Protein 3LM4 (pdb70)

InterPro domains:
  IPR004360 Glyoxalase/fosfomycin resistance/dioxygenase domain [PF00903] (10-118)
  IPR004360 Glyoxalase/fosfomycin resistance/dioxygenase domain [PF00903] (152-269)
  IPR029068 Glyoxalase/Bleomycin resistance protein/Dihydroxybiphenyl dioxygenase [G3DSA:3.10.180.10] (7-142)
  IPR029068 Glyoxalase/Bleomycin resistance protein/Dihydroxybiphenyl dioxygenase [G3DSA:3.10.180.10] (151-337)
  IPR029068 Glyoxalase/Bleomycin resistance protein/Dihydroxybiphenyl dioxygenase [SSF54593] (4-270)
  IPR037523 Vicinal oxygen chelate (VOC), core domain [PS51819] (10-122)
  IPR037523 Vicinal oxygen chelate (VOC), core domain [PS51819] (152-272)

Nearest PDB structures (foldseek):
  3lm4-assembly1_D  TM=1.003E+00  e=3.523E-74  Rhodococcus jostii RHA1
  7q2a-assembly1_C  TM=1.001E+00  e=3.476E-68  Rhodococcus jostii RHA1
  7q2a-assembly1_D  TM=1.000E+00  e=7.689E-68  Rhodococcus jostii RHA1
  7q2a-assembly1_A  TM=1.000E+00  e=1.701E-67  Rhodococcus jostii RHA1
  1kmy-assembly1_A  TM=7.757E-01  e=2.519E-15  Paraburkholderia xenovorans LB400

CATH classification: 3.10.180.10 (+1 more: 3.10.180.10)

Organism: Rhodococcus jostii (strain RHA1) (NCBI:txid101510)

Radius of gyration: 31.13 Å; Cα contacts (8 Å, |Δi|>4): 3300; chains: 4; bounding box: 77×73×89 Å

Sequence (1268 aa):
DARFDIAHLARAELFSPKPQETLDFFTKFLGYVTHREGQSVYLRGYEDPYPWSLKITEAPEAGGHAARTSSPEALERRAKSLTDGNVDGTWSEDQFGYGKTFEYQSPDGHNLQLLWEAEKYVAPPELRSKILTRPSKKPLQGIPVKRIDHLNLSSDVTAVKDSFERHLGFRTTERVVDGNVEIGAWSSNLLGHEVACRDTGGHGKLHHLAFFYGTGQHNIDAVEFRDYDIQIEAGPDKHGITQSQFLYVFEPGGNRIELFGEAGYLHLDPDAETKTWQSDIDTGLAVGGAKLPWESYFTYGTPSPLSLDQHIEKYADARFDIAHLARAELFSPKPQETLDFFTKFLGYVTHREGQSVYLRGYEDPYPWSLKITEAPEAGGHAARTSSPEALERRAKSLTDGNVDGTWSEDQFGYGKTFEYQSPDGHNLQLLWEAEKYVAPPELRSKILTRPSKKPLQGIPVKRIDHLNLSSDVTAVKDSFERHLGFRTTERVVDGNVEIGAWSSNLLGHEVACRDTGGHGKLHHLAFFYGTGQHNIDAVEFRDYDIQIEAGPDKHGITQSQFLYVFEPGGNRIELFGEAGYLHLDPDAETKTWQSDIDTGLAVGGAKLPWESYFTYGTPSPLSLDQHIEKYAHDARFDIAHLARAELFSPKPQETLDFFTKFLGYVTHREGQSVYLRGYEDPYPWSLKITEAPEAGGHAARTSSPEALERRAKSLTDGNVDGTWSEDQFGYGKTFEYQSPDGHNLQLLWEAEKYVAPPELRSKILTRPSKKPLQGIPVKRIDHLNLSSDVTAVKDSFERHLGFRTTERVVDGNVEIGAWSSNLLGHEVACRDTGGHGKLHHLAFFYGTGQHNIDAVEFRDYDIQIEAGPDKHGITQSQFLYVFEPGGNRIELFGEAGYLHLDPDAETKTWQSDIDTGLAVGGAKLPWESYFTYGTPSPLSLDQHIEKYASLDARFDIAHLARAELFSPKPQETLDFFTKFLGYVTHREGQSVYLRGYEDPYPWSLKITEAPEAGGHAARTSSPEALERRAKSLTDGNVDGTWSEDQFGYGKTFEYQSPDGHNLQLLWEAEKYVAPPELRSKILTRPSKKPLQGIPVKRIDHLNLSSDVTAVKDSFERHLGFRTTERVVDGNVEIGAWSSNLLGHEVACRDTGGHGKLHHLAFFYGTGQHNIDAVEFRDYDIQIEAGPDKHGITQSQFLYVFEPGGNRIELFGEAGYLHLDPDAETKTWQSDIDTGLAVGGAKLPWESYFTYGTPSPLSLDQHIEKYAH

Solvent-accessible surface area: 43438 Å² total

Foldseek 3Di:
DLLQFADAWQADEKEFQCQVLLVCCCPQAANAWQDDDDQKTFDWFQLRFFSGRYIYGYDPFIFAETEETPDPVSQVQLLVQCVVVVFDWDWDQDDPQFGIKIWTAAPQGAIYIYGHGGHGDADDPVFQDPPVSGRGDHDPHHLHFRGWAAFEWACAQVSRVCCCCRRNVFDWQEFEDEVPGTQKTAGSFQQNHRYMYHALNHTNFTLETETEDQALVSLVSSVVVVVVVWAWQKDQFFALASRWRWTWTAGPRGHIYIYTYRSGGTRPPPDDDHHYHYVPRPNRGGVDPMDGDPLDNRYDTPPDPDGSVVSSVVVD/DLLQFADAWQADEKEFQCQVLLVCCCPQAQNAWQDDDDQKTFDWFQQRFFSGRYIYGYDPFIFAETEETPDPVSQVQLLVQCVVVVWDWDWDQDDPQFGIKIWTAAPFGAIYIYGHGGHGDADDVVQQDPPVSGRGDHDPHHLHFRGWAAFEEACAQVSRVCCCCRRNVFDWQEFEDEPNGTQKTAGSFQQNHRYMYHELNHTNFTLETETEDQALVSLVSSVVVVVVVWAWQKDQFAALASRWRWTWTARPRGHIYIYTYRSGGTRPPPDDDHHYHYVPRPSRGGVDDMDGDPLDNRYDTPPDPDGSVRSSVVRVD/DLLQFADAWQADEKEFQCQVLLVCCCPQAQNDWQDDDDQKTFDWFQLRFFSGRYIYGYDPFIFAETEETPDPVSQVQLLVLCVVVVWDWDWDQDDPQFGIKIWTAAPFGAIYIYGHGGHGDADDVVFQDPPVSGRGDHDPHHLHFRGWAAFEWFQAQVSRVCSCCRRNVFDWQEFEDEVPGTQKTAGSFFQNHRYMYHAVNHTRFTLETETEDQALVSLVSSVVVVVVVWAWQKDQFFALASRWRWTWTAGPRGHIYIYTYRSGGTRPPPDDDHHYHYVPRPNRGGVDDMDHDPLDNRYDTPPDPDGSVRSSVVSD/DLQQLQFADAWQADEKEFQCQVLLVCCCPQAQNAWQDDDDQKTFDWFQLRFFSGRYIYGYDPFIFAETEETPDPVSQVQLLVQCVVVVWDWDWDQPDDQFGIKIWTAAPQGAIYIYGHGGHTDADDPVFQDPPVSGRGDHDPHHLHFRGWAAFEFFCAQVSRVVCCCRRNVFDWQEFEAEPNGTQKTADSFQQNHRYMYHELNHTNFTLETETEDQALVSLVSSVVVVVVVWAWQKDQFFALASRWRWTWTARPRGAIYIYTYRSGGTRPPPDDDHHYHYVHRPNRGGVDPMDGDCLDNRYDTPPDPDGSVVSSVVPVD

Structure (mmCIF, N/CA/C/O backbone):
data_3LM4
#
_entry.id   3LM4
#
_cell.length_a   74.923
_cell.length_b   76.189
_cell.length_c   251.373
_cell.angle_alpha   90.00
_cell.angle_beta   90.00
_cell.angle_gamma   90.00
#
_symmetry.space_group_name_H-M   'P 21 21 21'
#
loop_
_entity.id
_entity.type
_entity.pdbx_description
1 polymer 'Catechol 2,3-dioxygenase'
2 non-polymer 'FE (III) ION'
3 non-polymer 'HYDROGEN PEROXIDE'
4 non-polymer '(2Z,4E)-2-HYDROXY-6-OXO-6-PHENYLHEXA-2,4-DIENOIC ACID'
5 water water
#
loop_
_atom_site.group_PDB
_atom_site.id
_atom_site.type_symbol
_atom_site.label_atom_id
_atom_site.label_alt_id
_atom_site.label_comp_id
_atom_site.label_asym_id
_atom_site.label_entity_id
_atom_site.label_seq_id
_atom_site.pdbx_PDB_ins_code
_atom_site.Cartn_x
_atom_site.Cartn_y
_atom_site.Cartn_z
_atom_site.occupancy
_atom_site.B_iso_or_equiv
_atom_site.auth_seq_id
_atom_site.auth_comp_id
_atom_site.auth_asym_id
_atom_site.auth_atom_id
_atom_site.pdbx_PDB_model_num
ATOM 1 N N . ASP A 1 4 ? 39.419 32.999 68.397 1.00 35.51 3 ASP A N 1
ATOM 2 C CA . ASP A 1 4 ? 40.469 34.036 68.598 1.00 34.72 3 ASP A CA 1
ATOM 3 C C . ASP A 1 4 ? 40.774 34.781 67.303 1.00 33.65 3 ASP A C 1
ATOM 4 O O . ASP A 1 4 ? 40.202 35.835 67.041 1.00 35.00 3 ASP A O 1
ATOM 6 N N . ALA A 1 5 ? 41.674 34.226 66.496 1.00 32.26 4 ALA A N 1
ATOM 7 C CA . ALA A 1 5 ? 42.071 34.851 65.237 1.00 28.99 4 ALA A CA 1
ATOM 8 C C . ALA A 1 5 ? 41.046 34.630 64.131 1.00 27.09 4 ALA A C 1
ATOM 9 O O . ALA A 1 5 ? 41.214 35.106 63.009 1.00 24.40 4 ALA A O 1
ATOM 11 N N . ARG A 1 6 ? 39.981 33.914 64.462 1.00 25.92 5 ARG A N 1
ATOM 12 C CA . ARG A 1 6 ? 38.927 33.591 63.506 1.00 25.09 5 ARG A CA 1
ATOM 13 C C . ARG A 1 6 ? 38.451 34.722 62.581 1.00 22.59 5 ARG A C 1
ATOM 14 O O . ARG A 1 6 ? 38.174 34.485 61.404 1.00 23.21 5 ARG A O 1
ATOM 22 N N . PHE A 1 7 ? 38.368 35.945 63.094 1.00 20.08 6 PHE A N 1
ATOM 23 C CA . PHE A 1 7 ? 37.892 37.068 62.284 1.00 16.28 6 PHE A CA 1
ATOM 24 C C . PHE A 1 7 ? 38.945 38.112 61.925 1.00 14.28 6 PHE A C 1
ATOM 25 O O . PHE A 1 7 ? 38.601 39.207 61.480 1.00 13.55 6 PHE A O 1
ATOM 33 N N . ASP A 1 8 ? 40.221 37.782 62.104 1.00 11.62 7 ASP A N 1
ATOM 34 C CA . ASP A 1 8 ? 41.286 38.740 61.815 1.00 9.82 7 ASP A CA 1
ATOM 35 C C . ASP A 1 8 ? 41.524 39.085 60.354 1.00 8.34 7 ASP A C 1
ATOM 36 O O . ASP A 1 8 ? 42.001 40.180 60.053 1.00 9.28 7 ASP A O 1
ATOM 41 N N . ILE A 1 9 ? 41.208 38.172 59.442 1.00 5.17 8 ILE A N 1
ATOM 42 C CA . ILE A 1 9 ? 41.401 38.462 58.023 1.00 6.16 8 ILE A CA 1
ATOM 43 C C . ILE A 1 9 ? 40.049 38.761 57.380 1.00 6.51 8 ILE A C 1
ATOM 44 O O . ILE A 1 9 ? 39.117 37.978 57.511 1.00 7.89 8 ILE A O 1
ATOM 49 N N . ALA A 1 10 ? 39.956 39.888 56.681 1.00 6.47 9 ALA A N 1
ATOM 50 C CA . ALA A 1 10 ? 38.708 40.300 56.037 1.00 7.35 9 ALA A CA 1
ATOM 51 C C . ALA A 1 10 ? 38.463 39.681 54.661 1.00 7.18 9 ALA A C 1
ATOM 52 O O . ALA A 1 10 ? 37.415 39.075 54.426 1.00 6.73 9 ALA A O 1
ATOM 54 N N . HIS A 1 11 ? 39.420 39.845 53.751 1.00 8.08 10 HIS A N 1
ATOM 55 C CA . HIS A 1 11 ? 39.269 39.305 52.404 1.00 7.60 10 HIS A CA 1
ATOM 56 C C . HIS A 1 11 ? 40.547 39.406 51.578 1.00 7.63 10 HIS A C 1
ATOM 57 O O . HIS A 1 11 ? 41.554 39.973 52.019 1.00 8.58 10 HIS A O 1
ATOM 64 N N . LEU A 1 12 ? 40.502 38.839 50.376 1.00 6.92 11 LEU A N 1
ATOM 65 C CA . LEU A 1 12 ? 41.639 38.868 49.456 1.00 7.74 11 LEU A CA 1
ATOM 66 C C . LEU A 1 12 ? 41.586 40.213 48.745 1.00 8.43 11 LEU A C 1
ATOM 67 O O . LEU A 1 12 ? 40.676 40.464 47.956 1.00 8.73 11 LEU A O 1
ATOM 72 N N . ALA A 1 13 ? 42.559 41.076 49.013 1.00 7.91 12 ALA A N 1
ATOM 73 C CA . ALA A 1 13 ? 42.559 42.400 48.399 1.00 8.33 12 ALA A CA 1
ATOM 74 C C . ALA A 1 13 ? 43.117 42.476 46.984 1.00 8.14 12 ALA A C 1
ATOM 75 O O . ALA A 1 13 ? 42.537 43.136 46.118 1.00 7.80 12 AL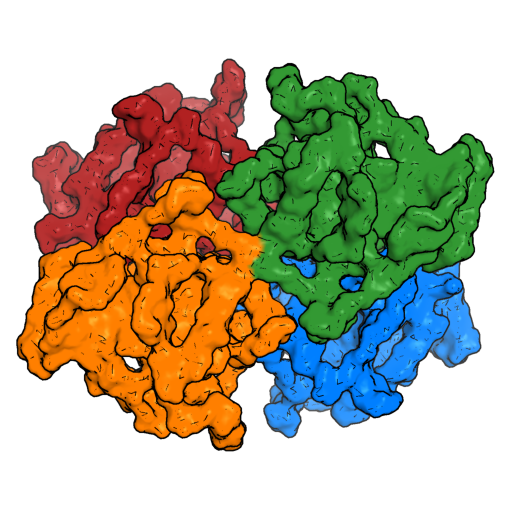A A O 1
ATOM 77 N N . ARG A 1 14 ? 44.230 41.797 46.732 1.00 8.74 13 ARG A N 1
ATOM 78 C CA . ARG A 1 14 ? 44.837 41.894 45.409 1.00 7.77 13 ARG A CA 1
ATOM 79 C C . ARG A 1 14 ? 45.813 40.762 45.117 1.00 7.82 13 ARG A C 1
ATOM 80 O O . ARG A 1 14 ? 46.107 39.921 45.974 1.00 6.55 13 ARG A O 1
ATOM 88 N N . ALA A 1 15 ? 46.333 40.775 43.895 1.00 7.70 14 ALA A N 1
ATOM 89 C CA . ALA A 1 15 ? 47.305 39.783 43.457 1.00 7.17 14 ALA A CA 1
ATOM 90 C C . ALA A 1 15 ? 48.129 40.367 42.318 1.00 7.34 14 ALA A C 1
ATOM 91 O O . ALA A 1 15 ? 47.647 41.204 41.563 1.00 7.60 14 ALA A O 1
ATOM 93 N N . GLU A 1 16 ? 49.380 39.935 42.209 1.00 7.03 15 GLU A N 1
ATOM 94 C CA . GLU A 1 16 ? 50.258 40.402 41.144 1.00 7.89 15 GLU A CA 1
ATOM 95 C C . GLU A 1 16 ? 50.606 39.201 40.276 1.00 8.18 15 GLU A C 1
ATOM 96 O O . GLU A 1 16 ? 50.975 38.145 40.793 1.00 8.84 15 GLU A O 1
ATOM 102 N N . LEU A 1 17 ? 50.449 39.352 38.965 1.00 6.96 16 LEU A N 1
ATOM 103 C CA . LEU A 1 17 ? 50.774 38.289 38.019 1.00 7.16 16 LEU A CA 1
ATOM 104 C C . LEU A 1 17 ? 51.985 38.693 37.195 1.00 7.88 16 LEU A C 1
ATOM 105 O O . LEU A 1 17 ? 52.082 39.838 36.760 1.00 8.01 16 LEU A O 1
ATOM 110 N N . PHE A 1 18 ? 52.909 37.753 37.007 1.00 8.34 17 PHE A N 1
ATOM 111 C CA . PHE A 1 18 ? 54.090 37.988 36.184 1.00 8.15 17 PHE A CA 1
ATOM 112 C C . PHE A 1 18 ? 53.744 37.486 34.790 1.00 8.31 17 PHE A C 1
ATOM 113 O O . PHE A 1 18 ? 53.023 36.500 34.646 1.00 8.21 17 PHE A O 1
ATOM 121 N N . SER A 1 19 ? 54.258 38.155 33.765 1.00 8.81 18 SER A N 1
ATOM 122 C CA . SER A 1 19 ? 53.983 37.739 32.401 1.00 9.99 18 SER A CA 1
ATOM 123 C C . SER A 1 19 ? 55.081 38.139 31.436 1.00 11.71 18 SER A C 1
ATOM 124 O O . SER A 1 19 ? 55.555 39.270 31.468 1.00 11.23 18 SER A O 1
ATOM 127 N N . PRO A 1 20 ? 55.497 37.199 30.566 1.00 12.85 19 PRO A N 1
ATOM 128 C CA . PRO A 1 20 ? 56.537 37.355 29.540 1.00 13.29 19 PRO A CA 1
ATOM 129 C C . PRO A 1 20 ? 55.990 38.145 28.349 1.00 12.80 19 PRO A C 1
ATOM 130 O O . PRO A 1 20 ? 56.745 38.598 27.483 1.00 11.29 19 PRO A O 1
ATOM 134 N N . LYS A 1 21 ? 54.665 38.271 28.306 1.00 11.79 20 LYS A N 1
ATOM 135 C CA . LYS A 1 21 ? 53.970 39.005 27.246 1.00 11.76 20 LYS A CA 1
ATOM 136 C C . LYS A 1 21 ? 53.045 39.976 27.968 1.00 11.87 20 LYS A C 1
ATOM 137 O O . LYS A 1 21 ? 51.824 39.845 27.916 1.00 7.58 20 LYS A O 1
ATOM 143 N N . PRO A 1 22 ? 53.630 40.973 28.649 1.00 12.35 21 PRO A N 1
ATOM 144 C CA . PRO A 1 22 ? 52.890 41.983 29.410 1.00 11.61 21 PRO A CA 1
ATOM 145 C C . PRO A 1 22 ? 51.783 42.738 28.691 1.00 11.97 21 PRO A C 1
ATOM 146 O O . PRO A 1 22 ? 50.730 42.994 29.277 1.00 10.17 21 PRO A O 1
ATOM 150 N N . GLN A 1 23 ? 52.006 43.096 27.431 1.00 11.80 22 GLN A N 1
ATOM 151 C CA . GLN A 1 23 ? 50.994 43.829 26.683 1.00 12.78 22 GLN A CA 1
ATOM 152 C C . GLN A 1 23 ? 49.810 42.936 26.315 1.00 11.65 22 GLN A C 1
ATOM 153 O O . GLN A 1 23 ? 48.659 43.368 26.372 1.00 10.57 22 GLN A O 1
ATOM 159 N N . GLU A 1 24 ? 50.089 41.691 25.941 1.00 12.32 23 GLU A N 1
ATOM 160 C CA . GLU A 1 24 ? 49.021 40.767 25.580 1.00 11.51 23 GLU A CA 1
ATOM 161 C C . GLU A 1 24 ? 48.211 40.415 26.820 1.00 11.53 23 GLU A C 1
ATOM 162 O O . GLU A 1 24 ? 46.992 40.259 26.753 1.00 10.92 23 GLU A O 1
ATOM 168 N N . THR A 1 25 ? 48.892 40.290 27.955 1.00 9.44 24 THR A N 1
ATOM 169 C CA . THR A 1 25 ? 48.201 39.986 29.196 1.00 8.87 24 THR A CA 1
ATOM 170 C C . THR A 1 25 ? 47.333 41.187 29.567 1.00 8.70 24 THR A C 1
ATOM 171 O O . THR A 1 25 ? 46.181 41.030 29.984 1.00 8.11 24 THR A O 1
ATOM 175 N N . LEU A 1 26 ? 47.882 42.389 29.405 1.00 7.09 25 LEU A N 1
ATOM 176 C CA . LEU A 1 26 ? 47.134 43.596 29.722 1.00 8.27 25 LEU A CA 1
ATOM 177 C C . LEU A 1 26 ? 45.890 43.687 28.836 1.00 8.41 25 LEU A C 1
ATOM 178 O O . LEU A 1 26 ? 44.812 44.035 29.313 1.00 8.89 25 LEU A O 1
ATOM 183 N N . ASP A 1 27 ? 46.038 43.373 27.549 1.00 9.66 26 ASP A N 1
ATOM 184 C CA . ASP A 1 27 ? 44.900 43.426 26.629 1.00 9.88 26 ASP A CA 1
ATOM 185 C C . ASP A 1 27 ? 43.829 42.418 27.017 1.00 9.55 26 ASP A C 1
ATOM 186 O O . ASP A 1 27 ? 42.633 42.676 26.866 1.00 8.63 26 ASP A O 1
ATOM 191 N N . PHE A 1 28 ? 44.265 41.266 27.513 1.00 8.53 27 PHE A N 1
ATOM 192 C CA . PHE A 1 28 ? 43.355 40.211 27.946 1.00 6.55 27 PHE A CA 1
ATOM 193 C C . PHE A 1 28 ? 42.441 40.739 29.053 1.00 6.82 27 PHE A C 1
ATOM 194 O O . PHE A 1 28 ? 41.216 40.632 28.973 1.00 7.19 27 PHE A O 1
ATOM 202 N N . PHE A 1 29 ? 43.043 41.326 30.082 1.00 5.56 28 PHE A N 1
ATOM 203 C CA . PHE A 1 29 ? 42.276 41.851 31.205 1.00 5.22 28 PHE A CA 1
ATOM 204 C C . PHE A 1 29 ? 41.465 43.107 30.915 1.00 6.16 28 PHE A C 1
ATOM 205 O O . PHE A 1 29 ? 40.491 43.388 31.620 1.00 6.85 28 PHE A O 1
ATOM 213 N N . THR A 1 30 ? 41.851 43.864 29.893 1.00 5.89 29 THR A N 1
ATOM 214 C CA . THR A 1 30 ? 41.115 45.077 29.557 1.00 6.78 29 THR A CA 1
ATOM 215 C C . THR A 1 30 ? 40.118 44.885 28.420 1.00 7.82 29 THR A C 1
ATOM 216 O O . THR A 1 30 ? 38.935 45.212 28.562 1.00 8.82 29 THR A O 1
ATOM 220 N N . LYS A 1 31 ? 40.584 44.334 27.303 1.00 9.02 30 LYS A N 1
ATOM 221 C CA . LYS A 1 31 ? 39.719 44.118 26.144 1.00 9.19 30 LYS A CA 1
ATOM 222 C C . LYS A 1 31 ? 38.698 42.999 26.328 1.00 7.98 30 LYS A C 1
ATOM 223 O O . LYS A 1 31 ? 37.580 43.090 25.815 1.00 7.55 30 LYS A O 1
ATOM 229 N N . PHE A 1 32 ? 39.061 41.942 27.048 1.00 8.20 31 PHE A N 1
ATOM 230 C CA . PHE A 1 32 ? 38.107 40.853 27.247 1.00 7.51 31 PHE A CA 1
ATOM 231 C C . PHE A 1 32 ? 37.425 40.859 28.609 1.00 7.19 31 PHE A C 1
ATOM 232 O O . PHE A 1 32 ? 36.230 40.604 28.695 1.00 7.40 31 PHE A O 1
ATOM 240 N N . LEU A 1 33 ? 38.176 41.144 29.671 1.00 6.87 32 LEU A N 1
ATOM 241 C CA . LEU A 1 33 ? 37.583 41.136 31.011 1.00 8.22 32 LEU A CA 1
ATOM 242 C C . LEU A 1 33 ? 37.174 42.504 31.539 1.00 6.88 32 LEU A C 1
ATOM 243 O O . LEU A 1 33 ? 36.780 42.637 32.702 1.00 7.05 32 LEU A O 1
ATOM 248 N N . GLY A 1 34 ? 37.277 43.513 30.675 1.00 6.10 33 GLY A N 1
ATOM 249 C CA . GLY A 1 34 ? 36.864 44.869 31.013 1.00 5.68 33 GLY A CA 1
ATOM 250 C C . GLY A 1 34 ? 37.296 45.502 32.319 1.00 6.42 33 GLY A C 1
ATOM 251 O O . GLY A 1 34 ? 36.498 46.186 32.972 1.00 7.44 33 GLY A O 1
ATOM 260 N N . TYR A 1 36 ? 39.453 48.171 34.684 1.00 7.44 35 TYR A N 1
ATOM 261 C CA . TYR A 1 36 ? 39.908 49.555 34.606 1.00 7.77 35 TYR A CA 1
ATOM 262 C C . TYR A 1 36 ? 41.397 49.648 34.943 1.00 8.28 35 TYR A C 1
ATOM 263 O O . TYR A 1 36 ? 41.860 49.033 35.902 1.00 10.57 35 TYR A O 1
ATOM 272 N N . VAL A 1 37 ? 42.143 50.420 34.160 1.00 9.07 36 VAL A N 1
ATOM 273 C CA . VAL A 1 37 ? 43.564 50.622 34.435 1.00 8.34 36 VAL A CA 1
ATOM 274 C C . VAL A 1 37 ? 43.629 51.872 35.311 1.00 7.97 36 VAL A C 1
ATOM 275 O O . VAL A 1 37 ? 43.146 52.933 34.916 1.00 8.77 36 VAL A O 1
ATOM 279 N N . THR A 1 38 ? 44.228 51.757 36.491 1.00 7.45 37 THR A N 1
ATOM 280 C CA . THR A 1 38 ? 44.302 52.896 37.400 1.00 8.07 37 THR A CA 1
ATOM 281 C C . THR A 1 38 ? 45.693 53.461 37.647 1.00 9.12 37 THR A C 1
ATOM 282 O O . THR A 1 38 ? 45.830 54.518 38.264 1.00 9.56 37 THR A O 1
ATOM 286 N N . HIS A 1 39 ? 46.722 52.768 37.173 1.00 10.11 38 HIS A N 1
ATOM 287 C CA . HIS A 1 39 ? 48.086 53.238 37.389 1.00 11.26 38 HIS A CA 1
ATOM 288 C C . HIS A 1 39 ? 49.098 52.477 36.546 1.00 11.41 38 HIS A C 1
ATOM 289 O O . HIS A 1 39 ? 48.897 51.311 36.200 1.00 9.20 38 HIS A O 1
ATOM 296 N N . ARG A 1 40 ? 50.188 53.159 36.220 1.00 11.79 39 ARG A N 1
ATOM 297 C CA . ARG A 1 40 ? 51.268 52.584 35.438 1.00 14.10 39 ARG A CA 1
ATOM 298 C C . ARG A 1 40 ? 52.565 53.076 36.060 1.00 14.43 39 ARG A C 1
ATOM 299 O O . ARG A 1 40 ? 52.727 54.270 36.314 1.00 13.44 39 ARG A O 1
ATOM 307 N N . GLU A 1 41 ? 53.481 52.150 36.307 1.00 15.86 40 GLU A N 1
ATOM 308 C CA . GLU A 1 41 ? 54.764 52.478 36.912 1.00 17.29 40 GLU A CA 1
ATOM 309 C C . GLU A 1 41 ? 55.797 51.421 36.538 1.00 16.34 40 GLU A C 1
ATOM 310 O O . GLU A 1 41 ? 55.529 50.224 36.626 1.00 16.04 40 GLU A O 1
ATOM 316 N N . GLY A 1 42 ? 56.973 51.871 36.109 1.00 16.52 41 GLY A N 1
ATOM 317 C CA . GLY A 1 42 ? 58.024 50.944 35.729 1.00 15.23 41 GLY A CA 1
ATOM 318 C C . GLY A 1 42 ? 57.546 49.903 34.737 1.00 15.08 41 GLY A C 1
ATOM 319 O O . GLY A 1 42 ? 57.010 50.246 33.680 1.00 14.79 41 GLY A O 1
ATOM 320 N N . GLN A 1 43 ? 57.732 48.630 35.072 1.00 14.13 42 GLN A N 1
ATOM 321 C CA . GLN A 1 43 ? 57.310 47.544 34.190 1.00 16.19 42 GLN A CA 1
ATOM 322 C C . GLN A 1 43 ? 55.994 46.926 34.646 1.00 13.74 42 GLN A C 1
ATOM 323 O O . GLN A 1 43 ? 55.702 45.768 34.337 1.00 12.74 42 GLN A O 1
ATOM 329 N N . SER A 1 44 ? 55.193 47.708 35.360 1.00 12.53 43 SER A N 1
ATOM 330 C CA . SER A 1 44 ? 53.919 47.215 35.881 1.00 11.41 43 SER A CA 1
ATOM 331 C C . SER A 1 44 ? 52.713 48.083 35.536 1.00 10.84 43 SER A C 1
ATOM 332 O O . SER A 1 44 ? 52.838 49.285 35.307 1.00 10.15 43 SER A O 1
ATOM 335 N N . VAL A 1 45 ? 51.543 47.450 35.504 1.00 9.71 44 VAL A N 1
ATOM 336 C CA . VAL A 1 45 ? 50.281 48.126 35.227 1.00 9.09 44 VAL A CA 1
ATOM 337 C C . VAL A 1 45 ? 49.320 47.665 36.325 1.00 9.61 44 VAL A C 1
ATOM 338 O O . VAL A 1 45 ? 49.338 46.496 36.717 1.00 7.83 44 VAL A O 1
ATOM 342 N N . TYR A 1 46 ? 48.490 48.579 36.818 1.00 7.61 45 TYR A N 1
ATOM 343 C CA . TYR A 1 46 ? 47.565 48.268 37.904 1.00 8.09 45 TYR A CA 1
ATOM 344 C C . TYR A 1 46 ? 46.123 48.368 37.438 1.00 7.36 45 TYR A C 1
ATOM 345 O O . TYR A 1 46 ? 45.743 49.352 36.807 1.00 8.57 45 TYR A O 1
ATOM 354 N N . LEU A 1 47 ? 45.319 47.360 37.768 1.00 6.95 46 LEU A N 1
ATOM 355 C CA . LEU A 1 47 ? 43.920 47.345 37.341 1.00 5.94 46 LEU A CA 1
ATOM 356 C C . LEU A 1 47 ? 42.942 46.956 38.452 1.00 5.93 46 LEU A C 1
ATOM 357 O O . LEU A 1 47 ? 43.338 46.393 39.469 1.00 7.14 46 LEU A O 1
ATOM 362 N N . ARG A 1 48 ? 41.663 47.268 38.242 1.00 5.49 47 ARG A N 1
ATOM 363 C CA . ARG A 1 48 ? 40.608 46.911 39.194 1.00 5.06 47 ARG A CA 1
ATOM 364 C C . ARG A 1 48 ? 39.299 46.606 38.466 1.00 5.03 47 ARG A C 1
ATOM 365 O O . ARG A 1 48 ? 39.035 47.150 37.388 1.00 4.95 47 ARG A O 1
ATOM 373 N N . GLY A 1 49 ? 38.499 45.710 39.042 1.00 6.45 48 GLY A N 1
ATOM 374 C CA . GLY A 1 49 ? 37.204 45.395 38.464 1.00 5.97 48 GLY A CA 1
ATOM 375 C C . GLY A 1 49 ? 36.338 46.564 38.897 1.00 5.90 48 GLY A C 1
ATOM 376 O O . GLY A 1 49 ? 36.712 47.268 39.836 1.00 6.48 48 GLY A O 1
ATOM 377 N N . TYR A 1 50 ? 35.190 46.782 38.263 1.00 4.57 49 TYR A N 1
ATOM 378 C CA . TYR A 1 50 ? 34.389 47.934 38.639 1.00 4.94 49 TYR A CA 1
ATOM 379 C C . TYR A 1 50 ? 33.818 47.923 40.053 1.00 5.03 49 TYR A C 1
ATOM 380 O O . TYR A 1 50 ? 33.326 48.946 40.527 1.00 5.71 49 TYR A O 1
ATOM 389 N N . GLU A 1 51 ? 33.892 46.785 40.738 1.00 5.69 50 GLU A N 1
ATOM 390 C CA . GLU A 1 51 ? 33.398 46.731 42.105 1.00 5.67 50 GLU A CA 1
ATOM 391 C C . GLU A 1 51 ? 34.493 46.398 43.109 1.00 6.91 50 GLU A C 1
ATOM 392 O O . GLU A 1 51 ? 34.208 46.064 44.254 1.00 6.48 50 GLU A O 1
ATOM 398 N N . ASP A 1 52 ? 35.751 46.484 42.674 1.00 7.25 51 ASP A N 1
ATOM 399 C CA . ASP A 1 52 ? 36.872 46.263 43.588 1.00 6.93 51 ASP A CA 1
ATOM 400 C C . ASP A 1 52 ? 36.881 47.549 44.415 1.00 6.52 51 ASP A C 1
ATOM 401 O O . ASP A 1 52 ? 36.759 48.642 43.865 1.00 7.62 51 ASP A O 1
ATOM 406 N N . PRO A 1 53 ? 37.034 47.437 45.744 1.00 6.94 52 PRO A N 1
ATOM 407 C CA . PRO A 1 53 ? 37.034 48.605 46.634 1.00 7.30 52 PRO A CA 1
ATOM 408 C C . PRO A 1 53 ? 38.250 49.518 46.678 1.00 6.62 52 PRO A C 1
ATOM 409 O O . PRO A 1 53 ? 38.131 50.689 47.049 1.00 8.05 52 PRO A O 1
ATOM 413 N N . TYR A 1 54 ? 39.412 48.996 46.311 1.00 6.59 53 TYR A N 1
ATOM 414 C CA . TYR A 1 54 ? 40.636 49.783 46.360 1.00 5.99 53 TYR A CA 1
ATOM 415 C C . TYR A 1 54 ? 41.137 50.136 44.955 1.00 6.48 53 TYR A C 1
ATOM 416 O O . TYR A 1 54 ? 40.603 49.640 43.961 1.00 6.66 53 TYR A O 1
ATOM 425 N N . PRO A 1 55 ? 42.159 51.007 44.853 1.00 7.70 54 PRO A N 1
ATOM 426 C CA . PRO A 1 55 ? 42.706 51.416 43.553 1.00 8.33 54 PRO A CA 1
ATOM 427 C C . PRO A 1 55 ? 43.028 50.275 42.596 1.00 7.58 54 PRO A C 1
ATOM 428 O O . PRO A 1 55 ? 42.971 50.452 41.386 1.00 8.51 54 PRO A O 1
ATOM 432 N N . TRP A 1 56 ? 43.388 49.115 43.129 1.00 7.62 55 TRP A N 1
ATOM 433 C CA . TRP A 1 56 ? 43.670 47.980 42.268 1.00 6.24 55 TRP A CA 1
ATOM 434 C C . TRP A 1 56 ? 43.529 46.650 42.983 1.00 5.82 55 TRP A C 1
ATOM 435 O O . TRP A 1 56 ? 43.663 46.573 44.203 1.00 7.60 55 TRP A O 1
ATOM 446 N N . SER A 1 57 ? 43.225 45.612 42.207 1.00 5.73 56 SER A N 1
ATOM 447 C CA . SER A 1 57 ? 43.093 44.265 42.730 1.00 5.24 56 SER A CA 1
ATOM 448 C C . SER A 1 57 ? 44.035 43.372 41.934 1.00 4.37 56 SER A C 1
ATOM 449 O O . SER A 1 57 ? 44.325 42.248 42.336 1.00 7.14 56 SER A O 1
ATOM 452 N N . LEU A 1 58 ? 44.515 43.886 40.801 1.00 4.65 57 LEU A N 1
ATOM 453 C CA . LEU A 1 58 ? 45.429 43.136 39.942 1.00 4.76 57 LEU A CA 1
ATOM 454 C C . LEU A 1 58 ? 46.604 43.978 39.458 1.00 5.98 57 LEU A C 1
ATOM 455 O O . LEU A 1 58 ? 46.420 45.095 38.985 1.00 7.65 57 LEU A O 1
ATOM 460 N N . LYS A 1 59 ? 47.811 43.436 39.590 1.00 4.76 58 LYS A N 1
ATOM 461 C CA . LYS A 1 59 ? 49.017 44.124 39.133 1.00 5.62 58 LYS A CA 1
ATOM 462 C C . LYS A 1 59 ? 49.677 43.204 38.115 1.00 5.77 58 LYS A C 1
ATOM 463 O O . LYS A 1 59 ? 49.930 42.040 38.412 1.00 7.71 58 LYS A O 1
ATOM 469 N N . ILE A 1 60 ? 49.914 43.715 36.907 1.00 5.82 59 ILE A N 1
ATOM 470 C CA . ILE A 1 60 ? 50.565 42.931 35.856 1.00 6.56 59 ILE A CA 1
ATOM 471 C C . ILE A 1 60 ? 51.999 43.420 35.743 1.00 6.80 59 ILE A C 1
ATOM 472 O O . ILE A 1 60 ? 52.241 44.594 35.476 1.00 6.99 59 ILE A O 1
ATOM 477 N N . THR A 1 61 ? 52.948 42.513 35.937 1.00 7.19 60 THR A N 1
ATOM 478 C CA . THR A 1 61 ? 54.355 42.884 35.884 1.00 7.65 60 THR A CA 1
ATOM 479 C C . THR A 1 61 ? 55.154 42.061 34.878 1.00 8.35 60 THR A C 1
ATOM 480 O O . THR A 1 61 ? 55.115 40.836 34.892 1.00 9.30 60 THR A O 1
ATOM 484 N N . GLU A 1 62 ? 55.884 42.755 34.009 1.00 8.27 61 GLU A N 1
ATOM 485 C CA . GLU A 1 62 ? 56.696 42.100 32.999 1.00 9.65 61 GLU A CA 1
ATOM 486 C C . GLU A 1 62 ? 57.761 41.253 33.693 1.00 9.58 61 GLU A C 1
ATOM 487 O O . GLU A 1 62 ? 58.373 41.692 34.667 1.00 9.38 61 GLU A O 1
ATOM 493 N N . ALA A 1 63 ? 57.974 40.040 33.191 1.00 9.90 62 ALA A N 1
ATOM 494 C CA . ALA A 1 63 ? 58.958 39.140 33.775 1.00 10.38 62 ALA A CA 1
ATOM 495 C C . ALA A 1 63 ? 59.303 38.017 32.805 1.00 11.30 62 ALA A C 1
ATOM 496 O O . ALA A 1 63 ? 58.535 37.715 31.896 1.00 10.74 62 ALA A O 1
ATOM 498 N N . PRO A 1 64 ? 60.474 37.384 32.990 1.00 13.74 63 PRO A N 1
ATOM 499 C CA . PRO A 1 64 ? 60.941 36.285 32.137 1.00 14.62 63 PRO A CA 1
ATOM 500 C C . PRO A 1 64 ? 60.013 35.072 32.163 1.00 15.29 63 PRO A C 1
ATOM 501 O O . PRO A 1 64 ? 59.990 34.278 31.225 1.00 15.26 63 PRO A O 1
ATOM 505 N N . GLU A 1 65 ? 59.255 34.924 33.243 1.00 14.05 64 GLU A N 1
ATOM 506 C CA . GLU A 1 65 ? 58.344 33.790 33.366 1.00 14.21 64 GLU A CA 1
ATOM 507 C C . GLU A 1 65 ? 57.022 34.230 33.976 1.00 13.18 64 GLU A C 1
ATOM 508 O O . GLU A 1 65 ? 56.915 35.330 34.511 1.00 13.44 64 GLU A O 1
ATOM 510 N N . ALA A 1 66 ? 56.020 33.360 33.887 1.00 11.35 65 ALA A N 1
ATOM 511 C CA . ALA A 1 66 ? 54.707 33.649 34.440 1.00 11.07 65 ALA A CA 1
ATOM 512 C C . ALA A 1 66 ? 54.713 33.326 35.932 1.00 10.96 65 ALA A C 1
ATOM 513 O O . ALA A 1 66 ? 55.758 33.019 36.506 1.00 12.18 65 ALA A O 1
ATOM 515 N N . GLY A 1 67 ? 53.545 33.393 36.562 1.00 9.74 66 GLY A N 1
ATOM 516 C CA . GLY A 1 67 ? 53.475 33.105 37.984 1.00 8.76 66 GLY A CA 1
ATOM 517 C C . GLY A 1 67 ? 52.852 34.227 38.793 1.00 9.31 66 GLY A C 1
ATOM 518 O O . GLY A 1 67 ? 52.372 35.213 38.235 1.00 9.58 66 GLY A O 1
ATOM 527 N N . GLY A 1 69 ? 53.347 37.199 41.582 1.00 10.37 68 GLY A N 1
ATOM 528 C CA . GLY A 1 69 ? 54.315 38.043 42.261 1.00 9.25 68 GLY A CA 1
ATOM 529 C C . GLY A 1 69 ? 54.012 38.016 43.750 1.00 9.68 68 GLY A C 1
ATOM 530 O O . GLY A 1 69 ? 54.911 37.950 44.594 1.00 10.37 68 GLY A O 1
ATOM 531 N N . HIS A 1 70 ? 52.725 38.078 44.068 1.00 9.64 69 HIS A N 1
ATOM 532 C CA . HIS A 1 70 ? 52.254 38.029 45.446 1.00 8.33 69 HIS A CA 1
ATOM 533 C C . HIS A 1 70 ? 50.739 38.120 45.481 1.00 8.38 69 HIS A C 1
ATOM 534 O O . HIS A 1 70 ? 50.089 38.375 44.465 1.00 8.22 69 HIS A O 1
ATOM 541 N N . ALA A 1 71 ? 50.198 37.901 46.675 1.00 7.89 70 ALA A N 1
ATOM 542 C CA . ALA A 1 71 ? 48.772 37.992 46.944 1.00 7.64 70 ALA A CA 1
ATOM 543 C C . ALA A 1 71 ? 48.686 38.717 48.285 1.00 7.00 70 ALA A C 1
ATOM 544 O O . ALA A 1 71 ? 49.430 38.398 49.209 1.00 7.12 70 ALA A O 1
ATOM 546 N N . ALA A 1 72 ? 47.803 39.703 48.395 1.00 7.78 71 ALA A N 1
ATOM 547 C CA . ALA A 1 72 ? 47.666 40.432 49.651 1.00 8.49 71 ALA A CA 1
ATOM 548 C C . ALA A 1 72 ? 46.259 40.313 50.214 1.00 8.16 71 ALA A C 1
ATOM 549 O O . ALA A 1 72 ? 45.274 40.413 49.486 1.00 7.84 71 ALA A O 1
ATOM 559 N N . ARG A 1 74 ? 43.530 41.687 53.208 1.00 7.59 73 ARG A N 1
ATOM 560 C CA . ARG A 1 74 ? 43.303 42.810 54.092 1.00 7.49 73 ARG A CA 1
ATOM 561 C C . ARG A 1 74 ? 42.699 42.299 55.379 1.00 7.62 73 ARG A C 1
ATOM 562 O O . ARG A 1 74 ? 41.794 41.467 55.367 1.00 8.48 73 ARG A O 1
ATOM 570 N N . THR A 1 75 ? 43.222 42.794 56.494 1.00 8.09 74 THR A N 1
ATOM 571 C CA . THR A 1 75 ? 42.746 42.398 57.810 1.00 6.83 74 THR A CA 1
ATOM 572 C C . THR A 1 75 ? 41.456 43.141 58.148 1.00 7.20 74 THR A C 1
ATOM 573 O O . THR A 1 75 ? 41.051 44.050 57.429 1.00 7.99 74 THR A O 1
ATOM 577 N N . SER A 1 76 ? 40.822 42.753 59.251 1.00 8.07 75 SER A N 1
ATOM 578 C CA . SER A 1 76 ? 39.580 43.383 59.673 1.00 7.88 75 SER A CA 1
ATOM 579 C C . SER A 1 76 ? 39.794 44.617 60.553 1.00 8.96 75 SER A C 1
ATOM 580 O O . SER A 1 76 ? 38.837 45.278 60.953 1.00 8.57 75 SER A O 1
ATOM 583 N N . SER A 1 77 ? 41.054 44.924 60.845 1.00 9.45 76 SER A N 1
ATOM 584 C CA . SER A 1 77 ? 41.399 46.085 61.657 1.00 9.37 76 SER A CA 1
ATOM 585 C C . SER A 1 77 ? 42.914 46.179 61.794 1.00 9.47 76 SER A C 1
ATOM 586 O O . SER A 1 77 ? 43.630 45.219 61.526 1.00 9.86 76 SER A O 1
ATOM 589 N N . PRO A 1 78 ? 43.423 47.347 62.215 1.00 11.19 77 PRO A N 1
ATOM 590 C CA . PRO A 1 78 ? 44.872 47.485 62.370 1.00 11.83 77 PRO A CA 1
ATOM 591 C C . PRO A 1 78 ? 45.395 46.568 63.477 1.00 11.59 77 PRO A C 1
ATOM 592 O O . PRO A 1 78 ? 46.504 46.042 63.377 1.00 13.08 77 PRO A O 1
ATOM 596 N N . GLU A 1 79 ? 44.595 46.373 64.526 1.00 10.60 78 GLU A N 1
ATOM 597 C CA . GLU A 1 79 ? 44.988 45.500 65.628 1.00 12.74 78 GLU A CA 1
ATOM 598 C C . GLU A 1 79 ? 45.148 44.084 65.089 1.00 11.68 78 GLU A C 1
ATOM 599 O O . GLU A 1 79 ? 46.083 43.366 65.446 1.00 11.04 78 GLU A O 1
ATOM 605 N N . ALA A 1 80 ? 44.217 43.686 64.229 1.00 10.03 79 ALA A N 1
ATOM 606 C CA . ALA A 1 80 ? 44.255 42.357 63.638 1.00 8.40 79 ALA A CA 1
ATOM 607 C C . ALA A 1 80 ? 45.532 42.159 62.828 1.00 8.29 79 ALA A C 1
ATOM 608 O O . ALA A 1 80 ? 46.101 41.070 62.825 1.00 9.40 79 ALA A O 1
ATOM 610 N N . LEU A 1 81 ? 45.982 43.203 62.135 1.00 7.83 80 LEU A N 1
ATOM 611 C CA . LEU A 1 81 ? 47.203 43.092 61.342 1.00 7.82 80 LEU A CA 1
ATOM 612 C C . LEU A 1 81 ? 48.392 42.825 62.263 1.00 8.61 80 LEU A C 1
ATOM 613 O O . LEU A 1 81 ? 49.216 41.950 61.998 1.00 8.16 80 LEU A O 1
ATOM 618 N N . GLU A 1 82 ? 48.468 43.584 63.350 1.00 10.09 81 GLU A N 1
ATOM 619 C CA . GLU A 1 82 ? 49.547 43.422 64.311 1.00 11.51 81 GLU A CA 1
ATOM 620 C C . GLU A 1 82 ? 49.544 42.007 64.874 1.00 10.33 81 GLU A C 1
ATOM 621 O O . GLU A 1 82 ? 50.593 41.363 64.969 1.00 11.66 81 GLU A O 1
ATOM 627 N N . ARG A 1 83 ? 48.364 41.524 65.243 1.00 10.09 82 ARG A N 1
ATOM 628 C CA . ARG A 1 83 ? 48.225 40.180 65.792 1.00 11.66 82 ARG A CA 1
ATOM 629 C C . ARG A 1 83 ? 48.696 39.098 64.833 1.00 11.94 82 ARG A C 1
ATOM 630 O O . ARG A 1 83 ? 49.459 38.211 65.212 1.00 13.09 82 ARG A O 1
ATOM 638 N N . ARG A 1 84 ? 48.228 39.157 63.591 1.00 12.88 83 ARG A N 1
ATOM 639 C CA . ARG A 1 84 ? 48.612 38.153 62.609 1.00 11.50 83 ARG A CA 1
ATOM 640 C C . ARG A 1 84 ? 50.104 38.178 62.315 1.00 11.44 83 ARG A C 1
ATOM 641 O O . ARG A 1 84 ? 50.747 37.128 62.245 1.00 10.21 83 ARG A O 1
ATOM 649 N N . ALA A 1 85 ? 50.658 39.373 62.142 1.00 11.16 84 ALA A N 1
ATOM 650 C CA . ALA A 1 85 ? 52.084 39.505 61.859 1.00 12.74 84 ALA A CA 1
ATOM 651 C C . ALA A 1 85 ? 52.871 38.991 63.058 1.00 13.29 84 ALA A C 1
ATOM 652 O O . ALA A 1 85 ? 53.909 38.339 62.914 1.00 12.84 84 ALA A O 1
ATOM 654 N N . LYS A 1 86 ? 52.351 39.287 64.243 1.00 13.51 85 LYS A N 1
ATOM 655 C CA . LYS A 1 86 ? 52.974 38.876 65.491 1.00 15.82 85 LYS A CA 1
ATOM 656 C C . LYS A 1 86 ? 53.030 37.354 65.532 1.00 13.71 85 LYS A C 1
ATOM 657 O O . LYS A 1 86 ? 54.048 36.772 65.890 1.00 12.34 85 LYS A O 1
ATOM 663 N N . SER A 1 87 ? 51.927 36.716 65.148 1.00 13.13 86 SER A N 1
ATOM 664 C CA . SER A 1 87 ? 51.848 35.260 65.135 1.00 12.42 86 SER A CA 1
ATOM 665 C C . SER A 1 87 ? 52.900 34.659 64.206 1.00 12.74 86 SER A C 1
ATOM 666 O O . SER A 1 87 ? 53.618 33.727 64.576 1.00 12.90 86 SER A O 1
ATOM 669 N N . LEU A 1 88 ? 52.978 35.191 62.993 1.00 11.54 87 LEU A N 1
ATOM 670 C CA . LEU A 1 88 ? 53.938 34.711 62.011 1.00 12.20 87 LEU A CA 1
ATOM 671 C C . LEU A 1 88 ? 55.370 34.871 62.510 1.00 13.75 87 LEU A C 1
ATOM 672 O O . LEU A 1 88 ? 56.174 33.935 62.441 1.00 13.28 87 LEU A O 1
ATOM 677 N N . THR A 1 89 ? 55.689 36.053 63.023 1.00 14.80 88 THR A N 1
ATOM 678 C CA . THR A 1 89 ? 57.031 36.316 63.532 1.00 17.47 88 THR A CA 1
ATOM 679 C C . THR A 1 89 ? 57.381 35.401 64.707 1.00 17.90 88 THR A C 1
ATOM 680 O O . THR A 1 89 ? 58.493 34.873 64.778 1.00 17.87 88 THR A O 1
ATOM 684 N N . ASP A 1 90 ? 56.437 35.217 65.626 1.00 19.01 89 ASP A N 1
ATOM 685 C CA . ASP A 1 90 ? 56.665 34.352 66.777 1.00 20.82 89 ASP A CA 1
ATOM 686 C C . ASP A 1 90 ? 56.814 32.903 66.335 1.00 21.08 89 ASP A C 1
ATOM 687 O O . ASP A 1 90 ? 57.418 32.092 67.038 1.00 21.02 89 ASP A O 1
ATOM 692 N N . GLY A 1 91 ? 56.255 32.584 65.171 1.00 20.35 90 GLY A N 1
ATOM 693 C CA . GLY A 1 91 ? 56.345 31.236 64.640 1.00 20.86 90 GLY A CA 1
ATOM 694 C C . GLY A 1 91 ? 57.606 31.075 63.809 1.00 21.53 90 GLY A C 1
ATOM 695 O O . GLY A 1 91 ? 57.794 30.066 63.125 1.00 21.56 90 GLY A O 1
ATOM 696 N N . ASN A 1 92 ? 58.464 32.088 63.865 1.00 21.55 91 ASN A N 1
ATOM 697 C CA . ASN A 1 92 ? 59.730 32.097 63.142 1.00 22.92 91 ASN A CA 1
ATOM 698 C C . ASN A 1 92 ? 59.589 32.226 61.633 1.00 22.00 91 ASN A C 1
ATOM 699 O O . ASN A 1 92 ? 60.495 31.862 60.883 1.00 21.96 91 ASN A O 1
ATOM 704 N N . VAL A 1 93 ? 58.450 32.737 61.183 1.00 20.47 92 VAL A N 1
ATOM 705 C CA . VAL A 1 93 ? 58.249 32.926 59.759 1.00 19.24 92 VAL A CA 1
ATOM 706 C C . VAL A 1 93 ? 58.891 34.256 59.404 1.00 19.53 92 VAL A C 1
ATOM 707 O O . VAL A 1 93 ? 58.567 35.286 59.990 1.00 19.60 92 VAL A O 1
ATOM 711 N N . ASP A 1 94 ? 59.822 34.225 58.460 1.00 20.33 93 ASP A N 1
ATOM 712 C CA . ASP A 1 94 ? 60.518 35.432 58.040 1.00 22.71 93 ASP A CA 1
ATOM 713 C C . ASP A 1 94 ? 59.525 36.410 57.421 1.00 21.46 93 ASP A C 1
ATOM 714 O O . ASP A 1 94 ? 58.749 36.041 56.541 1.00 21.67 93 ASP A O 1
ATOM 719 N N . GLY A 1 95 ? 59.549 37.653 57.891 1.00 20.03 94 GLY A N 1
ATOM 720 C CA . GLY A 1 95 ? 58.642 38.661 57.371 1.00 17.86 94 GLY A CA 1
ATOM 721 C C . GLY A 1 95 ? 59.331 39.990 57.146 1.00 18.82 94 GLY A C 1
ATOM 722 O O . GLY A 1 95 ? 60.361 40.276 57.762 1.00 18.66 94 GLY A O 1
ATOM 723 N N . THR A 1 96 ? 58.761 40.798 56.258 1.00 16.77 95 THR A N 1
ATOM 724 C CA . THR A 1 96 ? 59.303 42.107 55.918 1.00 17.08 95 THR A CA 1
ATOM 725 C C . THR A 1 96 ? 58.192 43.148 55.841 1.00 16.82 95 THR A C 1
ATOM 726 O O . THR A 1 96 ? 57.167 42.909 55.210 1.00 14.50 95 THR A O 1
ATOM 730 N N . TRP A 1 97 ? 58.395 44.295 56.484 1.00 14.37 96 TRP A N 1
ATOM 731 C CA . TRP A 1 97 ? 57.416 45.368 56.437 1.00 13.37 96 TRP A CA 1
ATOM 732 C C . TRP A 1 97 ? 57.805 46.319 55.318 1.00 13.60 96 TRP A C 1
ATOM 733 O O . TRP A 1 97 ? 58.983 46.634 55.141 1.00 12.99 96 TRP A O 1
ATOM 744 N N . SER A 1 98 ? 56.811 46.775 54.565 1.00 14.08 97 SER A N 1
ATOM 745 C CA . SER A 1 98 ? 57.051 47.682 53.456 1.00 15.00 97 SER A CA 1
ATOM 746 C C . SER A 1 98 ? 55.855 48.593 53.236 1.00 16.11 97 SER A C 1
ATOM 747 O O . SER A 1 98 ? 54.795 48.403 53.834 1.00 16.63 97 SER A O 1
ATOM 750 N N . GLU A 1 99 ? 56.043 49.581 52.368 1.00 16.35 98 GLU A N 1
ATOM 751 C CA . GLU A 1 99 ? 55.002 50.531 52.008 1.00 18.67 98 GLU A CA 1
ATOM 752 C C . GLU A 1 99 ? 55.460 51.213 50.726 1.00 18.87 98 GLU A C 1
ATOM 753 O O . GLU A 1 99 ? 55.864 52.374 50.725 1.00 19.50 98 GLU A O 1
ATOM 759 N N . ASP A 1 100 ? 55.395 50.469 49.630 1.00 19.96 99 ASP A N 1
ATOM 760 C CA . ASP A 1 100 ? 55.828 50.980 48.342 1.00 19.73 99 ASP A CA 1
ATOM 761 C C . ASP A 1 100 ? 54.845 50.670 47.231 1.00 17.91 99 ASP A C 1
ATOM 762 O O . ASP A 1 100 ? 55.223 50.624 46.060 1.00 17.31 99 ASP A O 1
ATOM 767 N N . GLN A 1 101 ? 53.584 50.452 47.592 1.00 15.23 100 GLN A N 1
ATOM 768 C CA . GLN A 1 101 ? 52.570 50.155 46.588 1.00 14.26 100 GLN A CA 1
ATOM 769 C C . GLN A 1 101 ? 51.506 51.230 46.461 1.00 13.51 100 GLN A C 1
ATOM 770 O O . GLN A 1 101 ? 50.911 51.666 47.448 1.00 12.94 100 GLN A O 1
ATOM 776 N N . PHE A 1 102 ? 51.272 51.649 45.225 1.00 12.77 101 PHE A N 1
ATOM 777 C CA . PHE A 1 102 ? 50.266 52.653 44.915 1.00 13.04 101 PHE A CA 1
ATOM 778 C C . PHE A 1 102 ? 48.914 52.232 45.492 1.00 12.82 101 PHE A C 1
ATOM 779 O O . PHE A 1 102 ? 48.545 51.063 45.428 1.00 13.47 101 PHE A O 1
ATOM 787 N N . GLY A 1 103 ? 48.191 53.189 46.064 1.00 12.60 102 GLY A N 1
ATOM 788 C CA . GLY A 1 103 ? 46.879 52.902 46.615 1.00 12.08 102 GLY A CA 1
ATOM 789 C C . GLY A 1 103 ? 46.791 52.159 47.939 1.00 12.27 102 GLY A C 1
ATOM 790 O O . GLY A 1 103 ? 45.689 51.973 48.461 1.00 11.19 102 GLY A O 1
ATOM 791 N N . TYR A 1 104 ? 47.929 51.737 48.488 1.00 11.11 103 TYR A N 1
ATOM 792 C CA . TYR A 1 104 ? 47.947 51.006 49.756 1.00 10.12 103 TYR A CA 1
ATOM 793 C C . TYR A 1 104 ? 48.995 51.550 50.728 1.00 10.86 103 TYR A C 1
ATOM 794 O O . TYR A 1 104 ? 49.878 52.321 50.345 1.00 11.63 103 TYR A O 1
ATOM 803 N N . GLY A 1 105 ? 48.894 51.127 51.987 1.00 11.10 104 GLY A N 1
ATOM 804 C CA . GLY A 1 105 ? 49.834 51.580 52.998 1.00 11.88 104 GLY A CA 1
ATOM 805 C C . GLY A 1 105 ? 50.812 50.518 53.467 1.00 11.13 104 GLY A C 1
ATOM 806 O O . GLY A 1 105 ? 51.323 49.732 52.671 1.00 10.04 104 GLY A O 1
ATOM 807 N N . LYS A 1 106 ? 51.069 50.500 54.772 1.00 12.36 105 LYS A N 1
ATOM 808 C CA . LYS A 1 106 ? 52.003 49.548 55.375 1.00 12.79 105 LYS A CA 1
ATOM 809 C C . LYS A 1 106 ? 51.535 48.107 55.226 1.00 12.97 105 LYS A C 1
ATOM 810 O O . LYS A 1 106 ? 50.383 47.787 55.526 1.00 12.90 105 LYS A O 1
ATOM 812 N N . THR A 1 107 ? 52.426 47.233 54.765 1.00 12.80 106 THR A N 1
ATOM 813 C CA . THR A 1 107 ? 52.064 45.830 54.609 1.00 13.09 106 THR A CA 1
ATOM 814 C C . THR A 1 107 ? 53.190 44.893 55.035 1.00 12.97 106 THR A C 1
ATOM 815 O O . THR A 1 107 ? 54.371 45.233 54.955 1.00 13.78 106 THR A O 1
ATOM 819 N N . PHE A 1 108 ? 52.793 43.717 55.508 1.00 12.59 107 PHE A N 1
ATOM 820 C CA . PHE A 1 108 ? 53.707 42.688 55.980 1.00 12.40 107 PHE A CA 1
ATOM 821 C C . PHE A 1 108 ? 53.873 41.628 54.896 1.00 12.33 107 PHE A C 1
ATOM 822 O O . PHE A 1 108 ? 52.897 41.004 54.475 1.00 10.80 107 PHE A O 1
ATOM 830 N N . GLU A 1 109 ? 55.109 41.425 54.453 1.00 11.60 108 GLU A N 1
ATOM 831 C CA . GLU A 1 109 ? 55.409 40.450 53.409 1.00 11.46 108 GLU A CA 1
ATOM 832 C C . GLU A 1 109 ? 56.072 39.190 53.955 1.00 11.99 108 GLU A C 1
ATOM 833 O O . GLU A 1 109 ? 57.019 39.268 54.737 1.00 12.43 108 GLU A O 1
ATOM 839 N N . TYR A 1 110 ? 55.581 38.028 53.538 1.00 10.55 109 TYR A N 1
ATOM 840 C CA . TYR A 1 110 ? 56.152 36.769 53.993 1.00 10.31 109 TYR A CA 1
ATOM 841 C C . TYR A 1 110 ? 55.898 35.674 52.967 1.00 11.33 109 TYR A C 1
ATOM 842 O O . TYR A 1 110 ? 55.290 35.929 51.929 1.00 11.23 109 TYR A O 1
ATOM 851 N N . GLN A 1 111 ? 56.375 34.465 53.249 1.00 11.28 110 GLN A N 1
ATOM 852 C CA . GLN A 1 111 ? 56.183 33.344 52.331 1.00 12.14 110 GLN A CA 1
ATOM 853 C C . GLN A 1 111 ? 55.493 32.159 52.988 1.00 12.09 110 GLN A C 1
ATOM 854 O O . GLN A 1 111 ? 55.664 31.904 54.180 1.00 9.91 110 GLN A O 1
ATOM 860 N N . SER A 1 112 ? 54.708 31.436 52.199 1.00 11.33 111 SER A N 1
ATOM 861 C CA . SER A 1 112 ? 54.021 30.259 52.700 1.00 11.76 111 SER A CA 1
ATOM 862 C C . SER A 1 112 ? 55.096 29.194 52.878 1.00 10.49 111 SER A C 1
ATOM 863 O O . SER A 1 112 ? 56.229 29.364 52.425 1.00 11.04 111 SER A O 1
ATOM 866 N N . PRO A 1 113 ? 54.753 28.073 53.526 1.00 12.06 112 PRO A N 1
ATOM 867 C CA . PRO A 1 113 ? 55.729 27.002 53.734 1.00 12.75 112 PRO A CA 1
ATOM 868 C C . PRO A 1 113 ? 56.283 26.439 52.422 1.00 13.49 112 PRO A C 1
ATOM 869 O O . PRO A 1 113 ? 57.325 25.784 52.419 1.00 15.14 112 PRO A O 1
ATOM 873 N N . ASP A 1 114 ? 55.590 26.698 51.315 1.00 12.76 113 ASP A N 1
ATOM 874 C CA . ASP A 1 114 ? 56.008 26.195 50.009 1.00 13.23 113 ASP A CA 1
ATOM 875 C C . ASP A 1 114 ? 56.642 27.274 49.132 1.00 11.68 113 ASP A C 1
ATOM 876 O O . ASP A 1 114 ? 56.994 27.018 47.980 1.00 10.91 113 ASP A O 1
ATOM 881 N N . GLY A 1 115 ? 56.774 28.479 49.677 1.00 12.06 114 GLY A N 1
ATOM 882 C CA . GLY A 1 115 ? 57.395 29.561 48.934 1.00 11.34 114 GLY A CA 1
ATOM 883 C C . GLY A 1 115 ? 56.502 30.569 48.226 1.00 11.85 114 GLY A C 1
ATOM 884 O O . GLY A 1 115 ? 57.010 31.408 47.480 1.00 11.85 114 GLY A O 1
ATOM 885 N N . HIS A 1 116 ? 55.191 30.510 48.442 1.00 10.39 115 HIS A N 1
ATOM 886 C CA . HIS A 1 116 ? 54.291 31.462 47.793 1.00 9.18 115 HIS A CA 1
ATOM 887 C C . HIS A 1 116 ? 54.451 32.810 48.480 1.00 8.80 115 HIS A C 1
ATOM 888 O O . HIS A 1 116 ? 54.549 32.868 49.702 1.00 9.24 115 HIS A O 1
ATOM 895 N N . ASN A 1 117 ? 54.469 33.890 47.705 1.00 8.19 116 ASN A N 1
ATOM 896 C CA . ASN A 1 117 ? 54.621 35.219 48.291 1.00 10.30 116 ASN A CA 1
ATOM 897 C C . ASN A 1 117 ? 53.279 35.759 48.758 1.00 9.33 116 ASN A C 1
ATOM 898 O O . ASN A 1 117 ? 52.409 36.059 47.944 1.00 11.37 116 ASN A O 1
ATOM 903 N N . LEU A 1 118 ? 53.124 35.886 50.072 1.00 9.19 117 LEU A N 1
ATOM 904 C CA . LEU A 1 118 ? 51.881 36.378 50.660 1.00 9.67 117 LEU A CA 1
ATOM 905 C C . LEU A 1 118 ? 52.093 37.688 51.412 1.00 10.14 117 LEU A C 1
ATOM 906 O O . LEU A 1 118 ? 53.206 37.989 51.847 1.00 11.96 117 LEU A O 1
ATOM 911 N N . GLN A 1 119 ? 51.022 38.462 51.576 1.00 9.40 118 GLN A N 1
ATOM 912 C CA . GLN A 1 119 ? 51.113 39.743 52.269 1.00 8.34 118 GLN A CA 1
ATOM 913 C C . GLN A 1 119 ? 49.865 40.054 53.086 1.00 8.61 118 GLN A C 1
ATOM 914 O O . GLN A 1 119 ? 48.764 39.636 52.738 1.00 8.02 118 GLN A O 1
ATOM 920 N N . LEU A 1 120 ? 50.054 40.800 54.169 1.00 6.57 119 LEU A N 1
ATOM 921 C CA . LEU A 1 120 ? 48.948 41.211 55.024 1.00 7.80 119 LEU A CA 1
ATOM 922 C C . LEU A 1 120 ? 48.995 42.735 55.109 1.00 8.64 119 LEU A C 1
ATOM 923 O O . LEU A 1 120 ? 50.076 43.327 55.166 1.00 7.50 119 LEU A O 1
ATOM 928 N N . LEU A 1 121 ? 47.832 43.375 55.106 1.00 8.83 120 LEU A N 1
ATOM 929 C CA . LEU A 1 121 ? 47.794 44.828 55.213 1.00 7.55 120 LEU A CA 1
ATOM 930 C C . LEU A 1 121 ? 46.432 45.290 55.703 1.00 8.94 120 LEU A C 1
ATOM 931 O O . LEU A 1 121 ? 45.461 44.532 55.667 1.00 8.36 120 LEU A O 1
ATOM 936 N N . TRP A 1 122 ? 46.378 46.530 56.184 1.00 9.51 121 TRP A N 1
ATOM 937 C CA . TRP A 1 122 ? 45.134 47.120 56.670 1.00 9.38 121 TRP A CA 1
ATOM 938 C C . TRP A 1 122 ? 44.856 48.421 55.936 1.00 9.97 121 TRP A C 1
ATOM 939 O O . TRP A 1 122 ? 43.720 48.702 55.552 1.00 9.85 121 TRP A O 1
ATOM 950 N N . GLU A 1 123 ? 45.906 49.212 55.745 1.00 10.40 122 GLU A N 1
ATOM 951 C CA . GLU A 1 123 ? 45.785 50.501 55.078 1.00 11.11 122 GLU A CA 1
ATOM 952 C C . GLU A 1 123 ? 45.548 50.337 53.584 1.00 10.88 122 GLU A C 1
ATOM 953 O O . GLU A 1 123 ? 46.437 49.938 52.835 1.00 9.95 122 GLU A O 1
ATOM 959 N N . ALA A 1 124 ? 44.328 50.649 53.165 1.00 10.06 123 ALA A N 1
ATOM 960 C CA . ALA A 1 124 ? 43.944 50.533 51.769 1.00 11.79 123 ALA A CA 1
ATOM 961 C C . ALA A 1 124 ? 43.075 51.729 51.406 1.00 12.21 123 ALA A C 1
ATOM 962 O O . ALA A 1 124 ? 42.075 52.003 52.068 1.00 11.53 123 ALA A O 1
ATOM 964 N N . GLU A 1 125 ? 43.467 52.448 50.363 1.00 12.89 124 GLU A N 1
ATOM 965 C CA . GLU A 1 125 ? 42.706 53.608 49.931 1.00 13.71 124 GLU A CA 1
ATOM 966 C C . GLU A 1 125 ? 41.388 53.132 49.339 1.00 12.48 124 GLU A C 1
ATOM 967 O O . GLU A 1 125 ? 41.315 52.045 48.770 1.00 11.22 124 GLU A O 1
ATOM 973 N N . LYS A 1 126 ? 40.338 53.930 49.497 1.00 11.39 125 LYS A N 1
ATOM 974 C CA . LYS A 1 126 ? 39.049 53.559 48.932 1.00 10.79 125 LYS A CA 1
ATOM 975 C C . LYS A 1 126 ? 38.959 54.262 47.586 1.00 10.58 125 LYS A C 1
ATOM 976 O O . LYS A 1 126 ? 38.947 55.491 47.516 1.00 10.88 125 LYS A O 1
ATOM 982 N N . TYR A 1 127 ? 38.916 53.481 46.516 1.00 8.48 126 TYR A N 1
ATOM 983 C CA . TYR A 1 127 ? 38.858 54.065 45.187 1.00 9.79 126 TYR A CA 1
ATOM 984 C C . TYR A 1 127 ? 37.572 54.836 44.935 1.00 9.56 126 TYR A C 1
ATOM 985 O O . TYR A 1 127 ? 36.478 54.372 45.249 1.00 7.82 126 TYR A O 1
ATOM 994 N N . VAL A 1 128 ? 37.736 56.030 44.380 1.00 11.14 127 VAL A N 1
ATOM 995 C CA . VAL A 1 128 ? 36.627 56.901 44.023 1.00 12.14 127 VAL A CA 1
ATOM 996 C C . VAL A 1 128 ? 36.867 57.205 42.555 1.00 13.53 127 VAL A C 1
ATOM 997 O O . VAL A 1 128 ? 37.941 57.677 42.178 1.00 13.06 127 VAL A O 1
ATOM 1001 N N . ALA A 1 129 ? 35.876 56.916 41.722 1.00 14.15 128 ALA A N 1
ATOM 1002 C CA . ALA A 1 129 ? 36.022 57.139 40.296 1.00 14.61 128 ALA A CA 1
ATOM 1003 C C . ALA A 1 129 ? 35.777 58.587 39.920 1.00 15.80 128 ALA A C 1
ATOM 1004 O O . ALA A 1 129 ? 35.193 59.351 40.690 1.00 17.18 128 ALA A O 1
ATOM 1006 N N . PRO A 1 130 ? 36.254 58.994 38.736 1.00 17.44 129 PRO A N 1
ATOM 1007 C CA . PRO A 1 130 ? 36.050 60.369 38.277 1.00 18.06 129 PRO A CA 1
ATOM 1008 C C . PRO A 1 130 ? 34.535 60.578 38.189 1.00 18.94 129 PRO A C 1
ATOM 1009 O O . PRO A 1 130 ? 33.790 59.625 37.950 1.00 15.55 129 PRO A O 1
ATOM 1013 N N . PRO A 1 131 ? 34.066 61.823 38.365 1.00 19.88 130 PRO A N 1
ATOM 1014 C CA . PRO A 1 131 ? 32.640 62.158 38.315 1.00 20.95 130 PRO A CA 1
ATOM 1015 C C . PRO A 1 131 ? 31.818 61.419 37.257 1.00 21.19 130 PRO A C 1
ATOM 1016 O O . PRO A 1 131 ? 30.791 60.820 37.570 1.00 20.67 130 PRO A O 1
ATOM 1020 N N . GLU A 1 132 ? 32.285 61.451 36.014 1.00 21.64 131 GLU A N 1
ATOM 1021 C CA . GLU A 1 132 ? 31.576 60.816 34.908 1.00 22.02 131 GLU A CA 1
ATOM 1022 C C . GLU A 1 132 ? 31.524 59.286 34.938 1.00 20.82 131 GLU A C 1
ATOM 1023 O O . GLU A 1 132 ? 30.708 58.680 34.242 1.00 20.48 131 GLU A O 1
ATOM 1029 N N . LEU A 1 133 ? 32.384 58.665 35.742 1.00 18.29 132 LEU A N 1
ATOM 1030 C CA . LEU A 1 133 ? 32.428 57.207 35.833 1.00 16.35 132 LEU A CA 1
ATOM 1031 C C . LEU A 1 133 ? 31.781 56.621 37.086 1.00 13.45 132 LEU A C 1
ATOM 1032 O O . LEU A 1 133 ? 31.801 55.408 37.285 1.00 11.70 132 LEU A O 1
ATOM 1037 N N . ARG A 1 134 ? 31.212 57.470 37.935 1.00 12.34 133 ARG A N 1
ATOM 1038 C CA . ARG A 1 134 ? 30.568 56.971 39.143 1.00 12.70 133 ARG A CA 1
ATOM 1039 C C . ARG A 1 134 ? 29.230 56.352 38.779 1.00 11.16 133 ARG A C 1
ATOM 1040 O O . ARG A 1 134 ? 28.519 56.856 37.908 1.00 12.19 133 ARG A O 1
ATOM 1048 N N . SER A 1 135 ? 28.903 55.246 39.437 1.00 8.43 134 SER A N 1
ATOM 1049 C CA . SER A 1 135 ? 27.658 54.527 39.182 1.00 8.17 134 SER A CA 1
ATOM 1050 C C . SER A 1 135 ? 26.494 55.096 39.977 1.00 7.09 134 SER A C 1
ATOM 1051 O O . SER A 1 135 ? 26.691 55.654 41.058 1.00 7.05 134 SER A O 1
ATOM 1054 N N . LYS A 1 136 ? 25.283 54.956 39.436 1.00 6.79 135 LYS A N 1
ATOM 1055 C CA . LYS A 1 136 ? 24.080 55.432 40.111 1.00 7.77 135 LYS A CA 1
ATOM 1056 C C . LYS A 1 136 ? 23.774 54.476 41.255 1.00 7.84 135 LYS A C 1
ATOM 1057 O O . LYS A 1 136 ? 22.982 54.787 42.149 1.00 7.31 135 LYS A O 1
ATOM 1063 N N . ILE A 1 137 ? 24.395 53.301 41.209 1.00 7.39 136 ILE A N 1
ATOM 1064 C CA . ILE A 1 137 ? 24.240 52.306 42.269 1.00 7.30 136 ILE A CA 1
ATOM 1065 C C . ILE A 1 137 ? 25.335 52.702 43.263 1.00 7.14 136 ILE A C 1
ATOM 1066 O O . ILE A 1 137 ? 26.527 52.568 42.978 1.00 7.11 136 ILE A O 1
ATOM 1071 N N . LEU A 1 138 ? 24.920 53.195 44.427 1.00 7.91 137 LEU A N 1
ATOM 1072 C CA . LEU A 1 138 ? 25.858 53.684 45.430 1.00 7.92 137 LEU A CA 1
ATOM 1073 C C . LEU A 1 138 ? 26.919 52.736 45.988 1.00 8.18 137 LEU A C 1
ATOM 1074 O O . LEU A 1 138 ? 27.992 53.195 46.391 1.00 7.51 137 LEU A O 1
ATOM 1079 N N . THR A 1 139 ? 26.645 51.435 46.016 1.00 7.32 138 THR A N 1
ATOM 1080 C CA . THR A 1 139 ? 27.639 50.486 46.520 1.00 6.37 138 THR A CA 1
ATOM 1081 C C . THR A 1 139 ? 28.639 50.095 45.427 1.00 7.72 138 THR A C 1
ATOM 1082 O O . THR A 1 139 ? 29.582 49.341 45.679 1.00 8.07 138 THR A O 1
ATOM 1086 N N . ARG A 1 140 ? 28.429 50.626 44.223 1.00 8.23 139 ARG A N 1
ATOM 1087 C CA . ARG A 1 140 ? 29.290 50.361 43.064 1.00 8.36 139 ARG A CA 1
ATOM 1088 C C . ARG A 1 140 ? 30.137 51.609 42.769 1.00 8.67 139 ARG A C 1
ATOM 1089 O O . ARG A 1 140 ? 29.619 52.616 42.289 1.00 8.74 139 ARG A O 1
ATOM 1097 N N . PRO A 1 141 ? 31.456 51.554 43.046 1.00 9.33 140 PRO A N 1
ATOM 1098 C CA . PRO A 1 141 ? 32.349 52.697 42.808 1.00 11.00 140 PRO A CA 1
ATOM 1099 C C . PRO A 1 141 ? 32.367 53.230 41.380 1.00 11.17 140 PRO A C 1
ATOM 1100 O O . PRO A 1 141 ? 32.347 54.439 41.158 1.00 12.25 140 PRO A O 1
ATOM 1104 N N . SER A 1 142 ? 32.412 52.331 40.408 1.00 11.10 141 SER A N 1
ATOM 1105 C CA . SER A 1 142 ? 32.452 52.758 39.016 1.00 10.74 141 SER A CA 1
ATOM 1106 C C . SER A 1 142 ? 31.458 52.004 38.149 1.00 9.71 141 SER A C 1
ATOM 1107 O O . SER A 1 142 ? 31.081 50.873 38.451 1.00 9.39 141 SER A O 1
ATOM 1110 N N . LYS A 1 143 ? 31.038 52.644 37.066 1.00 8.67 142 LYS A N 1
ATOM 1111 C CA . LYS A 1 143 ? 30.087 52.038 36.145 1.00 9.76 142 LYS A CA 1
ATOM 1112 C C . LYS A 1 143 ? 30.682 50.801 35.487 1.00 8.78 142 LYS A C 1
ATOM 1113 O O . LYS A 1 143 ? 31.889 50.734 35.239 1.00 8.09 142 LYS A O 1
ATOM 1119 N N . LYS A 1 144 ? 29.832 49.818 35.214 1.00 8.70 143 LYS A N 1
ATOM 1120 C CA . LYS A 1 144 ? 30.279 48.611 34.535 1.00 7.11 143 LYS A CA 1
ATOM 1121 C C . LYS A 1 144 ? 30.733 49.059 33.143 1.00 6.42 143 LYS A C 1
ATOM 1122 O O . LYS A 1 144 ? 29.985 49.739 32.433 1.00 6.73 143 LYS A O 1
ATOM 1128 N N . PRO A 1 145 ? 31.967 48.699 32.741 1.00 6.40 144 PRO A N 1
ATOM 1129 C CA . PRO A 1 145 ? 32.519 49.067 31.431 1.00 5.83 144 PRO A CA 1
ATOM 1130 C C . PRO A 1 145 ? 31.693 48.529 30.267 1.00 5.49 144 PRO A C 1
ATOM 1131 O O . PRO A 1 145 ? 30.947 47.570 30.431 1.00 5.85 144 PRO A O 1
ATOM 1135 N N . LEU A 1 146 ? 31.846 49.148 29.097 1.00 5.39 145 LEU A N 1
ATOM 1136 C CA . LEU A 1 146 ? 31.133 48.721 27.891 1.00 4.31 145 LEU A CA 1
ATOM 1137 C C . LEU A 1 146 ? 32.079 47.917 27.004 1.00 5.86 145 LEU A C 1
ATOM 1138 O O . LEU A 1 146 ? 31.881 47.825 25.792 1.00 6.45 145 LEU A O 1
ATOM 1143 N N . GLN A 1 147 ? 33.104 47.338 27.616 1.00 5.87 146 GLN A N 1
ATOM 1144 C CA . GLN A 1 147 ? 34.101 46.561 26.890 1.00 6.52 146 GLN A CA 1
ATOM 1145 C C . GLN A 1 147 ? 34.164 45.105 27.344 1.00 6.19 146 GLN A C 1
ATOM 1146 O O . GLN A 1 147 ? 34.235 44.822 28.543 1.00 6.67 146 GLN A O 1
ATOM 1152 N N . GLY A 1 148 ? 34.139 44.189 26.376 1.00 5.33 147 GLY A N 1
ATOM 1153 C CA . GLY A 1 148 ? 34.206 42.764 26.670 1.00 5.89 147 GLY A CA 1
ATOM 1154 C C . GLY A 1 148 ? 33.098 42.311 27.600 1.00 5.56 147 GLY A C 1
ATOM 1155 O O . GLY A 1 148 ? 31.983 42.809 27.518 1.00 5.96 147 GLY A O 1
ATOM 1156 N N . ILE A 1 149 ? 33.402 41.337 28.456 1.00 5.34 148 ILE A N 1
ATOM 1157 C CA . ILE A 1 149 ? 32.450 40.839 29.453 1.00 5.92 148 ILE A CA 1
ATOM 1158 C C . ILE A 1 149 ? 33.172 41.179 30.766 1.00 6.33 148 ILE A C 1
ATOM 1159 O O . ILE A 1 149 ? 33.947 40.381 31.289 1.00 5.88 148 ILE A O 1
ATOM 1164 N N . PRO A 1 150 ? 32.920 42.384 31.307 1.00 5.99 149 PRO A N 1
ATOM 1165 C CA . PRO A 1 150 ? 33.522 42.913 32.537 1.00 5.34 149 PRO A CA 1
ATOM 1166 C C . PRO A 1 150 ? 33.375 42.122 33.828 1.00 4.18 149 PRO A C 1
ATOM 1167 O O . PRO A 1 150 ? 32.261 41.796 34.232 1.00 5.44 149 PRO A O 1
ATOM 1171 N N . VAL A 1 151 ? 34.497 41.821 34.481 1.00 4.85 150 VAL A N 1
ATOM 1172 C CA . VAL A 1 151 ? 34.439 41.116 35.763 1.00 4.59 150 VAL A CA 1
ATOM 1173 C C . VAL A 1 151 ? 34.198 42.181 36.832 1.00 4.17 150 VAL A C 1
ATOM 1174 O O . VAL A 1 151 ? 34.604 43.326 36.668 1.00 5.61 150 VAL A O 1
ATOM 1178 N N . LYS A 1 152 ? 33.523 41.808 37.914 1.00 4.50 151 LYS A N 1
ATOM 1179 C CA . LYS A 1 152 ? 33.222 42.756 38.984 1.00 5.07 151 LYS A CA 1
ATOM 1180 C C . LYS A 1 152 ? 34.391 43.015 39.931 1.00 5.26 151 LYS A C 1
ATOM 1181 O O . LYS A 1 152 ? 34.626 44.153 40.348 1.00 5.88 151 LYS A O 1
ATOM 1187 N N . ARG A 1 153 ? 35.120 41.959 40.266 1.00 5.60 152 ARG A N 1
ATOM 1188 C CA . ARG A 1 153 ? 36.245 42.069 41.182 1.00 6.39 152 ARG A CA 1
ATOM 1189 C C . ARG A 1 153 ? 37.002 40.754 41.262 1.00 6.19 152 ARG A C 1
ATOM 1190 O O . ARG A 1 153 ? 36.607 39.760 40.662 1.00 7.19 152 ARG A O 1
ATOM 1198 N N . ILE A 1 154 ? 38.099 40.762 42.011 1.00 7.38 153 ILE A N 1
ATOM 1199 C CA . ILE A 1 154 ? 38.893 39.559 42.212 1.00 7.16 153 ILE A CA 1
ATOM 1200 C C . ILE A 1 154 ? 38.017 38.660 43.096 1.00 7.61 153 ILE A C 1
ATOM 1201 O O . ILE A 1 154 ? 37.165 39.164 43.830 1.00 5.76 153 ILE A O 1
ATOM 1206 N N . ASP A 1 155 ? 38.199 37.344 43.017 1.00 6.19 154 ASP A N 1
ATOM 1207 C CA . ASP A 1 155 ? 37.394 36.439 43.836 1.00 7.74 154 ASP A CA 1
ATOM 1208 C C . ASP A 1 155 ? 38.254 35.582 44.754 1.00 8.34 154 ASP A C 1
ATOM 1209 O O . ASP A 1 155 ? 38.105 35.632 45.975 1.00 10.95 154 ASP A O 1
ATOM 1214 N N . HIS A 1 156 ? 39.150 34.788 44.177 1.00 8.37 155 HIS A N 1
ATOM 1215 C CA . HIS A 1 156 ? 40.000 33.935 44.995 1.00 7.23 155 HIS A CA 1
ATOM 1216 C C . HIS A 1 156 ? 41.274 33.479 44.296 1.00 8.88 155 HIS A C 1
ATOM 1217 O O . HIS A 1 156 ? 41.490 33.760 43.120 1.00 6.89 155 HIS A O 1
ATOM 1224 N N . LEU A 1 157 ? 42.105 32.762 45.049 1.00 9.59 156 LEU A N 1
ATOM 1225 C CA . LEU A 1 157 ? 43.372 32.235 44.557 1.00 11.07 156 LEU A CA 1
ATOM 1226 C C . LEU A 1 157 ? 43.494 30.751 44.869 1.00 9.94 156 LEU A C 1
ATOM 1227 O O . LEU A 1 157 ? 42.993 30.278 45.891 1.00 9.78 156 LEU A O 1
ATOM 1232 N N . ASN A 1 158 ? 44.167 30.024 43.986 1.00 8.29 157 ASN A N 1
ATOM 1233 C CA . ASN A 1 158 ? 44.398 28.602 44.182 1.00 8.85 157 ASN A CA 1
ATOM 1234 C C . ASN A 1 158 ? 45.900 28.396 44.001 1.00 8.90 157 ASN A C 1
ATOM 1235 O O . ASN A 1 158 ? 46.443 28.654 42.928 1.00 9.30 157 ASN A O 1
ATOM 1240 N N . LEU A 1 159 ? 46.559 27.945 45.061 1.00 10.08 158 LEU A N 1
ATOM 1241 C CA . LEU A 1 159 ? 48.006 27.734 45.049 1.00 9.97 158 LEU A CA 1
ATOM 1242 C C . LEU A 1 159 ? 48.400 26.266 44.909 1.00 10.19 158 LEU A C 1
ATOM 1243 O O . LEU A 1 159 ? 47.823 25.405 45.581 1.00 10.21 158 LEU A O 1
ATOM 1256 N N . SER A 1 161 ? 50.968 23.296 45.604 1.00 9.56 160 SER A N 1
ATOM 1257 C CA . SER A 1 161 ? 51.975 23.090 46.633 1.00 10.08 160 SER A CA 1
ATOM 1258 C C . SER A 1 161 ? 52.510 21.670 46.700 1.00 11.09 160 SER A C 1
ATOM 1259 O O . SER A 1 161 ? 51.798 20.714 46.407 1.00 11.18 160 SER A O 1
ATOM 1262 N N . SER A 1 162 ? 53.777 21.539 47.080 1.00 10.87 161 SER A N 1
ATOM 1263 C CA . SER A 1 162 ? 54.380 20.225 47.217 1.00 13.22 161 SER A CA 1
ATOM 1264 C C . SER A 1 162 ? 53.906 19.630 48.545 1.00 13.45 161 SER A C 1
ATOM 1265 O O . SER A 1 162 ? 54.109 18.446 48.811 1.00 15.74 161 SER A O 1
ATOM 1268 N N . ASP A 1 163 ? 53.275 20.462 49.373 1.00 11.44 162 ASP A N 1
ATOM 1269 C CA . ASP A 1 163 ? 52.772 20.032 50.679 1.00 10.71 162 ASP A CA 1
ATOM 1270 C C . ASP A 1 163 ? 51.520 20.826 51.029 1.00 8.82 162 ASP A C 1
ATOM 1271 O O . ASP A 1 163 ? 51.606 21.882 51.647 1.00 8.85 162 ASP A O 1
ATOM 1276 N N . VAL A 1 164 ? 50.355 20.318 50.647 1.00 9.14 163 VAL A N 1
ATOM 1277 C CA . VAL A 1 164 ? 49.110 21.020 50.924 1.00 6.14 163 VAL A CA 1
ATOM 1278 C C . VAL A 1 164 ? 48.850 21.245 52.414 1.00 8.25 163 VAL A C 1
ATOM 1279 O O . VAL A 1 164 ? 48.446 22.335 52.824 1.00 7.70 163 VAL A O 1
ATOM 1283 N N . THR A 1 165 ? 49.084 20.217 53.222 1.00 7.87 164 THR A N 1
ATOM 1284 C CA . THR A 1 165 ? 48.843 20.320 54.655 1.00 9.05 164 THR A CA 1
ATOM 1285 C C . THR A 1 165 ? 49.667 21.421 55.315 1.00 10.10 164 THR A C 1
ATOM 1286 O O . THR A 1 165 ? 49.174 22.135 56.190 1.00 10.09 164 THR A O 1
ATOM 1290 N N . ALA A 1 166 ? 50.919 21.562 54.896 1.00 11.60 165 ALA A N 1
ATOM 1291 C CA . ALA A 1 166 ? 51.783 22.590 55.463 1.00 11.38 165 ALA A CA 1
ATOM 1292 C C . ALA A 1 166 ? 51.182 23.966 55.211 1.00 10.24 165 ALA A C 1
ATOM 1293 O O . ALA A 1 166 ? 51.093 24.788 56.122 1.00 11.14 165 ALA A O 1
ATOM 1295 N N . VAL A 1 167 ? 50.757 24.213 53.975 1.00 9.79 166 VAL A N 1
ATOM 1296 C CA . VAL A 1 167 ? 50.159 25.496 53.622 1.00 9.52 166 VAL A CA 1
ATOM 1297 C C . VAL A 1 167 ? 48.869 25.695 54.412 1.00 10.65 166 VAL A C 1
ATOM 1298 O O . VAL A 1 167 ? 48.611 26.776 54.941 1.00 9.89 166 VAL A O 1
ATOM 1302 N N . LYS A 1 168 ? 48.065 24.641 54.482 1.00 10.37 167 LYS A N 1
ATOM 1303 C CA . LYS A 1 168 ? 46.806 24.677 55.214 1.00 12.13 167 LYS A CA 1
ATOM 1304 C C . LYS A 1 168 ? 47.044 25.043 56.684 1.00 12.45 167 LYS A C 1
ATOM 1305 O O . LYS A 1 168 ? 46.359 25.907 57.237 1.00 12.96 167 LYS A O 1
ATOM 1311 N N . ASP A 1 169 ? 48.012 24.388 57.317 1.00 12.87 168 ASP A N 1
ATOM 1312 C CA . ASP A 1 169 ? 48.307 24.668 58.720 1.00 14.48 168 ASP A CA 1
ATOM 1313 C C . ASP A 1 169 ? 48.672 26.131 58.920 1.00 13.88 168 ASP A C 1
ATOM 1314 O O . ASP A 1 169 ? 48.254 26.760 59.892 1.00 13.34 168 ASP A O 1
ATOM 1319 N N . SER A 1 170 ? 49.455 26.672 57.994 1.00 13.53 169 SER A N 1
ATOM 1320 C CA . SER A 1 170 ? 49.871 28.063 58.075 1.00 12.76 169 SER A CA 1
ATOM 1321 C C . SER A 1 170 ? 48.662 28.993 58.110 1.00 13.25 169 SER A C 1
ATOM 1322 O O . SER A 1 170 ? 48.535 29.819 59.012 1.00 11.92 169 SER A O 1
ATOM 1325 N N . PHE A 1 171 ? 47.767 28.854 57.135 1.00 12.41 170 PHE A N 1
ATOM 1326 C CA . PHE A 1 171 ? 46.582 29.708 57.087 1.00 10.94 170 PHE A CA 1
ATOM 1327 C C . PHE A 1 171 ? 45.671 29.556 58.300 1.00 9.97 170 PHE A C 1
ATOM 1328 O O . PHE A 1 171 ? 45.124 30.543 58.796 1.00 10.42 170 PHE A O 1
ATOM 1336 N N . GLU A 1 172 ? 45.503 28.329 58.777 1.00 9.41 171 GLU A N 1
ATOM 1337 C CA . GLU A 1 172 ? 44.650 28.087 59.933 1.00 11.85 171 GLU A CA 1
ATOM 1338 C C . GLU A 1 172 ? 45.293 28.614 61.214 1.00 12.85 171 GLU A C 1
ATOM 1339 O O . GLU A 1 172 ? 44.696 29.402 61.941 1.00 12.65 171 GLU A O 1
ATOM 1345 N N . ARG A 1 173 ? 46.517 28.173 61.481 1.00 13.21 172 ARG A N 1
ATOM 1346 C CA . ARG A 1 173 ? 47.225 28.583 62.688 1.00 13.65 172 ARG A CA 1
ATOM 1347 C C . ARG A 1 173 ? 47.551 30.070 62.762 1.00 12.41 172 ARG A C 1
ATOM 1348 O O . ARG A 1 173 ? 47.226 30.732 63.741 1.00 13.97 172 ARG A O 1
ATOM 1356 N N . HIS A 1 174 ? 48.191 30.593 61.724 1.00 11.47 173 HIS A N 1
ATOM 1357 C CA . HIS A 1 174 ? 48.606 31.988 61.717 1.00 11.70 173 HIS A CA 1
ATOM 1358 C C . HIS A 1 174 ? 47.614 33.037 61.245 1.00 11.18 173 HIS A C 1
ATOM 1359 O O . HIS A 1 174 ? 47.684 34.183 61.680 1.00 10.89 173 HIS A O 1
ATOM 1366 N N . LEU A 1 175 ? 46.698 32.664 60.359 1.00 9.24 174 LEU A N 1
ATOM 1367 C CA . LEU A 1 175 ? 45.731 33.635 59.869 1.00 8.59 174 LEU A CA 1
ATOM 1368 C C . LEU A 1 175 ? 44.307 33.441 60.379 1.00 8.23 174 LEU A C 1
ATOM 1369 O O . LEU A 1 175 ? 43.457 34.305 60.175 1.00 9.67 174 LEU A O 1
ATOM 1374 N N . GLY A 1 176 ? 44.043 32.317 61.039 1.00 7.71 175 GLY A N 1
ATOM 1375 C CA . GLY A 1 176 ? 42.713 32.073 61.570 1.00 8.68 175 GLY A CA 1
ATOM 1376 C C . GLY A 1 176 ? 41.707 31.528 60.569 1.00 9.19 175 GLY A C 1
ATOM 1377 O O . GLY A 1 176 ? 40.519 31.431 60.868 1.00 9.95 175 GLY A O 1
ATOM 1378 N N . PHE A 1 177 ? 42.171 31.187 59.374 1.00 9.03 176 PHE A N 1
ATOM 1379 C CA . PHE A 1 177 ? 41.278 30.635 58.361 1.00 9.88 176 PHE A CA 1
ATOM 1380 C C . PHE A 1 177 ? 40.741 29.289 58.819 1.00 9.01 176 PHE A C 1
ATOM 1381 O O . PHE A 1 177 ? 41.353 28.611 59.640 1.00 8.82 176 PHE A O 1
ATOM 1389 N N . ARG A 1 178 ? 39.586 28.917 58.285 1.00 9.34 177 ARG A N 1
ATOM 1390 C CA . ARG A 1 178 ? 38.990 27.628 58.575 1.00 8.75 177 ARG A CA 1
ATOM 1391 C C . ARG A 1 178 ? 39.008 26.923 57.223 1.00 8.33 177 ARG A C 1
ATOM 1392 O O . ARG A 1 178 ? 39.012 27.583 56.179 1.00 8.17 177 ARG A O 1
ATOM 1400 N N . THR A 1 179 ? 39.045 25.597 57.238 1.00 8.41 178 THR A N 1
ATOM 1401 C CA . THR A 1 179 ? 39.040 24.830 55.994 1.00 7.60 178 THR A CA 1
ATOM 1402 C C . THR A 1 179 ? 37.618 24.317 55.813 1.00 8.19 178 THR A C 1
ATOM 1403 O O . THR A 1 179 ? 37.150 23.472 56.578 1.00 8.56 178 THR A O 1
ATOM 1407 N N . THR A 1 180 ? 36.917 24.839 54.812 1.00 8.01 179 THR A N 1
ATOM 1408 C CA . THR A 1 180 ? 35.529 24.435 54.593 1.00 7.94 179 THR A CA 1
ATOM 1409 C C . THR A 1 180 ? 35.397 23.077 53.929 1.00 7.57 179 THR A C 1
ATOM 1410 O O . THR A 1 180 ? 34.498 22.302 54.257 1.00 9.40 179 THR A O 1
ATOM 1414 N N . GLU A 1 181 ? 36.294 22.796 52.990 1.00 6.99 180 GLU A N 1
ATOM 1415 C CA . GLU A 1 181 ? 36.283 21.529 52.282 1.00 7.62 180 GLU A CA 1
ATOM 1416 C C . GLU A 1 181 ? 37.710 21.102 51.972 1.00 7.39 180 GLU A C 1
ATOM 1417 O O . GLU A 1 181 ? 38.622 21.928 51.913 1.00 9.17 180 GLU A O 1
ATOM 1423 N N . ARG A 1 182 ? 37.902 19.803 51.788 1.00 7.20 181 ARG A N 1
ATOM 1424 C CA . ARG A 1 182 ? 39.207 19.272 51.464 1.00 6.47 181 ARG A CA 1
ATOM 1425 C C . ARG A 1 182 ? 39.018 17.947 50.749 1.00 6.78 181 ARG A C 1
ATOM 1426 O O . ARG A 1 182 ? 37.953 17.333 50.832 1.00 7.50 181 ARG A O 1
ATOM 1434 N N . VAL A 1 183 ? 40.053 17.526 50.032 1.00 6.83 182 VAL A N 1
ATOM 1435 C CA . VAL A 1 183 ? 40.034 16.257 49.321 1.00 7.81 182 VAL A CA 1
ATOM 1436 C C . VAL A 1 183 ? 41.219 15.461 49.851 1.00 8.08 182 VAL A C 1
ATOM 1437 O O . VAL A 1 183 ? 42.329 15.983 49.954 1.00 9.06 182 VAL A O 1
ATOM 1441 N N . VAL A 1 184 ? 40.984 14.204 50.202 1.00 9.48 183 VAL A N 1
ATOM 1442 C CA . VAL A 1 184 ? 42.054 13.370 50.730 1.00 11.60 183 VAL A CA 1
ATOM 1443 C C . VAL A 1 184 ? 42.148 12.037 50.005 1.00 12.70 183 VAL A C 1
ATOM 1444 O O . VAL A 1 184 ? 41.219 11.612 49.324 1.00 12.82 183 VAL A O 1
ATOM 1448 N N . ASP A 1 185 ? 43.303 11.401 50.145 1.00 13.82 184 ASP A N 1
ATOM 1449 C CA . ASP A 1 185 ? 43.552 10.086 49.586 1.00 16.57 184 ASP A CA 1
ATOM 1450 C C . ASP A 1 185 ? 44.294 9.410 50.723 1.00 16.96 184 ASP A C 1
ATOM 1451 O O . ASP A 1 185 ? 45.499 9.606 50.902 1.00 16.70 184 ASP A O 1
ATOM 1456 N N . GLY A 1 186 ? 43.558 8.636 51.509 1.00 18.52 185 GLY A N 1
ATOM 1457 C CA . GLY A 1 186 ? 44.152 7.980 52.653 1.00 18.95 185 GLY A CA 1
ATOM 1458 C C . GLY A 1 186 ? 44.288 9.039 53.725 1.00 19.58 185 GLY A C 1
ATOM 1459 O O . GLY A 1 186 ? 43.296 9.645 54.133 1.00 19.86 185 GLY A O 1
ATOM 1460 N N . ASN A 1 187 ? 45.517 9.275 54.171 1.00 18.26 186 ASN A N 1
ATOM 1461 C CA . ASN A 1 187 ? 45.780 10.278 55.187 1.00 17.67 186 ASN A CA 1
ATOM 1462 C C . ASN A 1 187 ? 46.527 11.462 54.573 1.00 16.84 186 ASN A C 1
ATOM 1463 O O . ASN A 1 187 ? 47.137 12.260 55.286 1.00 17.24 186 ASN A O 1
ATOM 1468 N N . VAL A 1 188 ? 46.482 11.563 53.247 1.00 14.24 187 VAL A N 1
ATOM 1469 C CA . VAL A 1 188 ? 47.150 12.654 52.544 1.00 14.01 187 VAL A CA 1
ATOM 1470 C C . VAL A 1 188 ? 46.132 13.630 51.970 1.00 13.81 187 VAL A C 1
ATOM 1471 O O . VAL A 1 188 ? 45.191 13.233 51.278 1.00 12.09 187 VAL A O 1
ATOM 1475 N N . GLU A 1 189 ? 46.323 14.909 52.270 1.00 12.98 188 GLU A N 1
ATOM 1476 C CA . GLU A 1 189 ? 45.438 15.946 51.765 1.00 13.99 188 GLU A CA 1
ATOM 1477 C C . GLU A 1 189 ? 45.984 16.421 50.427 1.00 13.32 188 GLU A C 1
ATOM 1478 O O . GLU A 1 189 ? 47.136 16.852 50.331 1.00 13.98 188 GLU A O 1
ATOM 1484 N N . ILE A 1 190 ? 45.162 16.341 49.389 1.00 12.36 189 ILE A N 1
ATOM 1485 C CA . ILE A 1 190 ? 45.603 16.768 48.074 1.00 13.61 189 ILE A CA 1
ATOM 1486 C C . ILE A 1 190 ? 44.933 18.075 47.676 1.00 11.39 189 ILE A C 1
ATOM 1487 O O . ILE A 1 190 ? 45.247 18.656 46.642 1.00 11.09 189 ILE A O 1
ATOM 1492 N N . GLY A 1 191 ? 44.009 18.537 48.508 1.00 10.44 190 GLY A N 1
ATOM 1493 C CA . GLY A 1 191 ? 43.335 19.784 48.218 1.00 9.56 190 GLY A CA 1
ATOM 1494 C C . GLY A 1 191 ? 42.641 20.316 49.450 1.00 8.68 190 GLY A C 1
ATOM 1495 O O . GLY A 1 191 ? 42.078 19.551 50.227 1.00 8.80 190 GLY A O 1
ATOM 1496 N N . ALA A 1 192 ? 42.691 21.632 49.626 1.00 8.72 191 ALA A N 1
ATOM 1497 C CA . ALA A 1 192 ? 42.046 22.280 50.763 1.00 7.11 191 ALA A CA 1
ATOM 1498 C C . ALA A 1 192 ? 41.536 23.646 50.328 1.00 8.20 191 ALA A C 1
ATOM 1499 O O . ALA A 1 192 ? 42.231 24.383 49.625 1.00 8.99 191 ALA A O 1
ATOM 1501 N N . TRP A 1 193 ? 40.311 23.971 50.734 1.00 7.36 192 TRP A N 1
ATOM 1502 C CA . TRP A 1 193 ? 39.697 25.255 50.403 1.00 8.62 192 TRP A CA 1
ATOM 1503 C C . TRP A 1 193 ? 39.454 25.969 51.711 1.00 9.31 192 TRP A C 1
ATOM 1504 O O . TRP A 1 193 ? 38.767 25.454 52.599 1.00 10.43 192 TRP A O 1
ATOM 1523 N N . SER A 1 195 ? 38.683 29.680 54.100 1.00 8.81 194 SER A N 1
ATOM 1524 C CA . SER A 1 195 ? 38.040 30.980 54.177 1.00 8.88 194 SER A CA 1
ATOM 1525 C C . SER A 1 195 ? 38.085 31.580 55.579 1.00 8.39 194 SER A C 1
ATOM 1526 O O . SER A 1 195 ? 38.325 30.875 56.561 1.00 6.55 194 SER A O 1
ATOM 1529 N N . SER A 1 196 ? 37.858 32.888 55.655 1.00 8.59 195 SER A N 1
ATOM 1530 C CA . SER A 1 196 ? 37.821 33.600 56.930 1.00 9.46 195 SER A CA 1
ATOM 1531 C C . SER A 1 196 ? 36.487 34.344 57.015 1.00 10.12 195 SER A C 1
ATOM 1532 O O . SER A 1 196 ? 36.284 35.167 57.902 1.00 11.16 195 SER A O 1
ATOM 1535 N N . ASN A 1 197 ? 35.580 34.048 56.084 1.00 10.01 196 ASN A N 1
ATOM 1536 C CA . ASN A 1 197 ? 34.271 34.700 56.052 1.00 9.71 196 ASN A CA 1
ATOM 1537 C C . ASN A 1 197 ? 33.180 33.791 55.456 1.00 10.36 196 ASN A C 1
ATOM 1538 O O . ASN A 1 197 ? 33.372 32.580 55.359 1.00 9.44 196 ASN A O 1
ATOM 1543 N N . LEU A 1 198 ? 32.040 34.368 55.067 1.00 9.40 197 LEU A N 1
ATOM 1544 C CA . LEU A 1 198 ? 30.942 33.584 54.503 1.00 10.73 197 LEU A CA 1
ATOM 1545 C C . LEU A 1 198 ? 31.285 32.832 53.221 1.00 11.15 197 LEU A C 1
ATOM 1546 O O . LEU A 1 198 ? 30.631 31.843 52.884 1.00 10.87 197 LEU A O 1
ATOM 1551 N N . LEU A 1 199 ? 32.289 33.299 52.491 1.00 10.40 198 LEU A N 1
ATOM 1552 C CA . LEU A 1 199 ? 32.656 32.620 51.255 1.00 10.96 198 LEU A CA 1
ATOM 1553 C C . LEU A 1 199 ? 33.179 31.229 51.584 1.00 11.34 198 LEU A C 1
ATOM 1554 O O . LEU A 1 199 ? 33.735 31.007 52.662 1.00 12.13 198 LEU A O 1
ATOM 1559 N N . GLY A 1 200 ? 32.988 30.291 50.663 1.00 10.85 199 GLY A N 1
ATOM 1560 C CA . GLY A 1 200 ? 33.476 28.946 50.891 1.00 12.23 199 GLY A CA 1
ATOM 1561 C C . GLY A 1 200 ? 34.993 28.981 50.942 1.00 11.36 199 GLY A C 1
ATOM 1562 O O . GLY A 1 200 ? 35.635 28.203 51.650 1.00 13.07 199 GLY A O 1
ATOM 1563 N N . HIS A 1 201 ? 35.572 29.900 50.181 1.00 10.97 200 HIS A N 1
ATOM 1564 C CA . HIS A 1 201 ? 37.014 30.034 50.156 1.00 11.44 200 HIS A CA 1
ATOM 1565 C C . HIS A 1 201 ? 37.462 31.258 49.392 1.00 10.66 200 HIS A C 1
ATOM 1566 O O . HIS A 1 201 ? 36.763 31.738 48.501 1.00 10.96 200 HIS A O 1
ATOM 1573 N N . GLU A 1 202 ? 38.620 31.772 49.779 1.00 9.17 201 GLU A N 1
ATOM 1574 C CA . GLU A 1 202 ? 39.231 32.886 49.080 1.00 9.30 201 GLU A CA 1
ATOM 1575 C C . GLU A 1 202 ? 40.640 32.418 48.741 1.00 7.67 201 GLU A C 1
ATOM 1576 O O . GLU A 1 202 ? 41.312 32.989 47.890 1.00 8.22 201 GLU A O 1
ATOM 1582 N N . VAL A 1 203 ? 41.075 31.358 49.420 1.00 8.11 202 VAL A N 1
ATOM 1583 C CA . VAL A 1 203 ? 42.391 30.793 49.168 1.00 6.79 202 VAL A CA 1
ATOM 1584 C C . VAL A 1 203 ? 42.312 29.278 49.213 1.00 7.63 202 VAL A C 1
ATOM 1585 O O . VAL A 1 203 ? 41.808 28.695 50.181 1.00 7.75 202 VAL A O 1
ATOM 1589 N N . ALA A 1 204 ? 42.812 28.643 48.162 1.00 6.86 203 ALA A N 1
ATOM 1590 C CA . ALA A 1 204 ? 42.809 27.196 48.082 1.00 7.30 203 ALA A CA 1
ATOM 1591 C C . ALA A 1 204 ? 44.218 26.707 47.795 1.00 7.12 203 ALA A C 1
ATOM 1592 O O . ALA A 1 204 ? 45.051 27.458 47.285 1.00 7.44 203 ALA A O 1
ATOM 1594 N N . CYS A 1 205 ? 44.484 25.452 48.143 1.00 8.41 204 CYS A N 1
ATOM 1595 C CA . CYS A 1 205 ? 45.788 24.855 47.904 1.00 7.76 204 CYS A CA 1
ATOM 1596 C C . CYS A 1 205 ? 45.631 23.422 47.407 1.00 8.70 204 CYS A C 1
ATOM 1597 O O . CYS A 1 205 ? 44.929 22.618 48.019 1.00 8.85 204 CYS A O 1
ATOM 1608 N N . ARG A 1 207 ? 47.663 19.883 45.496 1.00 10.07 206 ARG A N 1
ATOM 1609 C CA . ARG A 1 207 ? 48.923 19.179 45.296 1.00 13.07 206 ARG A CA 1
ATOM 1610 C C . ARG A 1 207 ? 49.571 19.353 43.927 1.00 14.25 206 ARG A C 1
ATOM 1611 O O . ARG A 1 207 ? 48.917 19.216 42.896 1.00 14.23 206 ARG A O 1
ATOM 1619 N N . ASP A 1 208 ? 50.867 19.650 43.932 1.00 15.82 207 ASP A N 1
ATOM 1620 C CA . ASP A 1 208 ? 51.618 19.809 42.694 1.00 18.83 207 ASP A CA 1
ATOM 1621 C C . ASP A 1 208 ? 52.042 18.401 42.289 1.00 20.60 207 ASP A C 1
ATOM 1622 O O . ASP A 1 208 ? 52.864 17.775 42.956 1.00 21.03 207 ASP A O 1
ATOM 1635 N N . THR A 1 210 ? 53.763 17.542 39.707 1.00 25.36 209 THR A N 1
ATOM 1636 C CA . THR A 1 210 ? 55.006 17.512 38.939 1.00 25.51 209 THR A CA 1
ATOM 1637 C C . THR A 1 210 ? 56.237 17.489 39.834 1.00 26.20 209 THR A C 1
ATOM 1638 O O . THR A 1 210 ? 57.346 17.225 39.368 1.00 27.64 209 THR A O 1
ATOM 1642 N N . GLY A 1 211 ? 56.042 17.767 41.118 1.00 26.50 210 GLY A N 1
ATOM 1643 C CA . GLY A 1 211 ? 57.159 17.775 42.045 1.00 25.97 210 GLY A CA 1
ATOM 1644 C C . GLY A 1 211 ? 57.731 19.166 42.241 1.00 25.77 210 GLY A C 1
ATOM 1645 O O . GLY A 1 211 ? 58.805 19.331 42.823 1.00 25.83 210 GLY A O 1
ATOM 1646 N N . GLY A 1 212 ? 57.019 20.172 41.743 1.00 23.30 211 GLY A N 1
ATOM 1647 C CA . GLY A 1 212 ? 57.475 21.540 41.891 1.00 21.58 211 GLY A CA 1
ATOM 1648 C C . GLY A 1 212 ? 56.931 22.113 43.182 1.00 20.46 211 GLY A C 1
ATOM 1649 O O . GLY A 1 212 ? 56.296 21.396 43.959 1.00 20.32 211 GLY A O 1
ATOM 1650 N N . HIS A 1 213 ? 57.164 23.397 43.424 1.00 18.81 212 HIS A N 1
ATOM 1651 C CA . HIS A 1 213 ? 56.663 24.019 44.645 1.00 19.11 212 HIS A CA 1
ATOM 1652 C C . HIS A 1 213 ? 56.499 25.527 44.512 1.00 16.27 212 HIS A C 1
ATOM 1653 O O . HIS A 1 213 ? 57.126 26.165 43.664 1.00 14.65 212 HIS A O 1
ATOM 1660 N N . GLY A 1 214 ? 55.636 26.083 45.357 1.00 14.40 213 GLY A N 1
ATOM 1661 C CA . GLY A 1 214 ? 55.395 27.513 45.363 1.00 12.45 213 GLY A CA 1
ATOM 1662 C C . GLY A 1 214 ? 54.787 28.085 44.101 1.00 11.36 213 GLY A C 1
ATOM 1663 O O . GLY A 1 214 ? 54.944 29.274 43.832 1.00 13.24 213 GLY A O 1
ATOM 1664 N N . LYS A 1 215 ? 54.088 27.258 43.329 1.00 10.66 214 LYS A N 1
ATOM 1665 C CA . LYS A 1 215 ? 53.479 27.727 42.091 1.00 10.40 214 LYS A CA 1
ATOM 1666 C C . LYS A 1 215 ? 52.026 28.166 42.238 1.00 10.67 214 LYS A C 1
ATOM 1667 O O . LYS A 1 215 ? 51.370 27.882 43.243 1.00 10.14 214 LYS A O 1
ATOM 1673 N N . LEU A 1 216 ? 51.544 28.870 41.217 1.00 9.33 215 LEU A N 1
ATOM 1674 C CA . LEU A 1 216 ? 50.177 29.375 41.163 1.00 9.22 215 LEU A CA 1
ATOM 1675 C C . LEU A 1 216 ? 49.347 28.470 40.276 1.00 8.11 215 LEU A C 1
ATOM 1676 O O . LEU A 1 216 ? 49.746 28.175 39.147 1.00 9.68 215 LEU A O 1
ATOM 1681 N N . HIS A 1 217 ? 48.203 28.006 40.764 1.00 7.11 216 HIS A N 1
ATOM 1682 C CA . HIS A 1 217 ? 47.375 27.181 39.901 1.00 7.91 216 HIS A CA 1
ATOM 1683 C C . HIS A 1 217 ? 46.506 28.145 39.102 1.00 6.85 216 HIS A C 1
ATOM 1684 O O . HIS A 1 217 ? 46.477 28.087 37.871 1.00 7.35 216 HIS A O 1
ATOM 1691 N N . HIS A 1 218 ? 45.805 29.036 39.807 1.00 6.73 217 HIS A N 1
ATOM 1692 C CA . HIS A 1 218 ? 44.987 30.044 39.147 1.00 6.42 217 HIS A CA 1
ATOM 1693 C C . HIS A 1 218 ? 44.522 31.189 40.048 1.00 6.80 217 HIS A C 1
ATOM 1694 O O . HIS A 1 218 ? 44.502 31.081 41.276 1.00 6.35 217 HIS A O 1
ATOM 1701 N N . LEU A 1 219 ? 44.186 32.299 39.398 1.00 5.70 218 LEU A N 1
ATOM 1702 C CA . LEU A 1 219 ? 43.658 33.485 40.045 1.00 6.37 218 LEU A CA 1
ATOM 1703 C C . LEU A 1 219 ? 42.258 33.582 39.433 1.00 5.44 218 LEU A C 1
ATOM 1704 O O . LEU A 1 219 ? 42.102 33.443 38.216 1.00 5.63 218 LEU A O 1
ATOM 1709 N N . ALA A 1 220 ? 41.249 33.810 40.267 1.00 4.28 219 ALA A N 1
ATOM 1710 C CA . ALA A 1 220 ? 39.880 33.877 39.785 1.00 5.01 219 ALA A CA 1
ATOM 1711 C C . ALA A 1 220 ? 39.211 35.228 39.974 1.00 5.16 219 ALA A C 1
ATOM 1712 O O . ALA A 1 220 ? 39.417 35.902 40.987 1.00 5.63 219 ALA A O 1
ATOM 1714 N N . PHE A 1 221 ? 38.399 35.605 38.987 1.00 4.32 220 PHE A N 1
ATOM 1715 C CA . PHE A 1 221 ? 37.649 36.854 39.022 1.00 5.19 220 PHE A CA 1
ATOM 1716 C C . PHE A 1 221 ? 36.154 36.543 39.002 1.00 5.27 220 PHE A C 1
ATOM 1717 O O . PHE A 1 221 ? 35.702 35.590 38.364 1.00 6.56 220 PHE A O 1
ATOM 1725 N N . PHE A 1 222 ? 35.408 37.379 39.711 1.00 4.85 221 PHE A N 1
ATOM 1726 C CA . PHE A 1 222 ? 33.969 37.241 39.924 1.00 4.43 221 PHE A CA 1
ATOM 1727 C C . PHE A 1 222 ? 32.986 37.879 38.943 1.00 4.01 221 PHE A C 1
ATOM 1728 O O . PHE A 1 222 ? 33.078 39.072 38.662 1.00 4.35 221 PHE A O 1
ATOM 1736 N N . TYR A 1 223 ? 32.038 37.080 38.445 1.00 3.71 222 TYR A N 1
ATOM 1737 C CA . TYR A 1 223 ? 30.976 37.571 37.567 1.00 4.36 222 TYR A CA 1
ATOM 1738 C C . TYR A 1 223 ? 29.668 37.583 38.369 1.00 5.09 222 TYR A C 1
ATOM 1739 O O . TYR A 1 223 ? 28.896 38.533 38.291 1.00 5.58 222 TYR A O 1
ATOM 1748 N N . GLY A 1 224 ? 29.430 36.506 39.115 1.00 5.86 223 GLY A N 1
ATOM 1749 C CA . GLY A 1 224 ? 28.228 36.391 39.924 1.00 5.70 223 GLY A CA 1
ATOM 1750 C C . GLY A 1 224 ? 27.014 35.925 39.141 1.00 7.15 223 GLY A C 1
ATOM 1751 O O . GLY A 1 224 ? 25.939 35.695 39.707 1.00 8.16 223 GLY A O 1
ATOM 1752 N N . THR A 1 225 ? 27.206 35.758 37.837 1.00 6.86 224 THR A N 1
ATOM 1753 C CA . THR A 1 225 ? 26.153 35.356 36.917 1.00 8.51 224 THR A CA 1
ATOM 1754 C C . THR A 1 225 ? 26.647 34.206 36.035 1.00 7.97 224 THR A C 1
ATOM 1755 O O . THR A 1 225 ? 27.649 34.342 35.343 1.00 9.06 224 THR A O 1
ATOM 1759 N N . GLY A 1 226 ? 25.945 33.079 36.063 1.00 7.99 225 GLY A N 1
ATOM 1760 C CA . GLY A 1 226 ? 26.359 31.934 35.266 1.00 7.66 225 GLY A CA 1
ATOM 1761 C C . GLY A 1 226 ? 26.441 32.206 33.775 1.00 6.68 225 GLY A C 1
ATOM 1762 O O . GLY A 1 226 ? 27.337 31.704 33.087 1.00 6.87 225 GLY A O 1
ATOM 1763 N N . GLN A 1 227 ? 25.507 33.001 33.269 1.00 6.66 226 GLN A N 1
ATOM 1764 C CA . GLN A 1 227 ? 25.464 33.334 31.849 1.00 6.72 226 GLN A CA 1
ATOM 1765 C C . GLN A 1 227 ? 26.740 34.031 31.394 1.00 7.06 226 GLN A C 1
ATOM 1766 O O . GLN A 1 227 ? 27.185 33.852 30.261 1.00 6.13 226 GLN A O 1
ATOM 1772 N N . HIS A 1 228 ? 27.344 34.818 32.277 1.00 6.74 227 HIS A N 1
ATOM 1773 C CA . HIS A 1 228 ? 28.545 35.524 31.891 1.00 6.82 227 HIS A CA 1
ATOM 1774 C C . HIS A 1 228 ? 29.744 34.622 31.623 1.00 5.70 227 HIS A C 1
ATOM 1775 O O . HIS A 1 228 ? 30.655 35.003 30.884 1.00 6.92 227 HIS A O 1
ATOM 1782 N N . ASN A 1 229 ? 29.745 33.424 32.199 1.00 4.80 228 ASN A N 1
ATOM 1783 C CA . ASN A 1 229 ? 30.822 32.472 31.928 1.00 4.81 228 ASN A CA 1
ATOM 1784 C C . ASN A 1 229 ? 30.546 31.913 30.532 1.00 4.36 228 ASN A C 1
ATOM 1785 O O . ASN A 1 229 ? 31.466 31.646 29.763 1.00 6.45 228 ASN A O 1
ATOM 1790 N N . ILE A 1 230 ? 29.267 31.727 30.216 1.00 5.99 229 ILE A N 1
ATOM 1791 C CA . ILE A 1 230 ? 28.882 31.223 28.903 1.00 6.34 229 ILE A CA 1
ATOM 1792 C C . ILE A 1 230 ? 29.284 32.269 27.871 1.00 6.27 229 ILE A C 1
ATOM 1793 O O . ILE A 1 230 ? 29.865 31.950 26.833 1.00 6.03 229 ILE A O 1
ATOM 1798 N N . ASP A 1 231 ? 28.967 33.526 28.168 1.00 6.46 230 ASP A N 1
ATOM 1799 C CA . ASP A 1 231 ? 29.313 34.632 27.271 1.00 6.12 230 ASP A CA 1
ATOM 1800 C C . ASP A 1 231 ? 30.831 34.734 27.127 1.00 5.19 230 ASP A C 1
ATOM 1801 O O . ASP A 1 231 ? 31.357 34.892 26.025 1.00 4.86 230 ASP A O 1
ATOM 1806 N N . ALA A 1 232 ? 31.536 34.652 28.252 1.00 4.80 231 ALA A N 1
ATOM 1807 C CA . ALA A 1 232 ? 32.988 34.760 28.210 1.00 5.07 231 ALA A CA 1
ATOM 1808 C C . ALA A 1 232 ? 33.634 33.644 27.392 1.00 4.33 231 ALA A C 1
ATOM 1809 O O . ALA A 1 232 ? 34.533 33.901 26.598 1.00 4.80 231 ALA A O 1
ATOM 1811 N N . VAL A 1 233 ? 33.181 32.406 27.563 1.00 4.63 232 VAL A N 1
ATOM 1812 C CA . VAL A 1 233 ? 33.816 31.322 26.817 1.00 3.70 232 VAL A CA 1
ATOM 1813 C C . VAL A 1 233 ? 33.613 31.439 25.310 1.00 4.65 232 VAL A C 1
ATOM 1814 O O . VAL A 1 233 ? 34.493 31.057 24.531 1.00 4.25 232 VAL A O 1
ATOM 1818 N N . GLU A 1 234 ? 32.468 31.972 24.890 1.00 5.19 233 GLU A N 1
ATOM 1819 C CA . GLU A 1 234 ? 32.213 32.129 23.459 1.00 7.15 233 GLU A CA 1
ATOM 1820 C C . GLU A 1 234 ? 33.164 33.197 22.915 1.00 6.37 233 GLU A C 1
ATOM 1821 O O . GLU A 1 234 ? 33.664 33.094 21.796 1.00 6.63 233 GLU A O 1
ATOM 1835 N N . PHE A 1 236 ? 36.171 33.996 24.209 1.00 5.54 235 PHE A N 1
ATOM 1836 C CA . PHE A 1 236 ? 37.508 33.421 24.179 1.00 4.01 235 PHE A CA 1
ATOM 1837 C C . PHE A 1 236 ? 37.681 32.473 23.004 1.00 5.76 235 PHE A C 1
ATOM 1838 O O . PHE A 1 236 ? 38.725 32.464 22.357 1.00 4.94 235 PHE A O 1
ATOM 1846 N N . ARG A 1 237 ? 36.652 31.681 22.723 1.00 3.56 236 ARG A N 1
ATOM 1847 C CA . ARG A 1 237 ? 36.721 30.741 21.606 1.00 5.84 236 ARG A CA 1
ATOM 1848 C C . ARG A 1 237 ? 36.916 31.461 20.273 1.00 5.66 236 ARG A C 1
ATOM 1849 O O . ARG A 1 237 ? 37.800 31.102 19.489 1.00 6.06 236 ARG A O 1
ATOM 1857 N N . ASP A 1 238 ? 36.103 32.479 20.012 1.00 5.74 237 ASP A N 1
ATOM 1858 C CA . ASP A 1 238 ? 36.192 33.200 18.739 1.00 6.86 237 ASP A CA 1
ATOM 1859 C C . ASP A 1 238 ? 37.361 34.171 18.654 1.00 6.65 237 ASP A C 1
ATOM 1860 O O . ASP A 1 238 ? 37.759 34.569 17.561 1.00 6.96 237 ASP A O 1
ATOM 1865 N N . TYR A 1 239 ? 37.922 34.549 19.799 1.00 7.21 238 TYR A N 1
ATOM 1866 C CA . TYR A 1 239 ? 39.046 35.474 19.799 1.00 7.87 238 TYR A CA 1
ATOM 1867 C C . TYR A 1 239 ? 40.376 34.797 20.152 1.00 7.96 238 TYR A C 1
ATOM 1868 O O . TYR A 1 239 ? 41.316 35.428 20.627 1.00 8.49 238 TYR A O 1
ATOM 1877 N N . ASP A 1 240 ? 40.421 33.492 19.906 1.00 8.81 239 ASP A N 1
ATOM 1878 C CA . ASP A 1 240 ? 41.607 32.662 20.092 1.00 9.67 239 ASP A CA 1
ATOM 1879 C C . ASP A 1 240 ? 42.311 32.603 21.443 1.00 10.08 239 ASP A C 1
ATOM 1880 O O . ASP A 1 240 ? 43.538 32.672 21.512 1.00 10.05 239 ASP A O 1
ATOM 1885 N N . ILE A 1 241 ? 41.540 32.468 22.515 1.00 7.36 240 ILE A N 1
ATOM 1886 C CA . ILE A 1 241 ? 42.119 32.333 23.844 1.00 8.13 240 ILE A CA 1
ATOM 1887 C C . ILE A 1 241 ? 41.964 30.853 24.169 1.00 8.13 240 ILE A C 1
ATOM 1888 O O . ILE A 1 241 ? 40.895 30.279 23.959 1.00 7.99 240 ILE A O 1
ATOM 1893 N N . GLN A 1 242 ? 43.031 30.225 24.649 1.00 7.13 241 GLN A N 1
ATOM 1894 C CA . GLN A 1 242 ? 42.975 28.806 24.962 1.00 7.69 241 GLN A CA 1
ATOM 1895 C C . GLN A 1 242 ? 42.038 28.526 26.126 1.00 7.58 241 GLN A C 1
ATOM 1896 O O . GLN A 1 242 ? 42.172 29.114 27.199 1.00 9.29 241 GLN A O 1
ATOM 1902 N N . ILE A 1 243 ? 41.082 27.630 25.896 1.00 6.80 242 ILE A N 1
ATOM 1903 C CA . ILE A 1 243 ? 40.098 27.238 26.910 1.00 6.60 242 ILE A CA 1
ATOM 1904 C C . ILE A 1 243 ? 40.480 25.876 27.481 1.00 7.36 242 ILE A C 1
ATOM 1905 O O . ILE A 1 243 ? 40.734 24.933 26.730 1.00 8.82 242 ILE A O 1
ATOM 1910 N N . GLU A 1 244 ? 40.529 25.773 28.807 1.00 6.03 243 GLU A N 1
ATOM 1911 C CA . GLU A 1 244 ? 40.895 24.516 29.447 1.00 6.76 243 GLU A CA 1
ATOM 1912 C C . GLU A 1 244 ? 39.704 23.638 29.826 1.00 7.07 243 GLU A C 1
ATOM 1913 O O . GLU A 1 244 ? 39.675 22.456 29.494 1.00 8.85 243 GLU A O 1
ATOM 1919 N N . ALA A 1 245 ? 38.729 24.212 30.523 1.00 6.04 244 ALA A N 1
ATOM 1920 C CA . ALA A 1 245 ? 37.553 23.458 30.950 1.00 6.32 244 ALA A CA 1
ATOM 1921 C C . ALA A 1 245 ? 36.438 24.395 31.404 1.00 7.12 244 ALA A C 1
ATOM 1922 O O . ALA A 1 245 ? 36.694 25.540 31.782 1.00 8.17 244 ALA A O 1
ATOM 1924 N N . GLY A 1 246 ? 35.204 23.893 31.376 1.00 7.25 245 GLY A N 1
ATOM 1925 C CA . GLY A 1 246 ? 34.060 24.703 31.766 1.00 6.50 245 GLY A CA 1
ATOM 1926 C C . GLY A 1 246 ? 33.494 25.385 30.529 1.00 7.44 245 GLY A C 1
ATOM 1927 O O . GLY A 1 246 ? 34.074 25.259 29.444 1.00 7.68 245 GLY A O 1
ATOM 1928 N N . PRO A 1 247 ? 32.388 26.140 30.649 1.00 8.03 246 PRO A N 1
ATOM 1929 C CA . PRO A 1 247 ? 31.630 26.401 31.877 1.00 7.63 246 PRO A CA 1
ATOM 1930 C C . PRO A 1 247 ? 30.890 25.198 32.454 1.00 8.57 246 PRO A C 1
ATOM 1931 O O . PRO A 1 247 ? 30.244 24.445 31.734 1.00 8.37 246 PRO A O 1
ATOM 1935 N N . ASP A 1 248 ? 30.993 25.029 33.767 1.00 7.54 247 ASP A N 1
ATOM 1936 C CA . ASP A 1 248 ? 30.303 23.958 34.477 1.00 7.47 247 ASP A CA 1
ATOM 1937 C C . ASP A 1 248 ? 30.369 24.330 35.954 1.00 6.92 247 ASP A C 1
ATOM 1938 O O . ASP A 1 248 ? 30.686 25.473 36.288 1.00 7.30 247 ASP A O 1
ATOM 1943 N N . LYS A 1 249 ? 30.086 23.375 36.834 1.00 5.72 248 LYS A N 1
ATOM 1944 C CA . LYS A 1 249 ? 30.100 23.649 38.267 1.00 6.26 248 LYS A CA 1
ATOM 1945 C C . LYS A 1 249 ? 30.809 22.570 39.083 1.00 5.74 248 LYS A C 1
ATOM 1946 O O . LYS A 1 249 ? 30.517 21.389 38.938 1.00 5.73 248 LYS A O 1
ATOM 1952 N N . HIS A 1 250 ? 31.746 22.985 39.936 1.00 5.14 249 HIS A N 1
ATOM 1953 C CA . HIS A 1 250 ? 32.460 22.039 40.798 1.00 6.02 249 HIS A CA 1
ATOM 1954 C C . HIS A 1 250 ? 31.558 21.710 41.979 1.00 6.74 249 HIS A C 1
ATOM 1955 O O . HIS A 1 250 ? 31.013 22.618 42.607 1.00 7.51 249 HIS A O 1
ATOM 1962 N N . GLY A 1 251 ? 31.412 20.424 42.293 1.00 6.93 250 GLY A N 1
ATOM 1963 C CA . GLY A 1 251 ? 30.602 20.051 43.443 1.00 6.36 250 GLY A CA 1
ATOM 1964 C C . GLY A 1 251 ? 31.339 20.571 44.662 1.00 5.90 250 GLY A C 1
ATOM 1965 O O . GLY A 1 251 ? 30.737 21.007 45.643 1.00 7.43 250 GLY A O 1
ATOM 1966 N N . ILE A 1 252 ? 32.664 20.515 44.591 1.00 7.08 251 ILE A N 1
ATOM 1967 C CA . ILE A 1 252 ? 33.522 21.005 45.661 1.00 6.62 251 ILE A CA 1
ATOM 1968 C C . ILE A 1 252 ? 33.507 22.522 45.564 1.00 6.42 251 ILE A C 1
ATOM 1969 O O . ILE A 1 252 ? 33.899 23.079 44.543 1.00 5.83 251 ILE A O 1
ATOM 1974 N N . THR A 1 253 ? 33.045 23.169 46.631 1.00 5.70 252 THR A N 1
ATOM 1975 C CA . THR A 1 253 ? 32.927 24.630 46.727 1.00 7.73 252 THR A CA 1
ATOM 1976 C C . THR A 1 253 ? 31.728 25.165 45.953 1.00 7.98 252 THR A C 1
ATOM 1977 O O . THR A 1 253 ? 31.469 26.365 45.965 1.00 8.75 252 THR A O 1
ATOM 1981 N N . GLN A 1 254 ? 30.996 24.272 45.286 1.00 6.95 253 GLN A N 1
ATOM 1982 C CA . GLN A 1 254 ? 29.824 24.657 44.502 1.00 7.41 253 GLN A CA 1
ATOM 1983 C C . GLN A 1 254 ? 30.087 25.915 43.674 1.00 8.10 253 GLN A C 1
ATOM 1984 O O . GLN A 1 254 ? 29.340 26.891 43.749 1.00 9.81 253 GLN A O 1
ATOM 1990 N N . SER A 1 255 ? 31.148 25.894 42.877 1.00 8.46 254 SER A N 1
ATOM 1991 C CA . SER A 1 255 ? 31.472 27.057 42.076 1.00 9.52 254 SER A CA 1
ATOM 1992 C C . SER A 1 255 ? 31.327 26.854 40.568 1.00 7.50 254 SER A C 1
ATOM 1993 O O . SER A 1 255 ? 31.761 25.840 40.020 1.00 8.08 254 SER A O 1
ATOM 1996 N N . GLN A 1 256 ? 30.697 27.825 39.914 1.00 5.83 255 GLN A N 1
ATOM 1997 C CA . GLN A 1 256 ? 30.523 27.803 38.466 1.00 5.23 255 GLN A CA 1
ATOM 1998 C C . GLN A 1 256 ? 31.847 28.298 37.906 1.00 6.34 255 GLN A C 1
ATOM 1999 O O . GLN A 1 256 ? 32.193 29.474 38.054 1.00 6.70 255 GLN A O 1
ATOM 2005 N N . PHE A 1 257 ? 32.576 27.399 37.254 1.00 5.82 256 PHE A N 1
ATOM 2006 C CA . PHE A 1 257 ? 33.902 27.706 36.736 1.00 5.41 256 PHE A CA 1
ATOM 2007 C C . PHE A 1 257 ? 34.075 27.743 35.229 1.00 4.28 256 PHE A C 1
ATOM 2008 O O . PHE A 1 257 ? 33.306 27.148 34.474 1.00 5.47 256 PHE A O 1
ATOM 2016 N N . LEU A 1 258 ? 35.122 28.449 34.820 1.00 4.68 257 LEU A N 1
ATOM 2017 C CA . LEU A 1 258 ? 35.551 28.550 33.429 1.00 4.39 257 LEU A CA 1
ATOM 2018 C C . LEU A 1 258 ? 37.041 28.840 33.561 1.00 5.63 257 LEU A C 1
ATOM 2019 O O . LEU A 1 258 ? 37.423 29.867 34.124 1.00 5.20 257 LEU A O 1
ATOM 2024 N N . TYR A 1 259 ? 37.877 27.927 33.067 1.00 4.76 258 TYR A N 1
ATOM 2025 C CA . TYR A 1 259 ? 39.322 28.094 33.149 1.00 4.65 258 TYR A CA 1
ATOM 2026 C C . TYR A 1 259 ? 39.904 28.343 31.767 1.00 4.10 258 TYR A C 1
ATOM 2027 O O . TYR A 1 259 ? 39.623 27.595 30.830 1.00 6.19 258 TYR A O 1
ATOM 2036 N N . VAL A 1 260 ? 40.699 29.400 31.643 1.00 4.91 259 VAL A N 1
ATOM 2037 C CA . VAL A 1 260 ? 41.342 29.723 30.372 1.00 4.25 259 VAL A CA 1
ATOM 2038 C C . VAL A 1 260 ? 42.788 30.124 30.658 1.00 4.58 259 VAL A C 1
ATOM 2039 O O . VAL A 1 260 ? 43.172 30.315 31.811 1.00 5.10 259 VAL A O 1
ATOM 2043 N N . PHE A 1 261 ? 43.596 30.220 29.609 1.00 6.46 260 PHE A N 1
ATOM 2044 C CA . PHE A 1 261 ? 44.987 30.617 29.776 1.00 7.07 260 PHE A CA 1
ATOM 2045 C C . PHE A 1 261 ? 45.208 31.981 29.138 1.00 7.32 260 PHE A C 1
ATOM 2046 O O . PHE A 1 261 ? 45.006 32.151 27.936 1.00 9.61 260 PHE A O 1
ATOM 2054 N N . GLU A 1 262 ? 45.599 32.967 29.939 1.00 6.97 261 GLU A N 1
ATOM 2055 C CA . GLU A 1 262 ? 45.853 34.288 29.385 1.00 8.22 261 GLU A CA 1
ATOM 2056 C C . GLU A 1 262 ? 47.165 34.183 28.591 1.00 8.19 261 GLU A C 1
ATOM 2057 O O . GLU A 1 262 ? 47.949 33.256 28.807 1.00 9.21 261 GLU A O 1
ATOM 2063 N N . PRO A 1 263 ? 47.411 35.115 27.651 1.00 8.42 262 PRO A N 1
ATOM 2064 C CA . PRO A 1 263 ? 48.614 35.140 26.800 1.00 9.41 262 PRO A CA 1
ATOM 2065 C C . PRO A 1 263 ? 49.957 34.831 27.461 1.00 9.11 262 PRO A C 1
ATOM 2066 O O . PRO A 1 263 ? 50.823 34.188 26.860 1.00 10.09 262 PRO A O 1
ATOM 2070 N N . GLY A 1 264 ? 50.135 35.299 28.689 1.00 8.02 263 GLY A N 1
ATOM 2071 C CA . GLY A 1 264 ? 51.385 35.063 29.387 1.00 9.25 263 GLY A CA 1
ATOM 2072 C C . GLY A 1 264 ? 51.578 33.644 29.896 1.00 9.43 263 GLY A C 1
ATOM 2073 O O . GLY A 1 264 ? 52.693 33.265 30.245 1.00 9.57 263 GLY A O 1
ATOM 2074 N N . GLY A 1 265 ? 50.502 32.865 29.961 1.00 7.63 264 GLY A N 1
ATOM 2075 C CA . GLY A 1 265 ? 50.627 31.501 30.436 1.00 7.91 264 GLY A CA 1
ATOM 2076 C C . GLY A 1 265 ? 49.937 31.201 31.755 1.00 6.58 264 GLY A C 1
ATOM 2077 O O . GLY A 1 265 ? 49.841 30.042 32.156 1.00 7.44 264 GLY A O 1
ATOM 2078 N N . ASN A 1 266 ? 49.454 32.230 32.442 1.00 5.83 265 ASN A N 1
ATOM 2079 C CA . ASN A 1 266 ? 48.776 32.008 33.717 1.00 5.23 265 ASN A CA 1
ATOM 2080 C C . ASN A 1 266 ? 47.342 31.539 33.507 1.00 5.17 265 ASN A C 1
ATOM 2081 O O . ASN A 1 266 ? 46.653 32.005 32.597 1.00 6.90 265 ASN A O 1
ATOM 2086 N N . ARG A 1 267 ? 46.901 30.616 34.356 1.00 6.00 266 ARG A N 1
ATOM 2087 C CA . ARG A 1 267 ? 45.539 30.105 34.292 1.00 5.24 266 ARG A CA 1
ATOM 2088 C C . ARG A 1 267 ? 44.648 31.101 35.022 1.00 5.56 266 ARG A C 1
ATOM 2089 O O . ARG A 1 267 ? 44.957 31.516 36.139 1.00 7.11 266 ARG A O 1
ATOM 2097 N N . ILE A 1 268 ? 43.549 31.490 34.385 1.00 5.25 267 ILE A N 1
ATOM 2098 C CA . ILE A 1 268 ? 42.613 32.437 34.980 1.00 4.77 267 ILE A CA 1
ATOM 2099 C C . ILE A 1 268 ? 41.234 31.794 35.041 1.00 5.03 267 ILE A C 1
ATOM 2100 O O . ILE A 1 268 ? 40.801 31.150 34.088 1.00 5.95 267 ILE A O 1
ATOM 2105 N N . GLU A 1 269 ? 40.544 31.961 36.162 1.00 4.18 268 GLU A N 1
ATOM 2106 C CA . GLU A 1 269 ? 39.216 31.390 36.273 1.00 4.62 268 GLU A CA 1
ATOM 2107 C C . GLU A 1 269 ? 38.169 32.494 36.286 1.00 5.09 268 GLU A C 1
ATOM 2108 O O . GLU A 1 269 ? 38.362 33.538 36.916 1.00 4.28 268 GLU A O 1
ATOM 2114 N N . LEU A 1 270 ? 37.085 32.276 35.549 1.00 4.31 269 LEU A N 1
ATOM 2115 C CA . LEU A 1 270 ? 35.970 33.214 35.534 1.00 5.83 269 LEU A CA 1
ATOM 2116 C C . LEU A 1 270 ? 34.950 32.490 36.398 1.00 4.58 269 LEU A C 1
ATOM 2117 O O . LEU A 1 270 ? 34.609 31.336 36.147 1.00 5.23 269 LEU A O 1
ATOM 2122 N N . PHE A 1 271 ? 34.495 33.186 37.427 1.00 5.34 270 PHE A N 1
ATOM 2123 C CA . PHE A 1 271 ? 33.591 32.648 38.429 1.00 5.12 270 PHE A CA 1
ATOM 2124 C C . PHE A 1 271 ? 32.170 33.173 38.276 1.00 5.62 270 PHE A C 1
ATOM 2125 O O . PHE A 1 271 ? 31.956 34.378 38.202 1.00 8.40 270 PHE A O 1
ATOM 2133 N N . GLY A 1 272 ? 31.205 32.258 38.236 1.00 5.83 271 GLY A N 1
ATOM 2134 C CA . GLY A 1 272 ? 29.813 32.644 38.086 1.00 6.78 271 GLY A CA 1
ATOM 2135 C C . GLY A 1 272 ? 29.137 32.979 39.402 1.00 7.61 271 GLY A C 1
ATOM 2136 O O . GLY A 1 272 ? 29.640 33.798 40.170 1.00 8.68 271 GLY A O 1
ATOM 2137 N N . GLU A 1 273 ? 27.995 32.343 39.656 1.00 6.97 272 GLU A N 1
ATOM 2138 C CA . GLU A 1 273 ? 27.228 32.556 40.881 1.00 8.75 272 GLU A CA 1
ATOM 2139 C C . GLU A 1 273 ? 28.039 32.306 42.146 1.00 9.42 272 GLU A C 1
ATOM 2140 O O . GLU A 1 273 ? 28.776 31.325 42.232 1.00 10.17 272 GLU A O 1
ATOM 2146 N N . ALA A 1 274 ? 27.876 33.184 43.134 1.00 7.95 273 ALA A N 1
ATOM 2147 C CA . ALA A 1 274 ? 28.578 33.052 44.410 1.00 9.27 273 ALA A CA 1
ATOM 2148 C C . ALA A 1 274 ? 28.412 31.627 44.942 1.00 10.34 273 ALA A C 1
ATOM 2149 O O . ALA A 1 274 ? 29.317 31.081 45.570 1.00 11.61 273 ALA A O 1
ATOM 2151 N N . GLY A 1 275 ? 27.248 31.039 44.682 1.00 10.60 274 GLY A N 1
ATOM 2152 C CA . GLY A 1 275 ? 26.987 29.678 45.109 1.00 10.37 274 GLY A CA 1
ATOM 2153 C C . GLY A 1 275 ? 26.466 29.480 46.522 1.00 11.12 274 GLY A C 1
ATOM 2154 O O . GLY A 1 275 ? 25.469 30.087 46.930 1.00 11.80 274 GLY A O 1
ATOM 2155 N N . TYR A 1 276 ? 27.151 28.613 47.265 1.00 9.85 275 TYR A N 1
ATOM 2156 C CA . TYR A 1 276 ? 26.781 28.293 48.642 1.00 8.88 275 TYR A CA 1
ATOM 2157 C C . TYR A 1 276 ? 27.590 29.125 49.623 1.00 8.11 275 TYR A C 1
ATOM 2158 O O . TYR A 1 276 ? 28.818 29.043 49.662 1.00 8.35 275 TYR A O 1
ATOM 2167 N N . LEU A 1 277 ? 26.891 29.931 50.409 1.00 7.85 276 LEU A N 1
ATOM 2168 C CA . LEU A 1 277 ? 27.542 30.764 51.407 1.00 8.11 276 LEU A CA 1
ATOM 2169 C C . LEU A 1 277 ? 27.507 30.005 52.728 1.00 8.16 276 LEU A C 1
ATOM 2170 O O . LEU A 1 277 ? 26.497 29.396 53.073 1.00 7.46 276 LEU A O 1
ATOM 2175 N N . HIS A 1 278 ? 28.621 30.029 53.456 1.00 6.63 277 HIS A N 1
ATOM 2176 C CA . HIS A 1 278 ? 28.705 29.315 54.718 1.00 7.33 277 HIS A CA 1
ATOM 2177 C C . HIS A 1 278 ? 28.167 30.133 55.884 1.00 8.19 277 HIS A C 1
ATOM 2178 O O . HIS A 1 278 ? 28.933 30.710 56.657 1.00 8.78 277 HIS A O 1
ATOM 2185 N N . LEU A 1 279 ? 26.844 30.179 56.010 1.00 8.95 278 LEU A N 1
ATOM 2186 C CA . LEU A 1 279 ? 26.210 30.931 57.088 1.00 9.62 278 LEU A CA 1
ATOM 2187 C C . LEU A 1 279 ? 26.382 30.245 58.445 1.00 9.63 278 LEU A C 1
ATOM 2188 O O . LEU A 1 279 ? 26.582 30.912 59.464 1.00 9.66 278 LEU A O 1
ATOM 2193 N N . ASP A 1 280 ? 26.308 28.917 58.459 1.00 9.79 279 ASP A N 1
ATOM 2194 C CA . ASP A 1 280 ? 26.482 28.155 59.700 1.00 8.78 279 ASP A CA 1
ATOM 2195 C C . ASP A 1 280 ? 27.884 28.463 60.234 1.00 8.37 279 ASP A C 1
ATOM 2196 O O . ASP A 1 280 ? 28.880 28.158 59.580 1.00 8.98 279 ASP A O 1
ATOM 2201 N N . PRO A 1 281 ? 27.976 29.056 61.437 1.00 7.41 280 PRO A N 1
ATOM 2202 C CA . PRO A 1 281 ? 29.266 29.407 62.037 1.00 8.76 280 PRO A CA 1
ATOM 2203 C C . PRO A 1 281 ? 30.177 28.263 62.473 1.00 9.20 280 PRO A C 1
ATOM 2204 O O . PRO A 1 281 ? 31.388 28.448 62.559 1.00 9.81 280 PRO A O 1
ATOM 2208 N N . ASP A 1 282 ? 29.626 27.088 62.755 1.00 9.91 281 ASP A N 1
ATOM 2209 C CA . ASP A 1 282 ? 30.497 25.992 63.164 1.00 10.94 281 ASP A CA 1
ATOM 2210 C C . ASP A 1 282 ? 30.256 24.695 62.414 1.00 11.02 281 ASP A C 1
ATOM 2211 O O . ASP A 1 282 ? 30.133 23.624 63.008 1.00 12.31 281 ASP A O 1
ATOM 2216 N N . ALA A 1 283 ? 30.207 24.811 61.091 1.00 10.77 282 ALA A N 1
ATOM 2217 C CA . ALA A 1 283 ? 30.010 23.668 60.221 1.00 10.49 282 ALA A CA 1
ATOM 2218 C C . ALA A 1 283 ? 31.314 22.883 60.172 1.00 10.62 282 ALA A C 1
ATOM 2219 O O . ALA A 1 283 ? 32.396 23.462 60.083 1.00 10.56 282 ALA A O 1
ATOM 2221 N N . GLU A 1 284 ? 31.204 21.563 60.233 1.00 12.28 283 GLU A N 1
ATOM 2222 C CA . GLU A 1 284 ? 32.368 20.694 60.194 1.00 14.32 283 GLU A CA 1
ATOM 2223 C C . GLU A 1 284 ? 32.952 20.699 58.779 1.00 13.35 283 GLU A C 1
ATOM 2224 O O . GLU A 1 284 ? 32.220 20.857 57.804 1.00 14.95 283 GLU A O 1
ATOM 2230 N N . THR A 1 285 ? 34.267 20.536 58.669 1.00 10.75 284 THR A N 1
ATOM 2231 C CA . THR A 1 285 ? 34.917 20.498 57.362 1.00 10.30 284 THR A CA 1
ATOM 2232 C C . THR A 1 285 ? 34.319 19.340 56.571 1.00 8.47 284 THR A C 1
ATOM 2233 O O . THR A 1 285 ? 34.093 18.258 57.117 1.00 8.20 284 THR A O 1
ATOM 2237 N N . LYS A 1 286 ? 34.038 19.570 55.294 1.00 7.73 285 LYS A N 1
ATOM 2238 C CA . LYS A 1 286 ? 33.494 18.516 54.457 1.00 7.12 285 LYS A CA 1
ATOM 2239 C C . LYS A 1 286 ? 34.679 17.876 53.745 1.00 8.54 285 LYS A C 1
ATOM 2240 O O . LYS A 1 286 ? 35.391 18.536 52.990 1.00 8.48 285 LYS A O 1
ATOM 2246 N N . THR A 1 287 ? 34.903 16.591 54.009 1.00 8.25 286 THR A N 1
ATOM 2247 C CA . THR A 1 287 ? 36.025 15.876 53.403 1.00 7.93 286 THR A CA 1
ATOM 2248 C C . THR A 1 287 ? 35.597 14.965 52.262 1.00 8.62 286 THR A C 1
ATOM 2249 O O . THR A 1 287 ? 34.799 14.048 52.454 1.00 8.53 286 THR A O 1
ATOM 2253 N N . TRP A 1 288 ? 36.145 15.223 51.079 1.00 9.00 287 TRP A N 1
ATOM 2254 C CA . TRP A 1 288 ? 35.853 14.418 49.901 1.00 9.28 287 TRP A CA 1
ATOM 2255 C C . TRP A 1 288 ? 36.946 13.379 49.722 1.00 10.42 287 TRP A C 1
ATOM 2256 O O . TRP A 1 288 ? 38.106 13.626 50.063 1.00 10.84 287 TRP A O 1
ATOM 2267 N N . GLN A 1 289 ? 36.570 12.229 49.168 1.00 13.33 288 GLN A N 1
ATOM 2268 C CA . GLN A 1 289 ? 37.508 11.140 48.909 1.00 16.29 288 GLN A CA 1
ATOM 2269 C C . GLN A 1 289 ? 37.895 11.132 47.433 1.00 18.23 288 GLN A C 1
ATOM 2270 O O . GLN A 1 289 ? 37.038 11.241 46.550 1.00 16.49 288 GLN A O 1
ATOM 2284 N N . SER A 1 291 ? 38.683 8.788 45.681 1.00 21.88 290 SER A N 1
ATOM 2285 C CA . SER A 1 291 ? 38.079 7.639 45.019 1.00 22.71 290 SER A CA 1
ATOM 2286 C C . SER A 1 291 ? 36.614 7.853 44.643 1.00 22.91 290 SER A C 1
ATOM 2287 O O . SER A 1 291 ? 36.070 7.122 43.815 1.00 22.73 290 SER A O 1
ATOM 2290 N N . ASP A 1 292 ? 35.979 8.846 45.257 1.00 21.87 291 ASP A N 1
ATOM 2291 C CA . ASP A 1 292 ? 34.573 9.146 44.982 1.00 21.92 291 ASP A CA 1
ATOM 2292 C C . ASP A 1 292 ? 34.427 10.652 44.803 1.00 20.33 291 ASP A C 1
ATOM 2293 O O . ASP A 1 292 ? 33.757 11.327 45.590 1.00 19.31 291 ASP A O 1
ATOM 2298 N N . ILE A 1 293 ? 35.041 11.168 43.743 1.00 18.84 292 ILE A N 1
ATOM 2299 C CA . ILE A 1 293 ? 35.037 12.598 43.498 1.00 18.77 292 ILE A CA 1
ATOM 2300 C C . ILE A 1 293 ? 34.393 13.049 42.181 1.00 17.89 292 ILE A C 1
ATOM 2301 O O . ILE A 1 293 ? 34.594 14.184 41.755 1.00 17.13 292 ILE A O 1
ATOM 2306 N N . ASP A 1 294 ? 33.618 12.173 41.545 1.00 16.45 293 ASP A N 1
ATOM 2307 C CA . ASP A 1 294 ? 32.947 12.515 40.287 1.00 17.60 293 ASP A CA 1
ATOM 2308 C C . ASP A 1 294 ? 32.187 13.836 40.382 1.00 14.04 293 ASP A C 1
ATOM 2309 O O . ASP A 1 294 ? 32.435 14.763 39.610 1.00 12.39 293 ASP A O 1
ATOM 2314 N N . THR A 1 295 ? 31.258 13.909 41.331 1.00 11.74 294 THR A N 1
ATOM 2315 C CA . THR A 1 295 ? 30.450 15.108 41.532 1.00 9.60 294 THR A CA 1
ATOM 2316 C C . THR A 1 295 ? 31.318 16.272 42.010 1.00 8.87 294 THR A C 1
ATOM 2317 O O . THR A 1 295 ? 31.080 17.422 41.650 1.00 6.96 294 THR A O 1
ATOM 2321 N N . GLY A 1 296 ? 32.331 15.963 42.813 1.00 7.50 295 GLY A N 1
ATOM 2322 C CA . GLY A 1 296 ? 33.215 17.006 43.304 1.00 6.71 295 GLY A CA 1
ATOM 2323 C C . GLY A 1 296 ? 33.900 17.767 42.177 1.00 6.88 295 GLY A C 1
ATOM 2324 O O . GLY A 1 296 ? 34.002 18.991 42.216 1.00 7.09 295 GLY A O 1
ATOM 2325 N N . LEU A 1 297 ? 34.369 17.039 41.168 1.00 6.86 296 LEU A N 1
ATOM 2326 C CA . LEU A 1 297 ? 35.046 17.658 40.032 1.00 7.99 296 LEU A CA 1
ATOM 2327 C C . LEU A 1 297 ? 34.092 18.469 39.160 1.00 8.72 296 LEU A C 1
ATOM 2328 O O . LEU A 1 297 ? 34.391 19.601 38.781 1.00 8.24 296 LEU A O 1
ATOM 2333 N N . ALA A 1 298 ? 32.944 17.884 38.844 1.00 7.39 297 ALA A N 1
ATOM 2334 C CA . ALA A 1 298 ? 31.965 18.569 38.014 1.00 6.82 297 ALA A CA 1
ATOM 2335 C C . ALA A 1 298 ? 30.587 17.953 38.155 1.00 7.27 297 ALA A C 1
ATOM 2336 O O . ALA A 1 298 ? 30.430 16.734 38.078 1.00 8.29 297 ALA A O 1
ATOM 2338 N N . VAL A 1 299 ? 29.592 18.808 38.378 1.00 8.29 298 VAL A N 1
ATOM 2339 C CA . VAL A 1 299 ? 28.209 18.365 38.504 1.00 9.22 298 VAL A CA 1
ATOM 2340 C C . VAL A 1 299 ? 27.740 17.971 37.104 1.00 10.43 298 VAL A C 1
ATOM 2341 O O . VAL A 1 299 ? 27.020 16.987 36.926 1.00 10.58 298 VAL A O 1
ATOM 2345 N N . GLY A 1 300 ? 28.163 18.753 36.115 1.00 10.08 299 GLY A N 1
ATOM 2346 C CA . GLY A 1 300 ? 27.796 18.480 34.741 1.00 10.39 299 GLY A CA 1
ATOM 2347 C C . GLY A 1 300 ? 28.699 17.431 34.124 1.00 10.75 299 GLY A C 1
ATOM 2348 O O . GLY A 1 300 ? 29.332 16.655 34.839 1.00 10.19 299 GLY A O 1
ATOM 2349 N N . GLY A 1 301 ? 28.764 17.406 32.797 1.00 9.79 300 GLY A N 1
ATOM 2350 C CA . GLY A 1 301 ? 29.600 16.431 32.118 1.00 10.47 300 GLY A CA 1
ATOM 2351 C C . GLY A 1 301 ? 31.021 16.898 31.859 1.00 11.19 300 GLY A C 1
ATOM 2352 O O . GLY A 1 301 ? 31.798 16.199 31.212 1.00 10.91 300 GLY A O 1
ATOM 2353 N N . ALA A 1 302 ? 31.375 18.074 32.366 1.00 12.18 301 ALA A N 1
ATOM 2354 C CA . ALA A 1 302 ? 32.721 18.605 32.152 1.00 11.88 301 ALA A CA 1
ATOM 2355 C C . ALA A 1 302 ? 33.808 17.618 32.573 1.00 13.14 301 ALA A C 1
ATOM 2356 O O . ALA A 1 302 ? 33.663 16.891 33.555 1.00 12.15 301 ALA A O 1
ATOM 2358 N N . LYS A 1 303 ? 34.901 17.599 31.819 1.00 13.49 302 LYS A N 1
ATOM 2359 C CA . LYS A 1 303 ? 36.016 16.714 32.118 1.00 14.67 302 LYS A CA 1
ATOM 2360 C C . LYS A 1 303 ? 37.279 17.549 32.285 1.00 16.48 302 LYS A C 1
ATOM 2361 O O . LYS A 1 303 ? 37.684 18.259 31.365 1.00 17.37 302 LYS A O 1
ATOM 2363 N N . LEU A 1 304 ? 37.886 17.472 33.465 1.00 16.62 303 LEU A N 1
ATOM 2364 C CA . LEU A 1 304 ? 39.105 18.220 33.747 1.00 18.14 303 LEU A CA 1
ATOM 2365 C C . LEU A 1 304 ? 40.297 17.435 33.208 1.00 19.32 303 LEU A C 1
ATOM 2366 O O . LEU A 1 304 ? 40.568 16.322 33.652 1.00 20.37 303 LEU A O 1
ATOM 2371 N N . PRO A 1 305 ? 41.024 18.011 32.239 1.00 19.48 304 PRO A N 1
ATOM 2372 C CA . PRO A 1 305 ? 42.191 17.369 31.626 1.00 19.77 304 PRO A CA 1
ATOM 2373 C C . PRO A 1 305 ? 43.381 17.182 32.561 1.00 21.04 304 PRO A C 1
ATOM 2374 O O . PRO A 1 305 ? 43.859 18.134 33.179 1.00 19.41 304 PRO A O 1
ATOM 2378 N N . TRP A 1 306 ? 43.851 15.942 32.659 1.00 21.93 305 TRP A N 1
ATOM 2379 C CA . TRP A 1 306 ? 44.991 15.620 33.507 1.00 24.61 305 TRP A CA 1
ATOM 2380 C C . TRP A 1 306 ? 46.261 16.274 32.974 1.00 23.26 305 TRP A C 1
ATOM 2381 O O . TRP A 1 306 ? 47.113 16.709 33.751 1.00 23.43 305 TRP A O 1
ATOM 2392 N N . GLU A 1 307 ? 46.373 16.347 31.650 1.00 22.63 306 GLU A N 1
ATOM 2393 C CA . GLU A 1 307 ? 47.545 16.929 31.006 1.00 21.41 306 GLU A CA 1
ATOM 2394 C C . GLU A 1 307 ? 47.744 18.414 31.285 1.00 18.79 306 GLU A C 1
ATOM 2395 O O . GLU A 1 307 ? 48.747 18.988 30.873 1.00 17.31 306 GLU A O 1
ATOM 2401 N N . SER A 1 308 ? 46.796 19.047 31.969 1.00 17.08 307 SER A N 1
ATOM 2402 C CA . SER A 1 308 ? 46.955 20.464 32.280 1.00 15.59 307 SER A CA 1
ATOM 2403 C C . SER A 1 308 ? 46.356 20.883 33.616 1.00 14.56 307 SER A C 1
ATOM 2404 O O . SER A 1 308 ? 47.059 21.433 34.466 1.00 14.31 307 SER A O 1
ATOM 2407 N N . TYR A 1 309 ? 45.069 20.617 33.814 1.00 13.85 308 TYR A N 1
ATOM 2408 C CA . TYR A 1 309 ? 44.420 21.020 35.056 1.00 13.01 308 TYR A CA 1
ATOM 2409 C C . TYR A 1 309 ? 45.108 20.534 36.332 1.00 12.81 308 TYR A C 1
ATOM 2410 O O . TYR A 1 309 ? 45.401 21.331 37.223 1.00 11.59 308 TYR A O 1
ATOM 2419 N N . PHE A 1 310 ? 45.366 19.235 36.426 1.00 14.50 309 PHE A N 1
ATOM 2420 C CA . PHE A 1 310 ? 45.994 18.681 37.624 1.00 15.42 309 PHE A CA 1
ATOM 2421 C C . PHE A 1 310 ? 47.516 18.717 37.638 1.00 14.77 309 PHE A C 1
ATOM 2422 O O . PHE A 1 310 ? 48.133 18.367 38.645 1.00 15.80 309 PHE A O 1
ATOM 2430 N N . THR A 1 311 ? 48.128 19.160 36.545 1.00 13.86 310 THR A N 1
ATOM 2431 C CA . THR A 1 311 ? 49.584 19.165 36.474 1.00 13.75 310 THR A CA 1
ATOM 2432 C C . THR A 1 311 ? 50.283 20.492 36.161 1.00 12.31 310 THR A C 1
ATOM 2433 O O . THR A 1 311 ? 51.437 20.691 36.543 1.00 14.28 310 THR A O 1
ATOM 2437 N N . TYR A 1 312 ? 49.593 21.397 35.478 1.00 11.15 311 TYR A N 1
ATOM 2438 C CA . TYR A 1 312 ? 50.187 22.678 35.098 1.00 8.75 311 TYR A CA 1
ATOM 2439 C C . TYR A 1 312 ? 49.936 23.850 36.056 1.00 10.12 311 TYR A C 1
ATOM 2440 O O . TYR A 1 312 ? 48.796 24.128 36.438 1.00 9.63 311 TYR A O 1
ATOM 2449 N N . GLY A 1 313 ? 51.019 24.540 36.406 1.00 9.81 312 GLY A N 1
ATOM 2450 C CA . GLY A 1 313 ? 50.956 25.694 37.287 1.00 9.03 312 GLY A CA 1
ATOM 2451 C C . GLY A 1 313 ? 52.075 26.649 36.894 1.00 9.43 312 GLY A C 1
ATOM 2452 O O . GLY A 1 313 ? 52.991 26.254 36.174 1.00 9.89 312 GLY A O 1
ATOM 2453 N N . THR A 1 314 ? 52.027 27.895 37.358 1.00 8.67 313 THR A N 1
ATOM 2454 C CA . THR A 1 314 ? 53.065 28.853 36.992 1.00 6.91 313 THR A CA 1
ATOM 2455 C C . THR A 1 314 ? 53.853 29.411 38.175 1.00 7.33 313 THR A C 1
ATOM 2456 O O . THR A 1 314 ? 53.313 29.602 39.267 1.00 8.04 313 THR A O 1
ATOM 2460 N N . PRO A 1 315 ? 55.161 29.648 37.978 1.00 7.99 314 PRO A N 1
ATOM 2461 C CA . PRO A 1 315 ? 55.877 29.411 36.719 1.00 9.09 314 PRO A CA 1
ATOM 2462 C C . PRO A 1 315 ? 56.053 27.926 36.411 1.00 10.51 314 PRO A C 1
ATOM 2463 O O . PRO A 1 315 ? 56.239 27.107 37.318 1.00 9.80 314 PRO A O 1
ATOM 2467 N N . SER A 1 316 ? 56.002 27.593 35.123 1.00 10.65 315 SER A N 1
ATOM 2468 C CA . SER A 1 316 ? 56.159 26.216 34.668 1.00 13.26 315 SER A CA 1
ATOM 2469 C C . SER A 1 316 ? 57.518 26.028 33.989 1.00 13.83 315 SER A C 1
ATOM 2470 O O . SER A 1 316 ? 57.918 26.841 33.156 1.00 11.90 315 SER A O 1
ATOM 2473 N N . PRO A 1 317 ? 58.247 24.958 34.344 1.00 14.60 316 PRO A N 1
ATOM 2474 C CA . PRO A 1 317 ? 59.559 24.712 33.731 1.00 16.00 316 PRO A CA 1
ATOM 2475 C C . PRO A 1 317 ? 59.434 24.522 32.218 1.00 16.01 316 PRO A C 1
ATOM 2476 O O . PRO A 1 317 ? 60.358 24.826 31.459 1.00 16.14 316 PRO A O 1
ATOM 2480 N N . LEU A 1 318 ? 58.285 24.006 31.797 1.00 16.20 317 LEU A N 1
ATOM 2481 C CA . LEU A 1 318 ? 58.009 23.763 30.385 1.00 17.87 317 LEU A CA 1
ATOM 2482 C C . LEU A 1 318 ? 56.954 24.744 29.894 1.00 17.27 317 LEU A C 1
ATOM 2483 O O . LEU A 1 318 ? 56.149 25.237 30.682 1.00 16.80 317 LEU A O 1
ATOM 2488 N N . SER A 1 319 ? 56.953 25.029 28.594 1.00 16.90 318 SER A N 1
ATOM 2489 C CA . SER A 1 319 ? 55.950 25.931 28.040 1.00 16.21 318 SER A CA 1
ATOM 2490 C C . SER A 1 319 ? 54.631 25.180 28.166 1.00 15.85 318 SER A C 1
ATOM 2491 O O . SER A 1 319 ? 54.629 23.958 28.304 1.00 14.35 318 SER A O 1
ATOM 2494 N N . LEU A 1 320 ? 53.512 25.898 28.130 1.00 15.51 319 LEU A N 1
ATOM 2495 C CA . LEU A 1 320 ? 52.216 25.241 28.241 1.00 15.02 319 LEU A CA 1
ATOM 2496 C C . LEU A 1 320 ? 52.092 24.141 27.187 1.00 15.75 319 LEU A C 1
ATOM 2497 O O . LEU A 1 320 ? 51.641 23.035 27.480 1.00 15.63 319 LEU A O 1
ATOM 2502 N N . ASP A 1 321 ? 52.492 24.454 25.960 1.00 16.88 320 ASP A N 1
ATOM 2503 C CA . ASP A 1 321 ? 52.424 23.493 24.861 1.00 19.10 320 ASP A CA 1
ATOM 2504 C C . ASP A 1 321 ? 53.251 22.246 25.136 1.00 19.57 320 ASP A C 1
ATOM 2505 O O . ASP A 1 321 ? 52.767 21.123 24.985 1.00 18.37 320 ASP A O 1
ATOM 2510 N N . GLN A 1 322 ? 54.500 22.449 25.540 1.00 20.14 321 GLN A N 1
ATOM 2511 C CA . GLN A 1 322 ? 55.397 21.341 25.833 1.00 20.63 321 GLN A CA 1
ATOM 2512 C C . GLN A 1 322 ? 54.892 20.529 27.022 1.00 19.84 321 GLN A C 1
ATOM 2513 O O . GLN A 1 322 ? 55.020 19.303 27.053 1.00 18.52 321 GLN A O 1
ATOM 2519 N N . HIS A 1 323 ? 54.307 21.219 27.995 1.00 17.07 322 HIS A N 1
ATOM 2520 C CA . HIS A 1 323 ? 53.784 20.558 29.177 1.00 16.12 322 HIS A CA 1
ATOM 2521 C C . HIS A 1 323 ? 52.636 19.620 28.828 1.00 16.28 322 HIS A C 1
ATOM 2522 O O . HIS A 1 323 ? 52.613 18.467 29.256 1.00 17.60 322 HIS A O 1
ATOM 2529 N N . ILE A 1 324 ? 51.685 20.113 28.046 1.00 16.47 323 ILE A N 1
ATOM 2530 C CA . ILE A 1 324 ? 50.544 19.307 27.654 1.00 18.30 323 ILE A CA 1
ATOM 2531 C C . ILE A 1 324 ? 50.998 18.107 26.834 1.00 21.06 323 ILE A C 1
ATOM 2532 O O . ILE A 1 324 ? 50.479 17.000 26.989 1.00 21.59 323 ILE A O 1
ATOM 2537 N N . GLU A 1 325 ? 51.979 18.331 25.970 1.00 23.30 324 GLU A N 1
ATOM 2538 C CA . GLU A 1 325 ? 52.511 17.266 25.135 1.00 26.91 324 GLU A CA 1
ATOM 2539 C C . GLU A 1 325 ? 53.149 16.201 26.027 1.00 26.64 324 GLU A C 1
ATOM 2540 O O . GLU A 1 325 ? 52.891 15.008 25.864 1.00 26.43 324 GLU A O 1
ATOM 2546 N N . LYS A 1 326 ? 53.973 16.639 26.975 1.00 27.62 325 LYS A N 1
ATOM 2547 C CA . LYS A 1 326 ? 54.654 15.726 27.891 1.00 28.19 325 LYS A CA 1
ATOM 2548 C C . LYS A 1 326 ? 53.697 14.843 28.683 1.00 29.12 325 LYS A C 1
ATOM 2549 O O . LYS A 1 326 ? 53.818 13.618 28.675 1.00 28.86 325 LYS A O 1
ATOM 2555 N N . TYR A 1 327 ? 52.746 15.459 29.376 1.00 29.21 326 TYR A N 1
ATOM 2556 C CA . TYR A 1 327 ? 51.797 14.689 30.167 1.00 30.59 326 TYR A CA 1
ATOM 2557 C C . TYR A 1 327 ? 50.694 14.091 29.306 1.00 32.54 326 TYR A C 1
ATOM 2558 O O . TYR A 1 327 ? 49.710 13.555 29.818 1.00 32.65 326 TYR A O 1
ATOM 2567 N N . ALA A 1 328 ? 50.889 14.165 27.992 1.00 35.26 327 ALA A N 1
ATOM 2568 C CA . ALA A 1 328 ? 49.944 13.635 27.015 1.00 37.75 327 ALA A CA 1
ATOM 2569 C C . ALA A 1 328 ? 48.503 14.010 27.330 1.00 39.66 327 ALA A C 1
ATOM 2570 O O . ALA A 1 328 ? 47.985 14.941 26.679 1.00 42.21 327 ALA A O 1
ATOM 2572 N N . ASP B 1 4 ? 8.052 22.381 -5.649 1.00 38.65 3 ASP B N 1
ATOM 2573 C CA . ASP B 1 4 ? 7.363 22.155 -4.348 1.00 38.01 3 ASP B CA 1
ATOM 2574 C C . ASP B 1 4 ? 8.158 21.212 -3.463 1.00 36.18 3 ASP B C 1
ATOM 2575 O O . ASP B 1 4 ? 9.369 21.057 -3.625 1.00 37.04 3 ASP B O 1
ATOM 2577 N N . ALA B 1 5 ? 7.449 20.572 -2.539 1.00 33.83 4 ALA B N 1
ATOM 2578 C CA . ALA B 1 5 ? 8.052 19.655 -1.588 1.00 29.43 4 ALA B CA 1
ATOM 2579 C C . ALA B 1 5 ? 8.782 20.519 -0.570 1.00 25.92 4 ALA B C 1
ATOM 2580 O O . ALA B 1 5 ? 8.932 20.147 0.583 1.00 25.02 4 ALA B O 1
ATOM 2582 N N . ARG B 1 6 ? 9.212 21.690 -1.025 1.00 24.10 5 ARG B N 1
ATOM 2583 C CA . ARG B 1 6 ? 9.948 22.657 -0.219 1.00 23.10 5 ARG B CA 1
ATOM 2584 C C . ARG B 1 6 ? 9.266 23.038 1.098 1.00 20.49 5 ARG B C 1
ATOM 2585 O O . ARG B 1 6 ? 9.859 22.938 2.176 1.00 21.02 5 ARG B O 1
ATOM 2593 N N . PHE B 1 7 ? 8.021 23.483 1.008 1.00 18.26 6 PHE B N 1
ATOM 2594 C CA . PHE B 1 7 ? 7.273 23.897 2.187 1.00 14.79 6 PHE B CA 1
ATOM 2595 C C . PHE B 1 7 ? 6.226 22.867 2.599 1.00 11.09 6 PHE B C 1
ATOM 2596 O O . PHE B 1 7 ? 5.361 23.155 3.423 1.00 11.95 6 PHE B O 1
ATOM 2604 N N . ASP B 1 8 ? 6.307 21.668 2.034 1.00 8.31 7 ASP B N 1
ATOM 2605 C CA . ASP B 1 8 ? 5.333 20.615 2.325 1.00 7.54 7 ASP B CA 1
ATOM 2606 C C . ASP B 1 8 ? 5.385 20.005 3.725 1.00 6.30 7 ASP B C 1
ATOM 2607 O O . ASP B 1 8 ? 4.382 19.465 4.196 1.00 5.73 7 ASP B O 1
ATOM 2612 N N . ILE B 1 9 ? 6.540 20.070 4.383 1.00 5.81 8 ILE B N 1
ATOM 2613 C CA . ILE B 1 9 ? 6.653 19.530 5.740 1.00 5.84 8 ILE B CA 1
ATOM 2614 C C . ILE B 1 9 ? 6.628 20.666 6.754 1.00 5.69 8 ILE B C 1
ATOM 2615 O O . ILE B 1 9 ? 7.380 21.636 6.632 1.00 5.49 8 ILE B O 1
ATOM 2620 N N . ALA B 1 10 ? 5.770 20.544 7.761 1.00 4.85 9 ALA B N 1
ATOM 2621 C CA . ALA B 1 10 ? 5.668 21.588 8.774 1.00 5.27 9 ALA B CA 1
ATOM 2622 C C . ALA B 1 10 ? 6.648 21.412 9.932 1.00 5.86 9 ALA B C 1
ATOM 2623 O O . ALA B 1 10 ? 7.446 22.303 10.208 1.00 6.20 9 ALA B O 1
ATOM 2625 N N . HIS B 1 11 ? 6.580 20.272 10.612 1.00 7.08 10 HIS B N 1
ATOM 2626 C CA . HIS B 1 11 ? 7.461 20.038 11.749 1.00 4.98 10 HIS B CA 1
ATOM 2627 C C . HIS B 1 11 ? 7.455 18.593 12.226 1.00 5.88 10 HIS B C 1
ATOM 2628 O O . HIS B 1 11 ? 6.672 17.770 11.747 1.00 6.42 10 HIS B O 1
ATOM 2635 N N . LEU B 1 12 ? 8.348 18.295 13.168 1.00 6.30 11 LEU B N 1
ATOM 2636 C CA . LEU B 1 12 ? 8.444 16.967 13.763 1.00 5.35 11 LEU B CA 1
ATOM 2637 C C . LEU B 1 12 ? 7.322 16.912 14.793 1.00 7.31 11 LEU B C 1
ATOM 2638 O O . LEU B 1 12 ? 7.314 17.680 15.756 1.00 6.86 11 LEU B O 1
ATOM 2643 N N . ALA B 1 13 ? 6.374 16.009 14.592 1.00 5.00 12 ALA B N 1
ATOM 2644 C CA . ALA B 1 13 ? 5.241 15.909 15.501 1.00 6.26 12 ALA B CA 1
ATOM 2645 C C . ALA B 1 13 ? 5.437 14.973 16.686 1.00 6.21 12 ALA B C 1
ATOM 2646 O O . ALA B 1 13 ? 5.027 15.291 17.797 1.00 6.87 12 ALA B O 1
ATOM 2648 N N . ARG B 1 14 ? 6.065 13.824 16.465 1.00 6.26 13 ARG B N 1
ATOM 2649 C CA . ARG B 1 14 ? 6.207 12.869 17.556 1.00 5.23 13 ARG B CA 1
ATOM 2650 C C . ARG B 1 14 ? 7.249 11.803 17.277 1.00 6.53 13 ARG B C 1
ATOM 2651 O O . ARG B 1 14 ? 7.749 11.675 16.161 1.00 6.49 13 ARG B O 1
ATOM 2659 N N . ALA B 1 15 ? 7.546 11.017 18.307 1.00 6.29 14 ALA B N 1
ATOM 2660 C CA . ALA B 1 15 ? 8.492 9.919 18.185 1.00 6.20 14 ALA B CA 1
ATOM 2661 C C . ALA B 1 15 ? 8.099 8.851 19.203 1.00 6.32 14 ALA B C 1
ATOM 2662 O O . ALA B 1 15 ? 7.484 9.153 20.228 1.00 5.13 14 ALA B O 1
ATOM 2664 N N . GLU B 1 16 ? 8.435 7.603 18.898 1.00 7.08 15 GLU B N 1
ATOM 2665 C CA . GLU B 1 16 ? 8.142 6.486 19.788 1.00 7.26 15 GLU B CA 1
ATOM 2666 C C . GLU B 1 16 ? 9.472 5.856 20.196 1.00 8.44 15 GLU B C 1
ATOM 2667 O O . GLU B 1 16 ? 10.307 5.534 19.347 1.00 7.33 15 GLU B O 1
ATOM 2673 N N . LEU B 1 17 ? 9.674 5.707 21.501 1.00 7.15 16 LEU B N 1
ATOM 2674 C CA . LEU B 1 17 ? 10.895 5.109 22.014 1.00 9.25 16 LEU B CA 1
ATOM 2675 C C . LEU B 1 17 ? 10.609 3.737 22.585 1.00 8.60 16 LEU B C 1
ATOM 2676 O O . LEU B 1 17 ? 9.614 3.546 23.281 1.00 10.47 16 LEU B O 1
ATOM 2681 N N . PHE B 1 18 ? 11.482 2.783 22.283 1.00 11.40 17 PHE B N 1
ATOM 2682 C CA . PHE B 1 18 ? 11.340 1.436 22.815 1.00 9.28 17 PHE B CA 1
ATOM 2683 C C . PHE B 1 18 ? 12.174 1.393 24.079 1.00 10.85 17 PHE B C 1
ATOM 2684 O O . PHE B 1 18 ? 13.224 2.033 24.156 1.00 9.99 17 PHE B O 1
ATOM 2692 N N . SER B 1 19 ? 11.718 0.634 25.066 1.00 9.31 18 SER B N 1
ATOM 2693 C CA . SER B 1 19 ? 12.453 0.539 26.309 1.00 9.91 18 SER B CA 1
ATOM 2694 C C . SER B 1 19 ? 12.229 -0.784 27.015 1.00 9.28 18 SER B C 1
ATOM 2695 O O . SER B 1 19 ? 11.097 -1.242 27.149 1.00 10.12 18 SER B O 1
ATOM 2698 N N . PRO B 1 20 ? 13.319 -1.431 27.450 1.00 11.10 19 PRO B N 1
ATOM 2699 C CA . PRO B 1 20 ? 13.230 -2.710 28.159 1.00 11.68 19 PRO B CA 1
ATOM 2700 C C . PRO B 1 20 ? 12.904 -2.482 29.642 1.00 13.04 19 PRO B C 1
ATOM 2701 O O . PRO B 1 20 ? 12.710 -3.437 30.395 1.00 13.13 19 PRO B O 1
ATOM 2705 N N . LYS B 1 21 ? 12.857 -1.209 30.041 1.00 11.80 20 LYS B N 1
ATOM 2706 C CA . LYS B 1 21 ? 12.526 -0.801 31.413 1.00 12.36 20 LYS B CA 1
ATOM 2707 C C . LYS B 1 21 ? 11.507 0.334 31.285 1.00 11.89 20 LYS B C 1
ATOM 2708 O O . LYS B 1 21 ? 11.753 1.457 31.719 1.00 10.33 20 LYS B O 1
ATOM 2714 N N . PRO B 1 22 ? 10.335 0.037 30.703 1.00 11.62 21 PRO B N 1
ATOM 2715 C CA . PRO B 1 22 ? 9.239 0.982 30.471 1.00 11.42 21 PRO B CA 1
ATOM 2716 C C . PRO B 1 22 ? 8.792 1.859 31.636 1.00 11.77 21 PRO B C 1
ATOM 2717 O O . PRO B 1 22 ? 8.503 3.044 31.445 1.00 11.87 21 PRO B O 1
ATOM 2721 N N . GLN B 1 23 ? 8.717 1.292 32.833 1.00 11.59 22 GLN B N 1
ATOM 2722 C CA . GLN B 1 23 ? 8.295 2.078 33.984 1.00 11.99 22 GLN B CA 1
ATOM 2723 C C . GLN B 1 23 ? 9.367 3.086 34.368 1.00 11.19 22 GLN B C 1
ATOM 2724 O O . GLN B 1 23 ? 9.058 4.233 34.684 1.00 10.18 22 GLN B O 1
ATOM 2730 N N . GLU B 1 24 ? 10.626 2.654 34.346 1.00 10.49 23 GLU B N 1
ATOM 2731 C CA . GLU B 1 24 ? 11.727 3.546 34.680 1.00 10.66 23 GLU B CA 1
ATOM 2732 C C . GLU B 1 24 ? 11.839 4.662 33.643 1.00 9.62 23 GLU B C 1
ATOM 2733 O O . GLU B 1 24 ? 12.157 5.800 33.980 1.00 10.24 23 GLU B O 1
ATOM 2739 N N . THR B 1 25 ? 11.587 4.334 32.380 1.00 8.13 24 THR B N 1
ATOM 2740 C CA . THR B 1 25 ? 11.654 5.333 31.321 1.00 7.18 24 THR B CA 1
ATOM 2741 C C . THR B 1 25 ? 10.513 6.324 31.523 1.00 7.63 24 THR B C 1
ATOM 2742 O O . THR B 1 25 ? 10.692 7.536 31.391 1.00 7.63 24 THR B O 1
ATOM 2746 N N . LEU B 1 26 ? 9.341 5.804 31.870 1.00 7.82 25 LEU B N 1
ATOM 2747 C CA . LEU B 1 26 ? 8.182 6.651 32.108 1.00 8.18 25 LEU B CA 1
ATOM 2748 C C . LEU B 1 26 ? 8.453 7.600 33.274 1.00 8.27 25 LEU B C 1
ATOM 2749 O O . LEU B 1 26 ? 8.122 8.784 33.203 1.00 8.97 25 LEU B O 1
ATOM 2754 N N . ASP B 1 27 ? 9.051 7.079 34.344 1.00 8.38 26 ASP B N 1
ATOM 2755 C CA . ASP B 1 27 ? 9.360 7.907 35.515 1.00 8.97 26 ASP B CA 1
ATOM 2756 C C . ASP B 1 27 ? 10.354 8.998 35.139 1.00 7.63 26 ASP B C 1
ATOM 2757 O O . ASP B 1 27 ? 10.271 10.122 35.629 1.00 7.34 26 ASP B O 1
ATOM 2762 N N . PHE B 1 28 ? 11.289 8.661 34.258 1.00 6.31 27 PHE B N 1
ATOM 2763 C CA . PHE B 1 28 ? 12.285 9.622 33.802 1.00 6.35 27 PHE B CA 1
ATOM 2764 C C . PHE B 1 28 ? 11.578 10.786 33.104 1.00 6.02 27 PHE B C 1
ATOM 2765 O O . PHE B 1 28 ? 11.845 11.949 33.388 1.00 7.11 27 PHE B O 1
ATOM 2773 N N . PHE B 1 29 ? 10.660 10.469 32.200 1.00 5.32 28 PHE B N 1
ATOM 2774 C CA . PHE B 1 29 ? 9.976 11.518 31.468 1.00 5.42 28 PHE B CA 1
ATOM 2775 C C . PHE B 1 29 ? 8.931 12.303 32.233 1.00 5.64 28 PHE B C 1
ATOM 2776 O O . PHE B 1 29 ? 8.584 13.414 31.830 1.00 7.16 28 PHE B O 1
ATOM 2784 N N . THR B 1 30 ? 8.431 11.744 33.328 1.00 5.52 29 THR B N 1
ATOM 2785 C CA . THR B 1 30 ? 7.419 12.434 34.121 1.00 6.79 29 THR B CA 1
ATOM 2786 C C . THR B 1 30 ? 8.000 13.100 35.367 1.00 7.57 29 THR B C 1
ATOM 2787 O O . THR B 1 30 ? 7.799 14.296 35.598 1.00 8.34 29 THR B O 1
ATOM 2791 N N . LYS B 1 31 ? 8.727 12.325 36.162 1.00 7.89 30 LYS B N 1
ATOM 2792 C CA . LYS B 1 31 ? 9.333 12.830 37.389 1.00 8.90 30 LYS B CA 1
ATOM 2793 C C . LYS B 1 31 ? 10.435 13.857 37.153 1.00 8.06 30 LYS B C 1
ATOM 2794 O O . LYS B 1 31 ? 10.524 14.845 37.883 1.00 7.53 30 LYS B O 1
ATOM 2800 N N . PHE B 1 32 ? 11.274 13.629 36.145 1.00 5.45 31 PHE B N 1
ATOM 2801 C CA . PHE B 1 32 ? 12.370 14.558 35.857 1.00 6.96 31 PHE B CA 1
ATOM 2802 C C . PHE B 1 32 ? 12.067 15.590 34.777 1.00 5.93 31 PHE B C 1
ATOM 2803 O O . PHE B 1 32 ? 12.334 16.771 34.959 1.00 6.70 31 PHE B O 1
ATOM 2811 N N . LEU B 1 33 ? 11.521 15.136 33.649 1.00 6.38 32 LEU B N 1
ATOM 2812 C CA . LEU B 1 33 ? 11.220 16.041 32.540 1.00 6.71 32 LEU B CA 1
ATOM 2813 C C . LEU B 1 33 ? 9.802 16.628 32.545 1.00 5.73 32 LEU B C 1
ATOM 2814 O O . LEU B 1 33 ? 9.420 17.358 31.630 1.00 5.41 32 LEU B O 1
ATOM 2819 N N . GLY B 1 34 ? 9.032 16.300 33.582 1.00 5.67 33 GLY B N 1
ATOM 2820 C CA . GLY B 1 34 ? 7.685 16.830 33.734 1.00 5.48 33 GLY B CA 1
ATOM 2821 C C . GLY B 1 34 ? 6.690 16.788 32.581 1.00 4.75 33 GLY B C 1
ATOM 2822 O O . GLY B 1 34 ? 5.940 17.744 32.375 1.00 5.60 33 GLY B O 1
ATOM 2831 N N . TYR B 1 36 ? 3.307 15.479 30.556 1.00 5.80 35 TYR B N 1
ATOM 2832 C CA . TYR B 1 36 ? 1.956 15.058 30.891 1.00 7.16 35 TYR B CA 1
ATOM 2833 C C . TYR B 1 36 ? 1.656 13.711 30.241 1.00 6.86 35 TYR B C 1
ATOM 2834 O O . TYR B 1 36 ? 1.991 13.495 29.078 1.00 8.41 35 TYR B O 1
ATOM 2843 N N . VAL B 1 37 ? 1.021 12.804 30.976 1.00 8.02 36 VAL B N 1
ATOM 2844 C CA . VAL B 1 37 ? 0.648 11.518 30.393 1.00 6.92 36 VAL B CA 1
ATOM 2845 C C . VAL B 1 37 ? -0.783 11.710 29.891 1.00 6.68 36 VAL B C 1
ATOM 2846 O O . VAL B 1 37 ? -1.657 12.138 30.644 1.00 5.79 36 VAL B O 1
ATOM 2850 N N . THR B 1 38 ? -1.032 11.397 28.625 1.00 6.68 37 THR B N 1
ATOM 2851 C CA . THR B 1 38 ? -2.369 11.592 28.084 1.00 7.26 37 THR B CA 1
ATOM 2852 C C . THR B 1 38 ? -3.089 10.325 27.663 1.00 8.25 37 THR B C 1
ATOM 2853 O O . THR B 1 38 ? -4.284 10.368 27.378 1.00 8.27 37 THR B O 1
ATOM 2857 N N . HIS B 1 39 ? -2.380 9.200 27.636 1.00 8.80 38 HIS B N 1
ATOM 2858 C CA . HIS B 1 39 ? -3.001 7.953 27.214 1.00 9.57 38 HIS B CA 1
ATOM 2859 C C . HIS B 1 39 ? -2.147 6.735 27.563 1.00 10.73 38 HIS B C 1
ATOM 2860 O O . HIS B 1 39 ? -0.918 6.812 27.615 1.00 9.38 38 HIS B O 1
ATOM 2867 N N . ARG B 1 40 ? -2.823 5.617 27.805 1.00 11.55 39 ARG B N 1
ATOM 2868 C CA . ARG B 1 40 ? -2.185 4.347 28.118 1.00 13.36 39 ARG B CA 1
ATOM 2869 C C . ARG B 1 40 ? -2.981 3.268 27.389 1.00 15.19 39 ARG B C 1
ATOM 2870 O O . ARG B 1 40 ? -4.214 3.2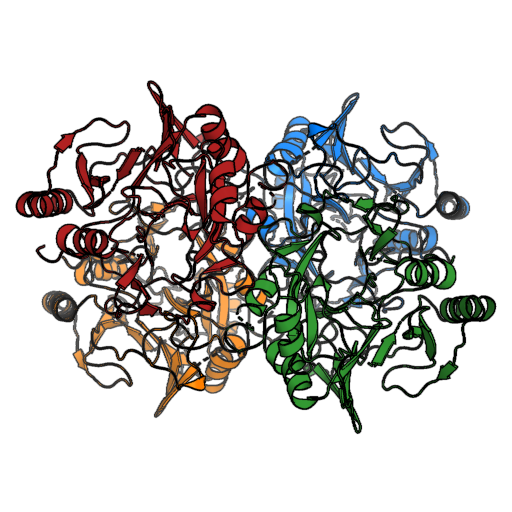60 27.442 1.00 14.95 39 ARG B O 1
ATOM 2878 N N . GLU B 1 41 ? -2.280 2.379 26.692 1.00 14.09 40 GLU B N 1
ATOM 2879 C CA . GLU B 1 41 ? -2.921 1.287 25.969 1.00 15.61 40 GLU B CA 1
ATOM 2880 C C . GLU B 1 41 ? -1.891 0.219 25.637 1.00 15.93 40 GLU B C 1
ATOM 2881 O O . GLU B 1 41 ? -0.771 0.529 25.230 1.00 14.57 40 GLU B O 1
ATOM 2883 N N . GLY B 1 42 ? -2.278 -1.038 25.829 1.00 16.28 41 GLY B N 1
ATOM 2884 C CA . GLY B 1 42 ? -1.386 -2.145 25.543 1.00 16.03 41 GLY B CA 1
ATOM 2885 C C . GLY B 1 42 ? -0.005 -2.016 26.157 1.00 15.26 41 GLY B C 1
ATOM 2886 O O . GLY B 1 42 ? 0.141 -1.875 27.370 1.00 15.99 41 GLY B O 1
ATOM 2887 N N . GLN B 1 43 ? 1.010 -2.047 25.302 1.00 15.02 42 GLN B N 1
ATOM 2888 C CA . GLN B 1 43 ? 2.405 -1.968 25.730 1.00 15.02 42 GLN B CA 1
ATOM 2889 C C . GLN B 1 43 ? 2.942 -0.538 25.743 1.00 12.54 42 GLN B C 1
ATOM 2890 O O . GLN B 1 43 ? 4.146 -0.337 25.914 1.00 10.31 42 GLN B O 1
ATOM 2896 N N . SER B 1 44 ? 2.068 0.451 25.580 1.00 10.52 43 SER B N 1
ATOM 2897 C CA . SER B 1 44 ? 2.545 1.824 25.510 1.00 9.90 43 SER B CA 1
ATOM 2898 C C . SER B 1 44 ? 1.880 2.873 26.388 1.00 9.42 43 SER B C 1
ATOM 2899 O O . SER B 1 44 ? 0.769 2.693 26.881 1.00 10.07 43 SER B O 1
ATOM 2902 N N . VAL B 1 45 ? 2.595 3.980 26.559 1.00 8.93 44 VAL B N 1
ATOM 2903 C CA . VAL B 1 45 ? 2.122 5.124 27.323 1.00 8.31 44 VAL B CA 1
ATOM 2904 C C . VAL B 1 45 ? 2.401 6.337 26.434 1.00 7.76 44 VAL B C 1
ATOM 2905 O O . VAL B 1 45 ? 3.442 6.403 25.773 1.00 8.62 44 VAL B O 1
ATOM 2909 N N . TYR B 1 46 ? 1.476 7.288 26.416 1.00 6.61 45 TYR B N 1
ATOM 2910 C CA . TYR B 1 46 ? 1.618 8.472 25.564 1.00 5.99 45 TYR B CA 1
ATOM 2911 C C . TYR B 1 46 ? 1.782 9.746 26.384 1.00 5.03 45 TYR B C 1
ATOM 2912 O O . TYR B 1 46 ? 1.041 9.980 27.336 1.00 4.60 45 TYR B O 1
ATOM 2921 N N . LEU B 1 47 ? 2.749 10.570 25.997 1.00 5.07 46 LEU B N 1
ATOM 2922 C CA . LEU B 1 47 ? 3.021 11.809 26.716 1.00 5.40 46 LEU B CA 1
ATOM 2923 C C . LEU B 1 47 ? 3.208 13.021 25.813 1.00 5.34 46 LEU B C 1
ATOM 2924 O O . LEU B 1 47 ? 3.448 12.883 24.617 1.00 5.38 46 LEU B O 1
ATOM 2929 N N . ARG B 1 48 ? 3.099 14.205 26.410 1.00 5.59 47 ARG B N 1
ATOM 2930 C CA . ARG B 1 48 ? 3.306 15.461 25.696 1.00 4.20 47 ARG B CA 1
ATOM 2931 C C . ARG B 1 48 ? 3.881 16.512 26.643 1.00 4.54 47 ARG B C 1
ATOM 2932 O O . ARG B 1 48 ? 3.632 16.482 27.852 1.00 4.50 47 ARG B O 1
ATOM 2940 N N . GLY B 1 49 ? 4.676 17.421 26.086 1.00 3.67 48 GLY B N 1
ATOM 2941 C CA . GLY B 1 49 ? 5.241 18.501 26.872 1.00 4.13 48 GLY B CA 1
ATOM 2942 C C . GLY B 1 49 ? 4.115 19.507 26.958 1.00 3.96 48 GLY B C 1
ATOM 2943 O O . GLY B 1 49 ? 3.196 19.465 26.134 1.00 4.39 48 GLY B O 1
ATOM 2944 N N . TYR B 1 50 ? 4.166 20.430 27.913 1.00 3.96 49 TYR B N 1
ATOM 2945 C CA . TYR B 1 50 ? 3.059 21.366 28.046 1.00 4.11 49 TYR B CA 1
ATOM 2946 C C . TYR B 1 50 ? 2.774 22.262 26.844 1.00 4.96 49 TYR B C 1
ATOM 2947 O O . TYR B 1 50 ? 1.679 22.824 26.742 1.00 5.28 49 TYR B O 1
ATOM 2956 N N . GLU B 1 51 ? 3.729 22.380 25.924 1.00 4.52 50 GLU B N 1
ATOM 2957 C CA . GLU B 1 51 ? 3.509 23.196 24.735 1.00 5.71 50 GLU B CA 1
ATOM 2958 C C . GLU B 1 51 ? 3.444 22.399 23.420 1.00 5.47 50 GLU B C 1
ATOM 2959 O O . GLU B 1 51 ? 3.462 22.980 22.333 1.00 5.87 50 GLU B O 1
ATOM 2965 N N . ASP B 1 52 ? 3.369 21.075 23.518 1.00 5.34 51 ASP B N 1
ATOM 2966 C CA . ASP B 1 52 ? 3.223 20.250 22.325 1.00 5.50 51 ASP B CA 1
ATOM 2967 C C . ASP B 1 52 ? 1.760 20.498 21.914 1.00 4.84 51 ASP B C 1
ATOM 2968 O O . ASP B 1 52 ? 0.863 20.531 22.759 1.00 7.47 51 ASP B O 1
ATOM 2973 N N . PRO B 1 53 ? 1.508 20.700 20.614 1.00 3.84 52 PRO B N 1
ATOM 2974 C CA . PRO B 1 53 ? 0.149 20.963 20.127 1.00 4.12 52 PRO B CA 1
ATOM 2975 C C . PRO B 1 53 ? -0.848 19.810 20.023 1.00 5.22 52 PRO B C 1
ATOM 2976 O O . PRO B 1 53 ? -2.063 20.040 20.004 1.00 5.61 52 PRO B O 1
ATOM 2980 N N . TYR B 1 54 ? -0.357 18.579 19.949 1.00 3.58 53 TYR B N 1
ATOM 2981 C CA . TYR B 1 54 ? -1.251 17.431 19.809 1.00 3.73 53 TYR B CA 1
ATOM 2982 C C . TYR B 1 54 ? -1.290 16.600 21.096 1.00 4.60 53 TYR B C 1
ATOM 2983 O O . TYR B 1 54 ? -0.529 16.862 22.030 1.00 5.18 53 TYR B O 1
ATOM 2992 N N . PRO B 1 55 ? -2.195 15.607 21.174 1.00 3.99 54 PRO B N 1
ATOM 2993 C CA . PRO B 1 55 ? -2.325 14.758 22.366 1.00 5.10 54 PRO B CA 1
ATOM 2994 C C . PRO B 1 55 ? -1.029 14.147 22.884 1.00 5.36 54 PRO B C 1
ATOM 2995 O O . PRO B 1 55 ? -0.875 13.934 24.088 1.00 5.30 54 PRO B O 1
ATOM 2999 N N . TRP B 1 56 ? -0.108 13.839 21.978 1.00 6.24 55 TRP B N 1
ATOM 3000 C CA . TRP B 1 56 ? 1.176 13.295 22.388 1.00 5.79 55 TRP B CA 1
ATOM 3001 C C . TRP B 1 56 ? 2.283 13.599 21.388 1.00 4.17 55 TRP B C 1
ATOM 3002 O O . TRP B 1 56 ? 2.027 13.789 20.195 1.00 6.94 55 TRP B O 1
ATOM 3013 N N . SER B 1 57 ? 3.507 13.669 21.903 1.00 5.52 56 SER B N 1
ATOM 3014 C CA . SER B 1 57 ? 4.693 13.918 21.097 1.00 4.37 56 SER B CA 1
ATOM 3015 C C . SER B 1 57 ? 5.668 12.782 21.372 1.00 4.52 56 SER B C 1
ATOM 3016 O O . SER B 1 57 ? 6.625 12.586 20.638 1.00 5.41 56 SER B O 1
ATOM 3019 N N . LEU B 1 58 ? 5.423 12.051 22.459 1.00 4.32 57 LEU B N 1
ATOM 3020 C CA . LEU B 1 58 ? 6.273 10.922 22.839 1.00 3.51 57 LEU B CA 1
ATOM 3021 C C . LEU B 1 58 ? 5.443 9.704 23.195 1.00 4.33 57 LEU B C 1
ATOM 3022 O O . LEU B 1 58 ? 4.430 9.811 23.882 1.00 5.57 57 LEU B O 1
ATOM 3027 N N . LYS B 1 59 ? 5.875 8.548 22.707 1.00 5.02 58 LYS B N 1
ATOM 3028 C CA . LYS B 1 59 ? 5.210 7.288 23.000 1.00 5.41 58 LYS B CA 1
ATOM 3029 C C . LYS B 1 59 ? 6.277 6.328 23.507 1.00 6.72 58 LYS B C 1
ATOM 3030 O O . LYS B 1 59 ? 7.282 6.096 22.837 1.00 7.77 58 LYS B O 1
ATOM 3036 N N . ILE B 1 60 ? 6.072 5.799 24.706 1.00 6.61 59 ILE B N 1
ATOM 3037 C CA . ILE B 1 60 ? 7.016 4.851 25.283 1.00 6.89 59 ILE B CA 1
ATOM 3038 C C . ILE B 1 60 ? 6.418 3.463 25.123 1.00 7.11 59 ILE B C 1
ATOM 3039 O O . ILE B 1 60 ? 5.312 3.203 25.586 1.00 7.42 59 ILE B O 1
ATOM 3044 N N . THR B 1 61 ? 7.151 2.567 24.478 1.00 7.75 60 THR B N 1
ATOM 3045 C CA . THR B 1 61 ? 6.654 1.218 24.270 1.00 8.61 60 THR B CA 1
ATOM 3046 C C . THR B 1 61 ? 7.632 0.177 24.790 1.00 9.24 60 THR B C 1
ATOM 3047 O O . THR B 1 61 ? 8.812 0.199 24.443 1.00 8.03 60 THR B O 1
ATOM 3051 N N . GLU B 1 62 ? 7.145 -0.730 25.633 1.00 10.42 61 GLU B N 1
ATOM 3052 C CA . GLU B 1 62 ? 8.001 -1.776 26.165 1.00 12.03 61 GLU B CA 1
ATOM 3053 C C . GLU B 1 62 ? 8.483 -2.639 25.006 1.00 11.96 61 GLU B C 1
ATOM 3054 O O . GLU B 1 62 ? 7.722 -2.935 24.082 1.00 10.23 61 GLU B O 1
ATOM 3060 N N . ALA B 1 63 ? 9.754 -3.023 25.051 1.00 12.03 62 ALA B N 1
ATOM 3061 C CA . ALA B 1 63 ? 10.347 -3.846 24.007 1.00 10.44 62 ALA B CA 1
ATOM 3062 C C . ALA B 1 63 ? 11.577 -4.551 24.575 1.00 11.52 62 ALA B C 1
ATOM 3063 O O . ALA B 1 63 ? 12.066 -4.185 25.637 1.00 10.66 62 ALA B O 1
ATOM 3065 N N . PRO B 1 64 ? 12.085 -5.576 23.871 1.00 13.66 63 PRO B N 1
ATOM 3066 C CA . PRO B 1 64 ? 13.261 -6.332 24.310 1.00 15.39 63 PRO B CA 1
ATOM 3067 C C . PRO B 1 64 ? 14.514 -5.462 24.301 1.00 15.74 63 PRO B C 1
ATOM 3068 O O . PRO B 1 64 ? 15.428 -5.661 25.094 1.00 17.85 63 PRO B O 1
ATOM 3072 N N . GLU B 1 65 ? 14.552 -4.504 23.384 1.00 15.67 64 GLU B N 1
ATOM 3073 C CA . GLU B 1 65 ? 15.698 -3.612 23.268 1.00 15.29 64 GLU B CA 1
ATOM 3074 C C . GLU B 1 65 ? 15.258 -2.161 23.125 1.00 14.66 64 GLU B C 1
ATOM 3075 O O . GLU B 1 65 ? 14.078 -1.875 22.915 1.00 15.58 64 GLU B O 1
ATOM 3077 N N . ALA B 1 66 ? 16.216 -1.249 23.240 1.00 11.93 65 ALA B N 1
ATOM 3078 C CA . ALA B 1 66 ? 15.937 0.175 23.124 1.00 10.34 65 ALA B CA 1
ATOM 3079 C C . ALA B 1 66 ? 15.871 0.563 21.654 1.00 9.46 65 ALA B C 1
ATOM 3080 O O . ALA B 1 66 ? 15.987 -0.285 20.769 1.00 9.87 65 ALA B O 1
ATOM 3082 N N . GLY B 1 67 ? 15.680 1.849 21.395 1.00 8.58 66 GLY B N 1
ATOM 3083 C CA . GLY B 1 67 ? 15.615 2.298 20.023 1.00 6.20 66 GLY B CA 1
ATOM 3084 C C . GLY B 1 67 ? 14.394 3.118 19.681 1.00 7.58 66 GLY B C 1
ATOM 3085 O O . GLY B 1 67 ? 13.568 3.433 20.547 1.00 7.57 66 GLY B O 1
ATOM 3094 N N . GLY B 1 69 ? 10.863 3.519 17.771 1.00 9.54 68 GLY B N 1
ATOM 3095 C CA . GLY B 1 69 ? 9.757 2.803 17.165 1.00 10.03 68 GLY B CA 1
ATOM 3096 C C . GLY B 1 69 ? 9.418 3.478 15.850 1.00 9.44 68 GLY B C 1
ATOM 3097 O O . GLY B 1 69 ? 9.135 2.823 14.847 1.00 11.28 68 GLY B O 1
ATOM 3098 N N . HIS B 1 70 ? 9.444 4.806 15.868 1.00 9.90 69 HIS B N 1
ATOM 3099 C CA . HIS B 1 70 ? 9.176 5.611 14.686 1.00 9.57 69 HIS B CA 1
ATOM 3100 C C . HIS B 1 70 ? 9.259 7.092 15.031 1.00 7.92 69 HIS B C 1
ATOM 3101 O O . HIS B 1 70 ? 9.384 7.474 16.191 1.00 8.26 69 HIS B O 1
ATOM 3108 N N . ALA B 1 71 ? 9.203 7.915 13.995 1.00 6.63 70 ALA B N 1
ATOM 3109 C CA . ALA B 1 71 ? 9.209 9.358 14.133 1.00 5.66 70 ALA B CA 1
ATOM 3110 C C . ALA B 1 71 ? 8.171 9.770 13.099 1.00 5.31 70 ALA B C 1
ATOM 3111 O O . ALA B 1 71 ? 8.110 9.179 12.022 1.00 5.09 70 ALA B O 1
ATOM 3113 N N . ALA B 1 72 ? 7.329 10.741 13.429 1.00 3.85 71 ALA B N 1
ATOM 3114 C CA . ALA B 1 72 ? 6.319 11.189 12.479 1.00 4.45 71 ALA B CA 1
ATOM 3115 C C . ALA B 1 72 ? 6.394 12.687 12.289 1.00 4.71 71 ALA B C 1
ATOM 3116 O O . ALA B 1 72 ? 6.484 13.451 13.251 1.00 5.21 71 ALA B O 1
ATOM 3126 N N . ARG B 1 74 ? 4.626 16.129 10.586 1.00 4.95 73 ARG B N 1
ATOM 3127 C CA . ARG B 1 74 ? 3.338 16.620 10.143 1.00 5.04 73 ARG B CA 1
ATOM 3128 C C . ARG B 1 74 ? 3.558 17.541 8.953 1.00 4.70 73 ARG B C 1
ATOM 3129 O O . ARG B 1 74 ? 4.475 18.366 8.951 1.00 6.86 73 ARG B O 1
ATOM 3137 N N . THR B 1 75 ? 2.720 17.384 7.934 1.00 4.58 74 THR B N 1
ATOM 3138 C CA . THR B 1 75 ? 2.806 18.189 6.730 1.00 6.24 74 THR B CA 1
ATOM 3139 C C . THR B 1 75 ? 2.161 19.551 6.944 1.00 6.43 74 THR B C 1
ATOM 3140 O O . THR B 1 75 ? 1.548 19.799 7.986 1.00 6.51 74 THR B O 1
ATOM 3144 N N . SER B 1 76 ? 2.305 20.428 5.955 1.00 7.42 75 SER B N 1
ATOM 3145 C CA . SER B 1 76 ? 1.747 21.772 6.030 1.00 5.66 75 SER B CA 1
ATOM 3146 C C . SER B 1 76 ? 0.318 21.841 5.486 1.00 7.33 75 SER B C 1
ATOM 3147 O O . SER B 1 76 ? -0.302 22.903 5.484 1.00 5.99 75 SER B O 1
ATOM 3150 N N . SER B 1 77 ? -0.195 20.701 5.034 1.00 4.95 76 SER B N 1
ATOM 3151 C CA . SER B 1 77 ? -1.560 20.619 4.525 1.00 6.11 76 SER B CA 1
ATOM 3152 C C . SER B 1 77 ? -1.876 19.187 4.107 1.00 6.16 76 SER B C 1
ATOM 3153 O O . SER B 1 77 ? -0.968 18.376 3.907 1.00 5.36 76 SER B O 1
ATOM 3156 N N . PRO B 1 78 ? -3.171 18.846 3.992 1.00 6.39 77 PRO B N 1
ATOM 3157 C CA . PRO B 1 78 ? -3.489 17.477 3.579 1.00 7.20 77 PRO B CA 1
ATOM 3158 C C . PRO B 1 78 ? -3.050 17.257 2.128 1.00 7.07 77 PRO B C 1
ATOM 3159 O O . PRO B 1 78 ? -2.759 16.133 1.721 1.00 6.36 77 PRO B O 1
ATOM 3163 N N . GLU B 1 79 ? -3.004 18.343 1.357 1.00 7.18 78 GLU B N 1
ATOM 3164 C CA . GLU B 1 79 ? -2.582 18.272 -0.036 1.00 7.21 78 GLU B CA 1
ATOM 3165 C C . GLU B 1 79 ? -1.096 17.890 -0.096 1.00 7.08 78 GLU B C 1
ATOM 3166 O O . GLU B 1 79 ? -0.670 17.108 -0.949 1.00 5.12 78 GLU B O 1
ATOM 3172 N N . ALA B 1 80 ? -0.316 18.451 0.823 1.00 6.14 79 ALA B N 1
ATOM 3173 C CA . ALA B 1 80 ? 1.114 18.178 0.892 1.00 4.58 79 ALA B CA 1
ATOM 3174 C C . ALA B 1 80 ? 1.364 16.727 1.285 1.00 4.21 79 ALA B C 1
ATOM 3175 O O . ALA B 1 80 ? 2.324 16.115 0.825 1.00 3.81 79 ALA B O 1
ATOM 3177 N N . LEU B 1 81 ? 0.496 16.168 2.126 1.00 5.16 80 LEU B N 1
ATOM 3178 C CA . LEU B 1 81 ? 0.671 14.779 2.529 1.00 6.11 80 LEU B CA 1
ATOM 3179 C C . LEU B 1 81 ? 0.530 13.874 1.308 1.00 6.22 80 LEU B C 1
ATOM 3180 O O . LEU B 1 81 ? 1.366 13.005 1.073 1.00 8.10 80 LEU B O 1
ATOM 3185 N N . GLU B 1 82 ? -0.525 14.079 0.526 1.00 7.56 81 GLU B N 1
ATOM 3186 C CA . GLU B 1 82 ? -0.725 13.252 -0.662 1.00 5.47 81 GLU B CA 1
ATOM 3187 C C . GLU B 1 82 ? 0.479 13.391 -1.582 1.00 6.63 81 GLU B C 1
ATOM 3188 O O . GLU B 1 82 ? 0.958 12.411 -2.148 1.00 6.35 81 GLU B O 1
ATOM 3194 N N . ARG B 1 83 ? 0.968 14.619 -1.714 1.00 5.53 82 ARG B N 1
ATOM 3195 C CA . ARG B 1 83 ? 2.116 14.921 -2.555 1.00 7.27 82 ARG B CA 1
ATOM 3196 C C . ARG B 1 83 ? 3.366 14.133 -2.129 1.00 7.53 82 ARG B C 1
ATOM 3197 O O . ARG B 1 83 ? 3.990 13.456 -2.950 1.00 6.60 82 ARG B O 1
ATOM 3205 N N . ARG B 1 84 ? 3.727 14.224 -0.849 1.00 6.39 83 ARG B N 1
ATOM 3206 C CA . ARG B 1 84 ? 4.903 13.528 -0.336 1.00 6.88 83 ARG B CA 1
ATOM 3207 C C . ARG B 1 84 ? 4.807 12.004 -0.428 1.00 7.06 83 ARG B C 1
ATOM 3208 O O . ARG B 1 84 ? 5.779 11.334 -0.780 1.00 7.87 83 ARG B O 1
ATOM 3216 N N . ALA B 1 85 ? 3.647 11.453 -0.090 1.00 7.62 84 ALA B N 1
ATOM 3217 C CA . ALA B 1 85 ? 3.463 10.006 -0.151 1.00 7.99 84 ALA B CA 1
ATOM 3218 C C . ALA B 1 85 ? 3.542 9.536 -1.601 1.00 8.77 84 ALA B C 1
ATOM 3219 O O . ALA B 1 85 ? 4.063 8.459 -1.889 1.00 7.77 84 ALA B O 1
ATOM 3221 N N . LYS B 1 86 ? 3.029 10.360 -2.508 1.00 8.69 85 LYS B N 1
ATOM 3222 C CA . LYS B 1 86 ? 3.025 10.043 -3.934 1.00 10.77 85 LYS B CA 1
ATOM 3223 C C . LYS B 1 86 ? 4.464 10.044 -4.444 1.00 9.55 85 LYS B C 1
ATOM 3224 O O . LYS B 1 86 ? 4.853 9.208 -5.263 1.00 9.53 85 LYS B O 1
ATOM 3230 N N . SER B 1 87 ? 5.255 10.990 -3.947 1.00 7.86 86 SER B N 1
ATOM 3231 C CA . SER B 1 87 ? 6.648 11.097 -4.346 1.00 8.17 86 SER B CA 1
ATOM 3232 C C . SER B 1 87 ? 7.428 9.850 -3.930 1.00 7.38 86 SER B C 1
ATOM 3233 O O . SER B 1 87 ? 8.203 9.296 -4.714 1.00 8.58 86 SER B O 1
ATOM 3236 N N . LEU B 1 88 ? 7.221 9.409 -2.694 1.00 8.35 87 LEU B N 1
ATOM 3237 C CA . LEU B 1 88 ? 7.906 8.229 -2.183 1.00 7.96 87 LEU B CA 1
ATOM 3238 C C . LEU B 1 88 ? 7.487 6.987 -2.964 1.00 9.38 87 LEU B C 1
ATOM 3239 O O . LEU B 1 88 ? 8.327 6.210 -3.406 1.00 9.03 87 LEU B O 1
ATOM 3244 N N . THR B 1 89 ? 6.182 6.811 -3.141 1.00 9.93 88 THR B N 1
ATOM 3245 C CA . THR B 1 89 ? 5.684 5.651 -3.872 1.00 10.86 88 THR B CA 1
ATOM 3246 C C . THR B 1 89 ? 6.205 5.638 -5.306 1.00 11.90 88 THR B C 1
ATOM 3247 O O . THR B 1 89 ? 6.678 4.609 -5.788 1.00 12.39 88 THR B O 1
ATOM 3251 N N . ASP B 1 90 ? 6.122 6.777 -5.985 1.00 13.40 89 ASP B N 1
ATOM 3252 C CA . ASP B 1 90 ? 6.618 6.869 -7.355 1.00 14.38 89 ASP B CA 1
ATOM 3253 C C . ASP B 1 90 ? 8.111 6.566 -7.375 1.00 15.63 89 ASP B C 1
ATOM 3254 O O . ASP B 1 90 ? 8.653 6.122 -8.392 1.00 16.03 89 ASP B O 1
ATOM 3259 N N . GLY B 1 91 ? 8.772 6.813 -6.246 1.00 14.21 90 GLY B N 1
ATOM 3260 C CA . GLY B 1 91 ? 10.201 6.568 -6.145 1.00 15.13 90 GLY B CA 1
ATOM 3261 C C . GLY B 1 91 ? 10.526 5.154 -5.703 1.00 14.33 90 GLY B C 1
ATOM 3262 O O . GLY B 1 91 ? 11.642 4.872 -5.277 1.00 12.31 90 GLY B O 1
ATOM 3263 N N . ASN B 1 92 ? 9.536 4.272 -5.796 1.00 15.24 91 ASN B N 1
ATOM 3264 C CA . ASN B 1 92 ? 9.694 2.872 -5.423 1.00 17.38 91 ASN B CA 1
ATOM 3265 C C . ASN B 1 92 ? 9.974 2.629 -3.945 1.00 17.01 91 ASN B C 1
ATOM 3266 O O . ASN B 1 92 ? 10.527 1.595 -3.571 1.00 17.12 91 ASN B O 1
ATOM 3271 N N . VAL B 1 93 ? 9.594 3.580 -3.101 1.00 15.80 92 VAL B N 1
ATOM 3272 C CA . VAL B 1 93 ? 9.783 3.417 -1.669 1.00 15.67 92 VAL B CA 1
ATOM 3273 C C . VAL B 1 93 ? 8.508 2.759 -1.152 1.00 15.51 92 VAL B C 1
ATOM 3274 O O . VAL B 1 93 ? 7.414 3.299 -1.321 1.00 15.64 92 VAL B O 1
ATOM 3278 N N . ASP B 1 94 ? 8.641 1.588 -0.542 1.00 15.34 93 ASP B N 1
ATOM 3279 C CA . ASP B 1 94 ? 7.475 0.879 -0.032 1.00 17.55 93 ASP B CA 1
ATOM 3280 C C . ASP B 1 94 ? 6.864 1.637 1.144 1.00 18.27 93 ASP B C 1
ATOM 3281 O O . ASP B 1 94 ? 7.560 2.022 2.083 1.00 17.62 93 ASP B O 1
ATOM 3286 N N . GLY B 1 95 ? 5.560 1.864 1.074 1.00 16.97 94 GLY B N 1
ATOM 3287 C CA . GLY B 1 95 ? 4.884 2.577 2.141 1.00 17.65 94 GLY B CA 1
ATOM 3288 C C . GLY B 1 95 ? 3.515 1.995 2.402 1.00 17.85 94 GLY B C 1
ATOM 3289 O O . GLY B 1 95 ? 2.926 1.362 1.526 1.00 18.06 94 GLY B O 1
ATOM 3290 N N . THR B 1 96 ? 3.003 2.200 3.608 1.00 16.80 95 THR B N 1
ATOM 3291 C CA . THR B 1 96 ? 1.690 1.692 3.956 1.00 16.63 95 THR B CA 1
ATOM 3292 C C . THR B 1 96 ? 0.902 2.756 4.704 1.00 15.12 95 THR B C 1
ATOM 3293 O O . THR B 1 96 ? 1.456 3.487 5.528 1.00 11.56 95 THR B O 1
ATOM 3297 N N . TRP B 1 97 ? -0.387 2.847 4.391 1.00 12.87 96 TRP B N 1
ATOM 3298 C CA . TRP B 1 97 ? -1.267 3.810 5.037 1.00 13.24 96 TRP B CA 1
ATOM 3299 C C . TRP B 1 97 ? -1.928 3.153 6.229 1.00 13.24 96 TRP B C 1
ATOM 3300 O O . TRP B 1 97 ? -2.284 1.979 6.181 1.00 13.42 96 TRP B O 1
ATOM 3311 N N . SER B 1 98 ? -2.092 3.918 7.300 1.00 12.94 97 SER B N 1
ATOM 3312 C CA . SER B 1 98 ? -2.720 3.400 8.501 1.00 12.13 97 SER B CA 1
ATOM 3313 C C . SER B 1 98 ? -3.391 4.533 9.245 1.00 12.04 97 SER B C 1
ATOM 3314 O O . SER B 1 98 ? -3.216 5.701 8.911 1.00 12.81 97 SER B O 1
ATOM 3317 N N . GLU B 1 99 ? -4.171 4.167 10.252 1.00 13.78 98 GLU B N 1
ATOM 3318 C CA . GLU B 1 99 ? -4.858 5.133 11.094 1.00 15.51 98 GLU B CA 1
ATOM 3319 C C . GLU B 1 99 ? -5.186 4.370 12.365 1.00 15.96 98 GLU B C 1
ATOM 3320 O O . GLU B 1 99 ? -6.337 4.007 12.600 1.00 17.07 98 GLU B O 1
ATOM 3326 N N . ASP B 1 100 ? -4.164 4.124 13.179 1.00 15.10 99 ASP B N 1
ATOM 3327 C CA . ASP B 1 100 ? -4.352 3.368 14.411 1.00 15.02 99 ASP B CA 1
ATOM 3328 C C . ASP B 1 100 ? -3.769 4.014 15.669 1.00 13.93 99 ASP B C 1
ATOM 3329 O O . ASP B 1 100 ? -3.662 3.364 16.712 1.00 12.70 99 ASP B O 1
ATOM 3334 N N . GLN B 1 101 ? -3.399 5.287 15.581 1.00 12.80 100 GLN B N 1
ATOM 3335 C CA . GLN B 1 101 ? -2.833 5.974 16.740 1.00 10.52 100 GLN B CA 1
ATOM 3336 C C . GLN B 1 101 ? -3.765 6.987 17.386 1.00 9.56 100 GLN B C 1
ATOM 3337 O O . GLN B 1 101 ? -4.430 7.779 16.712 1.00 8.61 100 GLN B O 1
ATOM 3343 N N . PHE B 1 102 ? -3.793 6.941 18.711 1.00 9.24 101 PHE B N 1
ATOM 3344 C CA . PHE B 1 102 ? -4.583 7.842 19.528 1.00 9.20 101 PHE B CA 1
ATOM 3345 C C . PHE B 1 102 ? -4.232 9.287 19.185 1.00 9.36 101 PHE B C 1
ATOM 3346 O O . PHE B 1 102 ? -3.064 9.611 18.982 1.00 9.92 101 PHE B O 1
ATOM 3354 N N . GLY B 1 103 ? -5.248 10.144 19.098 1.00 8.84 102 GLY B N 1
ATOM 3355 C CA . GLY B 1 103 ? -5.018 11.555 18.817 1.00 8.68 102 GLY B CA 1
ATOM 3356 C C . GLY B 1 103 ? -4.572 11.979 17.427 1.00 8.63 102 GLY B C 1
ATOM 3357 O O . GLY B 1 103 ? -4.329 13.166 17.200 1.00 6.56 102 GLY B O 1
ATOM 3358 N N . TYR B 1 104 ? -4.468 11.030 16.498 1.00 7.94 103 TYR B N 1
ATOM 3359 C CA . TYR B 1 104 ? -4.043 11.331 15.132 1.00 6.19 103 TYR B CA 1
ATOM 3360 C C . TYR B 1 104 ? -4.895 10.591 14.095 1.00 6.83 103 TYR B C 1
ATOM 3361 O O . TYR B 1 104 ? -5.622 9.660 14.436 1.00 8.02 103 TYR B O 1
ATOM 3370 N N . GLY B 1 105 ? -4.788 11.007 12.835 1.00 6.98 104 GLY B N 1
ATOM 3371 C CA . GLY B 1 105 ? -5.553 10.381 11.771 1.00 7.61 104 GLY B CA 1
ATOM 3372 C C . GLY B 1 105 ? -4.723 9.559 10.799 1.00 8.35 104 GLY B C 1
ATOM 3373 O O . GLY B 1 105 ? -3.754 8.902 11.196 1.00 7.20 104 GLY B O 1
ATOM 3374 N N . LYS B 1 106 ? -5.118 9.598 9.527 1.00 8.26 105 LYS B N 1
ATOM 3375 C CA . LYS B 1 106 ? -4.455 8.867 8.445 1.00 7.97 105 LYS B CA 1
ATOM 3376 C C . LYS B 1 106 ? -2.953 9.158 8.396 1.00 8.52 105 LYS B C 1
ATOM 3377 O O . LYS B 1 106 ? -2.540 10.313 8.326 1.00 8.57 105 LYS B O 1
ATOM 3379 N N . THR B 1 107 ? -2.151 8.097 8.413 1.00 7.65 106 THR B N 1
ATOM 3380 C CA . THR B 1 107 ? -0.696 8.226 8.408 1.00 8.08 106 THR B CA 1
ATOM 3381 C C . THR B 1 107 ? -0.028 7.318 7.376 1.00 8.37 106 THR B C 1
ATOM 3382 O O . THR B 1 107 ? -0.445 6.179 7.175 1.00 9.13 106 THR B O 1
ATOM 3386 N N . PHE B 1 108 ? 1.012 7.834 6.731 1.00 7.85 107 PHE B N 1
ATOM 3387 C CA . PHE B 1 108 ? 1.767 7.086 5.730 1.00 8.05 107 PHE B CA 1
ATOM 3388 C C . PHE B 1 108 ? 3.079 6.650 6.374 1.00 9.69 107 PHE B C 1
ATOM 3389 O O . PHE B 1 108 ? 3.871 7.491 6.806 1.00 9.62 107 PHE B O 1
ATOM 3397 N N . GLU B 1 109 ? 3.299 5.342 6.444 1.00 7.71 108 GLU B N 1
ATOM 3398 C CA . GLU B 1 109 ? 4.509 4.791 7.047 1.00 8.88 108 GLU B CA 1
ATOM 3399 C C . GLU B 1 109 ? 5.473 4.248 5.995 1.00 8.03 108 GLU B C 1
ATOM 3400 O O . GLU B 1 109 ? 5.051 3.590 5.041 1.00 9.35 108 GLU B O 1
ATOM 3406 N N . TYR B 1 110 ? 6.763 4.530 6.170 1.00 8.79 109 TYR B N 1
ATOM 3407 C CA . TYR B 1 110 ? 7.794 4.051 5.248 1.00 8.37 109 TYR B CA 1
ATOM 3408 C C . TYR B 1 110 ? 9.146 3.960 5.967 1.00 9.15 109 TYR B C 1
ATOM 3409 O O . TYR B 1 110 ? 9.266 4.351 7.132 1.00 8.41 109 TYR B O 1
ATOM 3418 N N . GLN B 1 111 ? 10.153 3.441 5.268 1.00 9.69 110 GLN B N 1
ATOM 3419 C CA . GLN B 1 111 ? 11.494 3.270 5.831 1.00 11.33 110 GLN B CA 1
ATOM 3420 C C . GLN B 1 111 ? 12.503 4.212 5.189 1.00 10.10 110 GLN B C 1
ATOM 3421 O O . GLN B 1 111 ? 12.428 4.478 3.993 1.00 8.99 110 GLN B O 1
ATOM 3427 N N . SER B 1 112 ? 13.453 4.709 5.979 1.00 10.22 111 SER B N 1
ATOM 3428 C CA . SER B 1 112 ? 14.484 5.573 5.417 1.00 10.55 111 SER B CA 1
ATOM 3429 C C . SER B 1 112 ? 15.392 4.600 4.664 1.00 10.41 111 SER B C 1
ATOM 3430 O O . SER B 1 112 ? 15.262 3.386 4.821 1.00 9.71 111 SER B O 1
ATOM 3433 N N . PRO B 1 113 ? 16.319 5.114 3.840 1.00 10.48 112 PRO B N 1
ATOM 3434 C CA . PRO B 1 113 ? 17.210 4.223 3.096 1.00 11.13 112 PRO B CA 1
ATOM 3435 C C . PRO B 1 113 ? 18.027 3.294 3.992 1.00 11.41 112 PRO B C 1
ATOM 3436 O O . PRO B 1 113 ? 18.502 2.251 3.542 1.00 11.50 112 PRO B O 1
ATOM 3440 N N . ASP B 1 114 ? 18.165 3.671 5.261 1.00 10.78 113 ASP B N 1
ATOM 3441 C CA . ASP B 1 114 ? 18.940 2.892 6.222 1.00 10.77 113 ASP B CA 1
ATOM 3442 C C . ASP B 1 114 ? 18.081 2.059 7.172 1.00 10.62 113 ASP B C 1
ATOM 3443 O O . ASP B 1 114 ? 18.605 1.410 8.077 1.00 11.41 113 ASP B O 1
ATOM 3448 N N . GLY B 1 115 ? 16.766 2.085 6.978 1.00 10.52 114 GLY B N 1
ATOM 3449 C CA . GLY B 1 115 ? 15.885 1.302 7.832 1.00 10.48 114 GLY B CA 1
ATOM 3450 C C . GLY B 1 115 ? 15.198 2.001 9.000 1.00 11.22 114 GLY B C 1
ATOM 3451 O O . GLY B 1 115 ? 14.615 1.333 9.847 1.00 12.74 114 GLY B O 1
ATOM 3452 N N . HIS B 1 116 ? 15.251 3.327 9.080 1.00 9.71 115 HIS B N 1
ATOM 3453 C CA . HIS B 1 116 ? 14.571 3.994 10.192 1.00 7.64 115 HIS B CA 1
ATOM 3454 C C . HIS B 1 116 ? 13.087 4.071 9.868 1.00 7.11 115 HIS B C 1
ATOM 3455 O O . HIS B 1 116 ? 12.716 4.313 8.720 1.00 7.85 115 HIS B O 1
ATOM 3462 N N . ASN B 1 117 ? 12.241 3.868 10.877 1.00 7.87 116 ASN B N 1
ATOM 3463 C CA . ASN B 1 117 ? 10.795 3.932 10.682 1.00 9.21 116 ASN B CA 1
ATOM 3464 C C . ASN B 1 117 ? 10.341 5.383 10.683 1.00 7.76 116 ASN B C 1
ATOM 3465 O O . ASN B 1 117 ? 10.417 6.062 11.707 1.00 8.50 116 ASN B O 1
ATOM 3470 N N . LEU B 1 118 ? 9.862 5.855 9.538 1.00 6.65 117 LEU B N 1
ATOM 3471 C CA . LEU B 1 118 ? 9.408 7.230 9.422 1.00 7.41 117 LEU B CA 1
ATOM 3472 C C . LEU B 1 118 ? 7.933 7.260 9.057 1.00 7.15 117 LEU B C 1
ATOM 3473 O O . LEU B 1 118 ? 7.399 6.303 8.494 1.00 8.53 117 LEU B O 1
ATOM 3478 N N . GLN B 1 119 ? 7.270 8.357 9.390 1.00 6.15 118 GLN B N 1
ATOM 3479 C CA . GLN B 1 119 ? 5.850 8.480 9.092 1.00 6.27 118 GLN B CA 1
ATOM 3480 C C . GLN B 1 119 ? 5.500 9.915 8.753 1.00 6.90 118 GLN B C 1
ATOM 3481 O O . GLN B 1 119 ? 6.141 10.850 9.231 1.00 6.69 118 GLN B O 1
ATOM 3487 N N . LEU B 1 120 ? 4.478 10.075 7.922 1.00 6.08 119 LEU B N 1
ATOM 3488 C CA . LEU B 1 120 ? 3.999 11.384 7.508 1.00 6.42 119 LEU B CA 1
ATOM 3489 C C . LEU B 1 120 ? 2.505 11.442 7.791 1.00 6.28 119 LEU B C 1
ATOM 3490 O O . LEU B 1 120 ? 1.794 10.467 7.566 1.00 7.27 119 LEU B O 1
ATOM 3495 N N . LEU B 1 121 ? 2.032 12.577 8.292 1.00 5.16 120 LEU B N 1
ATOM 3496 C CA . LEU B 1 121 ? 0.612 12.724 8.575 1.00 5.45 120 LEU B CA 1
ATOM 3497 C C . LEU B 1 121 ? 0.213 14.182 8.544 1.00 6.61 120 LEU B C 1
ATOM 3498 O O . LEU B 1 121 ? 1.066 15.076 8.562 1.00 6.26 120 LEU B O 1
ATOM 3503 N N . TRP B 1 122 ? -1.093 14.409 8.460 1.00 5.37 121 TRP B N 1
ATOM 3504 C CA . TRP B 1 122 ? -1.637 15.753 8.485 1.00 6.65 121 TRP B CA 1
ATOM 3505 C C . TRP B 1 122 ? -2.654 15.828 9.616 1.00 5.79 121 TRP B C 1
ATOM 3506 O O . TRP B 1 122 ? -2.650 16.766 10.411 1.00 7.02 121 TRP B O 1
ATOM 3517 N N . GLU B 1 123 ? -3.525 14.827 9.675 1.00 7.42 122 GLU B N 1
ATOM 3518 C CA . GLU B 1 123 ? -4.574 14.788 10.683 1.00 7.02 122 GLU B CA 1
ATOM 3519 C C . GLU B 1 123 ? -4.047 14.601 12.097 1.00 7.40 122 GLU B C 1
ATOM 3520 O O . GLU B 1 123 ? -3.614 13.513 12.483 1.00 8.80 122 GLU B O 1
ATOM 3526 N N . ALA B 1 124 ? -4.100 15.684 12.864 1.00 6.69 123 ALA B N 1
ATOM 3527 C CA . ALA B 1 124 ? -3.635 15.690 14.244 1.00 6.78 123 ALA B CA 1
ATOM 3528 C C . ALA B 1 124 ? -4.614 16.474 15.113 1.00 8.33 123 ALA B C 1
ATOM 3529 O O . ALA B 1 124 ? -4.940 17.620 14.817 1.00 8.91 123 ALA B O 1
ATOM 3531 N N . GLU B 1 125 ? -5.089 15.848 16.181 1.00 8.60 124 GLU B N 1
ATOM 3532 C CA . GLU B 1 125 ? -6.025 16.499 17.090 1.00 9.58 124 GLU B CA 1
ATOM 3533 C C . GLU B 1 125 ? -5.313 17.618 17.842 1.00 9.13 124 GLU B C 1
ATOM 3534 O O . GLU B 1 125 ? -4.174 17.444 18.273 1.00 10.18 124 GLU B O 1
ATOM 3540 N N . LYS B 1 126 ? -5.966 18.768 17.985 1.00 7.08 125 LYS B N 1
ATOM 3541 C CA . LYS B 1 126 ? -5.355 19.860 18.734 1.00 7.20 125 LYS B CA 1
ATOM 3542 C C . LYS B 1 126 ? -5.682 19.600 20.202 1.00 7.29 125 LYS B C 1
ATOM 3543 O O . LYS B 1 126 ? -6.845 19.606 20.603 1.00 6.49 125 LYS B O 1
ATOM 3549 N N . TYR B 1 127 ? -4.650 19.341 20.994 1.00 6.78 126 TYR B N 1
ATOM 3550 C CA . TYR B 1 127 ? -4.843 19.046 22.406 1.00 7.42 126 TYR B CA 1
ATOM 3551 C C . TYR B 1 127 ? -5.418 20.191 23.222 1.00 7.68 126 TYR B C 1
ATOM 3552 O O . TYR B 1 127 ? -4.957 21.326 23.142 1.00 8.56 126 TYR B O 1
ATOM 3561 N N . VAL B 1 128 ? -6.441 19.863 24.006 1.00 10.08 127 VAL B N 1
ATOM 3562 C CA . VAL B 1 128 ? -7.101 20.816 24.892 1.00 10.92 127 VAL B CA 1
ATOM 3563 C C . VAL B 1 128 ? -7.033 20.201 26.282 1.00 9.78 127 VAL B C 1
ATOM 3564 O O . VAL B 1 128 ? -7.572 19.126 26.523 1.00 10.82 127 VAL B O 1
ATOM 3568 N N . ALA B 1 129 ? -6.359 20.889 27.191 1.00 10.32 128 ALA B N 1
ATOM 3569 C CA . ALA B 1 129 ? -6.195 20.408 28.550 1.00 11.19 128 ALA B CA 1
ATOM 3570 C C . ALA B 1 129 ? -7.475 20.521 29.367 1.00 10.80 128 ALA B C 1
ATOM 3571 O O . ALA B 1 129 ? -8.411 21.217 28.984 1.00 9.48 128 ALA B O 1
ATOM 3573 N N . PRO B 1 130 ? -7.539 19.799 30.495 1.00 12.44 129 PRO B N 1
ATOM 3574 C CA . PRO B 1 130 ? -8.728 19.872 31.345 1.00 12.80 129 PRO B CA 1
ATOM 3575 C C . PRO B 1 130 ? -8.786 21.343 31.773 1.00 13.42 129 PRO B C 1
ATOM 3576 O O . PRO B 1 130 ? -7.751 22.006 31.853 1.00 10.53 129 PRO B O 1
ATOM 3580 N N . PRO B 1 131 ? -9.985 21.867 32.056 1.00 13.59 130 PRO B N 1
ATOM 3581 C CA . PRO B 1 131 ? -10.112 23.268 32.461 1.00 14.41 130 PRO B CA 1
ATOM 3582 C C . PRO B 1 131 ? -9.084 23.794 33.473 1.00 15.05 130 PRO B C 1
ATOM 3583 O O . PRO B 1 131 ? -8.445 24.818 33.233 1.00 15.02 130 PRO B O 1
ATOM 3587 N N . GLU B 1 132 ? -8.914 23.088 34.585 1.00 15.04 131 GLU B N 1
ATOM 3588 C CA . GLU B 1 132 ? -7.987 23.514 35.633 1.00 17.50 131 GLU B CA 1
ATOM 3589 C C . GLU B 1 132 ? -6.518 23.520 35.233 1.00 15.17 131 GLU B C 1
ATOM 3590 O O . GLU B 1 132 ? -5.689 24.069 35.954 1.00 15.10 131 GLU B O 1
ATOM 3596 N N . LEU B 1 133 ? -6.192 22.907 34.101 1.00 13.22 132 LEU B N 1
ATOM 3597 C CA . LEU B 1 133 ? -4.806 22.856 33.652 1.00 12.36 132 LEU B CA 1
ATOM 3598 C C . LEU B 1 133 ? -4.513 23.770 32.472 1.00 10.91 132 LEU B C 1
ATOM 3599 O O . LEU B 1 133 ? -3.398 23.785 31.960 1.00 8.93 132 LEU B O 1
ATOM 3604 N N . ARG B 1 134 ? -5.509 24.533 32.038 1.00 9.94 133 ARG B N 1
ATOM 3605 C CA . ARG B 1 134 ? -5.297 25.449 30.927 1.00 10.45 133 ARG B CA 1
ATOM 3606 C C . ARG B 1 134 ? -4.489 26.648 31.403 1.00 9.99 133 ARG B C 1
ATOM 3607 O O . ARG B 1 134 ? -4.657 27.116 32.534 1.00 9.51 133 ARG B O 1
ATOM 3615 N N . SER B 1 135 ? -3.601 27.133 30.543 1.00 7.86 134 SER B N 1
ATOM 3616 C CA . SER B 1 135 ? -2.757 28.270 30.884 1.00 7.39 134 SER B CA 1
ATOM 3617 C C . SER B 1 135 ? -3.404 29.606 30.566 1.00 7.33 134 SER B C 1
ATOM 3618 O O . SER B 1 135 ? -4.242 29.703 29.667 1.00 6.89 134 SER B O 1
ATOM 3621 N N . LYS B 1 136 ? -3.005 30.632 31.313 1.00 6.52 135 LYS B N 1
ATOM 3622 C CA . LYS B 1 136 ? -3.506 31.976 31.103 1.00 5.52 135 LYS B CA 1
ATOM 3623 C C . LYS B 1 136 ? -2.821 32.508 29.853 1.00 5.80 135 LYS B C 1
ATOM 3624 O O . LYS B 1 136 ? -3.285 33.465 29.234 1.00 7.81 135 LYS B O 1
ATOM 3630 N N . ILE B 1 137 ? -1.705 31.891 29.488 1.00 5.47 136 ILE B N 1
ATOM 3631 C CA . ILE B 1 137 ? -0.991 32.283 28.271 1.00 6.77 136 ILE B CA 1
ATOM 3632 C C . ILE B 1 137 ? -1.746 31.532 27.163 1.00 6.33 136 ILE B C 1
ATOM 3633 O O . ILE B 1 137 ? -1.719 30.307 27.108 1.00 6.84 136 ILE B O 1
ATOM 3638 N N . LEU B 1 138 ? -2.430 32.277 26.296 1.00 5.70 137 LEU B N 1
ATOM 3639 C CA . LEU B 1 138 ? -3.262 31.674 25.258 1.00 6.16 137 LEU B CA 1
ATOM 3640 C C . LEU B 1 138 ? -2.615 30.748 24.230 1.00 5.62 137 LEU B C 1
ATOM 3641 O O . LEU B 1 138 ? -3.285 29.863 23.696 1.00 7.01 137 LEU B O 1
ATOM 3646 N N . THR B 1 139 ? -1.331 30.927 23.947 1.00 6.20 138 THR B N 1
ATOM 3647 C CA . THR B 1 139 ? -0.668 30.049 22.986 1.00 5.85 138 THR B CA 1
ATOM 3648 C C . THR B 1 139 ? -0.143 28.772 23.648 1.00 6.24 138 THR B C 1
ATOM 3649 O O . THR B 1 139 ? 0.342 27.865 22.969 1.00 8.26 138 THR B O 1
ATOM 3653 N N . ARG B 1 140 ? -0.270 28.701 24.970 1.00 5.75 139 ARG B N 1
ATOM 3654 C CA . ARG B 1 140 ? 0.191 27.555 25.759 1.00 5.86 139 ARG B CA 1
ATOM 3655 C C . ARG B 1 140 ? -1.016 26.722 26.189 1.00 5.44 139 ARG B C 1
ATOM 3656 O O . ARG B 1 140 ? -1.821 27.160 26.999 1.00 5.43 139 ARG B O 1
ATOM 3664 N N . PRO B 1 141 ? -1.154 25.502 25.645 1.00 7.30 140 PRO B N 1
ATOM 3665 C CA . PRO B 1 141 ? -2.290 24.637 25.991 1.00 8.02 140 PRO B CA 1
ATOM 3666 C C . PRO B 1 141 ? -2.414 24.249 27.460 1.00 10.03 140 PRO B C 1
ATOM 3667 O O . PRO B 1 141 ? -3.504 24.319 28.036 1.00 11.84 140 PRO B O 1
ATOM 3671 N N . SER B 1 142 ? -1.301 23.841 28.061 1.00 8.72 141 SER B N 1
ATOM 3672 C CA . SER B 1 142 ? -1.292 23.410 29.458 1.00 9.02 141 SER B CA 1
ATOM 3673 C C . SER B 1 142 ? -0.335 24.235 30.306 1.00 7.85 141 SER B C 1
ATOM 3674 O O . SER B 1 142 ? 0.679 24.725 29.805 1.00 6.37 141 SER B O 1
ATOM 3677 N N . LYS B 1 143 ? -0.665 24.396 31.587 1.00 6.60 142 LYS B N 1
ATOM 3678 C CA . LYS B 1 143 ? 0.202 25.134 32.501 1.00 5.67 142 LYS B CA 1
ATOM 3679 C C . LYS B 1 143 ? 1.496 24.339 32.624 1.00 6.79 142 LYS B C 1
ATOM 3680 O O . LYS B 1 143 ? 1.488 23.116 32.495 1.00 6.38 142 LYS B O 1
ATOM 3686 N N . LYS B 1 144 ? 2.608 25.029 32.864 1.00 6.38 143 LYS B N 1
ATOM 3687 C CA . LYS B 1 144 ? 3.882 24.344 33.045 1.00 5.75 143 LYS B CA 1
ATOM 3688 C C . LYS B 1 144 ? 3.764 23.539 34.349 1.00 6.35 143 LYS B C 1
ATOM 3689 O O . LYS B 1 144 ? 3.385 24.083 35.389 1.00 6.09 143 LYS B O 1
ATOM 3695 N N . PRO B 1 145 ? 4.067 22.235 34.304 1.00 6.27 144 PRO B N 1
ATOM 3696 C CA . PRO B 1 145 ? 3.979 21.401 35.506 1.00 7.37 144 PRO B CA 1
ATOM 3697 C C . PRO B 1 145 ? 4.881 21.869 36.641 1.00 6.99 144 PRO B C 1
ATOM 3698 O O . PRO B 1 145 ? 5.856 22.585 36.423 1.00 6.62 144 PRO B O 1
ATOM 3702 N N . LEU B 1 146 ? 4.541 21.454 37.856 1.00 7.40 145 LEU B N 1
ATOM 3703 C CA . LEU B 1 146 ? 5.325 21.815 39.027 1.00 7.45 145 LEU B CA 1
ATOM 3704 C C . LEU B 1 146 ? 6.199 20.630 39.425 1.00 7.77 145 LEU B C 1
ATOM 3705 O O . LEU B 1 146 ? 6.565 20.486 40.592 1.00 9.81 145 LEU B O 1
ATOM 3710 N N . GLN B 1 147 ? 6.529 19.792 38.446 1.00 7.55 146 GLN B N 1
ATOM 3711 C CA . GLN B 1 147 ? 7.331 18.597 38.677 1.00 6.97 146 GLN B CA 1
ATOM 3712 C C . GLN B 1 147 ? 8.615 18.586 37.858 1.00 7.03 146 GLN B C 1
ATOM 3713 O O . GLN B 1 147 ? 8.576 18.744 36.638 1.00 7.43 146 GLN B O 1
ATOM 3719 N N . GLY B 1 148 ? 9.743 18.382 38.537 1.00 5.39 147 GLY B N 1
ATOM 3720 C CA . GLY B 1 148 ? 11.040 18.346 37.876 1.00 6.36 147 GLY B CA 1
ATOM 3721 C C . GLY B 1 148 ? 11.342 19.632 37.136 1.00 4.65 147 GLY B C 1
ATOM 3722 O O . GLY B 1 148 ? 10.959 20.711 37.578 1.00 6.06 147 GLY B O 1
ATOM 3723 N N . ILE B 1 149 ? 12.060 19.514 36.024 1.00 5.27 148 ILE B N 1
ATOM 3724 C CA . ILE B 1 149 ? 12.388 20.659 35.174 1.00 3.93 148 ILE B CA 1
ATOM 3725 C C . ILE B 1 149 ? 11.660 20.282 33.882 1.00 3.24 148 ILE B C 1
ATOM 3726 O O . ILE B 1 149 ? 12.218 19.611 33.021 1.00 4.20 148 ILE B O 1
ATOM 3731 N N . PRO B 1 150 ? 10.392 20.711 33.746 1.00 4.71 149 PRO B N 1
ATOM 3732 C CA . PRO B 1 150 ? 9.503 20.447 32.606 1.00 3.94 149 PRO B CA 1
ATOM 3733 C C . PRO B 1 150 ? 9.935 20.895 31.222 1.00 3.59 149 PRO B C 1
ATOM 3734 O O . PRO B 1 150 ? 10.227 22.071 31.008 1.00 5.17 149 PRO B O 1
ATOM 3738 N N . VAL B 1 151 ? 9.965 19.956 30.279 1.00 2.95 150 VAL B N 1
ATOM 3739 C CA . VAL B 1 151 ? 10.310 20.306 28.912 1.00 3.13 150 VAL B CA 1
ATOM 3740 C C . VAL B 1 151 ? 9.039 20.862 28.280 1.00 3.19 150 VAL B C 1
ATOM 3741 O O . VAL B 1 151 ? 7.927 20.481 28.653 1.00 5.85 150 VAL B O 1
ATOM 3745 N N . LYS B 1 152 ? 9.205 21.779 27.337 1.00 3.86 151 LYS B N 1
ATOM 3746 C CA . LYS B 1 152 ? 8.065 22.402 26.675 1.00 4.64 151 LYS B CA 1
ATOM 3747 C C . LYS B 1 152 ? 7.493 21.540 25.563 1.00 5.07 151 LYS B C 1
ATOM 3748 O O . LYS B 1 152 ? 6.280 21.383 25.441 1.00 5.50 151 LYS B O 1
ATOM 3754 N N . ARG B 1 153 ? 8.376 20.976 24.753 1.00 5.97 152 ARG B N 1
ATOM 3755 C CA . ARG B 1 153 ? 7.927 20.187 23.617 1.00 5.99 152 ARG B CA 1
ATOM 3756 C C . ARG B 1 153 ? 9.072 19.373 23.052 1.00 5.81 152 ARG B C 1
ATOM 3757 O O . ARG B 1 153 ? 10.214 19.498 23.483 1.00 4.08 152 ARG B O 1
ATOM 3765 N N . ILE B 1 154 ? 8.753 18.540 22.073 1.00 6.48 153 ILE B N 1
ATOM 3766 C CA . ILE B 1 154 ? 9.776 17.752 21.411 1.00 6.66 153 ILE B CA 1
ATOM 3767 C C . ILE B 1 154 ? 10.529 18.781 20.558 1.00 7.90 153 ILE B C 1
ATOM 3768 O O . ILE B 1 154 ? 9.947 19.798 20.162 1.00 8.14 153 ILE B O 1
ATOM 3773 N N . ASP B 1 155 ? 11.811 18.556 20.287 1.00 6.99 154 ASP B N 1
ATOM 3774 C CA . ASP B 1 155 ? 12.551 19.518 19.465 1.00 8.30 154 ASP B CA 1
ATOM 3775 C C . ASP B 1 155 ? 13.080 18.931 18.165 1.00 7.27 154 ASP B C 1
ATOM 3776 O O . ASP B 1 155 ? 12.771 19.429 17.089 1.00 9.10 154 ASP B O 1
ATOM 3781 N N . HIS B 1 156 ? 13.901 17.894 18.257 1.00 8.03 155 HIS B N 1
ATOM 3782 C CA . HIS B 1 156 ? 14.428 17.283 17.043 1.00 7.32 155 HIS B CA 1
ATOM 3783 C C . HIS B 1 156 ? 14.822 15.830 17.208 1.00 8.25 155 HIS B C 1
ATOM 3784 O O . HIS B 1 156 ? 14.766 15.261 18.303 1.00 7.38 155 HIS B O 1
ATOM 3791 N N . LEU B 1 157 ? 15.230 15.238 16.094 1.00 8.68 156 LEU B N 1
ATOM 3792 C CA . LEU B 1 157 ? 15.620 13.841 16.047 1.00 9.66 156 LEU B CA 1
ATOM 3793 C C . LEU B 1 157 ? 16.983 13.717 15.370 1.00 8.33 156 LEU B C 1
ATOM 3794 O O . LEU B 1 157 ? 17.238 14.393 14.380 1.00 10.39 156 LEU B O 1
ATOM 3799 N N . ASN B 1 158 ? 17.858 12.874 15.913 1.00 8.02 157 ASN B N 1
ATOM 3800 C CA . ASN B 1 158 ? 19.180 12.651 15.314 1.00 5.86 157 ASN B CA 1
ATOM 3801 C C . ASN B 1 158 ? 19.302 11.156 15.033 1.00 6.12 157 ASN B C 1
ATOM 3802 O O . ASN B 1 158 ? 19.333 10.343 15.961 1.00 6.41 157 ASN B O 1
ATOM 3807 N N . LEU B 1 159 ? 19.363 10.797 13.753 1.00 7.47 158 LEU B N 1
ATOM 3808 C CA . LEU B 1 159 ? 19.453 9.400 13.353 1.00 8.32 158 LEU B CA 1
ATOM 3809 C C . LEU B 1 159 ? 20.875 8.968 13.026 1.00 8.85 158 LEU B C 1
ATOM 3810 O O . LEU B 1 159 ? 21.654 9.731 12.446 1.00 11.05 158 LEU B O 1
ATOM 3823 N N . SER B 1 161 ? 23.329 6.435 10.979 1.00 9.32 160 SER B N 1
ATOM 3824 C CA . SER B 1 161 ? 23.246 5.689 9.734 1.00 9.00 160 SER B CA 1
ATOM 3825 C C . SER B 1 161 ? 24.569 5.172 9.174 1.00 9.95 160 SER B C 1
ATOM 3826 O O . SER B 1 161 ? 25.639 5.720 9.446 1.00 8.31 160 SER B O 1
ATOM 3829 N N . SER B 1 162 ? 24.475 4.114 8.374 1.00 11.86 161 SER B N 1
ATOM 3830 C CA . SER B 1 162 ? 25.650 3.527 7.741 1.00 11.43 161 SER B CA 1
ATOM 3831 C C . SER B 1 162 ? 25.984 4.352 6.505 1.00 12.04 161 SER B C 1
ATOM 3832 O O . SER B 1 162 ? 27.068 4.220 5.932 1.00 12.37 161 SER B O 1
ATOM 3835 N N . ASP B 1 163 ? 25.041 5.201 6.103 1.00 11.37 162 ASP B N 1
ATOM 3836 C CA . ASP B 1 163 ? 25.199 6.051 4.925 1.00 11.72 162 ASP B CA 1
ATOM 3837 C C . ASP B 1 163 ? 24.426 7.359 5.131 1.00 11.07 162 ASP B C 1
ATOM 3838 O O . ASP B 1 163 ? 23.226 7.420 4.872 1.00 9.34 162 ASP B O 1
ATOM 3843 N N . VAL B 1 164 ? 25.114 8.401 5.591 1.00 10.20 163 VAL B N 1
ATOM 3844 C CA . VAL B 1 164 ? 24.463 9.690 5.835 1.00 9.72 163 VAL B CA 1
ATOM 3845 C C . VAL B 1 164 ? 23.880 10.305 4.564 1.00 8.72 163 VAL B C 1
ATOM 3846 O O . VAL B 1 164 ? 22.745 10.776 4.556 1.00 8.82 163 VAL B O 1
ATOM 3850 N N . THR B 1 165 ? 24.655 10.295 3.487 1.00 7.12 164 THR B N 1
ATOM 3851 C CA . THR B 1 165 ? 24.189 10.882 2.243 1.00 7.69 164 THR B CA 1
ATOM 3852 C C . THR B 1 165 ? 22.898 10.259 1.706 1.00 8.76 164 THR B C 1
ATOM 3853 O O . THR B 1 165 ? 22.018 10.975 1.224 1.00 8.45 164 THR B O 1
ATOM 3857 N N . ALA B 1 166 ? 22.782 8.935 1.789 1.00 8.83 165 ALA B N 1
ATOM 3858 C CA . ALA B 1 166 ? 21.585 8.249 1.305 1.00 7.56 165 ALA B CA 1
ATOM 3859 C C . ALA B 1 166 ? 20.347 8.728 2.054 1.00 7.69 165 ALA B C 1
ATOM 3860 O O . ALA B 1 166 ? 19.284 8.925 1.465 1.00 7.65 165 ALA B O 1
ATOM 3862 N N . VAL B 1 167 ? 20.487 8.911 3.360 1.00 7.58 166 VAL B N 1
ATOM 3863 C CA . VAL B 1 167 ? 19.374 9.372 4.173 1.00 7.34 166 VAL B CA 1
ATOM 3864 C C . VAL B 1 167 ? 19.085 10.832 3.851 1.00 7.29 166 VAL B C 1
ATOM 3865 O O . VAL B 1 167 ? 17.927 11.222 3.681 1.00 8.10 166 VAL B O 1
ATOM 3869 N N . LYS B 1 168 ? 20.137 11.640 3.753 1.00 6.85 167 LYS B N 1
ATOM 3870 C CA . LYS B 1 168 ? 19.977 13.055 3.433 1.00 7.52 167 LYS B CA 1
ATOM 3871 C C . LYS B 1 168 ? 19.254 13.231 2.101 1.00 8.79 167 LYS B C 1
ATOM 3872 O O . LYS B 1 168 ? 18.326 14.032 1.992 1.00 7.57 167 LYS B O 1
ATOM 3878 N N . ASP B 1 169 ? 19.694 12.483 1.090 1.00 9.45 168 ASP B N 1
ATOM 3879 C CA . ASP B 1 169 ? 19.093 12.557 -0.242 1.00 11.19 168 ASP B CA 1
ATOM 3880 C C . ASP B 1 169 ? 17.590 12.278 -0.201 1.00 10.87 168 ASP B C 1
ATOM 3881 O O . ASP B 1 169 ? 16.814 12.932 -0.902 1.00 11.41 168 ASP B O 1
ATOM 3886 N N . SER B 1 170 ? 17.180 11.307 0.612 1.00 10.77 169 SER B N 1
ATOM 3887 C CA . SER B 1 170 ? 15.768 10.961 0.726 1.00 11.46 169 SER B CA 1
ATOM 3888 C C . SER B 1 170 ? 14.951 12.113 1.285 1.00 11.19 169 SER B C 1
ATOM 3889 O O . SER B 1 170 ? 13.891 12.447 0.756 1.00 10.13 169 SER B O 1
ATOM 3892 N N . PHE B 1 171 ? 15.436 12.715 2.369 1.00 9.58 170 PHE B N 1
ATOM 3893 C CA . PHE B 1 171 ? 14.724 13.832 2.969 1.00 7.96 170 PHE B CA 1
ATOM 3894 C C . PHE B 1 171 ? 14.648 15.023 2.019 1.00 6.82 170 PHE B C 1
ATOM 3895 O O . PHE B 1 171 ? 13.611 15.678 1.922 1.00 6.65 170 PHE B O 1
ATOM 3903 N N . GLU B 1 172 ? 15.739 15.297 1.309 1.00 6.38 171 GLU B N 1
ATOM 3904 C CA . GLU B 1 172 ? 15.758 16.424 0.383 1.00 7.91 171 GLU B CA 1
ATOM 3905 C C . GLU B 1 172 ? 14.848 16.189 -0.822 1.00 8.66 171 GLU B C 1
ATOM 3906 O O . GLU B 1 172 ? 13.999 17.020 -1.144 1.00 9.40 171 GLU B O 1
ATOM 3912 N N . ARG B 1 173 ? 15.028 15.046 -1.473 1.00 9.45 172 ARG B N 1
ATOM 3913 C CA . ARG B 1 173 ? 14.261 14.689 -2.658 1.00 10.98 172 ARG B CA 1
ATOM 3914 C C . ARG B 1 173 ? 12.772 14.420 -2.442 1.00 11.36 172 ARG B C 1
ATOM 3915 O O . ARG B 1 173 ? 11.925 14.988 -3.130 1.00 10.76 172 ARG B O 1
ATOM 3923 N N . HIS B 1 174 ? 12.448 13.550 -1.494 1.00 10.07 173 HIS B N 1
ATOM 3924 C CA . HIS B 1 174 ? 11.051 13.201 -1.264 1.00 10.19 173 HIS B CA 1
ATOM 3925 C C . HIS B 1 174 ? 10.278 14.101 -0.311 1.00 8.99 173 HIS B C 1
ATOM 3926 O O . HIS B 1 174 ? 9.071 14.267 -0.470 1.00 10.08 173 HIS B O 1
ATOM 3933 N N . LEU B 1 175 ? 10.956 14.687 0.670 1.00 7.55 174 LEU B N 1
ATOM 3934 C CA . LEU B 1 175 ? 10.266 15.551 1.631 1.00 8.28 174 LEU B CA 1
ATOM 3935 C C . LEU B 1 175 ? 10.520 17.047 1.454 1.00 7.59 174 LEU B C 1
ATOM 3936 O O . LEU B 1 175 ? 9.839 17.870 2.064 1.00 8.43 174 LEU B O 1
ATOM 3941 N N . GLY B 1 176 ? 11.504 17.401 0.635 1.00 7.66 175 GLY B N 1
ATOM 3942 C CA . GLY B 1 176 ? 11.783 18.808 0.404 1.00 7.78 175 GLY B CA 1
ATOM 3943 C C . GLY B 1 176 ? 12.629 19.518 1.450 1.00 8.11 175 GLY B C 1
ATOM 3944 O O . GLY B 1 176 ? 12.706 20.748 1.450 1.00 6.48 175 GLY B O 1
ATOM 3945 N N . PHE B 1 177 ? 13.261 18.755 2.340 1.00 7.12 176 PHE B N 1
ATOM 3946 C CA . PHE B 1 177 ? 14.118 19.344 3.369 1.00 7.20 176 PHE B CA 1
ATOM 3947 C C . PHE B 1 177 ? 15.364 19.955 2.722 1.00 7.90 176 PHE B C 1
ATOM 3948 O O . PHE B 1 177 ? 15.765 19.558 1.631 1.00 6.97 176 PHE B O 1
ATOM 3956 N N . ARG B 1 178 ? 15.967 20.921 3.408 1.00 9.38 177 ARG B N 1
ATOM 3957 C CA . ARG B 1 178 ? 17.199 21.548 2.941 1.00 8.03 177 ARG B CA 1
ATOM 3958 C C . ARG B 1 178 ? 18.226 21.207 4.014 1.00 7.94 177 ARG B C 1
ATOM 3959 O O . ARG B 1 178 ? 17.871 21.061 5.181 1.00 8.64 177 ARG B O 1
ATOM 3967 N N . THR B 1 179 ? 19.488 21.061 3.632 1.00 7.42 178 THR B N 1
ATOM 3968 C CA . THR B 1 179 ? 20.519 20.757 4.614 1.00 6.92 178 THR B CA 1
ATOM 3969 C C . THR B 1 179 ? 21.181 22.078 4.961 1.00 7.15 178 THR B C 1
ATOM 3970 O O . THR B 1 179 ? 21.762 22.736 4.101 1.00 6.45 178 THR B O 1
ATOM 3974 N N . THR B 1 180 ? 21.070 22.469 6.226 1.00 5.09 179 THR B N 1
ATOM 3975 C CA . THR B 1 180 ? 21.621 23.739 6.678 1.00 6.27 179 THR B CA 1
ATOM 3976 C C . THR B 1 180 ? 23.105 23.679 7.006 1.00 6.44 179 THR B C 1
ATOM 3977 O O . THR B 1 180 ? 23.836 24.631 6.753 1.00 7.08 179 THR B O 1
ATOM 3981 N N . GLU B 1 181 ? 23.537 22.563 7.580 1.00 5.81 180 GLU B N 1
ATOM 3982 C CA . GLU B 1 181 ? 24.933 22.379 7.942 1.00 6.11 180 GLU B CA 1
ATOM 3983 C C . GLU B 1 181 ? 25.270 20.902 7.802 1.00 5.74 180 GLU B C 1
ATOM 3984 O O . GLU B 1 181 ? 24.385 20.049 7.829 1.00 6.23 180 GLU B O 1
ATOM 3990 N N . ARG B 1 182 ? 26.555 20.609 7.650 1.00 6.61 181 ARG B N 1
ATOM 3991 C CA . ARG B 1 182 ? 27.010 19.238 7.526 1.00 5.30 181 ARG B CA 1
ATOM 3992 C C . ARG B 1 182 ? 28.480 19.174 7.901 1.00 5.89 181 ARG B C 1
ATOM 3993 O O . ARG B 1 182 ? 29.164 20.198 7.974 1.00 5.92 181 ARG B O 1
ATOM 4001 N N . VAL B 1 183 ? 28.952 17.966 8.161 1.00 5.53 182 VAL B N 1
ATOM 4002 C CA . VAL B 1 183 ? 30.350 17.746 8.512 1.00 4.69 182 VAL B CA 1
ATOM 4003 C C . VAL B 1 183 ? 30.885 16.709 7.527 1.00 5.63 182 VAL B C 1
ATOM 4004 O O . VAL B 1 183 ? 30.238 15.693 7.301 1.00 6.04 182 VAL B O 1
ATOM 4008 N N . VAL B 1 184 ? 32.056 16.969 6.952 1.00 5.01 183 VAL B N 1
ATOM 4009 C CA . VAL B 1 184 ? 32.656 16.046 5.993 1.00 6.68 183 VAL B CA 1
ATOM 4010 C C . VAL B 1 184 ? 34.050 15.564 6.403 1.00 6.31 183 VAL B C 1
ATOM 4011 O O . VAL B 1 184 ? 34.763 16.234 7.154 1.00 8.58 183 VAL B O 1
ATOM 4015 N N . ASP B 1 185 ? 34.404 14.384 5.901 1.00 8.64 184 ASP B N 1
ATOM 4016 C CA . ASP B 1 185 ? 35.699 13.742 6.117 1.00 9.45 184 ASP B CA 1
ATOM 4017 C C . ASP B 1 185 ? 36.102 13.418 4.674 1.00 9.72 184 ASP B C 1
ATOM 4018 O O . ASP B 1 185 ? 35.508 12.542 4.039 1.00 9.95 184 ASP B O 1
ATOM 4023 N N . GLY B 1 186 ? 37.091 14.131 4.144 1.00 9.33 185 GLY B N 1
ATOM 4024 C CA . GLY B 1 186 ? 37.454 13.908 2.752 1.00 8.81 185 GLY B CA 1
ATOM 4025 C C . GLY B 1 186 ? 36.262 14.438 1.969 1.00 10.27 185 GLY B C 1
ATOM 4026 O O . GLY B 1 186 ? 35.938 15.623 2.071 1.00 10.52 185 GLY B O 1
ATOM 4027 N N . ASN B 1 187 ? 35.601 13.580 1.193 1.00 8.82 186 ASN B N 1
ATOM 4028 C CA . ASN B 1 187 ? 34.417 14.002 0.450 1.00 9.73 186 ASN B CA 1
ATOM 4029 C C . ASN B 1 187 ? 33.216 13.202 0.964 1.00 9.60 186 ASN B C 1
ATOM 4030 O O . ASN B 1 187 ? 32.168 13.131 0.320 1.00 10.27 186 ASN B O 1
ATOM 4035 N N . VAL B 1 188 ? 33.371 12.618 2.149 1.00 9.33 187 VAL B N 1
ATOM 4036 C CA . VAL B 1 188 ? 32.312 11.813 2.748 1.00 8.96 187 VAL B CA 1
ATOM 4037 C C . VAL B 1 188 ? 31.541 12.569 3.829 1.00 9.27 187 VAL B C 1
ATOM 4038 O O . VAL B 1 188 ? 32.134 13.133 4.741 1.00 9.53 187 VAL B O 1
ATOM 4042 N N . GLU B 1 189 ? 30.218 12.585 3.720 1.00 10.92 188 GLU B N 1
ATOM 4043 C CA . GLU B 1 189 ? 29.406 13.259 4.731 1.00 11.46 188 GLU B CA 1
ATOM 4044 C C . GLU B 1 189 ? 29.235 12.337 5.934 1.00 11.15 188 GLU B C 1
ATOM 4045 O O . GLU B 1 189 ? 28.736 11.222 5.789 1.00 11.61 188 GLU B O 1
ATOM 4051 N N . ILE B 1 190 ? 29.654 12.794 7.112 1.00 9.57 189 ILE B N 1
ATOM 4052 C CA . ILE B 1 190 ? 29.497 11.985 8.321 1.00 8.93 189 ILE B CA 1
ATOM 4053 C C . ILE B 1 190 ? 28.425 12.592 9.227 1.00 7.61 189 ILE B C 1
ATOM 4054 O O . ILE B 1 190 ? 28.099 12.049 10.280 1.00 6.96 189 ILE B O 1
ATOM 4059 N N . GLY B 1 191 ? 27.874 13.720 8.793 1.00 8.09 190 GLY B N 1
ATOM 4060 C CA . GLY B 1 191 ? 26.828 14.378 9.555 1.00 7.48 190 GLY B CA 1
ATOM 4061 C C . GLY B 1 191 ? 26.068 15.383 8.708 1.00 7.60 190 GLY B C 1
ATOM 4062 O O . GLY B 1 191 ? 26.666 16.104 7.908 1.00 7.11 190 GLY B O 1
ATOM 4063 N N . ALA B 1 192 ? 24.748 15.421 8.873 1.00 7.85 191 ALA B N 1
ATOM 4064 C CA . ALA B 1 192 ? 23.911 16.359 8.134 1.00 5.62 191 ALA B CA 1
ATOM 4065 C C . ALA B 1 192 ? 22.725 16.776 8.998 1.00 7.47 191 ALA B C 1
ATOM 4066 O O . ALA B 1 192 ? 22.084 15.941 9.640 1.00 7.06 191 ALA B O 1
ATOM 4068 N N . TRP B 1 193 ? 22.459 18.077 9.010 1.00 6.25 192 TRP B N 1
ATOM 4069 C CA . TRP B 1 193 ? 21.364 18.657 9.788 1.00 5.84 192 TRP B CA 1
ATOM 4070 C C . TRP B 1 193 ? 20.405 19.273 8.786 1.00 6.06 192 TRP B C 1
ATOM 4071 O O . TRP B 1 193 ? 20.796 20.116 7.974 1.00 6.28 192 TRP B O 1
ATOM 4090 N N . SER B 1 195 ? 16.295 20.783 7.685 1.00 6.57 194 SER B N 1
ATOM 4091 C CA . SER B 1 195 ? 15.102 21.478 8.126 1.00 6.21 194 SER B CA 1
ATOM 4092 C C . SER B 1 195 ? 14.168 21.851 6.987 1.00 6.23 194 SER B C 1
ATOM 4093 O O . SER B 1 195 ? 14.570 21.907 5.826 1.00 7.13 194 SER B O 1
ATOM 4096 N N . SER B 1 196 ? 12.911 22.110 7.331 1.00 5.99 195 SER B N 1
ATOM 4097 C CA . SER B 1 196 ? 11.924 22.510 6.336 1.00 7.96 195 SER B CA 1
ATOM 4098 C C . SER B 1 196 ? 11.370 23.862 6.761 1.00 7.40 195 SER B C 1
ATOM 4099 O O . SER B 1 196 ? 10.453 24.394 6.141 1.00 9.04 195 SER B O 1
ATOM 4102 N N . ASN B 1 197 ? 11.944 24.416 7.824 1.00 7.80 196 ASN B N 1
ATOM 4103 C CA . ASN B 1 197 ? 11.498 25.698 8.341 1.00 6.72 196 ASN B CA 1
ATOM 4104 C C . ASN B 1 197 ? 12.671 26.527 8.864 1.00 9.15 196 ASN B C 1
ATOM 4105 O O . ASN B 1 197 ? 13.828 26.215 8.584 1.00 8.66 196 ASN B O 1
ATOM 4110 N N . LEU B 1 198 ? 12.397 27.575 9.636 1.00 9.63 197 LEU B N 1
ATOM 4111 C CA . LEU B 1 198 ? 13.506 28.401 10.087 1.00 10.95 197 LEU B CA 1
ATOM 4112 C C . LEU B 1 198 ? 14.420 27.810 11.157 1.00 9.58 197 LEU B C 1
ATOM 4113 O O . LEU B 1 198 ? 15.446 28.399 11.489 1.00 9.26 197 LEU B O 1
ATOM 4118 N N . LEU B 1 199 ? 14.068 26.642 11.683 1.00 8.05 198 LEU B N 1
ATOM 4119 C CA . LEU B 1 199 ? 14.926 25.992 12.671 1.00 8.46 198 LEU B CA 1
ATOM 4120 C C . LEU B 1 199 ? 16.139 25.463 11.911 1.00 9.20 198 LEU B C 1
ATOM 4121 O O . LEU B 1 199 ? 16.031 25.140 10.730 1.00 8.84 198 LEU B O 1
ATOM 4126 N N . GLY B 1 200 ? 17.281 25.373 12.583 1.00 8.58 199 GLY B N 1
ATOM 4127 C CA . GLY B 1 200 ? 18.471 24.870 11.921 1.00 12.64 199 GLY B CA 1
ATOM 4128 C C . GLY B 1 200 ? 18.249 23.443 11.463 1.00 11.33 199 GLY B C 1
ATOM 4129 O O . GLY B 1 200 ? 18.766 23.009 10.433 1.00 11.80 199 GLY B O 1
ATOM 4130 N N . HIS B 1 201 ? 17.461 22.710 12.240 1.00 11.67 200 HIS B N 1
ATOM 4131 C CA . HIS B 1 201 ? 17.151 21.331 11.917 1.00 11.64 200 HIS B CA 1
ATOM 4132 C C . HIS B 1 201 ? 16.131 20.767 12.883 1.00 11.73 200 HIS B C 1
ATOM 4133 O O . HIS B 1 201 ? 15.981 21.254 14.003 1.00 12.83 200 HIS B O 1
ATOM 4140 N N . GLU B 1 202 ? 15.422 19.745 12.422 1.00 10.31 201 GLU B N 1
ATOM 4141 C CA . GLU B 1 202 ? 14.457 19.033 13.238 1.00 10.13 201 GLU B CA 1
ATOM 4142 C C . GLU B 1 202 ? 14.792 17.562 13.070 1.00 8.60 201 GLU B C 1
ATOM 4143 O O . GLU B 1 202 ? 14.332 16.715 13.824 1.00 9.19 201 GLU B O 1
ATOM 4149 N N . VAL B 1 203 ? 15.609 17.283 12.061 1.00 8.28 202 VAL B N 1
ATOM 4150 C CA . VAL B 1 203 ? 16.060 15.933 11.770 1.00 7.72 202 VAL B CA 1
ATOM 4151 C C . VAL B 1 203 ? 17.521 16.013 11.341 1.00 7.66 202 VAL B C 1
ATOM 4152 O O . VAL B 1 203 ? 17.895 16.835 10.496 1.00 6.60 202 VAL B O 1
ATOM 4156 N N . ALA B 1 204 ? 18.348 15.166 11.937 1.00 6.56 203 ALA B N 1
ATOM 4157 C CA . ALA B 1 204 ? 19.763 15.135 11.606 1.00 5.85 203 ALA B CA 1
ATOM 4158 C C . ALA B 1 204 ? 20.150 13.686 11.384 1.00 6.28 203 ALA B C 1
ATOM 4159 O O . ALA B 1 204 ? 19.418 12.777 11.768 1.00 6.49 203 ALA B O 1
ATOM 4161 N N . CYS B 1 205 ? 21.307 13.475 10.772 1.00 6.64 204 CYS B N 1
ATOM 4162 C CA . CYS B 1 205 ? 21.781 12.133 10.508 1.00 7.75 204 CYS B CA 1
ATOM 4163 C C . CYS B 1 205 ? 23.291 12.130 10.652 1.00 8.52 204 CYS B C 1
ATOM 4164 O O . CYS B 1 205 ? 23.976 12.978 10.087 1.00 8.36 204 CYS B O 1
ATOM 4175 N N . ARG B 1 207 ? 26.975 9.554 10.933 1.00 10.08 206 ARG B N 1
ATOM 4176 C CA . ARG B 1 207 ? 27.574 8.261 10.615 1.00 12.18 206 ARG B CA 1
ATOM 4177 C C . ARG B 1 207 ? 27.792 7.343 11.816 1.00 12.59 206 ARG B C 1
ATOM 4178 O O . ARG B 1 207 ? 28.439 7.715 12.795 1.00 12.20 206 ARG B O 1
ATOM 4186 N N . ASP B 1 208 ? 27.238 6.136 11.719 1.00 13.03 207 ASP B N 1
ATOM 4187 C CA . ASP B 1 208 ? 27.358 5.118 12.759 1.00 13.90 207 ASP B CA 1
ATOM 4188 C C . ASP B 1 208 ? 28.772 4.561 12.671 1.00 14.34 207 ASP B C 1
ATOM 4189 O O . ASP B 1 208 ? 29.081 3.761 11.786 1.00 14.65 207 ASP B O 1
ATOM 4202 N N . THR B 1 210 ? 30.187 2.324 14.233 1.00 19.76 209 THR B N 1
ATOM 4203 C CA . THR B 1 210 ? 30.334 0.913 14.584 1.00 21.52 209 THR B CA 1
ATOM 4204 C C . THR B 1 210 ? 30.020 0.044 13.373 1.00 23.24 209 THR B C 1
ATOM 4205 O O . THR B 1 210 ? 30.210 -1.171 13.401 1.00 24.90 209 THR B O 1
ATOM 4209 N N . GLY B 1 211 ? 29.542 0.678 12.307 1.00 24.31 210 GLY B N 1
ATOM 4210 C CA . GLY B 1 211 ? 29.201 -0.052 11.098 1.00 23.98 210 GLY B CA 1
ATOM 4211 C C . GLY B 1 211 ? 27.755 -0.512 11.089 1.00 23.78 210 GLY B C 1
ATOM 4212 O O . GLY B 1 211 ? 27.322 -1.180 10.151 1.00 24.51 210 GLY B O 1
ATOM 4213 N N . GLY B 1 212 ? 27.005 -0.154 12.129 1.00 21.57 211 GLY B N 1
ATOM 4214 C CA . GLY B 1 212 ? 25.611 -0.550 12.206 1.00 20.54 211 GLY B CA 1
ATOM 4215 C C . GLY B 1 212 ? 24.727 0.340 11.353 1.00 19.73 211 GLY B C 1
ATOM 4216 O O . GLY B 1 212 ? 25.219 1.241 10.677 1.00 18.70 211 GLY B O 1
ATOM 4217 N N . HIS B 1 213 ? 23.420 0.097 11.378 1.00 18.69 212 HIS B N 1
ATOM 4218 C CA . HIS B 1 213 ? 22.507 0.909 10.588 1.00 18.73 212 HIS B CA 1
ATOM 4219 C C . HIS B 1 213 ? 21.100 0.964 11.164 1.00 16.62 212 HIS B C 1
ATOM 4220 O O . HIS B 1 213 ? 20.708 0.126 11.979 1.00 16.24 212 HIS B O 1
ATOM 4227 N N . GLY B 1 214 ? 20.349 1.973 10.733 1.00 14.60 213 GLY B N 1
ATOM 4228 C CA . GLY B 1 214 ? 18.983 2.147 11.189 1.00 12.07 213 GLY B CA 1
ATOM 4229 C C . GLY B 1 214 ? 18.818 2.437 12.670 1.00 10.74 213 GLY B C 1
ATOM 4230 O O . GLY B 1 214 ? 17.732 2.237 13.207 1.00 10.99 213 GLY B O 1
ATOM 4231 N N . LYS B 1 215 ? 19.872 2.913 13.332 1.00 9.82 214 LYS B N 1
ATOM 4232 C CA . LYS B 1 215 ? 19.792 3.210 14.765 1.00 9.82 214 LYS B CA 1
ATOM 4233 C C . LYS B 1 215 ? 19.411 4.651 15.090 1.00 8.93 214 LYS B C 1
ATOM 4234 O O . LYS B 1 215 ? 19.462 5.543 14.246 1.00 7.70 214 LYS B O 1
ATOM 4240 N N . LEU B 1 216 ? 19.046 4.856 16.349 1.00 8.96 215 LEU B N 1
ATOM 4241 C CA . LEU B 1 216 ? 18.682 6.169 16.862 1.00 7.62 215 LEU B CA 1
ATOM 4242 C C . LEU B 1 216 ? 19.863 6.713 17.647 1.00 7.15 215 LEU B C 1
ATOM 4243 O O . LEU B 1 216 ? 20.401 6.015 18.505 1.00 7.10 215 LEU B O 1
ATOM 4248 N N . HIS B 1 217 ? 20.297 7.935 17.355 1.00 7.55 216 HIS B N 1
ATOM 4249 C CA . HIS B 1 217 ? 21.386 8.487 18.141 1.00 6.34 216 HIS B CA 1
ATOM 4250 C C . HIS B 1 217 ? 20.734 9.149 19.352 1.00 6.09 216 HIS B C 1
ATOM 4251 O O . HIS B 1 217 ? 21.058 8.823 20.490 1.00 6.89 216 HIS B O 1
ATOM 4258 N N . HIS B 1 218 ? 19.797 10.061 19.109 1.00 5.85 217 HIS B N 1
ATOM 4259 C CA . HIS B 1 218 ? 19.080 10.696 20.209 1.00 4.70 217 HIS B CA 1
ATOM 4260 C C . HIS B 1 218 ? 17.806 11.436 19.810 1.00 4.95 217 HIS B C 1
ATOM 4261 O O . HIS B 1 218 ? 17.598 11.788 18.654 1.00 4.43 217 HIS B O 1
ATOM 4268 N N . LEU B 1 219 ? 16.953 11.647 20.807 1.00 5.54 218 LEU B N 1
ATOM 4269 C CA . LEU B 1 219 ? 15.710 12.373 20.648 1.00 5.89 218 LEU B CA 1
ATOM 4270 C C . LEU B 1 219 ? 15.915 13.572 21.567 1.00 5.60 218 LEU B C 1
ATOM 4271 O O . LEU B 1 219 ? 16.381 13.409 22.692 1.00 5.78 218 LEU B O 1
ATOM 4276 N N . ALA B 1 220 ? 15.581 14.767 21.088 1.00 5.10 219 ALA B N 1
ATOM 4277 C CA . ALA B 1 220 ? 15.774 15.971 21.887 1.00 3.34 219 ALA B CA 1
ATOM 4278 C C . ALA B 1 220 ? 14.475 16.680 22.239 1.00 3.62 219 ALA B C 1
ATOM 4279 O O . ALA B 1 220 ? 13.538 16.720 21.446 1.00 3.95 219 ALA B O 1
ATOM 4281 N N . PHE B 1 221 ? 14.458 17.253 23.439 1.00 3.29 220 PHE B N 1
ATOM 4282 C CA . PHE B 1 221 ? 13.314 17.998 23.943 1.00 4.61 220 PHE B CA 1
ATOM 4283 C C . PHE B 1 221 ? 13.752 19.432 24.245 1.00 4.93 220 PHE B C 1
ATOM 4284 O O . PHE B 1 221 ? 14.872 19.674 24.694 1.00 6.95 220 PHE B O 1
ATOM 4292 N N . PHE B 1 222 ? 12.842 20.367 24.006 1.00 4.83 221 PHE B N 1
ATOM 4293 C CA . PHE B 1 222 ? 13.089 21.799 24.134 1.00 4.57 221 PHE B CA 1
ATOM 4294 C C . PHE B 1 222 ? 12.784 22.527 25.454 1.00 4.57 221 PHE B C 1
ATOM 4295 O O . PHE B 1 222 ? 11.684 22.417 25.992 1.00 4.63 221 PHE B O 1
ATOM 4303 N N . TYR B 1 223 ? 13.771 23.269 25.957 1.00 3.52 222 TYR B N 1
ATOM 4304 C CA . TYR B 1 223 ? 13.605 24.091 27.162 1.00 3.37 222 TYR B CA 1
ATOM 4305 C C . TYR B 1 223 ? 13.554 25.546 26.692 1.00 4.47 222 TYR B C 1
ATOM 4306 O O . TYR B 1 223 ? 12.725 26.331 27.146 1.00 6.15 222 TYR B O 1
ATOM 4315 N N . GLY B 1 224 ? 14.465 25.894 25.789 1.00 5.90 223 GLY B N 1
ATOM 4316 C CA . GLY B 1 224 ? 14.523 27.248 25.264 1.00 6.25 223 GLY B CA 1
ATOM 4317 C C . GLY B 1 224 ? 15.261 28.194 26.191 1.00 8.01 223 GLY B C 1
ATOM 4318 O O . GLY B 1 224 ? 15.372 29.386 25.913 1.00 5.91 223 GLY B O 1
ATOM 4319 N N . THR B 1 225 ? 15.771 27.649 27.293 1.00 8.25 224 THR B N 1
ATOM 4320 C CA . THR B 1 225 ? 16.492 28.434 28.285 1.00 9.37 224 THR B CA 1
ATOM 4321 C C . THR B 1 225 ? 17.750 27.684 28.723 1.00 9.26 224 THR B C 1
ATOM 4322 O O . THR B 1 225 ? 17.669 26.562 29.223 1.00 9.35 224 THR B O 1
ATOM 4326 N N . GLY B 1 226 ? 18.908 28.307 28.537 1.00 7.34 225 GLY B N 1
ATOM 4327 C CA . GLY B 1 226 ? 20.156 27.668 28.912 1.00 7.87 225 GLY B CA 1
ATOM 4328 C C . GLY B 1 226 ? 20.228 27.279 30.378 1.00 7.25 225 GLY B C 1
ATOM 4329 O O . GLY B 1 226 ? 20.766 26.227 30.729 1.00 6.17 225 GLY B O 1
ATOM 4330 N N . GLN B 1 227 ? 19.686 28.129 31.243 1.00 7.03 226 GLN B N 1
ATOM 4331 C CA . GLN B 1 227 ? 19.711 27.854 32.669 1.00 6.17 226 GLN B CA 1
ATOM 4332 C C . GLN B 1 227 ? 19.026 26.536 32.992 1.00 5.07 226 GLN B C 1
ATOM 4333 O O . GLN B 1 227 ? 19.375 25.873 33.961 1.00 6.14 226 GLN B O 1
ATOM 4339 N N . HIS B 1 228 ? 18.051 26.146 32.177 1.00 5.34 227 HIS B N 1
ATOM 4340 C CA . HIS B 1 228 ? 17.351 24.901 32.453 1.00 4.15 227 HIS B CA 1
ATOM 4341 C C . HIS B 1 228 ? 18.163 23.645 32.172 1.00 4.29 227 HIS B C 1
ATOM 4342 O O . HIS B 1 228 ? 17.861 22.584 32.709 1.00 5.24 227 HIS B O 1
ATOM 4349 N N . ASN B 1 229 ? 19.199 23.757 31.347 1.00 4.38 228 ASN B N 1
ATOM 4350 C CA . ASN B 1 229 ? 20.051 22.599 31.113 1.00 5.81 228 ASN B CA 1
ATOM 4351 C C . ASN B 1 229 ? 20.944 22.471 32.346 1.00 5.65 228 ASN B C 1
ATOM 4352 O O . ASN B 1 229 ? 21.310 21.372 32.764 1.00 7.21 228 ASN B O 1
ATOM 4357 N N . ILE B 1 230 ? 21.280 23.617 32.929 1.00 6.37 229 ILE B N 1
ATOM 4358 C CA . ILE B 1 230 ? 22.094 23.638 34.134 1.00 5.78 229 ILE B CA 1
ATOM 4359 C C . ILE B 1 230 ? 21.275 23.022 35.270 1.00 5.78 229 ILE B C 1
ATOM 4360 O O . ILE B 1 230 ? 21.777 22.180 36.020 1.00 5.75 229 ILE B O 1
ATOM 4365 N N . ASP B 1 231 ? 20.013 23.426 35.393 1.00 5.93 230 ASP B N 1
ATOM 4366 C CA . ASP B 1 231 ? 19.149 22.863 36.438 1.00 6.34 230 ASP B CA 1
ATOM 4367 C C . ASP B 1 231 ? 18.952 21.361 36.187 1.00 5.63 230 ASP B C 1
ATOM 4368 O O . ASP B 1 231 ? 19.031 20.547 37.107 1.00 5.76 230 ASP B O 1
ATOM 4373 N N . ALA B 1 232 ? 18.690 21.001 34.935 1.00 5.27 231 ALA B N 1
ATOM 4374 C CA . ALA B 1 232 ? 18.470 19.604 34.585 1.00 5.33 231 ALA B CA 1
ATOM 4375 C C . ALA B 1 232 ? 19.668 18.705 34.879 1.00 4.79 231 ALA B C 1
ATOM 4376 O O . ALA B 1 232 ? 19.513 17.607 35.405 1.00 4.85 231 ALA B O 1
ATOM 4378 N N . VAL B 1 233 ? 20.869 19.155 34.548 1.00 5.20 232 VAL B N 1
ATOM 4379 C CA . VAL B 1 233 ? 22.025 18.299 34.786 1.00 4.71 232 VAL B CA 1
ATOM 4380 C C . VAL B 1 233 ? 22.310 18.109 36.274 1.00 6.11 232 VAL B C 1
ATOM 4381 O O . VAL B 1 233 ? 22.780 17.048 36.686 1.00 5.71 232 VAL B O 1
ATOM 4385 N N . GLU B 1 234 ? 22.030 19.130 37.082 1.00 5.80 233 GLU B N 1
ATOM 4386 C CA . GLU B 1 234 ? 22.256 19.017 38.519 1.00 6.98 233 GLU B CA 1
ATOM 4387 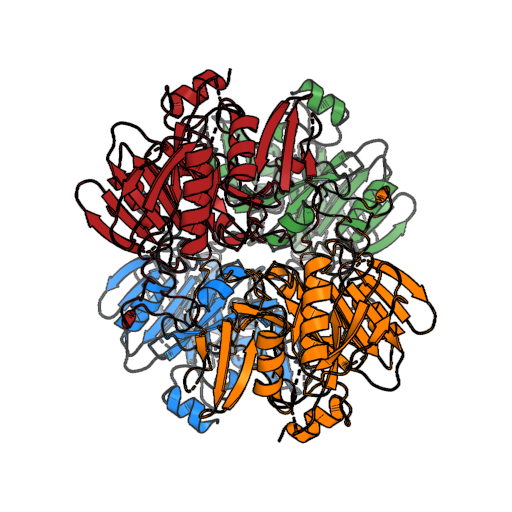C C . GLU B 1 234 ? 21.267 17.999 39.061 1.00 6.09 233 GLU B C 1
ATOM 4388 O O . GLU B 1 234 ? 21.578 17.224 39.966 1.00 5.66 233 GLU B O 1
ATOM 4402 N N . PHE B 1 236 ? 19.889 15.459 37.299 1.00 6.58 235 PHE B N 1
ATOM 4403 C CA . PHE B 1 236 ? 20.334 14.138 36.863 1.00 6.50 235 PHE B CA 1
ATOM 4404 C C . PHE B 1 236 ? 21.504 13.621 37.685 1.00 6.27 235 PHE B C 1
ATOM 4405 O O . PHE B 1 236 ? 21.563 12.439 38.018 1.00 6.96 235 PHE B O 1
ATOM 4413 N N . ARG B 1 237 ? 22.433 14.505 38.023 1.00 5.82 236 ARG B N 1
ATOM 4414 C CA . ARG B 1 237 ? 23.591 14.093 38.812 1.00 5.83 236 ARG B CA 1
ATOM 4415 C C . ARG B 1 237 ? 23.153 13.585 40.179 1.00 6.65 236 ARG B C 1
ATOM 4416 O O . ARG B 1 237 ? 23.494 12.471 40.578 1.00 7.49 236 ARG B O 1
ATOM 4424 N N . ASP B 1 238 ? 22.389 14.397 40.899 1.00 6.34 237 ASP B N 1
ATOM 4425 C CA . ASP B 1 238 ? 21.956 13.995 42.223 1.00 7.46 237 ASP B CA 1
ATOM 4426 C C . ASP B 1 238 ? 20.931 12.867 42.247 1.00 8.89 237 ASP B C 1
ATOM 4427 O O . ASP B 1 238 ? 20.808 12.174 43.253 1.00 8.90 237 ASP B O 1
ATOM 4432 N N . TYR B 1 239 ? 20.203 12.660 41.150 1.00 7.76 238 TYR B N 1
ATOM 4433 C CA . TYR B 1 239 ? 19.205 11.589 41.137 1.00 8.47 238 TYR B CA 1
ATOM 4434 C C . TYR B 1 239 ? 19.610 10.357 40.329 1.00 8.79 238 TYR B C 1
ATOM 4435 O O . TYR B 1 239 ? 18.770 9.576 39.880 1.00 9.48 238 TYR B O 1
ATOM 4444 N N . ASP B 1 240 ? 20.920 10.208 40.161 1.00 8.26 239 ASP B N 1
ATOM 4445 C CA . ASP B 1 240 ? 21.530 9.068 39.493 1.00 10.68 239 ASP B CA 1
ATOM 4446 C C . ASP B 1 240 ? 21.201 8.742 38.045 1.00 11.23 239 ASP B C 1
ATOM 4447 O O . ASP B 1 240 ? 20.971 7.582 37.707 1.00 12.03 239 ASP B O 1
ATOM 4452 N N . ILE B 1 241 ? 21.179 9.757 37.192 1.00 9.74 240 ILE B N 1
ATOM 4453 C CA . ILE B 1 241 ? 20.950 9.535 35.768 1.00 8.76 240 ILE B CA 1
ATOM 4454 C C . ILE B 1 241 ? 22.311 9.764 35.124 1.00 9.20 240 ILE B C 1
ATOM 4455 O O . ILE B 1 241 ? 22.979 10.756 35.405 1.00 9.22 240 ILE B O 1
ATOM 4460 N N . GLN B 1 242 ? 22.721 8.839 34.266 1.00 7.60 241 GLN B N 1
ATOM 4461 C CA . GLN B 1 242 ? 24.017 8.934 33.618 1.00 8.66 241 GLN B CA 1
ATOM 4462 C C . GLN B 1 242 ? 24.125 10.118 32.658 1.00 8.31 241 GLN B C 1
ATOM 4463 O O . GLN B 1 242 ? 23.343 10.254 31.720 1.00 7.65 241 GLN B O 1
ATOM 4469 N N . ILE B 1 243 ? 25.113 10.970 32.908 1.00 7.84 242 ILE B N 1
ATOM 4470 C CA . ILE B 1 243 ? 25.343 12.152 32.087 1.00 7.77 242 ILE B CA 1
ATOM 4471 C C . ILE B 1 243 ? 26.466 11.869 31.096 1.00 7.85 242 ILE B C 1
ATOM 4472 O O . ILE B 1 243 ? 27.547 11.445 31.490 1.00 7.94 242 ILE B O 1
ATOM 4477 N N . GLU B 1 244 ? 26.207 12.106 29.813 1.00 7.10 243 GLU B N 1
ATOM 4478 C CA . GLU B 1 244 ? 27.215 11.856 28.787 1.00 6.19 243 GLU B CA 1
ATOM 4479 C C . GLU B 1 244 ? 28.075 13.081 28.519 1.00 7.19 243 GLU B C 1
ATOM 4480 O O . GLU B 1 244 ? 29.297 13.003 28.547 1.00 7.22 243 GLU B O 1
ATOM 4486 N N . ALA B 1 245 ? 27.439 14.216 28.248 1.00 7.05 244 ALA B N 1
ATOM 4487 C CA . ALA B 1 245 ? 28.183 15.440 27.986 1.00 7.01 244 ALA B CA 1
ATOM 4488 C C . ALA B 1 245 ? 27.294 16.660 28.081 1.00 6.28 244 ALA B C 1
ATOM 4489 O O . ALA B 1 245 ? 26.076 16.570 27.942 1.00 7.16 244 ALA B O 1
ATOM 4491 N N . GLY B 1 246 ? 27.916 17.808 28.307 1.00 6.54 245 GLY B N 1
ATOM 4492 C CA . GLY B 1 246 ? 27.163 19.037 28.432 1.00 6.32 245 GLY B CA 1
ATOM 4493 C C . GLY B 1 246 ? 26.923 19.332 29.901 1.00 7.17 245 GLY B C 1
ATOM 4494 O O . GLY B 1 246 ? 27.295 18.534 30.762 1.00 8.18 245 GLY B O 1
ATOM 4495 N N . PRO B 1 247 ? 26.281 20.462 30.219 1.00 8.31 246 PRO B N 1
ATOM 4496 C CA . PRO B 1 247 ? 25.788 21.438 29.243 1.00 8.24 246 PRO B CA 1
ATOM 4497 C C . PRO B 1 247 ? 26.873 22.321 28.619 1.00 8.39 246 PRO B C 1
ATOM 4498 O O . PRO B 1 247 ? 27.827 22.727 29.278 1.00 8.62 246 PRO B O 1
ATOM 4502 N N . ASP B 1 248 ? 26.713 22.586 27.329 1.00 7.60 247 ASP B N 1
ATOM 4503 C CA . ASP B 1 248 ? 27.626 23.441 26.579 1.00 7.28 247 ASP B CA 1
ATOM 4504 C C . ASP B 1 248 ? 26.853 23.763 25.310 1.00 6.87 247 ASP B C 1
ATOM 4505 O O . ASP B 1 248 ? 25.645 23.532 25.245 1.00 5.67 247 ASP B O 1
ATOM 4510 N N . LYS B 1 249 ? 27.539 24.288 24.305 1.00 5.64 248 LYS B N 1
ATOM 4511 C CA . LYS B 1 249 ? 26.876 24.640 23.063 1.00 5.89 248 LYS B CA 1
ATOM 4512 C C . LYS B 1 249 ? 27.677 24.138 21.867 1.00 5.20 248 LYS B C 1
ATOM 4513 O O . LYS B 1 249 ? 28.888 24.338 21.806 1.00 6.84 248 LYS B O 1
ATOM 4519 N N . HIS B 1 250 ? 27.004 23.473 20.929 1.00 5.10 249 HIS B N 1
ATOM 4520 C CA . HIS B 1 250 ? 27.679 22.979 19.721 1.00 6.22 249 HIS B CA 1
ATOM 4521 C C . HIS B 1 250 ? 27.802 24.154 18.762 1.00 4.85 249 HIS B C 1
ATOM 4522 O O . HIS B 1 250 ? 26.837 24.899 18.582 1.00 6.65 249 HIS B O 1
ATOM 4529 N N . GLY B 1 251 ? 28.972 24.334 18.148 1.00 5.74 250 GLY B N 1
ATOM 4530 C CA . GLY B 1 251 ? 29.105 25.405 17.167 1.00 5.41 250 GLY B CA 1
ATOM 4531 C C . GLY B 1 251 ? 28.186 25.015 16.015 1.00 6.25 250 GLY B C 1
ATOM 4532 O O . GLY B 1 251 ? 27.460 25.836 15.451 1.00 5.93 250 GLY B O 1
ATOM 4533 N N . ILE B 1 252 ? 28.234 23.734 15.664 1.00 4.99 251 ILE B N 1
ATOM 4534 C CA . ILE B 1 252 ? 27.381 23.193 14.617 1.00 5.81 251 ILE B CA 1
ATOM 4535 C C . ILE B 1 252 ? 25.948 23.274 15.140 1.00 6.06 251 ILE B C 1
ATOM 4536 O O . ILE B 1 252 ? 25.632 22.693 16.176 1.00 7.36 251 ILE B O 1
ATOM 4541 N N . THR B 1 253 ? 25.104 24.005 14.412 1.00 7.13 252 THR B N 1
ATOM 4542 C CA . THR B 1 253 ? 23.690 24.231 14.741 1.00 7.80 252 THR B CA 1
ATOM 4543 C C . THR B 1 253 ? 23.487 25.210 15.902 1.00 6.06 252 THR B C 1
ATOM 4544 O O . THR B 1 253 ? 22.360 25.547 16.237 1.00 7.42 252 THR B O 1
ATOM 4548 N N . GLN B 1 254 ? 24.579 25.684 16.496 1.00 6.79 253 GLN B N 1
ATOM 4549 C CA . GLN B 1 254 ? 24.506 26.624 17.618 1.00 6.56 253 GLN B CA 1
ATOM 4550 C C . GLN B 1 254 ? 23.450 26.176 18.626 1.00 6.95 253 GLN B C 1
ATOM 4551 O O . GLN B 1 254 ? 22.581 26.953 19.010 1.00 8.33 253 GLN B O 1
ATOM 4557 N N . SER B 1 255 ? 23.542 24.923 19.055 1.00 6.28 254 SER B N 1
ATOM 4558 C CA . SER B 1 255 ? 22.584 24.353 19.996 1.00 7.47 254 SER B CA 1
ATOM 4559 C C . SER B 1 255 ? 23.153 24.168 21.402 1.00 5.86 254 SER B C 1
ATOM 4560 O O . SER B 1 255 ? 24.223 23.596 21.552 1.00 5.71 254 SER B O 1
ATOM 4563 N N . GLN B 1 256 ? 22.442 24.654 22.420 1.00 5.93 255 GLN B N 1
ATOM 4564 C CA . GLN B 1 256 ? 22.889 24.462 23.801 1.00 6.65 255 GLN B CA 1
ATOM 4565 C C . GLN B 1 256 ? 22.416 23.056 24.129 1.00 6.68 255 GLN B C 1
ATOM 4566 O O . GLN B 1 256 ? 21.211 22.798 24.189 1.00 6.30 255 GLN B O 1
ATOM 4572 N N . PHE B 1 257 ? 23.367 22.156 24.357 1.00 6.46 256 PHE B N 1
ATOM 4573 C CA . PHE B 1 257 ? 23.053 20.750 24.590 1.00 7.31 256 PHE B CA 1
ATOM 4574 C C . PHE B 1 257 ? 23.360 20.158 25.953 1.00 6.64 256 PHE B C 1
ATOM 4575 O O . PHE B 1 257 ? 24.181 20.667 26.702 1.00 7.43 256 PHE B O 1
ATOM 4583 N N . LEU B 1 258 ? 22.692 19.044 26.230 1.00 5.48 257 LEU B N 1
ATOM 4584 C CA . LEU B 1 258 ? 22.889 18.260 27.443 1.00 4.43 257 LEU B CA 1
ATOM 4585 C C . LEU B 1 258 ? 22.458 16.849 27.056 1.00 4.71 257 LEU B C 1
ATOM 4586 O O . LEU B 1 258 ? 21.291 16.623 26.739 1.00 6.23 257 LEU B O 1
ATOM 4591 N N . TYR B 1 259 ? 23.396 15.908 27.057 1.00 4.57 258 TYR B N 1
ATOM 4592 C CA . TYR B 1 259 ? 23.079 14.526 26.706 1.00 4.05 258 TYR B CA 1
ATOM 4593 C C . TYR B 1 259 ? 23.119 13.603 27.920 1.00 3.82 258 TYR B C 1
ATOM 4594 O O . TYR B 1 259 ? 24.115 13.563 28.652 1.00 5.21 258 TYR B O 1
ATOM 4603 N N . VAL B 1 260 ? 22.031 12.873 28.141 1.00 3.51 259 VAL B N 1
ATOM 4604 C CA . VAL B 1 260 ? 21.960 11.921 29.245 1.00 5.05 259 VAL B CA 1
ATOM 4605 C C . VAL B 1 260 ? 21.353 10.622 28.722 1.00 5.37 259 VAL B C 1
ATOM 4606 O O . VAL B 1 260 ? 20.810 10.579 27.619 1.00 6.02 259 VAL B O 1
ATOM 4610 N N . PHE B 1 261 ? 21.467 9.556 29.506 1.00 6.27 260 PHE B N 1
ATOM 4611 C CA . PHE B 1 261 ? 20.905 8.277 29.103 1.00 7.92 260 PHE B CA 1
ATOM 4612 C C . PHE B 1 261 ? 19.724 7.939 29.993 1.00 7.32 260 PHE B C 1
ATOM 4613 O O . PHE B 1 261 ? 19.873 7.821 31.206 1.00 8.74 260 PHE B O 1
ATOM 4621 N N . GLU B 1 262 ? 18.545 7.799 29.399 1.00 7.49 261 GLU B N 1
ATOM 4622 C CA . GLU B 1 262 ? 17.388 7.451 30.200 1.00 7.92 261 GLU B CA 1
ATOM 4623 C C . GLU B 1 262 ? 17.572 5.986 30.614 1.00 9.24 261 GLU B C 1
ATOM 4624 O O . GLU B 1 262 ? 18.374 5.260 30.017 1.00 8.93 261 GLU B O 1
ATOM 4630 N N . PRO B 1 263 ? 16.859 5.539 31.658 1.00 8.99 262 PRO B N 1
ATOM 4631 C CA . PRO B 1 263 ? 16.961 4.161 32.153 1.00 9.63 262 PRO B CA 1
ATOM 4632 C C . PRO B 1 263 ? 16.926 3.030 31.127 1.00 9.37 262 PRO B C 1
ATOM 4633 O O . PRO B 1 263 ? 17.611 2.022 31.295 1.00 10.10 262 PRO B O 1
ATOM 4637 N N . GLY B 1 264 ? 16.125 3.197 30.079 1.00 9.61 263 GLY B N 1
ATOM 4638 C CA . GLY B 1 264 ? 16.010 2.178 29.052 1.00 10.79 263 GLY B CA 1
ATOM 4639 C C . GLY B 1 264 ? 17.220 2.026 28.142 1.00 9.45 263 GLY B C 1
ATOM 4640 O O . GLY B 1 264 ? 17.334 1.028 27.432 1.00 11.24 263 GLY B O 1
ATOM 4641 N N . GLY B 1 265 ? 18.123 3.007 28.156 1.00 8.43 264 GLY B N 1
ATOM 4642 C CA . GLY B 1 265 ? 19.309 2.923 27.317 1.00 5.55 264 GLY B CA 1
ATOM 4643 C C . GLY B 1 265 ? 19.385 3.924 26.178 1.00 5.66 264 GLY B C 1
ATOM 4644 O O . GLY B 1 265 ? 20.429 4.062 25.540 1.00 6.58 264 GLY B O 1
ATOM 4645 N N . ASN B 1 266 ? 18.285 4.623 25.919 1.00 6.17 265 ASN B N 1
ATOM 4646 C CA . ASN B 1 266 ? 18.240 5.616 24.849 1.00 5.97 265 ASN B CA 1
ATOM 4647 C C . ASN B 1 266 ? 18.901 6.919 25.262 1.00 4.63 265 ASN B C 1
ATOM 4648 O O . ASN B 1 266 ? 18.820 7.325 26.418 1.00 7.11 265 ASN B O 1
ATOM 4653 N N . ARG B 1 267 ? 19.529 7.591 24.302 1.00 4.51 266 ARG B N 1
ATOM 4654 C CA . ARG B 1 267 ? 20.173 8.867 24.597 1.00 3.94 266 ARG B CA 1
ATOM 4655 C C . ARG B 1 267 ? 19.161 9.988 24.396 1.00 4.10 266 ARG B C 1
ATOM 4656 O O . ARG B 1 267 ? 18.542 10.102 23.335 1.00 5.07 266 ARG B O 1
ATOM 4664 N N . ILE B 1 268 ? 18.989 10.810 25.423 1.00 5.00 267 ILE B N 1
ATOM 4665 C CA . ILE B 1 268 ? 18.054 11.921 25.355 1.00 5.20 267 ILE B CA 1
ATOM 4666 C C . ILE B 1 268 ? 18.801 13.250 25.481 1.00 5.83 267 ILE B C 1
ATOM 4667 O O . ILE B 1 268 ? 19.700 13.392 26.314 1.00 4.97 267 ILE B O 1
ATOM 4672 N N . GLU B 1 269 ? 18.437 14.214 24.643 1.00 6.39 268 GLU B N 1
ATOM 4673 C CA . GLU B 1 269 ? 19.076 15.520 24.697 1.00 5.31 268 GLU B CA 1
ATOM 4674 C C . GLU B 1 269 ? 18.133 16.602 25.216 1.00 6.06 268 GLU B C 1
ATOM 4675 O O . GLU B 1 269 ? 16.974 16.673 24.799 1.00 6.52 268 GLU B O 1
ATOM 4681 N N . LEU B 1 270 ? 18.623 17.430 26.135 1.00 5.14 269 LEU B N 1
ATOM 4682 C CA . LEU B 1 270 ? 17.827 18.544 26.633 1.00 5.84 269 LEU B CA 1
ATOM 4683 C C . LEU B 1 270 ? 18.431 19.720 25.881 1.00 7.05 269 LEU B C 1
ATOM 4684 O O . LEU B 1 270 ? 19.642 19.931 25.902 1.00 6.28 269 LEU B O 1
ATOM 4689 N N . PHE B 1 271 ? 17.565 20.465 25.209 1.00 6.23 270 PHE B N 1
ATOM 4690 C CA . PHE B 1 271 ? 17.947 21.584 24.359 1.00 7.73 270 PHE B CA 1
ATOM 4691 C C . PHE B 1 271 ? 17.620 22.940 24.996 1.00 7.78 270 PHE B C 1
ATOM 4692 O O . PHE B 1 271 ? 16.505 23.160 25.461 1.00 7.35 270 PHE B O 1
ATOM 4700 N N . GLY B 1 272 ? 18.607 23.835 25.020 1.00 7.62 271 GLY B N 1
ATOM 4701 C CA . GLY B 1 272 ? 18.424 25.156 25.604 1.00 8.06 271 GLY B CA 1
ATOM 4702 C C . GLY B 1 272 ? 17.839 26.189 24.650 1.00 8.73 271 GLY B C 1
ATOM 4703 O O . GLY B 1 272 ? 16.795 25.952 24.053 1.00 9.27 271 GLY B O 1
ATOM 4704 N N . GLU B 1 273 ? 18.507 27.331 24.508 1.00 8.84 272 GLU B N 1
ATOM 4705 C CA . GLU B 1 273 ? 18.048 28.415 23.625 1.00 10.68 272 GLU B CA 1
ATOM 4706 C C . GLU B 1 273 ? 17.903 27.989 22.168 1.00 11.36 272 GLU B C 1
ATOM 4707 O O . GLU B 1 273 ? 18.772 27.303 21.627 1.00 11.16 272 GLU B O 1
ATOM 4713 N N . ALA B 1 274 ? 16.821 28.423 21.524 1.00 11.20 273 ALA B N 1
ATOM 4714 C CA . ALA B 1 274 ? 16.580 28.072 20.125 1.00 12.37 273 ALA B CA 1
ATOM 4715 C C . ALA B 1 274 ? 17.847 28.314 19.304 1.00 13.23 273 ALA B C 1
ATOM 4716 O O . ALA B 1 274 ? 18.150 27.562 18.377 1.00 15.98 273 ALA B O 1
ATOM 4718 N N . GLY B 1 275 ? 18.581 29.368 19.651 1.00 13.07 274 GLY B N 1
ATOM 4719 C CA . GLY B 1 275 ? 19.821 29.672 18.963 1.00 12.64 274 GLY B CA 1
ATOM 4720 C C . GLY B 1 275 ? 19.734 30.522 17.709 1.00 12.31 274 GLY B C 1
ATOM 4721 O O . GLY B 1 275 ? 19.151 31.609 17.716 1.00 12.49 274 GLY B O 1
ATOM 4722 N N . TYR B 1 276 ? 20.340 30.020 16.633 1.00 8.82 275 TYR B N 1
ATOM 4723 C CA . TYR B 1 276 ? 20.368 30.704 15.343 1.00 7.96 275 TYR B CA 1
ATOM 4724 C C . TYR B 1 276 ? 19.215 30.249 14.457 1.00 6.72 275 TYR B C 1
ATOM 4725 O O . TYR B 1 276 ? 19.130 29.081 14.087 1.00 8.49 275 TYR B O 1
ATOM 4734 N N . LEU B 1 277 ? 18.331 31.178 14.119 1.00 6.20 276 LEU B N 1
ATOM 4735 C CA . LEU B 1 277 ? 17.195 30.871 13.265 1.00 6.28 276 LEU B CA 1
ATOM 4736 C C . LEU B 1 277 ? 17.580 31.223 11.834 1.00 6.67 276 LEU B C 1
ATOM 4737 O O . LEU B 1 277 ? 18.189 32.261 11.584 1.00 6.60 276 LEU B O 1
ATOM 4742 N N . HIS B 1 278 ? 17.237 30.339 10.904 1.00 6.68 277 HIS B N 1
ATOM 4743 C CA . HIS B 1 278 ? 17.569 30.530 9.501 1.00 7.22 277 HIS B CA 1
ATOM 4744 C C . HIS B 1 278 ? 16.549 31.395 8.772 1.00 8.94 277 HIS B C 1
ATOM 4745 O O . HIS B 1 278 ? 15.678 30.883 8.066 1.00 8.92 277 HIS B O 1
ATOM 4752 N N . LEU B 1 279 ? 16.680 32.708 8.932 1.00 7.27 278 LEU B N 1
ATOM 4753 C CA . LEU B 1 279 ? 15.760 33.655 8.313 1.00 8.19 278 LEU B CA 1
ATOM 4754 C C . LEU B 1 279 ? 16.069 33.883 6.836 1.00 7.43 278 LEU B C 1
ATOM 4755 O O . LEU B 1 279 ? 15.157 34.103 6.038 1.00 9.01 278 LEU B O 1
ATOM 4760 N N . ASP B 1 280 ? 17.352 33.841 6.482 1.00 5.92 279 ASP B N 1
ATOM 4761 C CA . ASP B 1 280 ? 17.774 34.017 5.090 1.00 6.96 279 ASP B CA 1
ATOM 4762 C C . ASP B 1 280 ? 17.241 32.803 4.337 1.00 7.39 279 ASP B C 1
ATOM 4763 O O . ASP B 1 280 ? 17.644 31.671 4.604 1.00 8.06 279 ASP B O 1
ATOM 4768 N N . PRO B 1 281 ? 16.334 33.026 3.375 1.00 6.60 280 PRO B N 1
ATOM 4769 C CA . PRO B 1 281 ? 15.723 31.959 2.578 1.00 7.26 280 PRO B CA 1
ATOM 4770 C C . PRO B 1 281 ? 16.620 31.155 1.642 1.00 9.11 280 PRO B C 1
ATOM 4771 O O . PRO B 1 281 ? 16.266 30.042 1.259 1.00 9.21 280 PRO B O 1
ATOM 4775 N N . ASP B 1 282 ? 17.769 31.702 1.258 1.00 7.84 281 ASP B N 1
ATOM 4776 C CA . ASP B 1 282 ? 18.632 30.950 0.355 1.00 8.90 281 ASP B CA 1
ATOM 4777 C C . ASP B 1 282 ? 20.095 30.951 0.764 1.00 7.87 281 ASP B C 1
ATOM 4778 O O . ASP B 1 282 ? 20.992 31.195 -0.042 1.00 8.58 281 ASP B O 1
ATOM 4783 N N . ALA B 1 283 ? 20.322 30.655 2.039 1.00 8.55 282 ALA B N 1
ATOM 4784 C CA . ALA B 1 283 ? 21.669 30.591 2.578 1.00 7.06 282 ALA B CA 1
ATOM 4785 C C . ALA B 1 283 ? 22.308 29.288 2.104 1.00 8.15 282 ALA B C 1
ATOM 4786 O O . ALA B 1 283 ? 21.651 28.253 2.055 1.00 9.96 282 ALA B O 1
ATOM 4788 N N . GLU B 1 284 ? 23.583 29.343 1.740 1.00 9.86 283 GLU B N 1
ATOM 4789 C CA . GLU B 1 284 ? 24.278 28.144 1.289 1.00 11.20 283 GLU B CA 1
ATOM 4790 C C . GLU B 1 284 ? 24.558 27.223 2.468 1.00 10.56 283 GLU B C 1
ATOM 4791 O O . GLU B 1 284 ? 24.787 27.678 3.590 1.00 9.81 283 GLU B O 1
ATOM 4797 N N . THR B 1 285 ? 24.531 25.921 2.213 1.00 9.10 284 THR B N 1
ATOM 4798 C CA . THR B 1 285 ? 24.808 24.945 3.259 1.00 6.85 284 THR B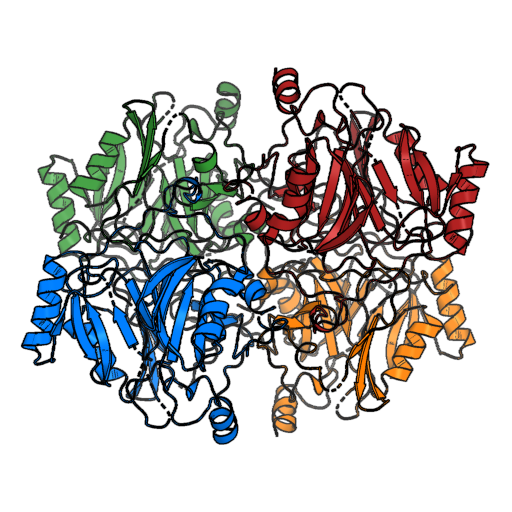 CA 1
ATOM 4799 C C . THR B 1 285 ? 26.210 25.212 3.806 1.00 6.95 284 THR B C 1
ATOM 4800 O O . THR B 1 285 ? 27.145 25.437 3.035 1.00 7.66 284 THR B O 1
ATOM 4804 N N . LYS B 1 286 ? 26.352 25.209 5.129 1.00 4.75 285 LYS B N 1
ATOM 4805 C CA . LYS B 1 286 ? 27.660 25.426 5.741 1.00 6.09 285 LYS B CA 1
ATOM 4806 C C . LYS B 1 286 ? 28.310 24.059 5.963 1.00 5.56 285 LYS B C 1
ATOM 4807 O O . LYS B 1 286 ? 27.721 23.170 6.577 1.00 6.36 285 LYS B O 1
ATOM 4813 N N . THR B 1 287 ? 29.526 23.893 5.447 1.00 5.85 286 THR B N 1
ATOM 4814 C CA . THR B 1 287 ? 30.245 22.635 5.573 1.00 4.10 286 THR B CA 1
ATOM 4815 C C . THR B 1 287 ? 31.412 22.703 6.550 1.00 5.28 286 THR B C 1
ATOM 4816 O O . THR B 1 287 ? 32.369 23.453 6.334 1.00 5.17 286 THR B O 1
ATOM 4820 N N . TRP B 1 288 ? 31.317 21.917 7.623 1.00 4.11 287 TRP B N 1
ATOM 4821 C CA . TRP B 1 288 ? 32.366 21.852 8.639 1.00 5.42 287 TRP B CA 1
ATOM 4822 C C . TRP B 1 288 ? 33.368 20.764 8.268 1.00 8.35 287 TRP B C 1
ATOM 4823 O O . TRP B 1 288 ? 32.981 19.704 7.775 1.00 7.41 287 TRP B O 1
ATOM 4834 N N . GLN B 1 289 ? 34.643 21.032 8.534 1.00 10.56 288 GLN B N 1
ATOM 4835 C CA . GLN B 1 289 ? 35.740 20.113 8.235 1.00 15.03 288 GLN B CA 1
ATOM 4836 C C . GLN B 1 289 ? 36.387 19.615 9.523 1.00 18.86 288 GLN B C 1
ATOM 4837 O O . GLN B 1 289 ? 36.071 20.088 10.614 1.00 18.28 288 GLN B O 1
ATOM 4851 N N . SER B 1 291 ? 39.595 19.955 10.224 1.00 33.52 290 SER B N 1
ATOM 4852 C CA . SER B 1 291 ? 40.554 20.992 10.588 1.00 35.63 290 SER B CA 1
ATOM 4853 C C . SER B 1 291 ? 39.989 22.053 11.519 1.00 35.97 290 SER B C 1
ATOM 4854 O O . SER B 1 291 ? 40.724 22.672 12.290 1.00 36.75 290 SER B O 1
ATOM 4857 N N . ASP B 1 292 ? 38.683 22.268 11.455 1.00 36.00 291 ASP B N 1
ATOM 4858 C CA . ASP B 1 292 ? 38.073 23.284 12.297 1.00 35.61 291 ASP B CA 1
ATOM 4859 C C . ASP B 1 292 ? 36.843 22.752 13.007 1.00 33.92 291 ASP B C 1
ATOM 4860 O O . ASP B 1 292 ? 35.863 23.477 13.189 1.00 35.90 291 ASP B O 1
ATOM 4865 N N . ILE B 1 293 ? 36.903 21.495 13.435 1.00 30.44 292 ILE B N 1
ATOM 4866 C CA . ILE B 1 293 ? 35.761 20.878 14.098 1.00 25.78 292 ILE B CA 1
ATOM 4867 C C . ILE B 1 293 ? 35.668 21.166 15.595 1.00 23.07 292 ILE B C 1
ATOM 4868 O O . ILE B 1 293 ? 34.638 20.901 16.211 1.00 21.29 292 ILE B O 1
ATOM 4873 N N . ASP B 1 294 ? 36.736 21.709 16.171 1.00 19.34 293 ASP B N 1
ATOM 4874 C CA . ASP B 1 294 ? 36.770 22.030 17.596 1.00 18.90 293 ASP B CA 1
ATOM 4875 C C . ASP B 1 294 ? 35.557 22.845 18.021 1.00 15.90 293 ASP B C 1
ATOM 4876 O O . ASP B 1 294 ? 34.774 22.418 18.870 1.00 14.62 293 ASP B O 1
ATOM 4881 N N . THR B 1 295 ? 35.416 24.024 17.425 1.00 12.47 294 THR B N 1
ATOM 4882 C CA . THR B 1 295 ? 34.306 24.908 17.729 1.00 9.23 294 THR B CA 1
ATOM 4883 C C . THR B 1 295 ? 32.982 24.241 17.369 1.00 8.94 294 THR B C 1
ATOM 4884 O O . THR B 1 295 ? 31.975 24.435 18.048 1.00 6.62 294 THR B O 1
ATOM 4888 N N . GLY B 1 296 ? 32.994 23.455 16.297 1.00 7.48 295 GLY B N 1
ATOM 4889 C CA . GLY B 1 296 ? 31.791 22.770 15.879 1.00 7.47 295 GLY B CA 1
ATOM 4890 C C . GLY B 1 296 ? 31.257 21.829 16.942 1.00 6.71 295 GLY B C 1
ATOM 4891 O O . GLY B 1 296 ? 30.055 21.796 17.189 1.00 5.22 295 GLY B O 1
ATOM 4892 N N . LEU B 1 297 ? 32.145 21.064 17.572 1.00 6.75 296 LEU B N 1
ATOM 4893 C CA . LEU B 1 297 ? 31.734 20.119 18.614 1.00 7.39 296 LEU B CA 1
ATOM 4894 C C . LEU B 1 297 ? 31.283 20.822 19.888 1.00 8.76 296 LEU B C 1
ATOM 4895 O O . LEU B 1 297 ? 30.275 20.436 20.488 1.00 10.12 296 LEU B O 1
ATOM 4900 N N . ALA B 1 298 ? 32.032 21.843 20.298 1.00 6.02 297 ALA B N 1
ATOM 4901 C CA . ALA B 1 298 ? 31.705 22.602 21.503 1.00 7.08 297 ALA B CA 1
ATOM 4902 C C . ALA B 1 298 ? 32.421 23.948 21.575 1.00 7.54 297 ALA B C 1
ATOM 4903 O O . ALA B 1 298 ? 33.645 24.026 21.438 1.00 6.58 297 ALA B O 1
ATOM 4905 N N . VAL B 1 299 ? 31.651 25.007 21.804 1.00 7.77 298 VAL B N 1
ATOM 4906 C CA . VAL B 1 299 ? 32.209 26.348 21.920 1.00 8.70 298 VAL B CA 1
ATOM 4907 C C . VAL B 1 299 ? 32.996 26.442 23.228 1.00 9.35 298 VAL B C 1
ATOM 4908 O O . VAL B 1 299 ? 34.057 27.054 23.280 1.00 8.04 298 VAL B O 1
ATOM 4912 N N . GLY B 1 300 ? 32.454 25.829 24.275 1.00 9.85 299 GLY B N 1
ATOM 4913 C CA . GLY B 1 300 ? 33.116 25.838 25.567 1.00 9.12 299 GLY B CA 1
ATOM 4914 C C . GLY B 1 300 ? 34.127 24.715 25.679 1.00 8.75 299 GLY B C 1
ATOM 4915 O O . GLY B 1 300 ? 34.614 24.213 24.664 1.00 8.65 299 GLY B O 1
ATOM 4916 N N . GLY B 1 301 ? 34.433 24.306 26.910 1.00 7.89 300 GLY B N 1
ATOM 4917 C CA . GLY B 1 301 ? 35.412 23.252 27.118 1.00 8.56 300 GLY B CA 1
ATOM 4918 C C . GLY B 1 301 ? 34.906 21.820 27.086 1.00 8.64 300 GLY B C 1
ATOM 4919 O O . GLY B 1 301 ? 35.668 20.895 27.338 1.00 8.68 300 GLY B O 1
ATOM 4920 N N . ALA B 1 302 ? 33.632 21.626 26.760 1.00 8.54 301 ALA B N 1
ATOM 4921 C CA . ALA B 1 302 ? 33.065 20.285 26.721 1.00 10.67 301 ALA B CA 1
ATOM 4922 C C . ALA B 1 302 ? 33.783 19.343 25.749 1.00 13.28 301 ALA B C 1
ATOM 4923 O O . ALA B 1 302 ? 34.207 19.747 24.665 1.00 12.95 301 ALA B O 1
ATOM 4925 N N . LYS B 1 303 ? 33.916 18.083 26.149 1.00 15.75 302 LYS B N 1
ATOM 4926 C CA . LYS B 1 303 ? 34.558 17.083 25.307 1.00 19.64 302 LYS B CA 1
ATOM 4927 C C . LYS B 1 303 ? 33.607 15.908 25.117 1.00 20.28 302 LYS B C 1
ATOM 4928 O O . LYS B 1 303 ? 33.172 15.293 26.091 1.00 22.09 302 LYS B O 1
ATOM 4934 N N . LEU B 1 304 ? 33.276 15.606 23.866 1.00 19.62 303 LEU B N 1
ATOM 4935 C CA . LEU B 1 304 ? 32.371 14.501 23.562 1.00 20.54 303 LEU B CA 1
ATOM 4936 C C . LEU B 1 304 ? 33.141 13.184 23.562 1.00 21.36 303 LEU B C 1
ATOM 4937 O O . LEU B 1 304 ? 34.076 13.003 22.784 1.00 22.54 303 LEU B O 1
ATOM 4942 N N . PRO B 1 305 ? 32.746 12.241 24.435 1.00 22.25 304 PRO B N 1
ATOM 4943 C CA . PRO B 1 305 ? 33.376 10.921 24.577 1.00 22.12 304 PRO B CA 1
ATOM 4944 C C . PRO B 1 305 ? 33.296 10.045 23.330 1.00 22.13 304 PRO B C 1
ATOM 49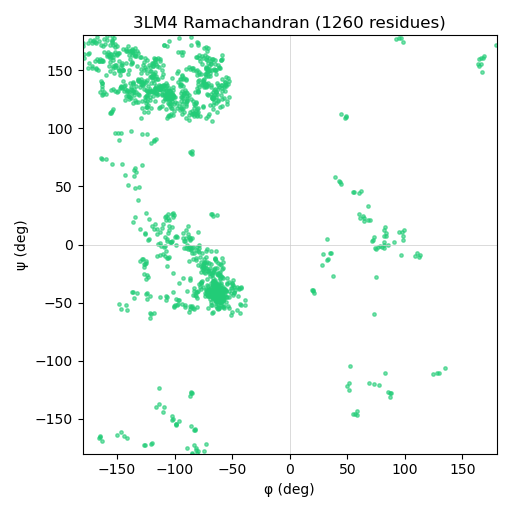45 O O . PRO B 1 305 ? 32.210 9.765 22.830 1.00 20.84 304 PRO B O 1
ATOM 4949 N N . TRP B 1 306 ? 34.446 9.595 22.840 1.00 21.42 305 TRP B N 1
ATOM 4950 C CA . TRP B 1 306 ? 34.456 8.734 21.668 1.00 21.39 305 TRP B CA 1
ATOM 4951 C C . TRP B 1 306 ? 33.803 7.384 21.969 1.00 21.27 305 TRP B C 1
ATOM 4952 O O . TRP B 1 306 ? 33.124 6.807 21.112 1.00 20.76 305 TRP B O 1
ATOM 4963 N N . GLU B 1 307 ? 33.996 6.894 23.190 1.00 20.68 306 GLU B N 1
ATOM 4964 C CA . GLU B 1 307 ? 33.450 5.601 23.593 1.00 21.29 306 GLU B CA 1
ATOM 4965 C C . GLU B 1 307 ? 31.935 5.564 23.697 1.00 18.20 306 GLU B C 1
ATOM 4966 O O . GLU B 1 307 ? 31.356 4.506 23.942 1.00 19.06 306 GLU B O 1
ATOM 4972 N N . SER B 1 308 ? 31.278 6.704 23.526 1.00 15.29 307 SER B N 1
ATOM 4973 C CA . SER B 1 308 ? 29.824 6.693 23.589 1.00 12.64 307 SER B CA 1
ATOM 4974 C C . SER B 1 308 ? 29.150 7.603 22.572 1.00 11.52 307 SER B C 1
ATOM 4975 O O . SER B 1 308 ? 28.339 7.144 21.774 1.00 11.84 307 SER B O 1
ATOM 4978 N N . TYR B 1 309 ? 29.494 8.884 22.579 1.00 10.97 308 TYR B N 1
ATOM 4979 C CA . TYR B 1 309 ? 28.851 9.821 21.663 1.00 11.25 308 TYR B CA 1
ATOM 4980 C C . TYR B 1 309 ? 28.953 9.481 20.174 1.00 11.26 308 TYR B C 1
ATOM 4981 O O . TYR B 1 309 ? 27.940 9.422 19.472 1.00 11.25 308 TYR B O 1
ATOM 4990 N N . PHE B 1 310 ? 30.164 9.260 19.682 1.00 11.48 309 PHE B N 1
ATOM 4991 C CA . PHE B 1 310 ? 30.337 8.961 18.266 1.00 12.11 309 PHE B CA 1
ATOM 4992 C C . PHE B 1 310 ? 30.107 7.506 17.886 1.00 11.25 309 PHE B C 1
ATOM 4993 O O . PHE B 1 310 ? 30.074 7.174 16.700 1.00 12.19 309 PHE B O 1
ATOM 5001 N N . THR B 1 311 ? 29.921 6.644 18.880 1.00 10.86 310 THR B N 1
ATOM 5002 C CA . THR B 1 311 ? 29.754 5.220 18.613 1.00 9.33 310 THR B CA 1
ATOM 5003 C C . THR B 1 311 ? 28.484 4.522 19.110 1.00 8.51 310 THR B C 1
ATOM 5004 O O . THR B 1 311 ? 28.063 3.531 18.519 1.00 8.91 310 THR B O 1
ATOM 5008 N N . TYR B 1 312 ? 27.880 5.023 20.185 1.00 8.47 311 TYR B N 1
ATOM 5009 C CA . TYR B 1 312 ? 26.683 4.387 20.743 1.00 8.02 311 TYR B CA 1
ATOM 5010 C C . TYR B 1 312 ? 25.357 4.923 20.211 1.00 8.72 311 TYR B C 1
ATOM 5011 O O . TYR B 1 312 ? 25.118 6.134 20.194 1.00 8.13 311 TYR B O 1
ATOM 5020 N N . GLY B 1 313 ? 24.503 3.989 19.793 1.00 8.25 312 GLY B N 1
ATOM 5021 C CA . GLY B 1 313 ? 23.181 4.302 19.279 1.00 9.87 312 GLY B CA 1
ATOM 5022 C C . GLY B 1 313 ? 22.269 3.141 19.635 1.00 8.03 312 GLY B C 1
ATOM 5023 O O . GLY B 1 313 ? 22.754 2.070 19.995 1.00 9.05 312 GLY B O 1
ATOM 5024 N N . THR B 1 314 ? 20.959 3.331 19.547 1.00 7.86 313 THR B N 1
ATOM 5025 C CA . THR B 1 314 ? 20.038 2.260 19.899 1.00 7.52 313 THR B CA 1
ATOM 5026 C C . THR B 1 314 ? 19.142 1.848 18.734 1.00 9.31 313 THR B C 1
ATOM 5027 O O . THR B 1 314 ? 18.756 2.679 17.907 1.00 10.18 313 THR B O 1
ATOM 5031 N N . PRO B 1 315 ? 18.825 0.544 18.637 1.00 10.64 314 PRO B N 1
ATOM 5032 C CA . PRO B 1 315 ? 19.278 -0.504 19.558 1.00 11.97 314 PRO B CA 1
ATOM 5033 C C . PRO B 1 315 ? 20.765 -0.816 19.416 1.00 12.55 314 PRO B C 1
ATOM 5034 O O . PRO B 1 315 ? 21.345 -0.664 18.339 1.00 13.30 314 PRO B O 1
ATOM 5038 N N . SER B 1 316 ? 21.370 -1.255 20.513 1.00 14.03 315 SER B N 1
ATOM 5039 C CA . SER B 1 316 ? 22.784 -1.601 20.541 1.00 16.82 315 SER B CA 1
ATOM 5040 C C . SER B 1 316 ? 22.936 -3.082 20.861 1.00 18.24 315 SER B C 1
ATOM 5041 O O . SER B 1 316 ? 22.277 -3.595 21.760 1.00 18.88 315 SER B O 1
ATOM 5044 N N . PRO B 1 317 ? 23.799 -3.794 20.122 1.00 19.58 316 PRO B N 1
ATOM 5045 C CA . PRO B 1 317 ? 23.977 -5.220 20.403 1.00 20.06 316 PRO B CA 1
ATOM 5046 C C . PRO B 1 317 ? 24.610 -5.437 21.777 1.00 20.88 316 PRO B C 1
ATOM 5047 O O . PRO B 1 317 ? 24.489 -6.509 22.369 1.00 21.23 316 PRO B O 1
ATOM 5051 N N . LEU B 1 318 ? 25.275 -4.401 22.279 1.00 20.45 317 LEU B N 1
ATOM 5052 C CA . LEU B 1 318 ? 25.924 -4.448 23.582 1.00 19.93 317 LEU B CA 1
ATOM 5053 C C . LEU B 1 318 ? 25.232 -3.487 24.544 1.00 19.62 317 LEU B C 1
ATOM 5054 O O . LEU B 1 318 ? 24.636 -2.501 24.117 1.00 20.09 317 LEU B O 1
ATOM 5059 N N . SER B 1 319 ? 25.299 -3.779 25.839 1.00 18.71 318 SER B N 1
ATOM 5060 C CA . SER B 1 319 ? 24.693 -2.899 26.830 1.00 17.52 318 SER B CA 1
ATOM 5061 C C . SER B 1 319 ? 25.541 -1.634 26.850 1.00 17.43 318 SER B C 1
ATOM 5062 O O . SER B 1 319 ? 26.690 -1.645 26.405 1.00 16.39 318 SER B O 1
ATOM 5065 N N . LEU B 1 320 ? 24.977 -0.548 27.365 1.00 17.51 319 LEU B N 1
ATOM 5066 C CA . LEU B 1 320 ? 25.701 0.715 27.427 1.00 17.89 319 LEU B CA 1
ATOM 5067 C C . LEU B 1 320 ? 27.060 0.543 28.108 1.00 18.45 319 LEU B C 1
ATOM 5068 O O . LEU B 1 320 ? 28.074 1.041 27.615 1.00 17.25 319 LEU B O 1
ATOM 5073 N N . ASP B 1 321 ? 27.080 -0.170 29.234 1.00 20.38 320 ASP B N 1
ATOM 5074 C CA . ASP B 1 321 ? 28.324 -0.407 29.969 1.00 21.65 320 ASP B CA 1
ATOM 5075 C C . ASP B 1 321 ? 29.316 -1.215 29.144 1.00 20.86 320 ASP B C 1
ATOM 5076 O O . ASP B 1 321 ? 30.502 -0.885 29.085 1.00 20.97 320 ASP B O 1
ATOM 5081 N N . GLN B 1 322 ? 28.828 -2.287 28.527 1.00 20.49 321 GLN B N 1
ATOM 5082 C CA . GLN B 1 322 ? 29.653 -3.150 27.688 1.00 19.82 321 GLN B CA 1
ATOM 5083 C C . GLN B 1 322 ? 30.244 -2.328 26.547 1.00 18.71 321 GLN B C 1
ATOM 5084 O O . GLN B 1 322 ? 31.420 -2.467 26.200 1.00 17.83 321 GLN B O 1
ATOM 5090 N N . HIS B 1 323 ? 29.413 -1.468 25.970 1.00 16.37 322 HIS B N 1
ATOM 5091 C CA . HIS B 1 323 ? 29.828 -0.624 24.859 1.00 14.58 322 HIS B CA 1
ATOM 5092 C C . HIS B 1 323 ? 30.965 0.317 25.239 1.00 15.43 322 HIS B C 1
ATOM 5093 O O . HIS B 1 323 ? 32.006 0.338 24.588 1.00 14.64 322 HIS B O 1
ATOM 5100 N N . ILE B 1 324 ? 30.756 1.096 26.293 1.00 16.94 323 ILE B N 1
ATOM 5101 C CA . ILE B 1 324 ? 31.758 2.047 26.755 1.00 18.20 323 ILE B CA 1
ATOM 5102 C C . ILE B 1 324 ? 33.095 1.379 27.055 1.00 19.72 323 ILE B C 1
ATOM 5103 O O . ILE B 1 324 ? 34.157 1.941 26.779 1.00 17.08 323 ILE B O 1
ATOM 5108 N N . GLU B 1 325 ? 33.037 0.181 27.623 1.00 22.08 324 GLU B N 1
ATOM 5109 C CA . GLU B 1 325 ? 34.242 -0.563 27.963 1.00 25.31 324 GLU B CA 1
ATOM 5110 C C . GLU B 1 325 ? 34.980 -1.003 26.704 1.00 24.80 324 GLU B C 1
ATOM 5111 O O . GLU B 1 325 ? 36.207 -0.938 26.639 1.00 24.21 324 GLU B O 1
ATOM 5117 N N . LYS B 1 326 ? 34.227 -1.435 25.697 1.00 25.08 325 LYS B N 1
ATOM 5118 C CA . LYS B 1 326 ? 34.820 -1.888 24.443 1.00 25.96 325 LYS B CA 1
ATOM 5119 C C . LYS B 1 326 ? 35.472 -0.767 23.639 1.00 26.93 325 LYS B C 1
ATOM 5120 O O . LYS B 1 326 ? 36.615 -0.899 23.193 1.00 26.26 325 LYS B O 1
ATOM 5126 N N . TYR B 1 327 ? 34.754 0.335 23.450 1.00 27.54 326 TYR B N 1
ATOM 5127 C CA . TYR B 1 327 ? 35.290 1.449 22.676 1.00 29.71 326 TYR B CA 1
ATOM 5128 C C . TYR B 1 327 ? 36.120 2.441 23.474 1.00 31.77 326 TYR B C 1
ATOM 5129 O O . TYR B 1 327 ? 36.571 3.455 22.936 1.00 32.79 326 TYR B O 1
ATOM 5138 N N . ALA B 1 328 ? 36.331 2.147 24.751 1.00 33.51 327 ALA B N 1
ATOM 5139 C CA . ALA B 1 328 ? 37.122 3.022 25.603 1.00 36.24 327 ALA B CA 1
ATOM 5140 C C . ALA B 1 328 ? 38.570 3.056 25.113 1.00 38.43 327 ALA B C 1
ATOM 5141 O O . ALA B 1 328 ? 39.243 4.084 25.207 1.00 39.46 327 ALA B O 1
ATOM 5143 N N . HIS B 1 329 ? 39.040 1.928 24.585 1.00 39.51 328 HIS B N 1
ATOM 5144 C CA . HIS B 1 329 ? 40.403 1.848 24.090 1.00 41.18 328 HIS B CA 1
ATOM 5145 C C . HIS B 1 329 ? 40.500 1.942 22.577 1.00 42.24 328 HIS B C 1
ATOM 5146 O O . HIS B 1 329 ? 41.235 2.813 22.069 1.00 42.41 328 HIS B O 1
ATOM 5147 N N . ASP C 1 4 ? 35.385 41.744 68.312 1.00 34.99 3 ASP C N 1
ATOM 5148 C CA . ASP C 1 4 ? 34.441 41.860 69.458 1.00 35.38 3 ASP C CA 1
ATOM 5149 C C . ASP C 1 4 ? 33.175 42.605 69.045 1.00 33.87 3 ASP C C 1
ATOM 5150 O O . ASP C 1 4 ? 33.245 43.661 68.421 1.00 36.10 3 ASP C O 1
ATOM 5152 N N . ALA C 1 5 ? 32.023 42.040 69.395 1.00 32.52 4 ALA C N 1
ATOM 5153 C CA . ALA C 1 5 ? 30.729 42.633 69.077 1.00 28.56 4 ALA C CA 1
ATOM 5154 C C . ALA C 1 5 ? 30.373 42.507 67.600 1.00 26.52 4 ALA C C 1
ATOM 5155 O O . ALA C 1 5 ? 29.361 41.902 67.257 1.00 24.91 4 ALA C O 1
ATOM 5157 N N . ARG C 1 6 ? 31.206 43.080 66.734 1.00 24.22 5 ARG C N 1
ATOM 5158 C CA . ARG C 1 6 ? 30.979 43.042 65.290 1.00 22.93 5 ARG C CA 1
ATOM 5159 C C . ARG C 1 6 ? 30.658 41.644 64.775 1.00 20.12 5 ARG C C 1
ATOM 5160 O O . ARG C 1 6 ? 29.778 41.466 63.935 1.00 18.27 5 ARG C O 1
ATOM 5168 N N . PHE C 1 7 ? 31.386 40.657 65.284 1.00 17.39 6 PHE C N 1
ATOM 5169 C CA . PHE C 1 7 ? 31.239 39.279 64.837 1.00 16.48 6 PHE C CA 1
ATOM 5170 C C . PHE C 1 7 ? 30.440 38.353 65.753 1.00 13.89 6 PHE C C 1
ATOM 5171 O O . PHE C 1 7 ? 30.497 37.132 65.599 1.00 14.08 6 PHE C O 1
ATOM 5179 N N . ASP C 1 8 ? 29.693 38.921 66.695 1.00 11.98 7 ASP C N 1
ATOM 5180 C CA . ASP C 1 8 ? 28.904 38.108 67.623 1.00 11.16 7 ASP C CA 1
ATOM 5181 C C . ASP C 1 8 ? 27.678 37.429 67.013 1.00 10.10 7 ASP C C 1
ATOM 5182 O O . ASP C 1 8 ? 27.269 36.363 67.478 1.00 11.07 7 ASP C O 1
ATOM 5187 N N . ILE C 1 9 ? 27.084 38.041 65.991 1.00 9.00 8 ILE C N 1
ATOM 5188 C CA . ILE C 1 9 ? 25.919 37.446 65.337 1.00 8.55 8 ILE C CA 1
ATOM 5189 C C . ILE C 1 9 ? 26.362 36.814 64.020 1.00 9.04 8 ILE C C 1
ATOM 5190 O O . ILE C 1 9 ? 26.971 37.480 63.184 1.00 9.81 8 ILE C O 1
ATOM 5195 N N . ALA C 1 10 ? 26.050 35.534 63.833 1.00 8.19 9 ALA C N 1
ATOM 5196 C CA . ALA C 1 10 ? 26.456 34.827 62.623 1.00 7.97 9 ALA C CA 1
ATOM 5197 C C . ALA C 1 10 ? 25.498 34.991 61.442 1.00 8.47 9 ALA C C 1
ATOM 5198 O O . ALA C 1 10 ? 25.919 35.380 60.354 1.00 8.04 9 ALA C O 1
ATOM 5200 N N . HIS C 1 11 ? 24.219 34.689 61.646 1.00 7.53 10 HIS C N 1
ATOM 5201 C CA . HIS C 1 11 ? 23.246 34.812 60.566 1.00 7.54 10 HIS C CA 1
ATOM 5202 C C . HIS C 1 11 ? 21.806 34.663 61.045 1.00 7.12 10 HIS C C 1
ATOM 5203 O O . HIS C 1 11 ? 21.553 34.398 62.217 1.00 7.02 10 HIS C O 1
ATOM 5210 N N . LEU C 1 12 ? 20.871 34.849 60.119 1.00 7.63 11 LEU C N 1
ATOM 5211 C CA . LEU C 1 12 ? 19.449 34.715 60.409 1.00 8.71 11 LEU C CA 1
ATOM 5212 C C . LEU C 1 12 ? 19.125 33.235 60.278 1.00 8.67 11 LEU C C 1
ATOM 5213 O O . LEU C 1 12 ? 19.158 32.679 59.183 1.00 8.83 11 LEU C O 1
ATOM 5218 N N . ALA C 1 13 ? 18.805 32.600 61.398 1.00 6.98 12 ALA C N 1
ATOM 5219 C CA . ALA C 1 13 ? 18.516 31.176 61.402 1.00 6.20 12 ALA C CA 1
ATOM 5220 C C . ALA C 1 13 ? 17.113 30.780 60.959 1.00 6.03 12 ALA C C 1
ATOM 5221 O O . ALA C 1 13 ? 16.951 29.859 60.155 1.00 5.99 12 ALA C O 1
ATOM 5223 N N . ARG C 1 14 ? 16.106 31.477 61.477 1.00 5.77 13 ARG C N 1
ATOM 5224 C CA . ARG C 1 14 ? 14.730 31.114 61.181 1.00 5.61 13 ARG C CA 1
ATOM 5225 C C . ARG C 1 14 ? 13.733 32.240 61.445 1.00 6.51 13 ARG C C 1
ATOM 5226 O O . ARG C 1 14 ? 14.059 33.268 62.037 1.00 6.76 13 ARG C O 1
ATOM 5234 N N . ALA C 1 15 ? 12.495 32.000 61.033 1.00 6.72 14 ALA C N 1
ATOM 5235 C CA . ALA C 1 15 ? 11.414 32.948 61.233 1.00 7.07 14 ALA C CA 1
ATOM 5236 C C . ALA C 1 15 ? 10.121 32.158 61.320 1.00 7.98 14 ALA C C 1
ATOM 5237 O O . ALA C 1 15 ? 10.025 31.052 60.796 1.00 8.54 14 ALA C O 1
ATOM 5239 N N . GLU C 1 16 ? 9.133 32.726 62.000 1.00 8.22 15 GLU C N 1
ATOM 5240 C CA . GLU C 1 16 ? 7.831 32.092 62.135 1.00 8.21 15 GLU C CA 1
ATOM 5241 C C . GLU C 1 16 ? 6.801 33.036 61.532 1.00 9.36 15 GLU C C 1
ATOM 5242 O O . GLU C 1 16 ? 6.812 34.233 61.820 1.00 8.89 15 GLU C O 1
ATOM 5248 N N . LEU C 1 17 ? 5.930 32.492 60.683 1.00 8.21 16 LEU C N 1
ATOM 5249 C CA . LEU C 1 17 ? 4.873 33.265 60.038 1.00 8.63 16 LEU C CA 1
ATOM 5250 C C . LEU C 1 17 ? 3.510 32.856 60.580 1.00 9.63 16 LEU C C 1
ATOM 5251 O O . LEU C 1 17 ? 3.220 31.665 60.673 1.00 9.08 16 LEU C O 1
ATOM 5256 N N . PHE C 1 18 ? 2.690 33.840 60.943 1.00 9.73 17 PHE C N 1
ATOM 5257 C CA . PHE C 1 18 ? 1.338 33.568 61.423 1.00 11.15 17 PHE C CA 1
ATOM 5258 C C . PHE C 1 18 ? 0.443 33.581 60.187 1.00 11.02 17 PHE C C 1
ATOM 5259 O O . PHE C 1 18 ? 0.646 34.387 59.280 1.00 10.56 17 PHE C O 1
ATOM 5267 N N . SER C 1 19 ? -0.538 32.690 60.141 1.00 10.61 18 SER C N 1
ATOM 5268 C CA . SER C 1 19 ? -1.431 32.656 58.988 1.00 10.26 18 SER C CA 1
ATOM 5269 C C . SER C 1 19 ? -2.829 32.173 59.319 1.00 10.78 18 SER C C 1
ATOM 5270 O O . SER C 1 19 ? -2.999 31.147 59.976 1.00 11.02 18 SER C O 1
ATOM 5273 N N . PRO C 1 20 ? -3.851 32.917 58.873 1.00 11.96 19 PRO C N 1
ATOM 5274 C CA . PRO C 1 20 ? -5.252 32.557 59.113 1.00 13.30 19 PRO C CA 1
ATOM 5275 C C . PRO C 1 20 ? -5.698 31.488 58.106 1.00 14.72 19 PRO C C 1
ATOM 5276 O O . PRO C 1 20 ? -6.837 31.022 58.137 1.00 14.18 19 PRO C O 1
ATOM 5280 N N . LYS C 1 21 ? -4.789 31.122 57.203 1.00 12.47 20 LYS C N 1
ATOM 5281 C CA . LYS C 1 21 ? -5.057 30.083 56.207 1.00 12.81 20 LYS C CA 1
ATOM 5282 C C . LYS C 1 21 ? -3.818 29.196 56.189 1.00 13.32 20 LYS C C 1
ATOM 5283 O O . LYS C 1 21 ? -3.170 29.025 55.156 1.00 12.21 20 LYS C O 1
ATOM 5289 N N . PRO C 1 22 ? -3.486 28.608 57.347 1.00 13.55 21 PRO C N 1
ATOM 5290 C CA . PRO C 1 22 ? -2.326 27.732 57.541 1.00 13.46 21 PRO C CA 1
ATOM 5291 C C . PRO C 1 22 ? -2.114 26.629 56.510 1.00 12.69 21 PRO C C 1
ATOM 5292 O O . PRO C 1 22 ? -0.975 26.348 56.133 1.00 10.79 21 PRO C O 1
ATOM 5296 N N . GLN C 1 23 ? -3.190 26.000 56.047 1.00 12.28 22 GLN C N 1
ATOM 5297 C CA . GLN C 1 23 ? -3.025 24.934 55.065 1.00 13.16 22 GLN C CA 1
ATOM 5298 C C . GLN C 1 23 ? -2.607 25.497 53.711 1.00 11.87 22 GLN C C 1
ATOM 5299 O O . GLN C 1 23 ? -1.709 24.965 53.060 1.00 9.61 22 GLN C O 1
ATOM 5305 N N . GLU C 1 24 ? -3.262 26.574 53.290 1.00 11.70 23 GLU C N 1
ATOM 5306 C CA . GLU C 1 24 ? -2.935 27.193 52.015 1.00 11.33 23 GLU C CA 1
ATOM 5307 C C . GLU C 1 24 ? -1.514 27.760 52.060 1.00 10.31 23 GLU C C 1
ATOM 5308 O O . GLU C 1 24 ? -0.792 27.708 51.068 1.00 9.57 23 GLU C O 1
ATOM 5314 N N . THR C 1 25 ? -1.111 28.290 53.213 1.00 9.82 24 THR C N 1
ATOM 5315 C CA . THR C 1 25 ? 0.233 28.845 53.363 1.00 9.43 24 THR C CA 1
ATOM 5316 C C . THR C 1 25 ? 1.257 27.717 53.261 1.00 8.20 24 THR C C 1
ATOM 5317 O O . THR C 1 25 ? 2.295 27.858 52.612 1.00 7.68 24 THR C O 1
ATOM 5321 N N . LEU C 1 26 ? 0.958 26.594 53.904 1.00 9.04 25 LEU C N 1
ATOM 5322 C CA . LEU C 1 26 ? 1.837 25.436 53.854 1.00 8.47 25 LEU C CA 1
ATOM 5323 C C . LEU C 1 26 ? 1.953 24.929 52.416 1.00 9.09 25 LEU C C 1
ATOM 5324 O O . LEU C 1 26 ? 3.036 24.549 51.967 1.00 9.32 25 LEU C O 1
ATOM 5329 N N . ASP C 1 27 ? 0.837 24.918 51.690 1.00 9.75 26 ASP C N 1
ATOM 5330 C CA . ASP C 1 27 ? 0.855 24.452 50.308 1.00 11.07 26 ASP C CA 1
ATOM 5331 C C . ASP C 1 27 ? 1.705 25.375 49.444 1.00 9.19 26 ASP C C 1
ATOM 5332 O O . ASP C 1 27 ? 2.371 24.929 48.512 1.00 9.10 26 ASP C O 1
ATOM 5337 N N . PHE C 1 28 ? 1.664 26.664 49.756 1.00 8.07 27 PHE C N 1
ATOM 5338 C CA . PHE C 1 28 ? 2.433 27.661 49.019 1.00 7.60 27 PHE C CA 1
ATOM 5339 C C . PHE C 1 28 ? 3.937 27.394 49.136 1.00 8.16 27 PHE C C 1
ATOM 5340 O O . PHE C 1 28 ? 4.658 27.422 48.144 1.00 8.63 27 PHE C O 1
ATOM 5348 N N . PHE C 1 29 ? 4.401 27.123 50.353 1.00 7.71 28 PHE C N 1
ATOM 5349 C CA . PHE C 1 29 ? 5.819 26.877 50.580 1.00 7.49 28 PHE C CA 1
ATOM 5350 C C . PHE C 1 29 ? 6.328 25.514 50.153 1.00 7.39 28 PHE C C 1
ATOM 5351 O O . PHE C 1 29 ? 7.532 25.332 49.955 1.00 8.03 28 PHE C O 1
ATOM 5359 N N . THR C 1 30 ? 5.423 24.556 50.010 1.00 7.23 29 THR C N 1
ATOM 5360 C CA . THR C 1 30 ? 5.812 23.209 49.611 1.00 9.13 29 THR C CA 1
ATOM 5361 C C . THR C 1 30 ? 5.578 22.944 48.127 1.00 8.53 29 THR C C 1
ATOM 5362 O O . THR C 1 30 ? 6.483 22.522 47.405 1.00 8.79 29 THR C O 1
ATOM 5366 N N . LYS C 1 31 ? 4.368 23.208 47.662 1.00 8.99 30 LYS C N 1
ATOM 5367 C CA . LYS C 1 31 ? 4.056 22.960 46.264 1.00 9.90 30 LYS C CA 1
ATOM 5368 C C . LYS C 1 31 ? 4.733 23.922 45.292 1.00 8.34 30 LYS C C 1
ATOM 5369 O O . LYS C 1 31 ? 5.133 23.511 44.205 1.00 9.22 30 LYS C O 1
ATOM 5375 N N . PHE C 1 32 ? 4.876 25.189 45.680 1.00 7.28 31 PHE C N 1
ATOM 5376 C CA . PHE C 1 32 ? 5.518 26.173 44.801 1.00 6.72 31 PHE C CA 1
ATOM 5377 C C . PHE C 1 32 ? 6.989 26.418 45.150 1.00 6.65 31 PHE C C 1
ATOM 5378 O O . PHE C 1 32 ? 7.850 26.446 44.266 1.00 6.70 31 PHE C O 1
ATOM 5386 N N . LEU C 1 33 ? 7.279 26.610 46.436 1.00 6.58 32 LEU C N 1
ATOM 5387 C CA . LEU C 1 33 ? 8.655 26.883 46.855 1.00 6.83 32 LEU C CA 1
ATOM 5388 C C . LEU C 1 33 ? 9.477 25.647 47.225 1.00 6.58 32 LEU C C 1
ATOM 5389 O O . LEU C 1 33 ? 10.627 25.759 47.636 1.00 6.13 32 LEU C O 1
ATOM 5394 N N . GLY C 1 34 ? 8.877 24.473 47.060 1.00 7.53 33 GLY C N 1
ATOM 5395 C CA . GLY C 1 34 ? 9.566 23.216 47.323 1.00 6.90 33 GLY C CA 1
ATOM 5396 C C . GLY C 1 34 ? 10.331 23.033 48.622 1.00 7.98 33 GLY C C 1
ATOM 5397 O O . GLY C 1 34 ? 11.398 22.426 48.632 1.00 7.50 33 GLY C O 1
ATOM 5406 N N . TYR C 1 36 ? 11.098 21.468 52.361 1.00 8.91 35 TYR C N 1
ATOM 5407 C CA . TYR C 1 36 ? 10.939 20.197 53.057 1.00 7.79 35 TYR C CA 1
ATOM 5408 C C . TYR C 1 36 ? 10.205 20.399 54.376 1.00 8.20 35 TYR C C 1
ATOM 5409 O O . TYR C 1 36 ? 10.490 21.348 55.105 1.00 8.34 35 TYR C O 1
ATOM 5418 N N . VAL C 1 37 ? 9.263 19.512 54.681 1.00 8.70 36 VAL C N 1
ATOM 5419 C CA . VAL C 1 37 ? 8.548 19.588 55.954 1.00 7.39 36 VAL C CA 1
ATOM 5420 C C . VAL C 1 37 ? 9.328 18.658 56.878 1.00 8.50 36 VAL C C 1
ATOM 5421 O O . VAL C 1 37 ? 9.474 17.474 56.589 1.00 8.90 36 VAL C O 1
ATOM 5425 N N . THR C 1 38 ? 9.832 19.192 57.984 1.00 7.90 37 THR C N 1
ATOM 5426 C CA . THR C 1 38 ? 10.628 18.392 58.907 1.00 8.37 37 THR C CA 1
ATOM 5427 C C . THR C 1 38 ? 9.920 18.032 60.217 1.00 9.84 37 THR C C 1
ATOM 5428 O O . THR C 1 38 ? 10.325 17.095 60.909 1.00 8.51 37 THR C O 1
ATOM 5432 N N . HIS C 1 39 ? 8.864 18.766 60.546 1.00 8.90 38 HIS C N 1
ATOM 5433 C CA . HIS C 1 39 ? 8.150 18.520 61.792 1.00 11.74 38 HIS C CA 1
ATOM 5434 C C . HIS C 1 39 ? 6.738 19.083 61.746 1.00 12.75 38 HIS C C 1
ATOM 5435 O O . HIS C 1 39 ? 6.490 20.111 61.115 1.00 10.27 38 HIS C O 1
ATOM 5442 N N . ARG C 1 40 ? 5.820 18.390 62.411 1.00 14.23 39 ARG C N 1
ATOM 5443 C CA . ARG C 1 40 ? 4.427 18.803 62.497 1.00 17.48 39 ARG C CA 1
ATOM 5444 C C . ARG C 1 40 ? 4.050 18.699 63.965 1.00 19.21 39 ARG C C 1
ATOM 5445 O O . ARG C 1 40 ? 4.291 17.674 64.602 1.00 17.84 39 ARG C O 1
ATOM 5453 N N . GLU C 1 41 ? 3.464 19.757 64.508 1.00 19.71 40 GLU C N 1
ATOM 5454 C CA . GLU C 1 41 ? 3.089 19.748 65.909 1.00 22.71 40 GLU C CA 1
ATOM 5455 C C . GLU C 1 41 ? 1.956 20.708 66.221 1.00 24.00 40 GLU C C 1
ATOM 5456 O O . GLU C 1 41 ? 2.101 21.929 66.111 1.00 23.96 40 GLU C O 1
ATOM 5462 N N . GLY C 1 42 ? 0.820 20.133 66.605 1.00 22.97 41 GLY C N 1
ATOM 5463 C CA . GLY C 1 42 ? -0.345 20.922 66.956 1.00 22.67 41 GLY C CA 1
ATOM 5464 C C . GLY C 1 42 ? -0.815 21.952 65.948 1.00 21.20 41 GLY C C 1
ATOM 5465 O O . GLY C 1 42 ? -1.421 21.612 64.934 1.00 22.07 41 GLY C O 1
ATOM 5466 N N . GLN C 1 43 ? -0.538 23.218 66.240 1.00 19.53 42 GLN C N 1
ATOM 5467 C CA . GLN C 1 43 ? -0.958 24.330 65.392 1.00 18.44 42 GLN C CA 1
ATOM 5468 C C . GLN C 1 43 ? 0.133 24.842 64.462 1.00 15.16 42 GLN C C 1
ATOM 5469 O O . GLN C 1 43 ? -0.052 25.858 63.792 1.00 14.14 42 GLN C O 1
ATOM 5475 N N . SER C 1 44 ? 1.260 24.147 64.404 1.00 12.85 43 SER C N 1
ATOM 5476 C CA . SER C 1 44 ? 2.355 24.617 63.573 1.00 11.30 43 SER C CA 1
ATOM 5477 C C . SER C 1 44 ? 3.048 23.540 62.760 1.00 11.02 43 SER C C 1
ATOM 5478 O O . SER C 1 44 ? 3.007 22.358 63.097 1.00 10.12 43 SER C O 1
ATOM 5481 N N . VAL C 1 45 ? 3.693 23.974 61.682 1.00 9.26 44 VAL C N 1
ATOM 5482 C CA . VAL C 1 45 ? 4.434 23.081 60.807 1.00 9.54 44 VAL C CA 1
ATOM 5483 C C . VAL C 1 45 ? 5.818 23.697 60.625 1.00 8.28 44 VAL C C 1
ATOM 5484 O O . VAL C 1 45 ? 5.947 24.916 60.532 1.00 9.09 44 VAL C O 1
ATOM 5488 N N . TYR C 1 46 ? 6.843 22.854 60.573 1.00 7.44 45 TYR C N 1
ATOM 5489 C CA . TYR C 1 46 ? 8.220 23.321 60.447 1.00 6.89 45 TYR C CA 1
ATOM 5490 C C . TYR C 1 46 ? 8.828 22.929 59.097 1.00 6.62 45 TYR C C 1
ATOM 5491 O O . TYR C 1 46 ? 8.695 21.786 58.666 1.00 6.49 45 TYR C O 1
ATOM 5500 N N . LEU C 1 47 ? 9.494 23.877 58.435 1.00 6.42 46 LEU C N 1
ATOM 5501 C CA . LEU C 1 47 ? 10.099 23.604 57.125 1.00 6.25 46 LEU C CA 1
ATOM 5502 C C . LEU C 1 47 ? 11.513 24.157 56.961 1.00 7.03 46 LEU C C 1
ATOM 5503 O O . LEU C 1 47 ? 11.959 25.003 57.734 1.00 7.77 46 LEU C O 1
ATOM 5508 N N . ARG C 1 48 ? 12.208 23.672 55.935 1.00 6.88 47 ARG C N 1
ATOM 5509 C CA . ARG C 1 48 ? 13.564 24.122 55.631 1.00 6.61 47 ARG C CA 1
ATOM 5510 C C . ARG C 1 48 ? 13.874 23.981 54.143 1.00 7.57 47 ARG C C 1
ATOM 5511 O O . ARG C 1 48 ? 13.365 23.075 53.473 1.00 7.69 47 ARG C O 1
ATOM 5519 N N . GLY C 1 49 ? 14.694 24.894 53.627 1.00 7.28 48 GLY C N 1
ATOM 5520 C CA . GLY C 1 49 ? 15.098 24.821 52.234 1.00 4.55 48 GLY C CA 1
ATOM 5521 C C . GLY C 1 49 ? 16.134 23.716 52.202 1.00 7.60 48 GLY C C 1
ATOM 5522 O O . GLY C 1 49 ? 16.678 23.367 53.254 1.00 5.41 48 GLY C O 1
ATOM 5523 N N . TYR C 1 50 ? 16.438 23.172 51.028 1.00 6.44 49 TYR C N 1
ATOM 5524 C CA . TYR C 1 50 ? 17.395 22.078 50.976 1.00 5.68 49 TYR C CA 1
ATOM 5525 C C . TYR C 1 50 ? 18.815 22.443 51.397 1.00 5.68 49 TYR C C 1
ATOM 5526 O O . TYR C 1 50 ? 19.634 21.555 51.626 1.00 5.67 49 TYR C O 1
ATOM 5535 N N . GLU C 1 51 ? 19.108 23.736 51.515 1.00 4.90 50 GLU C N 1
ATOM 5536 C CA . GLU C 1 51 ? 20.435 24.133 51.965 1.00 5.79 50 GLU C CA 1
ATOM 5537 C C . GLU C 1 51 ? 20.431 24.854 53.315 1.00 5.40 50 GLU C C 1
ATOM 5538 O O . GLU C 1 51 ? 21.453 25.389 53.734 1.00 6.33 50 GLU C O 1
ATOM 5544 N N . ASP C 1 52 ? 19.282 24.875 53.995 1.00 5.08 51 ASP C N 1
ATOM 5545 C CA . ASP C 1 52 ? 19.220 25.476 55.334 1.00 5.32 51 ASP C CA 1
ATOM 5546 C C . ASP C 1 52 ? 19.967 24.462 56.220 1.00 6.38 51 ASP C C 1
ATOM 5547 O O . ASP C 1 52 ? 19.749 23.258 56.114 1.00 8.09 51 ASP C O 1
ATOM 5552 N N . PRO C 1 53 ? 20.855 24.937 57.108 1.00 7.65 52 PRO C N 1
ATOM 5553 C CA . PRO C 1 53 ? 21.633 24.055 57.988 1.00 7.22 52 PRO C CA 1
ATOM 5554 C C . PRO C 1 53 ? 20.950 23.366 59.171 1.00 7.37 52 PRO C C 1
ATOM 5555 O O . PRO C 1 53 ? 21.423 22.324 59.639 1.00 7.41 52 PRO C O 1
ATOM 5559 N N . TYR C 1 54 ? 19.858 23.945 59.659 1.00 7.30 53 TYR C N 1
ATOM 5560 C CA . TYR C 1 54 ? 19.163 23.395 60.818 1.00 7.84 53 TYR C CA 1
ATOM 5561 C C . TYR C 1 54 ? 17.851 22.711 60.438 1.00 7.35 53 TYR C C 1
ATOM 5562 O O . TYR C 1 54 ? 17.420 22.792 59.288 1.00 8.32 53 TYR C O 1
ATOM 5571 N N . PRO C 1 55 ? 17.210 22.001 61.393 1.00 7.82 54 PRO C N 1
ATOM 5572 C CA . PRO C 1 55 ? 15.949 21.309 61.110 1.00 7.50 54 PRO C CA 1
ATOM 5573 C C . PRO C 1 55 ? 14.878 22.168 60.438 1.00 9.51 54 PRO C C 1
ATOM 5574 O O . PRO C 1 55 ? 14.092 21.668 59.631 1.00 8.33 54 PRO C O 1
ATOM 5578 N N . TRP C 1 56 ? 14.830 23.450 60.779 1.00 9.15 55 TRP C N 1
ATOM 5579 C CA . TRP C 1 56 ? 13.867 24.341 60.147 1.00 8.96 55 TRP C CA 1
ATOM 5580 C C . TRP C 1 56 ? 14.346 25.788 60.083 1.00 9.00 55 TRP C C 1
ATOM 5581 O O . TRP C 1 56 ? 15.187 26.213 60.870 1.00 9.81 55 TRP C O 1
ATOM 5592 N N . SER C 1 57 ? 13.825 26.525 59.108 1.00 8.95 56 SER C N 1
ATOM 5593 C CA . SER C 1 57 ? 14.150 27.932 58.933 1.00 7.91 56 SER C CA 1
ATOM 5594 C C . SER C 1 57 ? 12.828 28.694 58.858 1.00 7.39 56 SER C C 1
ATOM 5595 O O . SER C 1 57 ? 12.795 29.923 58.934 1.00 8.76 56 SER C O 1
ATOM 5598 N N . LEU C 1 58 ? 11.737 27.947 58.703 1.00 5.87 57 LEU C N 1
ATOM 5599 C CA . LEU C 1 58 ? 10.402 28.536 58.632 1.00 5.84 57 LEU C CA 1
ATOM 5600 C C . LEU C 1 58 ? 9.391 27.750 59.460 1.00 6.57 57 LEU C C 1
ATOM 5601 O O . LEU C 1 58 ? 9.327 26.524 59.388 1.00 7.34 57 LEU C O 1
ATOM 5606 N N . LYS C 1 59 ? 8.606 28.479 60.245 1.00 5.18 58 LYS C N 1
ATOM 5607 C CA . LYS C 1 59 ? 7.569 27.880 61.067 1.00 6.11 58 LYS C CA 1
ATOM 5608 C C . LYS C 1 59 ? 6.264 28.561 60.676 1.00 5.47 58 LYS C C 1
ATOM 5609 O O . LYS C 1 59 ? 6.167 29.788 60.707 1.00 8.27 58 LYS C O 1
ATOM 5615 N N . ILE C 1 60 ? 5.283 27.764 60.263 1.00 6.51 59 ILE C N 1
ATOM 5616 C CA . ILE C 1 60 ? 3.980 28.293 59.882 1.00 6.48 59 ILE C CA 1
ATOM 5617 C C . ILE C 1 60 ? 3.031 27.963 61.017 1.00 7.70 59 ILE C C 1
ATOM 5618 O O . ILE C 1 60 ? 2.839 26.790 61.347 1.00 7.50 59 ILE C O 1
ATOM 5623 N N . THR C 1 61 ? 2.438 28.991 61.607 1.00 8.64 60 THR C N 1
ATOM 5624 C CA . THR C 1 61 ? 1.532 28.787 62.730 1.00 8.91 60 THR C CA 1
ATOM 5625 C C . THR C 1 61 ? 0.144 29.364 62.492 1.00 10.45 60 THR C C 1
ATOM 5626 O O . THR C 1 61 ? -0.004 30.512 62.082 1.00 10.22 60 THR C O 1
ATOM 5630 N N . GLU C 1 62 ? -0.875 28.555 62.763 1.00 13.03 61 GLU C N 1
ATOM 5631 C CA . GLU C 1 62 ? -2.248 29.001 62.593 1.00 15.73 61 GLU C CA 1
ATOM 5632 C C . GLU C 1 62 ? -2.517 30.129 63.581 1.00 15.85 61 GLU C C 1
ATOM 5633 O O . GLU C 1 62 ? -2.237 30.000 64.774 1.00 15.73 61 GLU C O 1
ATOM 5639 N N . ALA C 1 63 ? -3.053 31.235 63.079 1.00 16.89 62 ALA C N 1
ATOM 5640 C CA . ALA C 1 63 ? -3.352 32.386 63.921 1.00 17.54 62 ALA C CA 1
ATOM 5641 C C . ALA C 1 63 ? -4.541 33.158 63.365 1.00 17.55 62 ALA C C 1
ATOM 5642 O O . ALA C 1 63 ? -4.929 32.970 62.209 1.00 17.02 62 ALA C O 1
ATOM 5644 N N . PRO C 1 64 ? -5.137 34.035 64.186 1.00 17.42 63 PRO C N 1
ATOM 5645 C CA . PRO C 1 64 ? -6.288 34.835 63.762 1.00 18.38 63 PRO C CA 1
ATOM 5646 C C . PRO C 1 64 ? -5.905 35.839 62.680 1.00 16.54 63 PRO C C 1
ATOM 5647 O O . PRO C 1 64 ? -6.734 36.213 61.853 1.00 16.38 63 PRO C O 1
ATOM 5651 N N . GLU C 1 65 ? -4.648 36.275 62.699 1.00 16.24 64 GLU C N 1
ATOM 5652 C CA . GLU C 1 65 ? -4.161 37.246 61.722 1.00 16.42 64 GLU C CA 1
ATOM 5653 C C . GLU C 1 65 ? -2.774 36.867 61.205 1.00 15.66 64 GLU C C 1
ATOM 5654 O O . GLU C 1 65 ? -2.110 36.004 61.772 1.00 15.40 64 GLU C O 1
ATOM 5656 N N . ALA C 1 66 ? -2.344 37.513 60.124 1.00 13.99 65 ALA C N 1
ATOM 5657 C CA . ALA C 1 66 ? -1.028 37.240 59.552 1.00 12.90 65 ALA C CA 1
ATOM 5658 C C . ALA C 1 66 ? 0.035 37.994 60.336 1.00 12.35 65 ALA C C 1
ATOM 5659 O O . ALA C 1 66 ? -0.273 38.684 61.303 1.00 13.38 65 ALA C O 1
ATOM 5661 N N . GLY C 1 67 ? 1.289 37.860 59.919 1.00 12.09 66 GLY C N 1
ATOM 5662 C CA . GLY C 1 67 ? 2.360 38.549 60.613 1.00 10.45 66 GLY C CA 1
ATOM 5663 C C . GLY C 1 67 ? 3.509 37.642 60.983 1.00 10.59 66 GLY C C 1
ATOM 5664 O O . GLY C 1 67 ? 3.533 36.463 60.620 1.00 11.98 66 GLY C O 1
ATOM 5673 N N . GLY C 1 69 ? 5.646 35.727 63.864 1.00 9.30 68 GLY C N 1
ATOM 5674 C CA . GLY C 1 69 ? 5.616 35.239 65.232 1.00 8.16 68 GLY C CA 1
ATOM 5675 C C . GLY C 1 69 ? 6.939 35.597 65.883 1.00 9.46 68 GLY C C 1
ATOM 5676 O O . GLY C 1 69 ? 6.994 35.990 67.051 1.00 8.03 68 GLY C O 1
ATOM 5677 N N . HIS C 1 70 ? 8.017 35.444 65.119 1.00 7.72 69 HIS C N 1
ATOM 5678 C CA . HIS C 1 70 ? 9.357 35.786 65.589 1.00 8.61 69 HIS C CA 1
ATOM 5679 C C . HIS C 1 70 ? 10.385 35.509 64.503 1.00 8.52 69 HIS C C 1
ATOM 5680 O O . HIS C 1 70 ? 10.067 34.950 63.454 1.00 8.45 69 HIS C O 1
ATOM 5687 N N . ALA C 1 71 ? 11.617 35.914 64.784 1.00 8.01 70 ALA C N 1
ATOM 5688 C CA . ALA C 1 71 ? 12.758 35.710 63.904 1.00 8.80 70 ALA C CA 1
ATOM 5689 C C . ALA C 1 71 ? 13.920 35.451 64.852 1.00 9.40 70 ALA C C 1
ATOM 5690 O O . ALA C 1 71 ? 14.096 36.180 65.833 1.00 10.08 70 ALA C O 1
ATOM 5692 N N . ALA C 1 72 ? 14.700 34.411 64.577 1.00 8.81 71 ALA C N 1
ATOM 5693 C CA . ALA C 1 72 ? 15.824 34.087 65.438 1.00 8.08 71 ALA C CA 1
ATOM 5694 C C . ALA C 1 72 ? 17.139 34.149 64.690 1.00 8.32 71 ALA C C 1
ATOM 5695 O O . ALA C 1 72 ? 17.255 33.666 63.563 1.00 7.59 71 ALA C O 1
ATOM 5705 N N . ARG C 1 74 ? 21.279 33.319 64.888 1.00 6.79 73 ARG C N 1
ATOM 5706 C CA . ARG C 1 74 ? 22.220 32.465 65.586 1.00 7.91 73 ARG C CA 1
ATOM 5707 C C . ARG C 1 74 ? 23.514 33.242 65.805 1.00 8.29 73 ARG C C 1
ATOM 5708 O O . ARG C 1 74 ? 23.953 33.992 64.934 1.00 6.81 73 ARG C O 1
ATOM 5716 N N . THR C 1 75 ? 24.117 33.062 66.974 1.00 6.98 74 THR C N 1
ATOM 5717 C CA . THR C 1 75 ? 25.356 33.757 67.308 1.00 7.90 74 THR C CA 1
ATOM 5718 C C . THR C 1 75 ? 26.575 32.997 66.786 1.00 8.83 74 THR C C 1
ATOM 5719 O O . THR C 1 75 ? 26.456 31.863 66.320 1.00 8.69 74 THR C O 1
ATOM 5723 N N . SER C 1 76 ? 27.750 33.612 66.877 1.00 8.93 75 SER C N 1
ATOM 5724 C CA . SER C 1 76 ? 28.968 32.971 66.378 1.00 10.48 75 SER C CA 1
ATOM 5725 C C . SER C 1 76 ? 29.614 32.022 67.380 1.00 10.42 75 SER C C 1
ATOM 5726 O O . SER C 1 76 ? 30.565 31.316 67.047 1.00 10.68 75 SER C O 1
ATOM 5729 N N . SER C 1 77 ? 29.095 32.012 68.604 1.00 11.64 76 SER C N 1
ATOM 5730 C CA . SER C 1 77 ? 29.606 31.148 69.661 1.00 11.22 76 SER C CA 1
ATOM 5731 C C . SER C 1 77 ? 28.700 31.279 70.882 1.00 11.05 76 SER C C 1
ATOM 5732 O O . SER C 1 77 ? 27.890 32.200 70.964 1.00 10.88 76 SER C O 1
ATOM 5735 N N . PRO C 1 78 ? 28.812 30.349 71.842 1.00 11.84 77 PRO C N 1
ATOM 5736 C CA . PRO C 1 78 ? 27.971 30.431 73.040 1.00 12.44 77 PRO C CA 1
ATOM 5737 C C . PRO C 1 78 ? 28.324 31.660 73.881 1.00 13.35 77 PRO C C 1
ATOM 5738 O O . PRO C 1 78 ? 27.460 32.241 74.546 1.00 13.81 77 PRO C O 1
ATOM 5742 N N . GLU C 1 79 ? 29.595 32.056 73.851 1.00 13.40 78 GLU C N 1
ATOM 5743 C CA . GLU C 1 79 ? 30.030 33.237 74.594 1.00 13.79 78 GLU C CA 1
ATOM 5744 C C . GLU C 1 79 ? 29.363 34.470 73.985 1.00 13.21 78 GLU C C 1
ATOM 5745 O O . GLU C 1 79 ? 28.963 35.391 74.697 1.00 12.47 78 GLU C O 1
ATOM 5751 N N . ALA C 1 80 ? 29.249 34.479 72.659 1.00 12.15 79 ALA C N 1
ATOM 5752 C CA . ALA C 1 80 ? 28.637 35.595 71.954 1.00 12.07 79 ALA C CA 1
ATOM 5753 C C . ALA C 1 80 ? 27.186 35.772 72.378 1.00 12.27 79 ALA C C 1
ATOM 5754 O O . ALA C 1 80 ? 26.702 36.896 72.509 1.00 11.51 79 ALA C O 1
ATOM 5756 N N . LEU C 1 81 ? 26.491 34.661 72.592 1.00 12.17 80 LEU C N 1
ATOM 5757 C CA . LEU C 1 81 ? 25.091 34.722 73.003 1.00 12.41 80 LEU C CA 1
ATOM 5758 C C . LEU C 1 81 ? 24.956 35.395 74.360 1.00 13.50 80 LEU C C 1
ATOM 5759 O O . LEU C 1 81 ? 24.107 36.274 74.551 1.00 12.61 80 LEU C O 1
ATOM 5764 N N . GLU C 1 82 ? 25.792 34.992 75.310 1.00 15.38 81 GLU C N 1
ATOM 5765 C CA . GLU C 1 82 ? 25.710 35.599 76.628 1.00 18.22 81 GLU C CA 1
ATOM 5766 C C . GLU C 1 82 ? 26.033 37.090 76.533 1.00 16.79 81 GLU C C 1
ATOM 5767 O O . GLU C 1 82 ? 25.351 37.916 77.147 1.00 15.53 81 GLU C O 1
ATOM 5773 N N . ARG C 1 83 ? 27.041 37.437 75.735 1.00 14.48 82 ARG C N 1
ATOM 5774 C CA . ARG C 1 83 ? 27.433 38.838 75.562 1.00 14.60 82 ARG C CA 1
ATOM 5775 C C . ARG C 1 83 ? 26.292 39.688 75.000 1.00 14.00 82 ARG C C 1
ATOM 5776 O O . ARG C 1 83 ? 26.003 40.775 75.503 1.00 12.22 82 ARG C O 1
ATOM 5784 N N . ARG C 1 84 ? 25.644 39.191 73.953 1.00 13.98 83 ARG C N 1
ATOM 5785 C CA . ARG C 1 84 ? 24.551 39.927 73.340 1.00 13.04 83 ARG C CA 1
ATOM 5786 C C . ARG C 1 84 ? 23.356 40.069 74.277 1.00 12.32 83 ARG C C 1
ATOM 5787 O O . ARG C 1 84 ? 22.812 41.159 74.427 1.00 12.94 83 ARG C O 1
ATOM 5795 N N . ALA C 1 85 ? 22.955 38.969 74.910 1.00 13.18 84 ALA C N 1
ATOM 5796 C CA . ALA C 1 85 ? 21.820 38.998 75.828 1.00 15.31 84 ALA C CA 1
ATOM 5797 C C . ALA C 1 85 ? 22.093 39.944 76.991 1.00 15.45 84 ALA C C 1
ATOM 5798 O O . ALA C 1 85 ? 21.178 40.598 77.496 1.00 17.11 84 ALA C O 1
ATOM 5800 N N . LYS C 1 86 ? 23.349 40.012 77.416 1.00 16.75 85 LYS C N 1
ATOM 5801 C CA . LYS C 1 86 ? 23.731 40.888 78.520 1.00 17.53 85 LYS C CA 1
ATOM 5802 C C . LYS C 1 86 ? 23.655 42.343 78.082 1.00 16.45 85 LYS C C 1
ATOM 5803 O O . LYS C 1 86 ? 23.247 43.217 78.852 1.00 16.65 85 LYS C O 1
ATOM 5809 N N . SER C 1 87 ? 24.056 42.603 76.844 1.00 15.87 86 SER C N 1
ATOM 5810 C CA . SER C 1 87 ? 24.020 43.957 76.320 1.00 15.28 86 SER C CA 1
ATOM 5811 C C . SER C 1 87 ? 22.575 44.449 76.306 1.00 15.75 86 SER C C 1
ATOM 5812 O O . SER C 1 87 ? 22.289 45.570 76.725 1.00 14.41 86 SER C O 1
ATOM 5815 N N . LEU C 1 88 ? 21.664 43.604 75.832 1.00 15.78 87 LEU C N 1
ATOM 5816 C CA . LEU C 1 88 ? 20.248 43.967 75.780 1.00 17.20 87 LEU C CA 1
ATOM 5817 C C . LEU C 1 88 ? 19.713 44.226 77.190 1.00 19.32 87 LEU C C 1
ATOM 5818 O O . LEU C 1 88 ? 18.996 45.204 77.427 1.00 18.98 87 LEU C O 1
ATOM 5823 N N . THR C 1 89 ? 20.070 43.348 78.122 1.00 20.53 88 THR C N 1
ATOM 5824 C CA . THR C 1 89 ? 19.638 43.483 79.507 1.00 22.83 88 THR C CA 1
ATOM 5825 C C . THR C 1 89 ? 20.178 44.770 80.124 1.00 24.01 88 THR C C 1
ATOM 5826 O O . THR C 1 89 ? 19.440 45.506 80.779 1.00 23.85 88 THR C O 1
ATOM 5830 N N . ASP C 1 90 ? 21.466 45.035 79.917 1.00 24.71 89 ASP C N 1
ATOM 5831 C CA . ASP C 1 90 ? 22.082 46.244 80.447 1.00 26.02 89 ASP C CA 1
ATOM 5832 C C . ASP C 1 90 ? 21.419 47.464 79.830 1.00 26.21 89 ASP C C 1
ATOM 5833 O O . ASP C 1 90 ? 21.414 48.542 80.422 1.00 27.06 89 ASP C O 1
ATOM 5838 N N . GLY C 1 91 ? 20.864 47.283 78.634 1.00 25.53 90 GLY C N 1
ATOM 5839 C CA . GLY C 1 91 ? 20.187 48.368 77.950 1.00 25.35 90 GLY C CA 1
ATOM 5840 C C . GLY C 1 91 ? 18.748 48.455 78.424 1.00 25.59 90 GLY C C 1
ATOM 5841 O O . GLY C 1 91 ? 17.950 49.231 77.901 1.00 26.22 90 GLY C O 1
ATOM 5842 N N . ASN C 1 92 ? 18.427 47.633 79.416 1.00 25.45 91 ASN C N 1
ATOM 5843 C CA . ASN C 1 92 ? 17.100 47.585 80.009 1.00 25.87 91 ASN C CA 1
ATOM 5844 C C . ASN C 1 92 ? 16.016 47.037 79.094 1.00 25.17 91 ASN C C 1
ATOM 5845 O O . ASN C 1 92 ? 14.863 47.464 79.155 1.00 23.67 91 ASN C O 1
ATOM 5850 N N . VAL C 1 93 ? 16.391 46.092 78.240 1.00 23.59 92 VAL C N 1
ATOM 5851 C CA . VAL C 1 93 ? 15.431 45.469 77.340 1.00 22.81 92 VAL C CA 1
ATOM 5852 C C . VAL C 1 93 ? 14.949 44.203 78.035 1.00 23.16 92 VAL C C 1
ATOM 5853 O O . VAL C 1 93 ? 15.757 43.378 78.456 1.00 22.48 92 VAL C O 1
ATOM 5857 N N . ASP C 1 94 ? 13.635 44.057 78.166 1.00 24.63 93 ASP C N 1
ATOM 5858 C CA . ASP C 1 94 ? 13.073 42.886 78.823 1.00 27.26 93 ASP C CA 1
ATOM 5859 C C . ASP C 1 94 ? 13.266 41.657 77.939 1.00 26.95 93 ASP C C 1
ATOM 5860 O O . ASP C 1 94 ? 12.931 41.676 76.755 1.00 28.39 93 ASP C O 1
ATOM 5865 N N . GLY C 1 95 ? 13.818 40.595 78.514 1.00 25.39 94 GLY C N 1
ATOM 5866 C CA . GLY C 1 95 ? 14.047 39.382 77.753 1.00 23.05 94 GLY C CA 1
ATOM 5867 C C . GLY C 1 95 ? 13.709 38.143 78.553 1.00 22.73 94 GLY C C 1
ATOM 5868 O O . GLY C 1 95 ? 13.665 38.180 79.783 1.00 21.57 94 GLY C O 1
ATOM 5869 N N . THR C 1 96 ? 13.473 37.039 77.855 1.00 21.21 95 THR C N 1
ATOM 5870 C CA . THR C 1 96 ? 13.128 35.785 78.505 1.00 21.78 95 THR C CA 1
ATOM 5871 C C . THR C 1 96 ? 13.887 34.626 77.873 1.00 21.20 95 THR C C 1
ATOM 5872 O O . THR C 1 96 ? 14.031 34.559 76.650 1.00 18.29 95 THR C O 1
ATOM 5876 N N . TRP C 1 97 ? 14.374 33.715 78.709 1.00 20.71 96 TRP C N 1
ATOM 5877 C CA . TRP C 1 97 ? 15.097 32.552 78.216 1.00 19.82 96 TRP C CA 1
ATOM 5878 C C . TRP C 1 97 ? 14.149 31.373 78.091 1.00 19.71 96 TRP C C 1
ATOM 5879 O O . TRP C 1 97 ? 13.269 31.182 78.929 1.00 18.20 96 TRP C O 1
ATOM 5890 N N . SER C 1 98 ? 14.336 30.579 77.044 1.00 19.46 97 SER C N 1
ATOM 5891 C CA . SER C 1 98 ? 13.489 29.420 76.824 1.00 18.61 97 SER C CA 1
ATOM 5892 C C . SER C 1 98 ? 14.219 28.330 76.057 1.00 18.00 97 SER C C 1
ATOM 5893 O O . SER C 1 98 ? 15.335 28.524 75.580 1.00 17.26 97 SER C O 1
ATOM 5896 N N . GLU C 1 99 ? 13.571 27.177 75.954 1.00 18.15 98 GLU C N 1
ATOM 5897 C CA . GLU C 1 99 ? 14.106 26.035 75.229 1.00 19.29 98 GLU C CA 1
ATOM 5898 C C . GLU C 1 99 ? 12.928 25.105 74.999 1.00 19.53 98 GLU C C 1
ATOM 5899 O O . GLU C 1 99 ? 12.793 24.074 75.656 1.00 19.67 98 GLU C O 1
ATOM 5905 N N . ASP C 1 100 ? 12.065 25.488 74.064 1.00 18.71 99 ASP C N 1
ATOM 5906 C CA . ASP C 1 100 ? 10.876 24.699 73.778 1.00 19.42 99 ASP C CA 1
ATOM 5907 C C . ASP C 1 100 ? 10.616 24.532 72.288 1.00 18.02 99 ASP C C 1
ATOM 5908 O O . ASP C 1 100 ? 9.499 24.209 71.884 1.00 19.04 99 ASP C O 1
ATOM 5913 N N . GLN C 1 101 ? 11.644 24.746 71.474 1.00 16.34 100 GLN C N 1
ATOM 5914 C CA . GLN C 1 101 ? 11.488 24.603 70.035 1.00 15.11 100 GLN C CA 1
ATOM 5915 C C . GLN C 1 101 ? 12.246 23.419 69.466 1.00 14.64 100 GLN C C 1
ATOM 5916 O O . GLN C 1 101 ? 13.414 23.193 69.780 1.00 13.71 100 GLN C O 1
ATOM 5922 N N . PHE C 1 102 ? 11.555 22.667 68.618 1.00 13.51 101 PHE C N 1
ATOM 5923 C CA . PHE C 1 102 ? 12.117 21.503 67.946 1.00 13.39 101 PHE C CA 1
ATOM 5924 C C . PHE C 1 102 ? 13.391 21.877 67.184 1.00 12.30 101 PHE C C 1
ATOM 5925 O O . PHE C 1 102 ? 13.433 22.904 66.513 1.00 12.33 101 PHE C O 1
ATOM 5933 N N . GLY C 1 103 ? 14.420 21.040 67.299 1.00 12.36 102 GLY C N 1
ATOM 5934 C CA . GLY C 1 103 ? 15.672 21.270 66.591 1.00 13.57 102 GLY C CA 1
ATOM 5935 C C . GLY C 1 103 ? 16.607 22.380 67.051 1.00 12.40 102 GLY C C 1
ATOM 5936 O O . GLY C 1 103 ? 17.613 22.658 66.389 1.00 11.39 102 GLY C O 1
ATOM 5937 N N . TYR C 1 104 ? 16.294 23.011 68.177 1.00 11.67 103 TYR C N 1
ATOM 5938 C CA . TYR C 1 104 ? 17.113 24.102 68.704 1.00 9.96 103 TYR C CA 1
ATOM 5939 C C . TYR C 1 104 ? 17.212 24.008 70.228 1.00 10.29 103 TYR C C 1
ATOM 5940 O O . TYR C 1 104 ? 16.503 23.221 70.850 1.00 8.99 103 TYR C O 1
ATOM 5949 N N . GLY C 1 105 ? 18.080 24.830 70.814 1.00 10.60 104 GLY C N 1
ATOM 5950 C CA . GLY C 1 105 ? 18.260 24.821 72.256 1.00 11.20 104 GLY C CA 1
ATOM 5951 C C . GLY C 1 105 ? 17.877 26.103 72.978 1.00 10.99 104 GLY C C 1
ATOM 5952 O O . GLY C 1 105 ? 16.873 26.735 72.647 1.00 11.20 104 GLY C O 1
ATOM 5953 N N . LYS C 1 106 ? 18.681 26.483 73.971 1.00 11.71 105 LYS C N 1
ATOM 5954 C CA . LYS C 1 106 ? 18.421 27.683 74.767 1.00 12.38 105 LYS C CA 1
ATOM 5955 C C . LYS C 1 106 ? 18.297 28.924 73.889 1.00 12.56 105 LYS C C 1
ATOM 5956 O O . LYS C 1 106 ? 19.137 29.174 73.022 1.00 14.62 105 LYS C O 1
ATOM 5958 N N . THR C 1 107 ? 17.252 29.706 74.128 1.00 11.89 106 THR C N 1
ATOM 5959 C CA . THR C 1 107 ? 16.990 30.895 73.331 1.00 12.73 106 THR C CA 1
ATOM 5960 C C . THR C 1 107 ? 16.599 32.115 74.159 1.00 12.65 106 THR C C 1
ATOM 5961 O O . THR C 1 107 ? 15.819 32.013 75.104 1.00 12.54 106 THR C O 1
ATOM 5965 N N . PHE C 1 108 ? 17.142 33.269 73.787 1.00 10.90 107 PHE C N 1
ATOM 5966 C CA . PHE C 1 108 ? 16.836 34.513 74.478 1.00 11.75 107 PHE C CA 1
ATOM 5967 C C . PHE C 1 108 ? 15.801 35.264 73.646 1.00 11.90 107 PHE C C 1
ATOM 5968 O O . PHE C 1 108 ? 16.089 35.689 72.529 1.00 12.01 107 PHE C O 1
ATOM 5976 N N . GLU C 1 109 ? 14.604 35.430 74.200 1.00 11.93 108 GLU C N 1
ATOM 5977 C CA . GLU C 1 109 ? 13.517 36.123 73.510 1.00 13.17 108 GLU C CA 1
ATOM 5978 C C . GLU C 1 109 ? 13.322 37.555 73.996 1.00 12.90 108 GLU C C 1
ATOM 5979 O O . GLU C 1 109 ? 13.276 37.809 75.198 1.00 13.49 108 GLU C O 1
ATOM 5985 N N . TYR C 1 110 ? 13.197 38.487 73.057 1.00 12.14 109 TYR C N 1
ATOM 5986 C CA . TYR C 1 110 ? 12.993 39.890 73.397 1.00 12.54 109 TYR C CA 1
ATOM 5987 C C . TYR C 1 110 ? 12.277 40.597 72.257 1.00 13.07 109 TYR C C 1
ATOM 5988 O O . TYR C 1 110 ? 12.049 40.011 71.200 1.00 12.02 109 TYR C O 1
ATOM 5997 N N . GLN C 1 111 ? 11.917 41.856 72.471 1.00 13.04 110 GLN C N 1
ATOM 5998 C CA . GLN C 1 111 ? 11.227 42.602 71.433 1.00 14.43 110 GLN C CA 1
ATOM 5999 C C . GLN C 1 111 ? 11.987 43.845 71.008 1.00 13.65 110 GLN C C 1
ATOM 6000 O O . GLN C 1 111 ? 12.715 44.445 71.798 1.00 13.57 110 GLN C O 1
ATOM 6006 N N . SER C 1 112 ? 11.822 44.220 69.746 1.00 12.45 111 SER C N 1
ATOM 6007 C CA . SER C 1 112 ? 12.488 45.396 69.205 1.00 12.50 111 SER C CA 1
ATOM 6008 C C . SER C 1 112 ? 11.822 46.621 69.809 1.00 12.16 111 SER C C 1
ATOM 6009 O O . SER C 1 112 ? 10.753 46.522 70.406 1.00 11.11 111 SER C O 1
ATOM 6012 N N . PRO C 1 113 ? 12.448 47.794 69.660 1.00 12.80 112 PRO C N 1
ATOM 6013 C CA . PRO C 1 113 ? 11.867 49.022 70.206 1.00 14.06 112 PRO C CA 1
ATOM 6014 C C . PRO C 1 113 ? 10.472 49.272 69.634 1.00 14.65 112 PRO C C 1
ATOM 6015 O O . PRO C 1 113 ? 9.712 50.075 70.167 1.00 14.43 112 PRO C O 1
ATOM 6019 N N . ASP C 1 114 ? 10.132 48.573 68.552 1.00 14.43 113 ASP C N 1
ATOM 6020 C CA . ASP C 1 114 ? 8.830 48.760 67.927 1.00 13.83 113 ASP C CA 1
ATOM 6021 C C . ASP C 1 114 ? 7.869 47.589 68.134 1.00 13.17 113 ASP C C 1
ATOM 6022 O O . ASP C 1 114 ? 6.784 47.564 67.558 1.00 11.78 113 ASP C O 1
ATOM 6027 N N . GLY C 1 115 ? 8.266 46.616 68.949 1.00 12.90 114 GLY C N 1
ATOM 6028 C CA . GLY C 1 115 ? 7.387 45.488 69.208 1.00 12.29 114 GLY C CA 1
ATOM 6029 C C . GLY C 1 115 ? 7.627 44.216 68.408 1.00 13.76 114 GLY C C 1
ATOM 6030 O O . GLY C 1 115 ? 6.872 43.253 68.543 1.00 13.61 114 GLY C O 1
ATOM 6031 N N . HIS C 1 116 ? 8.666 44.193 67.579 1.00 12.31 115 HIS C N 1
ATOM 6032 C CA . HIS C 1 116 ? 8.955 42.995 66.796 1.00 10.87 115 HIS C CA 1
ATOM 6033 C C . HIS C 1 116 ? 9.509 41.897 67.705 1.00 10.66 115 HIS C C 1
ATOM 6034 O O . HIS C 1 116 ? 10.358 42.163 68.554 1.00 11.62 115 HIS C O 1
ATOM 6041 N N . ASN C 1 117 ? 9.031 40.667 67.527 1.00 11.60 116 ASN C N 1
ATOM 6042 C CA . ASN C 1 117 ? 9.501 39.548 68.341 1.00 10.94 116 ASN C CA 1
ATOM 6043 C C . ASN C 1 117 ? 10.803 38.994 67.774 1.00 11.35 116 ASN C C 1
ATOM 6044 O O . ASN C 1 117 ? 10.817 38.378 66.706 1.00 10.79 116 ASN C O 1
ATOM 6049 N N . LEU C 1 118 ? 11.895 39.212 68.504 1.00 9.94 117 LEU C N 1
ATOM 6050 C CA . LEU C 1 118 ? 13.215 38.756 68.079 1.00 9.63 117 LEU C CA 1
ATOM 6051 C C . LEU C 1 118 ? 13.784 37.726 69.047 1.00 8.38 117 LEU C C 1
ATOM 6052 O O . LEU C 1 118 ? 13.353 37.646 70.195 1.00 10.06 117 LEU C O 1
ATOM 6057 N N . GLN C 1 119 ? 14.750 36.937 68.584 1.00 8.07 118 GLN C N 1
ATOM 6058 C CA . GLN C 1 119 ? 15.363 35.910 69.424 1.00 7.66 118 GLN C CA 1
ATOM 6059 C C . GLN C 1 119 ? 16.821 35.672 69.064 1.00 8.30 118 GLN C C 1
ATOM 6060 O O . GLN C 1 119 ? 17.221 35.846 67.914 1.00 9.38 118 GLN C O 1
ATOM 6066 N N . LEU C 1 120 ? 17.604 35.274 70.062 1.00 6.98 119 LEU C N 1
ATOM 6067 C CA . LEU C 1 120 ? 19.018 34.969 69.870 1.00 7.61 119 LEU C CA 1
ATOM 6068 C C . LEU C 1 120 ? 19.251 33.571 70.423 1.00 6.89 119 LEU C C 1
ATOM 6069 O O . LEU C 1 120 ? 18.688 33.207 71.453 1.00 8.65 119 LEU C O 1
ATOM 6074 N N . LEU C 1 121 ? 20.079 32.790 69.740 1.00 7.84 120 LEU C N 1
ATOM 6075 C CA . LEU C 1 121 ? 20.387 31.442 70.186 1.00 7.61 120 LEU C CA 1
ATOM 6076 C C . LEU C 1 121 ? 21.725 30.982 69.627 1.00 9.66 120 LEU C C 1
ATOM 6077 O O . LEU C 1 121 ? 22.260 31.592 68.697 1.00 9.21 120 LEU C O 1
ATOM 6082 N N . TRP C 1 122 ? 22.266 29.920 70.217 1.00 8.89 121 TRP C N 1
ATOM 6083 C CA . TRP C 1 122 ? 23.518 29.336 69.759 1.00 9.21 121 TRP C CA 1
ATOM 6084 C C . TRP C 1 122 ? 23.300 27.853 69.475 1.00 9.84 121 TRP C C 1
ATOM 6085 O O . TRP C 1 122 ? 23.784 27.323 68.477 1.00 11.08 121 TRP C O 1
ATOM 6096 N N . GLU C 1 123 ? 22.5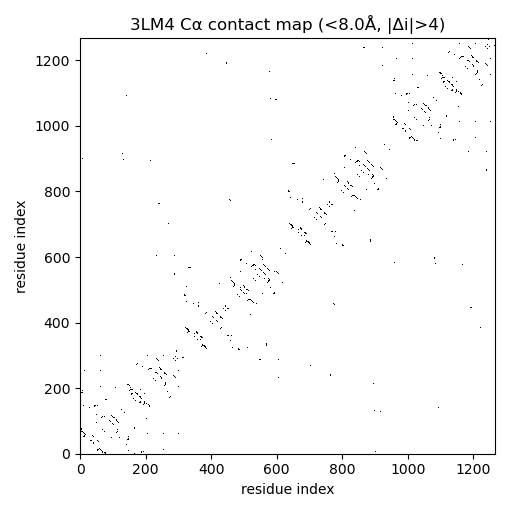72 27.188 70.366 1.00 9.45 122 GLU C N 1
ATOM 6097 C CA . GLU C 1 123 ? 22.299 25.769 70.216 1.00 10.45 122 GLU C CA 1
ATOM 6098 C C . GLU C 1 123 ? 21.317 25.511 69.077 1.00 9.74 122 GLU C C 1
ATOM 6099 O O . GLU C 1 123 ? 20.137 25.851 69.166 1.00 10.74 122 GLU C O 1
ATOM 6105 N N . ALA C 1 124 ? 21.828 24.917 68.004 1.00 11.27 123 ALA C N 1
ATOM 6106 C CA . ALA C 1 124 ? 21.032 24.591 66.826 1.00 10.75 123 ALA C CA 1
ATOM 6107 C C . ALA C 1 124 ? 21.503 23.262 66.264 1.00 11.69 123 ALA C C 1
ATOM 6108 O O . ALA C 1 124 ? 22.683 23.083 65.955 1.00 12.75 123 ALA C O 1
ATOM 6110 N N . GLU C 1 125 ? 20.577 22.325 66.130 1.00 12.57 124 GLU C N 1
ATOM 6111 C CA . GLU C 1 125 ? 20.920 21.020 65.602 1.00 14.10 124 GLU C CA 1
ATOM 6112 C C . GLU C 1 125 ? 21.265 21.147 64.124 1.00 12.20 124 GLU C C 1
ATOM 6113 O O . GLU C 1 125 ? 20.699 21.980 63.419 1.00 12.42 124 GLU C O 1
ATOM 6119 N N . LYS C 1 126 ? 22.216 20.341 63.665 1.00 11.36 125 LYS C N 1
ATOM 6120 C CA . LYS C 1 126 ? 22.603 20.364 62.264 1.00 10.95 125 LYS C CA 1
ATOM 6121 C C . LYS C 1 126 ? 21.772 19.293 61.574 1.00 11.77 125 LYS C C 1
ATOM 6122 O O . LYS C 1 126 ? 21.943 18.103 61.833 1.00 12.58 125 LYS C O 1
ATOM 6128 N N . TYR C 1 127 ? 20.866 19.722 60.704 1.00 8.93 126 TYR C N 1
ATOM 6129 C CA . TYR C 1 127 ? 20.001 18.791 60.001 1.00 10.31 126 TYR C CA 1
ATOM 6130 C C . TYR C 1 127 ? 20.746 17.763 59.160 1.00 9.44 126 TYR C C 1
ATOM 6131 O O . TYR C 1 127 ? 21.655 18.093 58.400 1.00 7.98 126 TYR C O 1
ATOM 6140 N N . VAL C 1 128 ? 20.342 16.508 59.312 1.00 10.59 127 VAL C N 1
ATOM 6141 C CA . VAL C 1 128 ? 20.917 15.411 58.551 1.00 11.10 127 VAL C CA 1
ATOM 6142 C C . VAL C 1 128 ? 19.738 14.729 57.879 1.00 11.52 127 VAL C C 1
ATOM 6143 O O . VAL C 1 128 ? 18.825 14.240 58.548 1.00 10.41 127 VAL C O 1
ATOM 6147 N N . ALA C 1 129 ? 19.745 14.718 56.552 1.00 12.15 128 ALA C N 1
ATOM 6148 C CA . ALA C 1 129 ? 18.655 14.104 55.812 1.00 13.88 128 ALA C CA 1
ATOM 6149 C C . ALA C 1 129 ? 18.779 12.591 55.808 1.00 14.01 128 ALA C C 1
ATOM 6150 O O . ALA C 1 129 ? 19.855 12.042 56.055 1.00 14.08 128 ALA C O 1
ATOM 6152 N N . PRO C 1 130 ? 17.663 11.890 55.573 1.00 15.28 129 PRO C N 1
ATOM 6153 C CA . PRO C 1 130 ? 17.771 10.432 55.543 1.00 16.22 129 PRO C CA 1
ATOM 6154 C C . PRO C 1 130 ? 18.734 10.116 54.399 1.00 15.82 129 PRO C C 1
ATOM 6155 O O . PRO C 1 130 ? 18.852 10.894 53.445 1.00 13.97 129 PRO C O 1
ATOM 6159 N N . PRO C 1 131 ? 19.444 8.986 54.482 1.00 16.94 130 PRO C N 1
ATOM 6160 C CA . PRO C 1 131 ? 20.393 8.627 53.425 1.00 17.58 130 PRO C CA 1
ATOM 6161 C C . PRO C 1 131 ? 19.914 8.782 51.978 1.00 16.81 130 PRO C C 1
ATOM 6162 O O . PRO C 1 131 ? 20.648 9.309 51.143 1.00 14.56 130 PRO C O 1
ATOM 6166 N N . GLU C 1 132 ? 18.690 8.351 51.684 1.00 16.55 131 GLU C N 1
ATOM 6167 C CA . GLU C 1 132 ? 18.162 8.438 50.320 1.00 19.04 131 GLU C CA 1
ATOM 6168 C C . GLU C 1 132 ? 18.017 9.867 49.798 1.00 16.94 131 GLU C C 1
ATOM 6169 O O . GLU C 1 132 ? 17.940 10.082 48.587 1.00 18.12 131 GLU C O 1
ATOM 6175 N N . LEU C 1 133 ? 17.971 10.834 50.710 1.00 15.40 132 LEU C N 1
ATOM 6176 C CA . LEU C 1 133 ? 17.795 12.239 50.346 1.00 12.65 132 LEU C CA 1
ATOM 6177 C C . LEU C 1 133 ? 19.034 13.121 50.478 1.00 10.16 132 LEU C C 1
ATOM 6178 O O . LEU C 1 133 ? 18.954 14.335 50.290 1.00 7.84 132 LEU C O 1
ATOM 6183 N N . ARG C 1 134 ? 20.174 12.531 50.818 1.00 9.12 133 ARG C N 1
ATOM 6184 C CA . ARG C 1 134 ? 21.389 13.327 50.937 1.00 8.91 133 ARG C CA 1
ATOM 6185 C C . ARG C 1 134 ? 21.929 13.634 49.548 1.00 9.65 133 ARG C C 1
ATOM 6186 O O . ARG C 1 134 ? 21.800 12.829 48.620 1.00 9.33 133 ARG C O 1
ATOM 6194 N N . SER C 1 135 ? 22.527 14.809 49.410 1.00 8.33 134 SER C N 1
ATOM 6195 C CA . SER C 1 135 ? 23.081 15.236 48.138 1.00 7.32 134 SER C CA 1
ATOM 6196 C C . SER C 1 135 ? 24.510 14.753 47.945 1.00 7.28 134 SER C C 1
ATOM 6197 O O . SER C 1 135 ? 25.248 14.570 48.916 1.00 7.12 134 SER C O 1
ATOM 6200 N N . LYS C 1 136 ? 24.893 14.541 46.688 1.00 7.00 135 LYS C N 1
ATOM 6201 C CA . LYS C 1 136 ? 26.249 14.110 46.362 1.00 7.50 135 LYS C CA 1
ATOM 6202 C C . LYS C 1 136 ? 27.164 15.310 46.530 1.00 6.60 135 LYS C C 1
ATOM 6203 O O . LYS C 1 136 ? 28.387 15.186 46.503 1.00 8.53 135 LYS C O 1
ATOM 6209 N N . ILE C 1 137 ? 26.557 16.484 46.655 1.00 7.14 136 ILE C N 1
ATOM 6210 C CA . ILE C 1 137 ? 27.314 17.711 46.880 1.00 6.22 136 ILE C CA 1
ATOM 6211 C C . ILE C 1 137 ? 27.375 17.765 48.407 1.00 6.00 136 ILE C C 1
ATOM 6212 O O . ILE C 1 137 ? 26.366 18.005 49.067 1.00 6.73 136 ILE C O 1
ATOM 6217 N N . LEU C 1 138 ? 28.561 17.519 48.956 1.00 6.33 137 LEU C N 1
ATOM 6218 C CA . LEU C 1 138 ? 28.755 17.461 50.399 1.00 7.04 137 LEU C CA 1
ATOM 6219 C C . LEU C 1 138 ? 28.322 18.648 51.258 1.00 7.58 137 LEU C C 1
ATOM 6220 O O . LEU C 1 138 ? 27.905 18.453 52.401 1.00 7.75 137 LEU C O 1
ATOM 6225 N N . THR C 1 139 ? 28.418 19.867 50.733 1.00 4.83 138 THR C N 1
ATOM 6226 C CA . THR C 1 139 ? 27.999 21.041 51.499 1.00 6.78 138 THR C CA 1
ATOM 6227 C C . THR C 1 139 ? 26.473 21.210 51.480 1.00 7.52 138 THR C C 1
ATOM 6228 O O . THR C 1 139 ? 25.926 22.067 52.170 1.00 8.35 138 THR C O 1
ATOM 6232 N N . ARG C 1 140 ? 25.794 20.385 50.689 1.00 6.38 139 ARG C N 1
ATOM 6233 C CA . ARG C 1 140 ? 24.339 20.439 50.570 1.00 6.78 139 ARG C CA 1
ATOM 6234 C C . ARG C 1 140 ? 23.712 19.281 51.347 1.00 7.67 139 ARG C C 1
ATOM 6235 O O . ARG C 1 140 ? 23.836 18.124 50.955 1.00 8.39 139 ARG C O 1
ATOM 6243 N N . PRO C 1 141 ? 23.028 19.584 52.464 1.00 9.02 140 PRO C N 1
ATOM 6244 C CA . PRO C 1 141 ? 22.390 18.554 53.291 1.00 9.15 140 PRO C CA 1
ATOM 6245 C C . PRO C 1 141 ? 21.356 17.684 52.582 1.00 9.36 140 PRO C C 1
ATOM 6246 O O . PRO C 1 141 ? 21.349 16.469 52.752 1.00 10.95 140 PRO C O 1
ATOM 6250 N N . SER C 1 142 ? 20.484 18.304 51.792 1.00 8.65 141 SER C N 1
ATOM 6251 C CA . SER C 1 142 ? 19.432 17.563 51.100 1.00 9.33 141 SER C CA 1
ATOM 6252 C C . SER C 1 142 ? 19.440 17.804 49.600 1.00 7.79 141 SER C C 1
ATOM 6253 O O . SER C 1 142 ? 19.885 18.852 49.141 1.00 9.70 141 SER C O 1
ATOM 6256 N N . LYS C 1 143 ? 18.954 16.828 48.837 1.00 6.74 142 LYS C N 1
ATOM 6257 C CA . LYS C 1 143 ? 18.901 16.980 47.388 1.00 6.30 142 LYS C CA 1
ATOM 6258 C C . LYS C 1 143 ? 17.886 18.070 47.092 1.00 4.18 142 LYS C C 1
ATOM 6259 O O . LYS C 1 143 ? 16.936 18.268 47.855 1.00 6.04 142 LYS C O 1
ATOM 6265 N N . LYS C 1 144 ? 18.082 18.787 45.995 1.00 4.21 143 LYS C N 1
ATOM 6266 C CA . LYS C 1 144 ? 17.130 19.823 45.610 1.00 4.59 143 LYS C CA 1
ATOM 6267 C C . LYS C 1 144 ? 15.849 19.081 45.232 1.00 5.22 143 LYS C C 1
ATOM 6268 O O . LYS C 1 144 ? 15.882 18.157 44.417 1.00 7.60 143 LYS C O 1
ATOM 6274 N N . PRO C 1 145 ? 14.712 19.454 45.836 1.00 5.35 144 PRO C N 1
ATOM 6275 C CA . PRO C 1 145 ? 13.431 18.798 45.539 1.00 5.13 144 PRO C CA 1
ATOM 6276 C C . PRO C 1 145 ? 13.013 18.874 44.073 1.00 4.82 144 PRO C C 1
ATOM 6277 O O . PRO C 1 145 ? 13.483 19.730 43.328 1.00 5.37 144 PRO C O 1
ATOM 6281 N N . LEU C 1 146 ? 12.125 17.968 43.674 1.00 4.66 145 LEU C N 1
ATOM 6282 C CA . LEU C 1 146 ? 11.620 17.937 42.300 1.00 6.54 145 LEU C CA 1
ATOM 6283 C C . LEU C 1 146 ? 10.221 18.553 42.253 1.00 6.18 145 LEU C C 1
ATOM 6284 O O . LEU C 1 146 ? 9.427 18.233 41.373 1.00 7.77 145 LEU C O 1
ATOM 6289 N N . GLN C 1 147 ? 9.931 19.439 43.199 1.00 6.62 146 GLN C N 1
ATOM 6290 C CA . GLN C 1 147 ? 8.628 20.092 43.281 1.00 6.35 146 GLN C CA 1
ATOM 6291 C C . GLN C 1 147 ? 8.748 21.614 43.181 1.00 7.64 146 GLN C C 1
ATOM 6292 O O . GLN C 1 147 ? 9.570 22.224 43.870 1.00 8.17 146 GLN C O 1
ATOM 6298 N N . GLY C 1 148 ? 7.918 22.219 42.332 1.00 7.55 147 GLY C N 1
ATOM 6299 C CA . GLY C 1 148 ? 7.934 23.664 42.152 1.00 7.21 147 GLY C CA 1
ATOM 6300 C C . GLY C 1 148 ? 9.312 24.179 41.794 1.00 5.86 147 GLY C C 1
ATOM 6301 O O . GLY C 1 148 ? 10.054 23.503 41.092 1.00 7.66 147 GLY C O 1
ATOM 6302 N N . ILE C 1 149 ? 9.634 25.383 42.264 1.00 4.83 148 ILE C N 1
ATOM 6303 C CA . ILE C 1 149 ? 10.939 26.018 42.037 1.00 4.98 148 ILE C CA 1
ATOM 6304 C C . ILE C 1 149 ? 11.477 26.162 43.463 1.00 6.21 148 ILE C C 1
ATOM 6305 O O . ILE C 1 149 ? 11.270 27.187 44.117 1.00 5.92 148 ILE C O 1
ATOM 6310 N N . PRO C 1 150 ? 12.181 25.124 43.956 1.00 6.84 149 PRO C N 1
ATOM 6311 C CA . PRO C 1 150 ? 12.774 25.011 45.293 1.00 6.09 149 PRO C CA 1
ATOM 6312 C C . PRO C 1 150 ? 13.718 26.109 45.751 1.00 5.59 149 PRO C C 1
ATOM 6313 O O . PRO C 1 150 ? 14.723 26.382 45.094 1.00 6.73 149 PRO C O 1
ATOM 6317 N N . VAL C 1 151 ? 13.395 26.733 46.884 1.00 6.32 150 VAL C N 1
ATOM 6318 C CA . VAL C 1 151 ? 14.276 27.760 47.433 1.00 5.01 150 VAL C CA 1
ATOM 6319 C C . VAL C 1 151 ? 15.389 27.020 48.166 1.00 5.27 150 VAL C C 1
ATOM 6320 O O . VAL C 1 151 ? 15.183 25.914 48.656 1.00 5.78 150 VAL C O 1
ATOM 6324 N N . LYS C 1 152 ? 16.573 27.616 48.221 1.00 3.49 151 LYS C N 1
ATOM 6325 C CA . LYS C 1 152 ? 17.697 26.980 48.895 1.00 4.45 151 LYS C CA 1
ATOM 6326 C C . LYS C 1 152 ? 17.685 27.209 50.397 1.00 5.70 151 LYS C C 1
ATOM 6327 O O . LYS C 1 152 ? 17.972 26.296 51.181 1.00 4.73 151 LYS C O 1
ATOM 6333 N N . ARG C 1 153 ? 17.338 28.424 50.803 1.00 5.61 152 ARG C N 1
ATOM 6334 C CA . ARG C 1 153 ? 17.347 28.753 52.223 1.00 5.18 152 ARG C CA 1
ATOM 6335 C C . ARG C 1 153 ? 16.670 30.082 52.492 1.00 6.27 152 ARG C C 1
ATOM 6336 O O . ARG C 1 153 ? 16.282 30.798 51.572 1.00 5.20 152 ARG C O 1
ATOM 6344 N N . ILE C 1 154 ? 16.530 30.406 53.772 1.00 7.54 153 ILE C N 1
ATOM 6345 C CA . ILE C 1 154 ? 15.951 31.680 54.160 1.00 7.81 153 ILE C CA 1
ATOM 6346 C C . ILE C 1 154 ? 17.047 32.678 53.765 1.00 7.47 153 ILE C C 1
ATOM 6347 O O . ILE C 1 154 ? 18.212 32.289 53.652 1.00 8.37 153 ILE C O 1
ATOM 6352 N N . ASP C 1 155 ? 16.696 33.938 53.525 1.00 6.40 154 ASP C N 1
ATOM 6353 C CA . ASP C 1 155 ? 17.716 34.920 53.161 1.00 6.35 154 ASP C CA 1
ATOM 6354 C C . ASP C 1 155 ? 17.774 36.103 54.118 1.00 7.24 154 ASP C C 1
ATOM 6355 O O . ASP C 1 155 ? 18.795 36.345 54.760 1.00 7.71 154 ASP C O 1
ATOM 6360 N N . HIS C 1 156 ? 16.684 36.860 54.182 1.00 8.17 155 HIS C N 1
ATOM 6361 C CA . HIS C 1 156 ? 16.621 38.010 55.074 1.00 7.54 155 HIS C CA 1
ATOM 6362 C C . HIS C 1 156 ? 15.211 38.338 55.522 1.00 9.04 155 HIS C C 1
ATOM 6363 O O . HIS C 1 156 ? 14.236 37.708 55.110 1.00 7.72 155 HIS C O 1
ATOM 6370 N N . LEU C 1 157 ? 15.129 39.354 56.368 1.00 9.15 156 LEU C N 1
ATOM 6371 C CA . LEU C 1 157 ? 13.870 39.809 56.932 1.00 11.63 156 LEU C CA 1
ATOM 6372 C C . LEU C 1 157 ? 13.775 41.323 56.784 1.00 11.66 156 LEU C C 1
ATOM 6373 O O . LEU C 1 157 ? 14.781 42.019 56.896 1.00 11.40 156 LEU C O 1
ATOM 6378 N N . ASN C 1 158 ? 12.581 41.833 56.502 1.00 9.11 157 ASN C N 1
ATOM 6379 C CA . ASN C 1 158 ? 12.394 43.274 56.387 1.00 8.71 157 ASN C CA 1
ATOM 6380 C C . ASN C 1 158 ? 11.259 43.664 57.322 1.00 7.77 157 ASN C C 1
ATOM 6381 O O . ASN C 1 158 ? 10.108 43.264 57.127 1.00 7.04 157 ASN C O 1
ATOM 6386 N N . LEU C 1 159 ? 11.597 44.439 58.345 1.00 7.87 158 LEU C N 1
ATOM 6387 C CA . LEU C 1 159 ? 10.627 44.872 59.343 1.00 9.19 158 LEU C CA 1
ATOM 6388 C C . LEU C 1 159 ? 10.109 46.273 59.093 1.00 10.18 158 LEU C C 1
ATOM 6389 O O . LEU C 1 159 ? 10.875 47.177 58.770 1.00 9.31 158 LEU C O 1
ATOM 6402 N N . SER C 1 161 ? 8.524 49.603 60.631 1.00 11.21 160 SER C N 1
ATOM 6403 C CA . SER C 1 161 ? 8.526 50.240 61.948 1.00 12.64 160 SER C CA 1
ATOM 6404 C C . SER C 1 161 ? 8.054 51.691 61.977 1.00 12.38 160 SER C C 1
ATOM 6405 O O . SER C 1 161 ? 8.119 52.402 60.976 1.00 13.82 160 SER C O 1
ATOM 6408 N N . SER C 1 162 ? 7.576 52.123 63.138 1.00 13.59 161 SER C N 1
ATOM 6409 C CA . SER C 1 162 ? 7.109 53.491 63.301 1.00 13.71 161 SER C CA 1
ATOM 6410 C C . SER C 1 162 ? 8.316 54.394 63.545 1.00 14.75 161 SER C C 1
ATOM 6411 O O . SER C 1 162 ? 8.210 55.619 63.505 1.00 15.63 161 SER C O 1
ATOM 6414 N N . ASP C 1 163 ? 9.462 53.774 63.804 1.00 13.78 162 ASP C N 1
ATOM 6415 C CA . ASP C 1 163 ? 10.698 54.505 64.062 1.00 13.87 162 ASP C CA 1
ATOM 6416 C C . ASP C 1 163 ? 11.869 53.635 63.626 1.00 12.10 162 ASP C C 1
ATOM 6417 O O . ASP C 1 163 ? 12.334 52.782 64.381 1.00 10.73 162 ASP C O 1
ATOM 6422 N N . VAL C 1 164 ? 12.338 53.857 62.406 1.00 12.49 163 VAL C N 1
ATOM 6423 C CA . VAL C 1 164 ? 13.444 53.090 61.854 1.00 11.62 163 VAL C CA 1
ATOM 6424 C C . VAL C 1 164 ? 14.748 53.238 62.628 1.00 12.15 163 VAL C C 1
ATOM 6425 O O . VAL C 1 164 ? 15.452 52.253 62.876 1.00 11.34 163 VAL C O 1
ATOM 6429 N N . THR C 1 165 ? 15.078 54.468 63.002 1.00 12.77 164 THR C N 1
ATOM 6430 C CA . THR C 1 165 ? 16.320 54.722 63.724 1.00 12.03 164 THR C CA 1
ATOM 6431 C C . THR C 1 165 ? 16.372 53.983 65.053 1.00 10.64 164 THR C C 1
ATOM 6432 O O . THR C 1 165 ? 17.431 53.498 65.466 1.00 10.93 164 THR C O 1
ATOM 6436 N N . ALA C 1 166 ? 15.231 53.902 65.725 1.00 9.95 165 ALA C N 1
ATOM 6437 C CA . ALA C 1 166 ? 15.159 53.219 67.012 1.00 11.05 165 ALA C CA 1
ATOM 6438 C C . ALA C 1 166 ? 15.544 51.753 66.855 1.00 10.60 165 ALA C C 1
ATOM 6439 O O . ALA C 1 166 ? 16.318 51.215 67.648 1.00 10.96 165 ALA C O 1
ATOM 6441 N N . VAL C 1 167 ? 14.996 51.112 65.829 1.00 10.23 166 VAL C N 1
ATOM 6442 C CA . VAL C 1 167 ? 15.280 49.711 65.560 1.00 10.56 166 VAL C CA 1
ATOM 6443 C C . VAL C 1 167 ? 16.738 49.548 65.127 1.00 9.71 166 VAL C C 1
ATOM 6444 O O . VAL C 1 167 ? 17.444 48.653 65.607 1.00 9.85 166 VAL C O 1
ATOM 6448 N N . LYS C 1 168 ? 17.189 50.426 64.232 1.00 9.96 167 LYS C N 1
ATOM 6449 C CA . LYS C 1 168 ? 18.568 50.393 63.746 1.00 10.06 167 LYS C CA 1
ATOM 6450 C C . LYS C 1 168 ? 19.553 50.452 64.920 1.00 10.84 167 LYS C C 1
ATOM 6451 O O . LYS C 1 168 ? 20.522 49.691 64.968 1.00 11.82 167 LYS C O 1
ATOM 6457 N N . ASP C 1 169 ? 19.300 51.356 65.864 1.00 11.61 168 ASP C N 1
ATOM 6458 C CA . ASP C 1 169 ? 20.173 51.501 67.026 1.00 12.17 168 ASP C CA 1
ATOM 6459 C C . ASP C 1 169 ? 20.269 50.220 67.839 1.00 12.07 168 ASP C C 1
ATOM 6460 O O . ASP C 1 169 ? 21.332 49.888 68.370 1.00 12.71 168 ASP C O 1
ATOM 6465 N N . SER C 1 170 ? 19.155 49.506 67.956 1.00 11.71 169 SER C N 1
ATOM 6466 C CA . SER C 1 170 ? 19.150 48.264 68.713 1.00 11.98 169 SER C CA 1
ATOM 6467 C C . SER C 1 170 ? 20.092 47.269 68.054 1.00 10.63 169 SER C C 1
ATOM 6468 O O . SER C 1 170 ? 21.003 46.753 68.691 1.00 9.31 169 SER C O 1
ATOM 6471 N N . PHE C 1 171 ? 19.864 46.998 66.772 1.00 9.99 170 PHE C N 1
ATOM 6472 C CA . PHE C 1 171 ? 20.709 46.060 66.048 1.00 10.05 170 PHE C CA 1
ATOM 6473 C C . PHE C 1 171 ? 22.177 46.487 66.034 1.00 9.14 170 PHE C C 1
ATOM 6474 O O . PHE C 1 171 ? 23.063 45.658 66.213 1.00 8.86 170 PHE C O 1
ATOM 6482 N N . GLU C 1 172 ? 22.443 47.771 65.827 1.00 9.00 171 GLU C N 1
ATOM 6483 C CA . GLU C 1 172 ? 23.828 48.224 65.803 1.00 9.49 171 GLU C CA 1
ATOM 6484 C C . GLU C 1 172 ? 24.516 48.121 67.163 1.00 11.31 171 GLU C C 1
ATOM 6485 O O . GLU C 1 172 ? 25.520 47.424 67.312 1.00 11.92 171 GLU C O 1
ATOM 6491 N N . ARG C 1 173 ? 23.960 48.803 68.157 1.00 11.56 172 ARG C N 1
ATOM 6492 C CA . ARG C 1 173 ? 24.562 48.837 69.486 1.00 11.66 172 ARG C CA 1
ATOM 6493 C C . ARG C 1 173 ? 24.507 47.570 70.339 1.00 10.89 172 ARG C C 1
ATOM 6494 O O . ARG C 1 173 ? 25.472 47.250 71.029 1.00 9.98 172 ARG C O 1
ATOM 6502 N N . HIS C 1 174 ? 23.389 46.854 70.304 1.00 9.22 173 HIS C N 1
ATOM 6503 C CA . HIS C 1 174 ? 23.248 45.650 71.110 1.00 10.91 173 HIS C CA 1
ATOM 6504 C C . HIS C 1 174 ? 23.629 44.344 70.425 1.00 10.53 173 HIS C C 1
ATOM 6505 O O . HIS C 1 174 ? 24.058 43.399 71.082 1.00 10.77 173 HIS C O 1
ATOM 6512 N N . LEU C 1 175 ? 23.475 44.284 69.108 1.00 9.73 174 LEU C N 1
ATOM 6513 C CA . LEU C 1 175 ? 23.812 43.066 68.391 1.00 9.55 174 LEU C CA 1
ATOM 6514 C C . LEU C 1 175 ? 25.106 43.198 67.594 1.00 9.46 174 LEU C C 1
ATOM 6515 O O . LEU C 1 175 ? 25.646 42.207 67.119 1.00 10.29 174 LEU C O 1
ATOM 6520 N N . GLY C 1 176 ? 25.601 44.423 67.457 1.00 9.61 175 GLY C N 1
ATOM 6521 C CA . GLY C 1 176 ? 26.838 44.633 66.725 1.00 9.27 175 GLY C CA 1
ATOM 6522 C C . GLY C 1 176 ? 26.700 44.737 65.214 1.00 9.18 175 GLY C C 1
ATOM 6523 O O . GLY C 1 176 ? 27.702 44.722 64.505 1.00 10.30 175 GLY C O 1
ATOM 6524 N N . PHE C 1 177 ? 25.472 44.836 64.712 1.00 9.48 176 PHE C N 1
ATOM 6525 C CA . PHE C 1 177 ? 25.263 44.954 63.270 1.00 10.01 176 PHE C CA 1
ATOM 6526 C C . PHE C 1 177 ? 25.796 46.280 62.739 1.00 9.62 176 PHE C C 1
ATOM 6527 O O . PHE C 1 177 ? 25.994 47.233 63.493 1.00 9.48 176 PHE C O 1
ATOM 6535 N N . ARG C 1 178 ? 26.041 46.333 61.434 1.00 8.73 177 ARG C N 1
ATOM 6536 C CA . ARG C 1 178 ? 26.473 47.570 60.800 1.00 8.67 177 ARG C CA 1
ATOM 6537 C C . ARG C 1 178 ? 25.366 47.866 59.798 1.00 7.80 177 ARG C C 1
ATOM 6538 O O . ARG C 1 178 ? 24.667 46.953 59.363 1.00 9.10 177 ARG C O 1
ATOM 6546 N N . THR C 1 179 ? 25.182 49.135 59.461 1.00 7.80 178 THR C N 1
ATOM 6547 C CA . THR C 1 179 ? 24.170 49.509 58.484 1.00 7.96 178 THR C CA 1
ATOM 6548 C C . THR C 1 179 ? 24.927 49.786 57.193 1.00 7.36 178 THR C C 1
ATOM 6549 O O . THR C 1 179 ? 25.695 50.739 57.107 1.00 7.29 178 THR C O 1
ATOM 6553 N N . THR C 1 180 ? 24.720 48.933 56.195 1.00 6.70 179 THR C N 1
ATOM 6554 C CA . THR C 1 180 ? 25.420 49.069 54.921 1.00 7.52 179 THR C CA 1
ATOM 6555 C C . THR C 1 180 ? 24.840 50.158 54.029 1.00 7.62 179 THR C C 1
ATOM 6556 O O . THR C 1 180 ? 25.572 50.850 53.317 1.00 8.13 179 THR C O 1
ATOM 6560 N N . GLU C 1 181 ? 23.520 50.295 54.057 1.00 6.71 180 GLU C N 1
ATOM 6561 C CA . GLU C 1 181 ? 22.843 51.299 53.252 1.00 6.36 180 GLU C CA 1
ATOM 6562 C C . GLU C 1 181 ? 21.614 51.809 53.991 1.00 6.80 180 GLU C C 1
ATOM 6563 O O . GLU C 1 181 ? 21.044 51.113 54.839 1.00 7.23 180 GLU C O 1
ATOM 6569 N N . ARG C 1 182 ? 21.216 53.032 53.671 1.00 7.00 181 ARG C N 1
ATOM 6570 C CA . ARG C 1 182 ? 20.046 53.631 54.283 1.00 8.84 181 ARG C CA 1
ATOM 6571 C C . ARG C 1 182 ? 19.452 54.669 53.342 1.00 8.65 181 ARG C C 1
ATOM 6572 O O . ARG C 1 182 ? 20.126 55.175 52.442 1.00 9.06 181 ARG C O 1
ATOM 6580 N N . VAL C 1 183 ? 18.177 54.964 53.555 1.00 8.38 182 VAL C N 1
ATOM 6581 C CA . VAL C 1 183 ? 17.477 55.949 52.759 1.00 8.75 182 VAL C CA 1
ATOM 6582 C C . VAL C 1 183 ? 16.956 57.007 53.716 1.00 9.20 182 VAL C C 1
ATOM 6583 O O . VAL C 1 183 ? 16.341 56.679 54.731 1.00 10.15 182 VAL C O 1
ATOM 6587 N N . VAL C 1 184 ? 17.217 58.272 53.405 1.00 9.88 183 VAL C N 1
ATOM 6588 C CA . VAL C 1 184 ? 16.742 59.362 54.241 1.00 11.00 183 VAL C CA 1
ATOM 6589 C C . VAL C 1 184 ? 15.864 60.309 53.436 1.00 12.95 183 VAL C C 1
ATOM 6590 O O . VAL C 1 184 ? 15.994 60.426 52.217 1.00 12.26 183 VAL C O 1
ATOM 6594 N N . ASP C 1 185 ? 14.952 60.968 54.140 1.00 15.30 184 ASP C N 1
ATOM 6595 C CA . ASP C 1 185 ? 14.042 61.939 53.550 1.00 18.29 184 ASP C CA 1
ATOM 6596 C C . ASP C 1 185 ? 14.254 63.140 54.464 1.00 18.85 184 ASP C C 1
ATOM 6597 O O . ASP C 1 185 ? 13.654 63.234 55.535 1.00 17.89 184 ASP C O 1
ATOM 6602 N N . GLY C 1 186 ? 15.130 64.045 54.052 1.00 20.59 185 GLY C N 1
ATOM 6603 C CA . GLY C 1 186 ? 15.423 65.185 54.893 1.00 22.27 185 GLY C CA 1
ATOM 6604 C C . GLY C 1 186 ? 16.274 64.679 56.046 1.00 22.37 185 GLY C C 1
ATOM 6605 O O . GLY C 1 186 ? 17.348 64.124 55.826 1.00 23.98 185 GLY C O 1
ATOM 6606 N N . ASN C 1 187 ? 15.789 64.840 57.271 1.00 22.16 186 ASN C N 1
ATOM 6607 C CA . ASN C 1 187 ? 16.527 64.400 58.448 1.00 21.74 186 ASN C CA 1
ATOM 6608 C C . ASN C 1 187 ? 15.967 63.122 59.061 1.00 21.08 186 ASN C C 1
ATOM 6609 O O . ASN C 1 187 ? 16.288 62.785 60.202 1.00 22.51 186 ASN C O 1
ATOM 6614 N N . VAL C 1 188 ? 15.136 62.407 58.312 1.00 17.64 187 VAL C N 1
ATOM 6615 C CA . VAL C 1 188 ? 14.531 61.185 58.824 1.00 16.97 187 VAL C CA 1
ATOM 6616 C C . VAL C 1 188 ? 14.943 59.932 58.062 1.00 15.12 187 VAL C C 1
ATOM 6617 O O . VAL C 1 188 ? 14.878 59.887 56.833 1.00 14.63 187 VAL C O 1
ATOM 6621 N N . GLU C 1 189 ? 15.364 58.911 58.797 1.00 14.12 188 GLU C N 1
ATOM 6622 C CA . GLU C 1 189 ? 15.758 57.657 58.174 1.00 14.26 188 GLU C CA 1
ATOM 6623 C C . GLU C 1 189 ? 14.478 56.876 57.940 1.00 13.16 188 GLU C C 1
ATOM 6624 O O . GLU C 1 189 ? 13.740 56.590 58.884 1.00 11.46 188 GLU C O 1
ATOM 6630 N N . ILE C 1 190 ? 14.205 56.534 56.688 1.00 12.92 189 ILE C N 1
ATOM 6631 C CA . ILE C 1 190 ? 12.992 55.790 56.392 1.00 13.31 189 ILE C CA 1
ATOM 6632 C C . ILE C 1 190 ? 13.286 54.375 55.917 1.00 12.21 189 ILE C C 1
ATOM 6633 O O . ILE C 1 190 ? 12.368 53.614 55.615 1.00 13.09 189 ILE C O 1
ATOM 6638 N N . GLY C 1 191 ? 14.569 54.027 55.879 1.00 11.07 190 GLY C N 1
ATOM 6639 C CA . GLY C 1 191 ? 14.979 52.698 55.464 1.00 9.60 190 GLY C CA 1
ATOM 6640 C C . GLY C 1 191 ? 16.408 52.406 55.891 1.00 9.53 190 GLY C C 1
ATOM 6641 O O . GLY C 1 191 ? 17.286 53.245 55.727 1.00 8.61 190 GLY C O 1
ATOM 6642 N N . ALA C 1 192 ? 16.637 51.227 56.459 1.00 9.04 191 ALA C N 1
ATOM 6643 C CA . ALA C 1 192 ? 17.975 50.829 56.892 1.00 8.77 191 ALA C CA 1
ATOM 6644 C C . ALA C 1 192 ? 18.168 49.341 56.627 1.00 9.42 191 ALA C C 1
ATOM 6645 O O . ALA C 1 192 ? 17.292 48.531 56.929 1.00 9.83 191 ALA C O 1
ATOM 6647 N N . TRP C 1 193 ? 19.318 48.998 56.052 1.00 9.28 192 TRP C N 1
ATOM 6648 C CA . TRP C 1 193 ? 19.671 47.617 55.731 1.00 8.67 192 TRP C CA 1
ATOM 6649 C C . TRP C 1 193 ? 20.928 47.280 56.525 1.00 9.20 192 TRP C C 1
ATOM 6650 O O . TRP C 1 193 ? 21.984 47.882 56.332 1.00 9.23 192 TRP C O 1
ATOM 6669 N N . SER C 1 195 ? 23.670 44.348 58.501 1.00 8.51 194 SER C N 1
ATOM 6670 C CA . SER C 1 195 ? 24.344 43.060 58.416 1.00 8.75 194 SER C CA 1
ATOM 6671 C C . SER C 1 195 ? 25.454 42.893 59.455 1.00 9.18 194 SER C C 1
ATOM 6672 O O . SER C 1 195 ? 25.955 43.872 60.012 1.00 8.97 194 SER C O 1
ATOM 6675 N N . SER C 1 196 ? 25.831 41.642 59.706 1.00 8.58 195 SER C N 1
ATOM 6676 C CA . SER C 1 196 ? 26.905 41.329 60.639 1.00 8.65 195 SER C CA 1
ATOM 6677 C C . SER C 1 196 ? 27.934 40.455 59.917 1.00 9.81 195 SER C C 1
ATOM 6678 O O . SER C 1 196 ? 28.854 39.918 60.530 1.00 10.80 195 SER C O 1
ATOM 6681 N N . ASN C 1 197 ? 27.771 40.322 58.603 1.00 9.91 196 ASN C N 1
ATOM 6682 C CA . ASN C 1 197 ? 28.674 39.508 57.796 1.00 9.35 196 ASN C CA 1
ATOM 6683 C C . ASN C 1 197 ? 28.843 40.096 56.390 1.00 9.92 196 ASN C C 1
ATOM 6684 O O . ASN C 1 197 ? 28.558 41.270 56.175 1.00 10.14 196 ASN C O 1
ATOM 6689 N N . LEU C 1 198 ? 29.314 39.280 55.446 1.00 9.18 197 LEU C N 1
ATOM 6690 C CA . LEU C 1 198 ? 29.531 39.728 54.071 1.00 11.28 197 LEU C CA 1
ATOM 6691 C C . LEU C 1 198 ? 28.279 40.166 53.314 1.00 10.67 197 LEU C C 1
ATOM 6692 O O . LEU C 1 198 ? 28.371 40.950 52.372 1.00 9.59 197 LEU C O 1
ATOM 6697 N N . LEU C 1 199 ? 27.118 39.655 53.705 1.00 10.05 198 LEU C N 1
ATOM 6698 C CA . LEU C 1 199 ? 25.881 40.017 53.018 1.00 12.13 198 LEU C CA 1
ATOM 6699 C C . LEU C 1 199 ? 25.553 41.487 53.223 1.00 12.05 198 LEU C C 1
ATOM 6700 O O . LEU C 1 199 ? 25.923 42.073 54.240 1.00 12.36 198 LEU C O 1
ATOM 6705 N N . GLY C 1 200 ? 24.869 42.082 52.249 1.00 11.93 199 GLY C N 1
ATOM 6706 C CA . GLY C 1 200 ? 24.499 43.480 52.367 1.00 12.26 199 GLY C CA 1
ATOM 6707 C C . GLY C 1 200 ? 23.550 43.654 53.536 1.00 12.24 199 GLY C C 1
ATOM 6708 O O . GLY C 1 200 ? 23.555 44.676 54.229 1.00 11.46 199 GLY C O 1
ATOM 6709 N N . HIS C 1 201 ? 22.721 42.642 53.758 1.00 11.36 200 HIS C N 1
ATOM 6710 C CA . HIS C 1 201 ? 21.789 42.689 54.864 1.00 11.69 200 HIS C CA 1
ATOM 6711 C C . HIS C 1 201 ? 21.078 41.368 55.069 1.00 11.01 200 HIS C C 1
ATOM 6712 O O . HIS C 1 201 ? 20.937 40.568 54.142 1.00 10.81 200 HIS C O 1
ATOM 6719 N N . GLU C 1 202 ? 20.660 41.144 56.306 1.00 10.19 201 GLU C N 1
ATOM 6720 C CA . GLU C 1 202 ? 19.898 39.963 56.670 1.00 10.87 201 GLU C CA 1
ATOM 6721 C C . GLU C 1 202 ? 18.647 40.469 57.371 1.00 9.38 201 GLU C C 1
ATOM 6722 O O . GLU C 1 202 ? 17.648 39.759 57.489 1.00 9.57 201 GLU C O 1
ATOM 6728 N N . VAL C 1 203 ? 18.723 41.713 57.837 1.00 9.63 202 VAL C N 1
ATOM 6729 C CA . VAL C 1 203 ? 17.599 42.369 58.496 1.00 8.47 202 VAL C CA 1
ATOM 6730 C C . VAL C 1 203 ? 17.554 43.813 58.016 1.00 9.50 202 VAL C C 1
ATOM 6731 O O . VAL C 1 203 ? 18.565 44.521 58.047 1.00 9.75 202 VAL C O 1
ATOM 6735 N N . ALA C 1 204 ? 16.381 44.231 57.550 1.00 8.89 203 ALA C N 1
ATOM 6736 C CA . ALA C 1 204 ? 16.156 45.585 57.068 1.00 8.21 203 ALA C CA 1
ATOM 6737 C C . ALA C 1 204 ? 14.984 46.158 57.863 1.00 8.57 203 ALA C C 1
ATOM 6738 O O . ALA C 1 204 ? 14.189 45.411 58.435 1.00 8.00 203 ALA C O 1
ATOM 6740 N N . CYS C 1 205 ? 14.886 47.482 57.903 1.00 9.01 204 CYS C N 1
ATOM 6741 C CA . CYS C 1 205 ? 13.794 48.135 58.616 1.00 8.95 204 CYS C CA 1
ATOM 6742 C C . CYS C 1 205 ? 13.361 49.347 57.817 1.00 9.49 204 CYS C C 1
ATOM 6743 O O . CYS C 1 205 ? 14.178 50.200 57.470 1.00 8.89 204 CYS C O 1
ATOM 6754 N N . ARG C 1 207 ? 10.214 52.466 57.251 1.00 11.60 206 ARG C N 1
ATOM 6755 C CA . ARG C 1 207 ? 9.177 53.231 57.921 1.00 14.66 206 ARG C CA 1
ATOM 6756 C C . ARG C 1 207 ? 7.748 52.864 57.538 1.00 16.07 206 ARG C C 1
ATOM 6757 O O . ARG C 1 207 ? 7.428 52.670 56.364 1.00 13.90 206 ARG C O 1
ATOM 6765 N N . ASP C 1 208 ? 6.898 52.769 58.557 1.00 17.07 207 ASP C N 1
ATOM 6766 C CA . ASP C 1 208 ? 5.485 52.456 58.389 1.00 20.30 207 ASP C CA 1
ATOM 6767 C C . ASP C 1 208 ? 4.810 53.793 58.086 1.00 21.75 207 ASP C C 1
ATOM 6768 O O . ASP C 1 208 ? 4.752 54.681 58.934 1.00 22.28 207 ASP C O 1
ATOM 6781 N N . THR C 1 210 ? 1.675 54.329 57.543 1.00 26.00 209 THR C N 1
ATOM 6782 C CA . THR C 1 210 ? 0.264 54.341 57.924 1.00 25.20 209 THR C CA 1
ATOM 6783 C C . THR C 1 210 ? 0.007 54.613 59.400 1.00 25.76 209 THR C C 1
ATOM 6784 O O . THR C 1 210 ? -1.138 54.558 59.849 1.00 25.43 209 THR C O 1
ATOM 6788 N N . GLY C 1 211 ? 1.065 54.896 60.152 1.00 26.02 210 GLY C N 1
ATOM 6789 C CA . GLY C 1 211 ? 0.901 55.154 61.572 1.00 24.86 210 GLY C CA 1
ATOM 6790 C C . GLY C 1 211 ? 0.836 53.869 62.375 1.00 23.16 210 GLY C C 1
ATOM 6791 O O . GLY C 1 211 ? 0.423 53.875 63.533 1.00 23.34 210 GLY C O 1
ATOM 6792 N N . GLY C 1 212 ? 1.232 52.760 61.757 1.00 20.11 211 GLY C N 1
ATOM 6793 C CA . GLY C 1 212 ? 1.221 51.487 62.453 1.00 17.92 211 GLY C CA 1
ATOM 6794 C C . GLY C 1 212 ? 2.602 51.209 63.016 1.00 17.02 211 GLY C C 1
ATOM 6795 O O . GLY C 1 212 ? 3.520 52.001 62.814 1.00 16.51 211 GLY C O 1
ATOM 6796 N N . HIS C 1 213 ? 2.759 50.095 63.722 1.00 16.37 212 HIS C N 1
ATOM 6797 C CA . HIS C 1 213 ? 4.058 49.755 64.286 1.00 16.95 212 HIS C CA 1
ATOM 6798 C C . HIS C 1 213 ? 4.208 48.253 64.502 1.00 15.46 212 HIS C C 1
ATOM 6799 O O . HIS C 1 213 ? 3.220 47.519 64.521 1.00 13.68 212 HIS C O 1
ATOM 6806 N N . GLY C 1 214 ? 5.456 47.810 64.633 1.00 13.68 213 GLY C N 1
ATOM 6807 C CA . GLY C 1 214 ? 5.756 46.408 64.872 1.00 12.73 213 GLY C CA 1
ATOM 6808 C C . GLY C 1 214 ? 5.307 45.396 63.834 1.00 11.46 213 GLY C C 1
ATOM 6809 O O . GLY C 1 214 ? 5.098 44.230 64.165 1.00 11.70 213 GLY C O 1
ATOM 6810 N N . LYS C 1 215 ? 5.172 45.819 62.583 1.00 10.39 214 LYS C N 1
ATOM 6811 C CA . LYS C 1 215 ? 4.729 44.903 61.536 1.00 10.02 214 LYS C CA 1
ATOM 6812 C C . LYS C 1 215 ? 5.854 44.284 60.706 1.00 9.69 214 LYS C C 1
ATOM 6813 O O . LYS C 1 215 ? 7.004 44.726 60.751 1.00 9.66 214 LYS C O 1
ATOM 6819 N N . LEU C 1 216 ? 5.497 43.246 59.958 1.00 8.14 215 LEU C N 1
ATOM 6820 C CA . LEU C 1 216 ? 6.427 42.539 59.081 1.00 8.49 215 LEU C CA 1
ATOM 6821 C C . LEU C 1 216 ? 6.196 43.025 57.661 1.00 7.37 215 LEU C C 1
ATOM 6822 O O . LEU C 1 216 ? 5.063 43.010 57.185 1.00 7.71 215 LEU C O 1
ATOM 6827 N N . HIS C 1 217 ? 7.244 43.466 56.978 1.00 6.46 216 HIS C N 1
ATOM 6828 C CA . HIS C 1 217 ? 7.035 43.886 55.605 1.00 7.54 216 HIS C CA 1
ATOM 6829 C C . HIS C 1 217 ? 7.127 42.634 54.743 1.00 7.43 216 HIS C C 1
ATOM 6830 O O . HIS C 1 217 ? 6.224 42.343 53.960 1.00 6.02 216 HIS C O 1
ATOM 6837 N N . HIS C 1 218 ? 8.216 41.888 54.896 1.00 8.31 217 HIS C N 1
ATOM 6838 C CA . HIS C 1 218 ? 8.371 40.651 54.157 1.00 7.93 217 HIS C CA 1
ATOM 6839 C C . HIS C 1 218 ? 9.496 39.761 54.653 1.00 6.27 217 HIS C C 1
ATOM 6840 O O . HIS C 1 218 ? 10.412 40.206 55.352 1.00 7.40 217 HIS C O 1
ATOM 6847 N N . LEU C 1 219 ? 9.382 38.488 54.291 1.00 6.15 218 LEU C N 1
ATOM 6848 C CA . LEU C 1 219 ? 10.365 37.464 54.607 1.00 5.94 218 LEU C CA 1
ATOM 6849 C C . LEU C 1 219 ? 10.884 37.048 53.234 1.00 5.43 218 LEU C C 1
ATOM 6850 O O . LEU C 1 219 ? 10.096 36.850 52.302 1.00 6.28 218 LEU C O 1
ATOM 6855 N N . ALA C 1 220 ? 12.202 36.930 53.100 1.00 5.22 219 ALA C N 1
ATOM 6856 C CA . ALA C 1 220 ? 12.811 36.566 51.826 1.00 4.51 219 ALA C CA 1
ATOM 6857 C C . ALA C 1 220 ? 13.522 35.220 51.834 1.00 3.72 219 ALA C C 1
ATOM 6858 O O . ALA C 1 220 ? 14.151 34.840 52.819 1.00 6.68 219 ALA C O 1
ATOM 6860 N N . PHE C 1 221 ? 13.406 34.506 50.717 1.00 4.03 220 PHE C N 1
ATOM 6861 C CA . PHE C 1 221 ? 14.051 33.213 50.542 1.00 4.14 220 PHE C CA 1
ATOM 6862 C C . PHE C 1 221 ? 14.971 33.316 49.328 1.00 3.74 220 PHE C C 1
ATOM 6863 O O . PHE C 1 221 ? 14.649 33.981 48.346 1.00 4.86 220 PHE C O 1
ATOM 6871 N N . PHE C 1 222 ? 16.107 32.635 49.428 1.00 4.47 221 PHE C N 1
ATOM 6872 C CA . PHE C 1 222 ? 17.185 32.656 48.445 1.00 4.33 221 PHE C CA 1
ATOM 6873 C C . PHE C 1 222 ? 17.204 31.608 47.327 1.00 3.57 221 PHE C C 1
ATOM 6874 O O . PHE C 1 222 ? 17.106 30.411 47.587 1.00 4.53 221 PHE C O 1
ATOM 6882 N N . TYR C 1 223 ? 17.352 32.080 46.091 1.00 5.05 222 TYR C N 1
ATOM 6883 C CA . TYR C 1 223 ? 17.468 31.208 44.917 1.00 4.02 222 TYR C CA 1
ATOM 6884 C C . TYR C 1 223 ? 18.936 31.280 44.483 1.00 6.52 222 TYR C C 1
ATOM 6885 O O . TYR C 1 223 ? 19.574 30.257 44.226 1.00 6.64 222 TYR C O 1
ATOM 6894 N N . GLY C 1 224 ? 19.452 32.505 44.398 1.00 6.70 223 GLY C N 1
ATOM 6895 C CA . GLY C 1 224 ? 20.833 32.719 43.995 1.00 6.85 223 GLY C CA 1
ATOM 6896 C C . GLY C 1 224 ? 21.005 32.772 42.490 1.00 7.85 223 GLY C C 1
ATOM 6897 O O . GLY C 1 224 ? 22.108 32.982 41.985 1.00 8.19 223 GLY C O 1
ATOM 6898 N N . THR C 1 225 ? 19.894 32.601 41.778 1.00 8.42 224 THR C N 1
ATOM 6899 C CA . THR C 1 225 ? 19.885 32.599 40.324 1.00 10.77 224 THR C CA 1
ATOM 6900 C C . THR C 1 225 ? 18.739 33.469 39.819 1.00 10.30 224 THR C C 1
ATOM 6901 O O . THR C 1 225 ? 17.580 33.227 40.154 1.00 10.62 224 THR C O 1
ATOM 6905 N N . GLY C 1 226 ? 19.063 34.476 39.015 1.00 9.82 225 GLY C N 1
ATOM 6906 C CA . GLY C 1 226 ? 18.039 35.362 38.488 1.00 9.89 225 GLY C CA 1
ATOM 6907 C C . GLY C 1 226 ? 16.934 34.675 37.702 1.00 9.50 225 GLY C C 1
ATOM 6908 O O . GLY C 1 226 ? 15.766 35.061 37.802 1.00 8.76 225 GLY C O 1
ATOM 6909 N N . GLN C 1 227 ? 17.290 33.663 36.914 1.00 7.54 226 GLN C N 1
ATOM 6910 C CA . GLN C 1 227 ? 16.300 32.950 36.108 1.00 7.16 226 GLN C CA 1
ATOM 6911 C C . GLN C 1 227 ? 15.247 32.286 36.975 1.00 6.39 226 GLN C C 1
ATOM 6912 O O . GLN C 1 227 ? 14.117 32.066 36.537 1.00 7.32 226 GLN C O 1
ATOM 6918 N N . HIS C 1 228 ? 15.609 31.957 38.209 1.00 6.36 227 HIS C N 1
ATOM 6919 C CA . HIS C 1 228 ? 14.648 31.306 39.072 1.00 6.18 227 HIS C CA 1
ATOM 6920 C C . HIS C 1 228 ? 13.527 32.227 39.527 1.00 6.36 227 HIS C C 1
ATOM 6921 O O . HIS C 1 228 ? 12.430 31.765 39.862 1.00 5.82 227 HIS C O 1
ATOM 6928 N N . ASN C 1 229 ? 13.783 33.532 39.510 1.00 6.13 228 ASN C N 1
ATOM 6929 C CA . ASN C 1 229 ? 12.736 34.479 39.862 1.00 6.54 228 ASN C CA 1
ATOM 6930 C C . ASN C 1 229 ? 11.819 34.575 38.644 1.00 6.51 228 ASN C C 1
ATOM 6931 O O . ASN C 1 229 ? 10.614 34.785 38.772 1.00 6.15 228 ASN C O 1
ATOM 6936 N N . ILE C 1 230 ? 12.401 34.414 37.460 1.00 6.07 229 ILE C N 1
ATOM 6937 C CA . ILE C 1 230 ? 11.617 34.445 36.233 1.00 6.58 229 ILE C CA 1
ATOM 6938 C C . ILE C 1 230 ? 10.728 33.202 36.200 1.00 6.44 229 ILE C C 1
ATOM 6939 O O . ILE C 1 230 ? 9.549 33.295 35.861 1.00 6.24 229 ILE C O 1
ATOM 6944 N N . ASP C 1 231 ? 11.289 32.044 36.553 1.00 6.03 230 ASP C N 1
ATOM 6945 C CA . ASP C 1 231 ? 10.505 30.803 36.573 1.00 6.02 230 ASP C CA 1
ATOM 6946 C C . ASP C 1 231 ? 9.437 30.885 37.659 1.00 6.67 230 ASP C C 1
ATOM 6947 O O . ASP C 1 231 ? 8.294 30.465 37.459 1.00 7.30 230 ASP C O 1
ATOM 6952 N N . ALA C 1 232 ? 9.817 31.431 38.810 1.00 6.56 231 ALA C N 1
ATOM 6953 C CA . ALA C 1 232 ? 8.890 31.542 39.925 1.00 5.27 231 ALA C CA 1
ATOM 6954 C C . ALA C 1 232 ? 7.694 32.429 39.604 1.00 5.58 231 ALA C C 1
ATOM 6955 O O . ALA C 1 232 ? 6.556 32.059 39.886 1.00 5.91 231 ALA C O 1
ATOM 6957 N N . VAL C 1 233 ? 7.932 33.591 39.003 1.00 5.23 232 VAL C N 1
ATOM 6958 C CA . VAL C 1 233 ? 6.806 34.477 38.714 1.00 5.56 232 VAL C CA 1
ATOM 6959 C C . VAL C 1 233 ? 5.867 33.882 37.669 1.00 6.37 232 VAL C C 1
ATOM 6960 O O . VAL C 1 233 ? 4.654 34.106 37.720 1.00 6.97 232 VAL C O 1
ATOM 6964 N N . GLU C 1 234 ? 6.416 33.123 36.722 1.00 4.94 233 GLU C N 1
ATOM 6965 C CA . GLU C 1 234 ? 5.582 32.501 35.692 1.00 7.49 233 GLU C CA 1
ATOM 6966 C C . GLU C 1 234 ? 4.678 31.465 36.341 1.00 5.76 233 GLU C C 1
ATOM 6967 O O . GLU C 1 234 ? 3.535 31.269 35.930 1.00 6.11 233 GLU C O 1
ATOM 6981 N N . PHE C 1 236 ? 3.742 31.553 39.621 1.00 5.92 235 PHE C N 1
ATOM 6982 C CA . PHE C 1 236 ? 2.754 32.283 40.415 1.00 5.13 235 PHE C CA 1
ATOM 6983 C C . PHE C 1 236 ? 1.654 32.872 39.547 1.00 4.90 235 PHE C C 1
ATOM 6984 O O . PHE C 1 236 ? 0.485 32.879 39.932 1.00 5.31 235 PHE C O 1
ATOM 6992 N N . ARG C 1 237 ? 2.022 33.380 38.379 1.00 5.59 236 ARG C N 1
ATOM 6993 C CA . ARG C 1 237 ? 1.027 33.959 37.493 1.00 5.17 236 ARG C CA 1
ATOM 6994 C C . ARG C 1 237 ? 0.004 32.911 37.050 1.00 6.01 236 ARG C C 1
ATOM 6995 O O . ARG C 1 237 ? -1.207 33.115 37.183 1.00 4.38 236 ARG C O 1
ATOM 7003 N N . ASP C 1 238 ? 0.484 31.777 36.553 1.00 6.14 237 ASP C N 1
ATOM 7004 C CA . ASP C 1 238 ? -0.421 30.738 36.063 1.00 7.32 237 ASP C CA 1
ATOM 7005 C C . ASP C 1 238 ? -1.124 29.939 37.149 1.00 7.92 237 ASP C C 1
ATOM 7006 O O . ASP C 1 238 ? -2.124 29.277 36.876 1.00 10.66 237 ASP C O 1
ATOM 7011 N N . TYR C 1 239 ? -0.610 29.987 38.377 1.00 5.87 238 TYR C N 1
ATOM 7012 C CA . TYR C 1 239 ? -1.241 29.250 39.464 1.00 5.76 238 TYR C CA 1
ATOM 7013 C C . TYR C 1 239 ? -1.940 30.174 40.463 1.00 6.17 238 TYR C C 1
ATOM 7014 O O . TYR C 1 239 ? -2.148 29.830 41.622 1.00 7.86 238 TYR C O 1
ATOM 7023 N N . ASP C 1 240 ? -2.292 31.357 39.973 1.00 7.08 239 ASP C N 1
ATOM 7024 C CA . ASP C 1 240 ? -3.046 32.355 40.723 1.00 9.04 239 ASP C CA 1
ATOM 7025 C C . ASP C 1 240 ? -2.563 32.867 42.075 1.00 8.61 239 ASP C C 1
ATOM 7026 O O . ASP C 1 240 ? -3.342 32.965 43.022 1.00 8.77 239 ASP C O 1
ATOM 7031 N N . ILE C 1 241 ? -1.280 33.188 42.163 1.00 7.38 240 ILE C N 1
ATOM 7032 C CA . ILE C 1 241 ? -0.729 33.770 43.379 1.00 7.31 240 ILE C CA 1
ATOM 7033 C C . ILE C 1 241 ? -0.561 35.236 43.008 1.00 7.55 240 ILE C C 1
ATOM 7034 O O . ILE C 1 241 ? -0.078 35.551 41.914 1.00 6.48 240 ILE C O 1
ATOM 7039 N N . GLN C 1 242 ? -0.971 36.131 43.902 1.00 7.77 241 GLN C N 1
ATOM 7040 C CA . GLN C 1 242 ? -0.883 37.564 43.641 1.00 8.10 241 GLN C CA 1
ATOM 7041 C C . GLN C 1 242 ? 0.557 38.050 43.585 1.00 7.83 241 GLN C C 1
ATOM 7042 O O . GLN C 1 242 ? 1.337 37.828 44.512 1.00 7.44 241 GLN C O 1
ATOM 7048 N N . ILE C 1 243 ? 0.896 38.713 42.484 1.00 7.61 242 ILE C N 1
ATOM 7049 C CA . ILE C 1 243 ? 2.235 39.245 42.269 1.00 6.40 242 ILE C CA 1
ATOM 7050 C C . ILE C 1 243 ? 2.225 40.746 42.540 1.00 8.12 242 ILE C C 1
ATOM 7051 O O . ILE C 1 243 ? 1.372 41.462 42.026 1.00 9.62 242 ILE C O 1
ATOM 7056 N N . GLU C 1 244 ? 3.173 41.226 43.339 1.00 7.57 243 GLU C N 1
ATOM 7057 C CA . GLU C 1 244 ? 3.222 42.650 43.644 1.00 8.58 243 GLU C CA 1
ATOM 7058 C C . GLU C 1 244 ? 4.201 43.402 42.751 1.00 8.05 243 GLU C C 1
ATOM 7059 O O . GLU C 1 244 ? 3.844 44.420 42.158 1.00 8.90 243 GLU C O 1
ATOM 7065 N N . ALA C 1 245 ? 5.434 42.909 42.656 1.00 8.39 244 ALA C N 1
ATOM 7066 C CA . ALA C 1 245 ? 6.434 43.561 41.820 1.00 8.21 244 ALA C CA 1
ATOM 7067 C C . ALA C 1 245 ? 7.605 42.645 41.494 1.00 8.38 244 ALA C C 1
ATOM 7068 O O . ALA C 1 245 ? 7.878 41.679 42.208 1.00 8.90 244 ALA C O 1
ATOM 7070 N N . GLY C 1 246 ? 8.303 42.971 40.414 1.00 9.41 245 GLY C N 1
ATOM 7071 C CA . GLY C 1 246 ? 9.437 42.168 40.000 1.00 9.64 245 GLY C CA 1
ATOM 7072 C C . GLY C 1 246 ? 9.014 41.148 38.962 1.00 10.22 245 GLY C C 1
ATOM 7073 O O . GLY C 1 246 ? 7.832 41.058 38.632 1.00 10.27 245 GLY C O 1
ATOM 7074 N N . PRO C 1 247 ? 9.952 40.347 38.441 1.00 9.86 246 PRO C N 1
ATOM 7075 C CA . PRO C 1 247 ? 11.380 40.360 38.781 1.00 9.95 246 PRO C CA 1
ATOM 7076 C C . PRO C 1 247 ? 12.143 41.572 38.240 1.00 9.00 246 PRO C C 1
ATOM 7077 O O . PRO C 1 247 ? 11.947 41.981 37.101 1.00 9.47 246 PRO C O 1
ATOM 7081 N N . ASP C 1 248 ? 13.008 42.140 39.074 1.00 8.64 247 ASP C N 1
ATOM 7082 C CA . ASP C 1 248 ? 13.853 43.264 38.680 1.00 7.98 247 ASP C CA 1
ATOM 7083 C C . ASP C 1 248 ? 14.950 43.324 39.738 1.00 7.20 247 ASP C C 1
ATOM 7084 O O . ASP C 1 248 ? 15.081 42.399 40.542 1.00 7.16 247 ASP C O 1
ATOM 7089 N N . LYS C 1 249 ? 15.731 44.397 39.743 1.00 6.48 248 LYS C N 1
ATOM 7090 C CA . LYS C 1 249 ? 16.818 44.534 40.713 1.00 6.50 248 LYS C CA 1
ATOM 7091 C C . LYS C 1 249 ? 16.800 45.888 41.414 1.00 6.44 248 LYS C C 1
ATOM 7092 O O . LYS C 1 249 ? 16.749 46.930 40.764 1.00 7.37 248 LYS C O 1
ATOM 7098 N N . HIS C 1 250 ? 16.838 45.869 42.743 1.00 7.43 249 HIS C N 1
ATOM 7099 C CA . HIS C 1 250 ? 16.876 47.109 43.513 1.00 6.90 249 HIS C CA 1
ATOM 7100 C C . HIS C 1 250 ? 18.313 47.639 43.514 1.00 6.50 249 HIS C C 1
ATOM 7101 O O . HIS C 1 250 ? 19.252 46.887 43.805 1.00 6.43 249 HIS C O 1
ATOM 7108 N N . GLY C 1 251 ? 18.490 48.923 43.216 1.00 5.96 250 GLY C N 1
ATOM 7109 C CA . GLY C 1 251 ? 19.830 49.490 43.261 1.00 5.80 250 GLY C CA 1
ATOM 7110 C C . GLY C 1 251 ? 20.302 49.411 44.705 1.00 6.68 250 GLY C C 1
ATOM 7111 O O . GLY C 1 251 ? 21.474 49.142 44.986 1.00 6.53 250 GLY C O 1
ATOM 7112 N N . ILE C 1 252 ? 19.372 49.647 45.629 1.00 6.98 251 ILE C N 1
ATOM 7113 C CA . ILE C 1 252 ? 19.666 49.574 47.054 1.00 6.70 251 ILE C CA 1
ATOM 7114 C C . ILE C 1 252 ? 19.757 48.090 47.403 1.00 8.04 251 ILE C C 1
ATOM 7115 O O . ILE C 1 252 ? 18.790 47.344 47.224 1.00 7.54 251 ILE C O 1
ATOM 7120 N N . THR C 1 253 ? 20.941 47.691 47.871 1.00 7.88 252 THR C N 1
ATOM 7121 C CA . THR C 1 253 ? 21.297 46.328 48.253 1.00 9.69 252 THR C CA 1
ATOM 7122 C C . THR C 1 253 ? 21.600 45.451 47.039 1.00 8.89 252 THR C C 1
ATOM 7123 O O . THR C 1 253 ? 21.952 44.285 47.194 1.00 9.18 252 THR C O 1
ATOM 7127 N N . GLN C 1 254 ? 21.482 46.023 45.842 1.00 7.99 253 GLN C N 1
ATOM 7128 C CA . GLN C 1 254 ? 21.725 45.295 44.596 1.00 8.67 253 GLN C CA 1
ATOM 7129 C C . GLN C 1 254 ? 21.106 43.903 44.658 1.00 9.89 253 GLN C C 1
ATOM 7130 O O . GLN C 1 254 ? 21.787 42.905 44.442 1.00 11.22 253 GLN C O 1
ATOM 7136 N N . SER C 1 255 ? 19.814 43.828 44.953 1.00 10.69 254 SER C N 1
ATOM 7137 C CA . SER C 1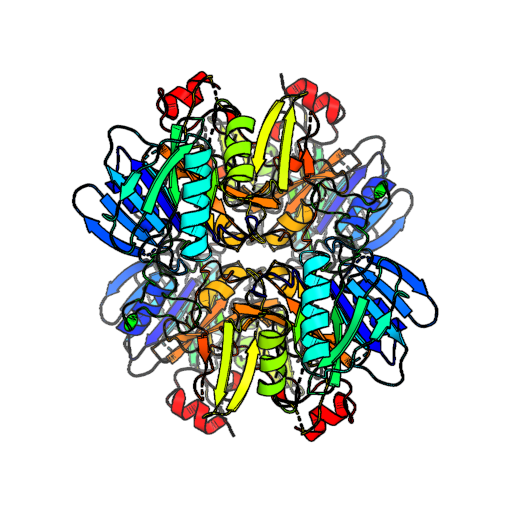 255 ? 19.163 42.533 45.040 1.00 10.52 254 SER C CA 1
ATOM 7138 C C . SER C 1 255 ? 18.129 42.303 43.943 1.00 8.59 254 SER C C 1
ATOM 7139 O O . SER C 1 255 ? 17.347 43.199 43.609 1.00 7.64 254 SER C O 1
ATOM 7142 N N . GLN C 1 256 ? 18.153 41.103 43.367 1.00 6.39 255 GLN C N 1
ATOM 7143 C CA . GLN C 1 256 ? 17.191 40.726 42.330 1.00 6.48 255 GLN C CA 1
ATOM 7144 C C . GLN C 1 256 ? 15.969 40.280 43.119 1.00 4.70 255 GLN C C 1
ATOM 7145 O O . GLN C 1 256 ? 16.005 39.258 43.806 1.00 6.70 255 GLN C O 1
ATOM 7151 N N . PHE C 1 257 ? 14.891 41.043 42.999 1.00 4.62 256 PHE C N 1
ATOM 7152 C CA . PHE C 1 257 ? 13.674 40.788 43.759 1.00 4.82 256 PHE C CA 1
ATOM 7153 C C . PHE C 1 257 ? 12.442 40.345 42.989 1.00 3.18 256 PHE C C 1
ATOM 7154 O O . PHE C 1 257 ? 12.320 40.588 41.797 1.00 4.54 256 PHE C O 1
ATOM 7162 N N . LEU C 1 258 ? 11.523 39.724 43.728 1.00 4.82 257 LEU C N 1
ATOM 7163 C CA . LEU C 1 258 ? 10.221 39.272 43.240 1.00 5.37 257 LEU C CA 1
ATOM 7164 C C . LEU C 1 258 ? 9.344 39.201 44.481 1.00 5.60 257 LEU C C 1
ATOM 7165 O O . LEU C 1 258 ? 9.594 38.386 45.372 1.00 6.29 257 LEU C O 1
ATOM 7170 N N . TYR C 1 259 ? 8.333 40.061 44.552 1.00 5.63 258 TYR C N 1
ATOM 7171 C CA . TYR C 1 259 ? 7.438 40.078 45.709 1.00 5.90 258 TYR C CA 1
ATOM 7172 C C . TYR C 1 259 ? 6.063 39.520 45.383 1.00 5.24 258 TYR C C 1
ATOM 7173 O O . TYR C 1 259 ? 5.422 39.942 44.421 1.00 7.14 258 TYR C O 1
ATOM 7182 N N . VAL C 1 260 ? 5.615 38.564 46.187 1.00 5.70 259 VAL C N 1
ATOM 7183 C CA . VAL C 1 260 ? 4.294 37.984 45.994 1.00 4.67 259 VAL C CA 1
ATOM 7184 C C . VAL C 1 260 ? 3.642 37.850 47.360 1.00 5.17 259 VAL C C 1
ATOM 7185 O O . VAL C 1 260 ? 4.310 37.932 48.391 1.00 7.05 259 VAL C O 1
ATOM 7189 N N . PHE C 1 261 ? 2.331 37.666 47.365 1.00 5.68 260 PHE C N 1
ATOM 7190 C CA . PHE C 1 261 ? 1.609 37.511 48.615 1.00 5.22 260 PHE C CA 1
ATOM 7191 C C . PHE C 1 261 ? 1.203 36.050 48.756 1.00 4.91 260 PHE C C 1
ATOM 7192 O O . PHE C 1 261 ? 0.595 35.487 47.849 1.00 6.49 260 PHE C O 1
ATOM 7200 N N . GLU C 1 262 ? 1.555 35.425 49.875 1.00 6.68 261 GLU C N 1
ATOM 7201 C CA . GLU C 1 262 ? 1.177 34.034 50.093 1.00 7.95 261 GLU C CA 1
ATOM 7202 C C . GLU C 1 262 ? -0.292 34.053 50.539 1.00 8.69 261 GLU C C 1
ATOM 7203 O O . GLU C 1 262 ? -0.795 35.088 50.971 1.00 10.10 261 GLU C O 1
ATOM 7209 N N . PRO C 1 263 ? -0.999 32.915 50.427 1.00 10.35 262 PRO C N 1
ATOM 7210 C CA . PRO C 1 263 ? -2.419 32.829 50.809 1.00 10.82 262 PRO C CA 1
ATOM 7211 C C . PRO C 1 263 ? -2.849 33.490 52.124 1.00 11.75 262 PRO C C 1
ATOM 7212 O O . PRO C 1 263 ? -3.933 34.074 52.195 1.00 12.28 262 PRO C O 1
ATOM 7216 N N . GLY C 1 264 ? -2.006 33.404 53.148 1.00 9.83 263 GLY C N 1
ATOM 7217 C CA . GLY C 1 264 ? -2.328 33.990 54.435 1.00 10.02 263 GLY C CA 1
ATOM 7218 C C . GLY C 1 264 ? -2.260 35.506 54.515 1.00 10.63 263 GLY C C 1
ATOM 7219 O O . GLY C 1 264 ? -2.702 36.093 55.502 1.00 11.13 263 GLY C O 1
ATOM 7220 N N . GLY C 1 265 ? -1.704 36.146 53.490 1.00 9.10 264 GLY C N 1
ATOM 7221 C CA . GLY C 1 265 ? -1.619 37.598 53.484 1.00 9.85 264 GLY C CA 1
ATOM 7222 C C . GLY C 1 265 ? -0.231 38.193 53.675 1.00 7.77 264 GLY C C 1
ATOM 7223 O O . GLY C 1 265 ? -0.046 39.397 53.505 1.00 9.29 264 GLY C O 1
ATOM 7224 N N . ASN C 1 266 ? 0.746 37.366 54.028 1.00 7.42 265 ASN C N 1
ATOM 7225 C CA . ASN C 1 266 ? 2.106 37.863 54.229 1.00 7.16 265 ASN C CA 1
ATOM 7226 C C . ASN C 1 266 ? 2.822 38.061 52.906 1.00 7.00 265 ASN C C 1
ATOM 7227 O O . ASN C 1 266 ? 2.560 37.346 51.938 1.00 8.91 265 ASN C O 1
ATOM 7232 N N . ARG C 1 267 ? 3.722 39.041 52.867 1.00 6.15 266 ARG C N 1
ATOM 7233 C CA . ARG C 1 267 ? 4.500 39.317 51.665 1.00 5.15 266 ARG C CA 1
ATOM 7234 C C . ARG C 1 267 ? 5.759 38.460 51.723 1.00 5.42 266 ARG C C 1
ATOM 7235 O O . ARG C 1 267 ? 6.460 38.429 52.738 1.00 4.83 266 ARG C O 1
ATOM 7243 N N . ILE C 1 268 ? 6.026 37.752 50.634 1.00 6.40 267 ILE C N 1
ATOM 7244 C CA . ILE C 1 268 ? 7.197 36.893 50.546 1.00 5.15 267 ILE C CA 1
ATOM 7245 C C . ILE C 1 268 ? 8.051 37.341 49.370 1.00 4.41 267 ILE C C 1
ATOM 7246 O O . ILE C 1 268 ? 7.538 37.591 48.280 1.00 4.96 267 ILE C O 1
ATOM 7251 N N . GLU C 1 269 ? 9.353 37.461 49.592 1.00 5.17 268 GLU C N 1
ATOM 7252 C CA . GLU C 1 269 ? 10.235 37.854 48.507 1.00 4.18 268 GLU C CA 1
ATOM 7253 C C . GLU C 1 269 ? 11.060 36.658 48.071 1.00 3.63 268 GLU C C 1
ATOM 7254 O O . GLU C 1 269 ? 11.488 35.861 48.903 1.00 4.03 268 GLU C O 1
ATOM 7260 N N . LEU C 1 270 ? 11.235 36.520 46.760 1.00 4.64 269 LEU C N 1
ATOM 7261 C CA . LEU C 1 270 ? 12.065 35.464 46.193 1.00 4.02 269 LEU C CA 1
ATOM 7262 C C . LEU C 1 270 ? 13.280 36.262 45.738 1.00 4.95 269 LEU C C 1
ATOM 7263 O O . LEU C 1 270 ? 13.159 37.231 44.996 1.00 4.28 269 LEU C O 1
ATOM 7268 N N . PHE C 1 271 ? 14.444 35.836 46.211 1.00 6.03 270 PHE C N 1
ATOM 7269 C CA . PHE C 1 271 ? 15.713 36.516 45.993 1.00 6.51 270 PHE C CA 1
ATOM 7270 C C . PHE C 1 271 ? 16.622 35.800 44.987 1.00 6.41 270 PHE C C 1
ATOM 7271 O O . PHE C 1 271 ? 16.865 34.602 45.109 1.00 8.14 270 PHE C O 1
ATOM 7279 N N . GLY C 1 272 ? 17.116 36.547 44.001 1.00 6.35 271 GLY C N 1
ATOM 7280 C CA . GLY C 1 272 ? 17.983 35.971 42.983 1.00 6.76 271 GLY C CA 1
ATOM 7281 C C . GLY C 1 272 ? 19.450 35.944 43.362 1.00 7.48 271 GLY C C 1
ATOM 7282 O O . GLY C 1 272 ? 19.801 35.489 44.450 1.00 9.46 271 GLY C O 1
ATOM 7283 N N . GLU C 1 273 ? 20.310 36.428 42.467 1.00 8.23 272 GLU C N 1
ATOM 7284 C CA . GLU C 1 273 ? 21.758 36.456 42.713 1.00 8.99 272 GLU C CA 1
ATOM 7285 C C . GLU C 1 273 ? 22.144 37.119 44.036 1.00 10.11 272 GLU C C 1
ATOM 7286 O O . GLU C 1 273 ? 21.560 38.128 44.424 1.00 10.81 272 GLU C O 1
ATOM 7292 N N . ALA C 1 274 ? 23.139 36.556 44.717 1.00 10.48 273 ALA C N 1
ATOM 7293 C CA . ALA C 1 274 ? 23.607 37.114 45.986 1.00 11.76 273 ALA C CA 1
ATOM 7294 C C . ALA C 1 274 ? 23.881 38.607 45.805 1.00 12.96 273 ALA C C 1
ATOM 7295 O O . ALA C 1 274 ? 23.622 39.413 46.702 1.00 14.72 273 ALA C O 1
ATOM 7297 N N . GLY C 1 275 ? 24.407 38.962 44.637 1.00 13.24 274 GLY C N 1
ATOM 7298 C CA . GLY C 1 275 ? 24.691 40.353 44.333 1.00 13.67 274 GLY C CA 1
ATOM 7299 C C . GLY C 1 275 ? 26.046 40.868 44.780 1.00 14.16 274 GLY C C 1
ATOM 7300 O O . GLY C 1 275 ? 27.082 40.246 44.529 1.00 14.00 274 GLY C O 1
ATOM 7301 N N . TYR C 1 276 ? 26.025 42.021 45.441 1.00 13.19 275 TYR C N 1
ATOM 7302 C CA . TYR C 1 276 ? 27.233 42.672 45.937 1.00 11.43 275 TYR C CA 1
ATOM 7303 C C . TYR C 1 276 ? 27.557 42.221 47.358 1.00 10.52 275 TYR C C 1
ATOM 7304 O O . TYR C 1 276 ? 26.764 42.417 48.280 1.00 10.95 275 TYR C O 1
ATOM 7313 N N . LEU C 1 277 ? 28.722 41.608 47.530 1.00 10.36 276 LEU C N 1
ATOM 7314 C CA . LEU C 1 277 ? 29.149 41.172 48.855 1.00 9.23 276 LEU C CA 1
ATOM 7315 C C . LEU C 1 277 ? 30.044 42.274 49.420 1.00 7.15 276 LEU C C 1
ATOM 7316 O O . LEU C 1 277 ? 30.860 42.854 48.700 1.00 7.43 276 LEU C O 1
ATOM 7321 N N . HIS C 1 278 ? 29.869 42.570 50.703 1.00 7.00 277 HIS C N 1
ATOM 7322 C CA . HIS C 1 278 ? 30.634 43.609 51.367 1.00 7.82 277 HIS C CA 1
ATOM 7323 C C . HIS C 1 278 ? 31.950 43.080 51.918 1.00 8.56 277 HIS C C 1
ATOM 7324 O O . HIS C 1 278 ? 32.078 42.804 53.110 1.00 11.30 277 HIS C O 1
ATOM 7331 N N . LEU C 1 279 ? 32.927 42.945 51.029 1.00 9.00 278 LEU C N 1
ATOM 7332 C CA . LEU C 1 279 ? 34.242 42.441 51.391 1.00 8.97 278 LEU C CA 1
ATOM 7333 C C . LEU C 1 279 ? 35.047 43.485 52.169 1.00 8.38 278 LEU C C 1
ATOM 7334 O O . LEU C 1 279 ? 35.727 43.154 53.138 1.00 9.04 278 LEU C O 1
ATOM 7339 N N . ASP C 1 280 ? 34.970 44.740 51.735 1.00 8.40 279 ASP C N 1
ATOM 7340 C CA . ASP C 1 280 ? 35.663 45.839 52.406 1.00 8.47 279 ASP C CA 1
ATOM 7341 C C . ASP C 1 280 ? 35.143 45.855 53.844 1.00 9.64 279 ASP C C 1
ATOM 7342 O O . ASP C 1 280 ? 33.948 46.040 54.064 1.00 10.23 279 ASP C O 1
ATOM 7347 N N . PRO C 1 281 ? 36.036 45.663 54.835 1.00 9.49 280 PRO C N 1
ATOM 7348 C CA . PRO C 1 281 ? 35.689 45.641 56.260 1.00 9.91 280 PRO C CA 1
ATOM 7349 C C . PRO C 1 281 ? 35.272 46.948 56.927 1.00 10.71 280 PRO C C 1
ATOM 7350 O O . PRO C 1 281 ? 34.712 46.921 58.023 1.00 11.66 280 PRO C O 1
ATOM 7354 N N . ASP C 1 282 ? 35.544 48.086 56.298 1.00 10.71 281 ASP C N 1
ATOM 7355 C CA . ASP C 1 282 ? 35.150 49.354 56.900 1.00 10.83 281 ASP C CA 1
ATOM 7356 C C . ASP C 1 282 ? 34.621 50.356 55.891 1.00 11.60 281 ASP C C 1
ATOM 7357 O O . ASP C 1 282 ? 35.054 51.509 55.838 1.00 11.66 281 ASP C O 1
ATOM 7362 N N . ALA C 1 283 ? 33.671 49.906 55.086 1.00 11.17 282 ALA C N 1
ATOM 7363 C CA . ALA C 1 283 ? 33.074 50.776 54.092 1.00 11.91 282 ALA C CA 1
ATOM 7364 C C . ALA C 1 283 ? 32.050 51.641 54.806 1.00 11.62 282 ALA C C 1
ATOM 7365 O O . ALA C 1 283 ? 31.324 51.163 55.677 1.00 11.71 282 ALA C O 1
ATOM 7367 N N . GLU C 1 284 ? 32.019 52.919 54.451 1.00 12.14 283 GLU C N 1
ATOM 7368 C CA . GLU C 1 284 ? 31.072 53.850 55.040 1.00 13.46 283 GLU C CA 1
ATOM 7369 C C . GLU C 1 284 ? 29.673 53.492 54.562 1.00 12.12 283 GLU C C 1
ATOM 7370 O O . GLU C 1 284 ? 29.502 52.967 53.459 1.00 12.52 283 GLU C O 1
ATOM 7376 N N . THR C 1 285 ? 28.680 53.771 55.400 1.00 9.59 284 THR C N 1
ATOM 7377 C CA . THR C 1 285 ? 27.294 53.510 55.055 1.00 8.55 284 THR C CA 1
ATOM 7378 C C . THR C 1 285 ? 26.954 54.360 53.843 1.00 7.93 284 THR C C 1
ATOM 7379 O O . THR C 1 285 ? 27.290 55.542 53.797 1.00 9.07 284 THR C O 1
ATOM 7383 N N . LYS C 1 286 ? 26.305 53.757 52.853 1.00 7.77 285 LYS C N 1
ATOM 7384 C CA . LYS C 1 286 ? 25.908 54.500 51.672 1.00 7.62 285 LYS C CA 1
ATOM 7385 C C . LYS C 1 286 ? 24.515 55.041 51.954 1.00 8.30 285 LYS C C 1
ATOM 7386 O O . LYS C 1 286 ? 23.594 54.278 52.266 1.00 8.31 285 LYS C O 1
ATOM 7392 N N . THR C 1 287 ? 24.371 56.358 51.865 1.00 7.15 286 THR C N 1
ATOM 7393 C CA . THR C 1 287 ? 23.091 57.000 52.122 1.00 7.71 286 THR C CA 1
ATOM 7394 C C . THR C 1 287 ? 22.399 57.481 50.849 1.00 7.81 286 THR C C 1
ATOM 7395 O O . THR C 1 287 ? 22.951 58.283 50.095 1.00 8.35 286 THR C O 1
ATOM 7399 N N . TRP C 1 288 ? 21.189 56.980 50.614 1.00 9.26 287 TRP C N 1
ATOM 7400 C CA . TRP C 1 288 ? 20.398 57.370 49.449 1.00 10.99 287 TRP C CA 1
ATOM 7401 C C . TRP C 1 288 ? 19.393 58.440 49.852 1.00 12.38 287 TRP C C 1
ATOM 7402 O O . TRP C 1 288 ? 18.888 58.425 50.968 1.00 13.28 287 TRP C O 1
ATOM 7413 N N . GLN C 1 289 ? 19.091 59.345 48.926 1.00 14.83 288 GLN C N 1
ATOM 7414 C CA . GLN C 1 289 ? 18.142 60.430 49.171 1.00 19.48 288 GLN C CA 1
ATOM 7415 C C . GLN C 1 289 ? 16.804 60.109 48.519 1.00 19.38 288 GLN C C 1
ATOM 7416 O O . GLN C 1 289 ? 16.755 59.636 47.389 1.00 19.23 288 GLN C O 1
ATOM 7430 N N . SER C 1 291 ? 14.835 62.052 47.322 1.00 22.85 290 SER C N 1
ATOM 7431 C CA . SER C 1 291 ? 14.683 62.957 46.188 1.00 24.27 290 SER C CA 1
ATOM 7432 C C . SER C 1 291 ? 15.370 62.475 44.906 1.00 24.20 290 SER C C 1
ATOM 7433 O O . SER C 1 291 ? 15.136 63.023 43.832 1.00 25.62 290 SER C O 1
ATOM 7436 N N . ASP C 1 292 ? 16.216 61.457 45.026 1.00 24.28 291 ASP C N 1
ATOM 7437 C CA . ASP C 1 292 ? 16.942 60.888 43.882 1.00 22.97 291 ASP C CA 1
ATOM 7438 C C . ASP C 1 292 ? 17.067 59.395 44.171 1.00 21.72 291 ASP C C 1
ATOM 7439 O O . ASP C 1 292 ? 18.159 58.877 44.409 1.00 19.43 291 ASP C O 1
ATOM 7444 N N . ILE C 1 293 ? 15.929 58.711 44.120 1.00 19.88 292 ILE C N 1
ATOM 7445 C CA . ILE C 1 293 ? 15.857 57.297 44.457 1.00 19.42 292 ILE C CA 1
ATOM 7446 C C . ILE C 1 293 ? 15.489 56.333 43.317 1.00 18.59 292 ILE C C 1
ATOM 7447 O O . ILE C 1 293 ? 15.415 55.127 43.538 1.00 16.68 292 ILE C O 1
ATOM 7452 N N . ASP C 1 294 ? 15.269 56.850 42.112 1.00 17.70 293 ASP C N 1
ATOM 7453 C CA . ASP C 1 294 ? 14.874 56.000 40.984 1.00 18.23 293 ASP C CA 1
ATOM 7454 C C . ASP C 1 294 ? 15.697 54.713 40.843 1.00 15.68 293 ASP C C 1
ATOM 7455 O O . ASP C 1 294 ? 15.135 53.626 40.838 1.00 15.19 293 ASP C O 1
ATOM 7460 N N . THR C 1 295 ? 17.019 54.837 40.739 1.00 13.37 294 THR C N 1
ATOM 7461 C CA . THR C 1 295 ? 17.887 53.665 40.602 1.00 11.93 294 THR C CA 1
ATOM 7462 C C . THR C 1 295 ? 17.831 52.783 41.853 1.00 10.36 294 THR C C 1
ATOM 7463 O O . THR C 1 295 ? 17.895 51.554 41.768 1.00 8.74 294 THR C O 1
ATOM 7467 N N . GLY C 1 296 ? 17.717 53.430 43.009 1.00 9.30 295 GLY C N 1
ATOM 7468 C CA . GLY C 1 296 ? 17.649 52.709 44.265 1.00 8.96 295 GLY C CA 1
ATOM 7469 C C . GLY C 1 296 ? 16.465 51.766 44.331 1.00 8.52 295 GLY C C 1
ATOM 7470 O O . GLY C 1 296 ? 16.582 50.649 44.840 1.00 8.15 295 GLY C O 1
ATOM 7471 N N . LEU C 1 297 ? 15.322 52.211 43.814 1.00 8.23 296 LEU C N 1
ATOM 7472 C CA . LEU C 1 297 ? 14.114 51.393 43.815 1.00 8.48 296 LEU C CA 1
ATOM 7473 C C . LEU C 1 297 ? 14.195 50.270 42.781 1.00 8.00 296 LEU C C 1
ATOM 7474 O O . LEU C 1 297 ? 13.844 49.130 43.069 1.00 9.23 296 LEU C O 1
ATOM 7479 N N . ALA C 1 298 ? 14.656 50.586 41.577 1.00 8.04 297 ALA C N 1
ATOM 7480 C CA . ALA C 1 298 ? 14.764 49.565 40.545 1.00 7.59 297 ALA C CA 1
ATOM 7481 C C . ALA C 1 298 ? 15.685 49.988 39.419 1.00 7.49 297 ALA C C 1
ATOM 7482 O O . ALA C 1 298 ? 15.544 51.077 38.872 1.00 8.05 297 ALA C O 1
ATOM 7484 N N . VAL C 1 299 ? 16.631 49.121 39.080 1.00 8.62 298 VAL C N 1
ATOM 7485 C CA . VAL C 1 299 ? 17.556 49.411 37.996 1.00 7.37 298 VAL C CA 1
ATOM 7486 C C . VAL C 1 299 ? 16.767 49.345 36.691 1.00 7.31 298 VAL C C 1
ATOM 7487 O O . VAL C 1 299 ? 16.942 50.176 35.805 1.00 6.34 298 VAL C O 1
ATOM 7491 N N . GLY C 1 300 ? 15.884 48.354 36.601 1.00 7.62 299 GLY C N 1
ATOM 7492 C CA . GLY C 1 300 ? 15.065 48.183 35.416 1.00 7.89 299 GLY C CA 1
ATOM 7493 C C . GLY C 1 300 ? 13.828 49.064 35.424 1.00 9.50 299 GLY C C 1
ATOM 7494 O O . GLY C 1 300 ? 13.769 50.050 36.156 1.00 9.03 299 GLY C O 1
ATOM 7495 N N . GLY C 1 301 ? 12.832 48.696 34.622 1.00 7.71 300 GLY C N 1
ATOM 7496 C CA . GLY C 1 301 ? 11.621 49.496 34.536 1.00 9.42 300 GLY C CA 1
ATOM 7497 C C . GLY C 1 301 ? 10.540 49.204 35.561 1.00 10.79 300 GLY C C 1
ATOM 7498 O O . GLY C 1 301 ? 9.461 49.791 35.502 1.00 11.58 300 GLY C O 1
ATOM 7499 N N . ALA C 1 302 ? 10.822 48.312 36.503 1.00 10.35 301 ALA C N 1
ATOM 7500 C CA . ALA C 1 302 ? 9.843 47.963 37.529 1.00 12.96 301 ALA C CA 1
ATOM 7501 C C . ALA C 1 302 ? 9.361 49.187 38.305 1.00 14.15 301 ALA C C 1
ATOM 7502 O O . ALA C 1 302 ? 10.139 50.086 38.625 1.00 12.60 301 ALA C O 1
ATOM 7504 N N . LYS C 1 303 ? 8.065 49.212 38.592 1.00 15.36 302 LYS C N 1
ATOM 7505 C CA . LYS C 1 303 ? 7.461 50.299 39.348 1.00 17.27 302 LYS C CA 1
ATOM 7506 C C . LYS C 1 303 ? 6.910 49.702 40.640 1.00 17.49 302 LYS C C 1
ATOM 7507 O O . LYS C 1 303 ? 6.124 48.755 40.602 1.00 19.47 302 LYS C O 1
ATOM 7509 N N . LEU C 1 304 ? 7.344 50.236 41.778 1.00 17.59 303 LEU C N 1
ATOM 7510 C CA . LEU C 1 304 ? 6.885 49.754 43.077 1.00 17.79 303 LEU C CA 1
ATOM 7511 C C . LEU C 1 304 ? 5.591 50.475 43.446 1.00 18.90 303 LEU C C 1
ATOM 7512 O O . LEU C 1 304 ? 5.584 51.683 43.672 1.00 19.53 303 LEU C O 1
ATOM 7517 N N . PRO C 1 305 ? 4.476 49.730 43.518 1.00 19.13 304 PRO C N 1
ATOM 7518 C CA . PRO C 1 305 ? 3.159 50.279 43.849 1.00 19.61 304 PRO C CA 1
ATOM 7519 C C . PRO C 1 305 ? 3.025 50.864 45.250 1.00 19.47 304 PRO C C 1
ATOM 7520 O O . PRO C 1 305 ? 3.238 50.178 46.248 1.00 18.32 304 PRO C O 1
ATOM 7524 N N . TRP C 1 306 ? 2.672 52.142 45.315 1.00 20.88 305 TRP C N 1
ATOM 7525 C CA . TRP C 1 306 ? 2.489 52.803 46.599 1.00 23.15 305 TRP C CA 1
ATOM 7526 C C . TRP C 1 306 ? 1.303 52.185 47.330 1.00 22.66 305 TRP C C 1
ATOM 7527 O O . TRP C 1 306 ? 1.296 52.094 48.560 1.00 23.60 305 TRP C O 1
ATOM 7538 N N . GLU C 1 307 ? 0.311 51.754 46.557 1.00 21.34 306 GLU C N 1
ATOM 7539 C CA . GLU C 1 307 ? -0.907 51.154 47.094 1.00 20.71 306 GLU C CA 1
ATOM 7540 C C . GLU C 1 307 ? -0.659 49.905 47.930 1.00 17.42 306 GLU C C 1
ATOM 7541 O O . GLU C 1 307 ? -1.570 49.425 48.604 1.00 15.55 306 GLU C O 1
ATOM 7547 N N . SER C 1 308 ? 0.556 49.364 47.883 1.00 13.26 307 SER C N 1
ATOM 7548 C CA . SER C 1 308 ? 0.839 48.171 48.672 1.00 11.24 307 SER C CA 1
ATOM 7549 C C . SER C 1 308 ? 2.278 48.050 49.169 1.00 10.97 307 SER C C 1
ATOM 7550 O O . SER C 1 308 ? 2.507 47.837 50.356 1.00 10.94 307 SER C O 1
ATOM 7553 N N . TYR C 1 309 ? 3.248 48.193 48.270 1.00 11.50 308 TYR C N 1
ATOM 7554 C CA . TYR C 1 309 ? 4.645 48.052 48.666 1.00 11.10 308 TYR C CA 1
ATOM 7555 C C . TYR C 1 309 ? 5.102 48.962 49.805 1.00 11.43 308 TYR C C 1
ATOM 7556 O O . TYR C 1 309 ? 5.727 48.502 50.755 1.00 10.52 308 TYR C O 1
ATOM 7565 N N . PHE C 1 310 ? 4.810 50.253 49.707 1.00 12.94 309 PHE C N 1
ATOM 7566 C CA . PHE C 1 310 ? 5.252 51.182 50.739 1.00 15.31 309 PHE C CA 1
ATOM 7567 C C . PHE C 1 310 ? 4.284 51.348 51.900 1.00 15.17 309 PHE C C 1
ATOM 7568 O O . PHE C 1 310 ? 4.600 52.028 52.878 1.00 16.79 309 PHE C O 1
ATOM 7576 N N . THR C 1 311 ? 3.129 50.699 51.818 1.00 13.62 310 THR C N 1
ATOM 7577 C CA . THR C 1 311 ? 2.118 50.866 52.848 1.00 12.36 310 THR C CA 1
ATOM 7578 C C . THR C 1 311 ? 1.588 49.618 53.547 1.00 11.35 310 THR C C 1
ATOM 7579 O O . THR C 1 311 ? 1.182 49.685 54.709 1.00 10.50 310 THR C O 1
ATOM 7583 N N . TYR C 1 312 ? 1.582 48.488 52.847 1.00 9.81 311 TYR C N 1
ATOM 7584 C CA . TYR C 1 312 ? 1.061 47.241 53.407 1.00 8.58 311 TYR C CA 1
ATOM 7585 C C . TYR C 1 312 ? 2.084 46.385 54.140 1.00 8.68 311 TYR C C 1
ATOM 7586 O O . TYR C 1 312 ? 3.170 46.111 53.625 1.00 9.00 311 TYR C O 1
ATOM 7595 N N . GLY C 1 313 ? 1.703 45.952 55.338 1.00 8.52 312 GLY C N 1
ATOM 7596 C CA . GLY C 1 313 ? 2.542 45.103 56.165 1.00 9.52 312 GLY C CA 1
ATOM 7597 C C . GLY C 1 313 ? 1.616 44.286 57.050 1.00 10.55 312 GLY C C 1
ATOM 7598 O O . GLY C 1 313 ? 0.445 44.630 57.194 1.00 10.43 312 GLY C O 1
ATOM 7599 N N . THR C 1 314 ? 2.122 43.216 57.653 1.00 9.45 313 THR C N 1
ATOM 7600 C CA . THR C 1 314 ? 1.285 42.373 58.502 1.00 7.98 313 THR C CA 1
ATOM 7601 C C . THR C 1 314 ? 1.740 42.320 59.963 1.00 9.71 313 THR C C 1
ATOM 7602 O O . THR C 1 314 ? 2.929 42.381 60.259 1.00 7.88 313 THR C O 1
ATOM 7606 N N . PRO C 1 315 ? 0.783 42.204 60.897 1.00 11.18 314 PRO C N 1
ATOM 7607 C CA . PRO C 1 315 ? -0.663 42.128 60.659 1.00 12.45 314 PRO C CA 1
ATOM 7608 C C . PRO C 1 315 ? -1.198 43.478 60.193 1.00 12.44 314 PRO C C 1
ATOM 7609 O O . PRO C 1 315 ? -0.681 44.523 60.581 1.00 11.93 314 PRO C O 1
ATOM 7613 N N . SER C 1 316 ? -2.240 43.447 59.372 1.00 12.72 315 SER C N 1
ATOM 7614 C CA . SER C 1 316 ? -2.847 44.661 58.857 1.00 14.80 315 SER C CA 1
ATOM 7615 C C . SER C 1 316 ? -4.293 44.755 59.323 1.00 16.22 315 SER C C 1
ATOM 7616 O O . SER C 1 316 ? -5.016 43.758 59.333 1.00 15.57 315 SER C O 1
ATOM 7619 N N . PRO C 1 317 ? -4.735 45.958 59.715 1.00 18.22 316 PRO C N 1
ATOM 7620 C CA . PRO C 1 317 ? -6.115 46.140 60.173 1.00 19.35 316 PRO C CA 1
ATOM 7621 C C . PRO C 1 317 ? -7.089 45.940 59.013 1.00 19.65 316 PRO C C 1
ATOM 7622 O O . PRO C 1 317 ? -8.249 45.582 59.212 1.00 18.83 316 PRO C O 1
ATOM 7626 N N . LEU C 1 318 ? -6.596 46.169 57.800 1.00 18.14 317 LEU C N 1
ATOM 7627 C CA . LEU C 1 318 ? -7.400 46.016 56.594 1.00 17.95 317 LEU C CA 1
ATOM 7628 C C . LEU C 1 318 ? -6.921 44.805 55.810 1.00 17.60 317 LEU C C 1
ATOM 7629 O O . LEU C 1 318 ? -5.731 44.492 55.812 1.00 16.43 317 LEU C O 1
ATOM 7634 N N . SER C 1 319 ? -7.841 44.117 55.144 1.00 16.19 318 SER C N 1
ATOM 7635 C CA . SER C 1 319 ? -7.450 42.968 54.340 1.00 15.57 318 SER C CA 1
ATOM 7636 C C . SER C 1 319 ? -6.646 43.542 53.172 1.00 13.65 318 SER C C 1
ATOM 7637 O O . SER C 1 319 ? -6.788 44.717 52.839 1.00 13.03 318 SER C O 1
ATOM 7640 N N . LEU C 1 320 ? -5.808 42.719 52.554 1.00 13.58 319 LEU C N 1
ATOM 7641 C CA . LEU C 1 320 ? -4.998 43.170 51.427 1.00 13.59 319 LEU C CA 1
ATOM 7642 C C . LEU C 1 320 ? -5.848 43.857 50.352 1.00 14.19 319 LEU C C 1
ATOM 7643 O O . LEU C 1 320 ? -5.455 44.886 49.798 1.00 13.08 319 LEU C O 1
ATOM 7648 N N . ASP C 1 321 ? -7.014 43.285 50.063 1.00 15.43 320 ASP C N 1
ATOM 7649 C CA . ASP C 1 321 ? -7.919 43.844 49.059 1.00 17.81 320 ASP C CA 1
ATOM 7650 C C . ASP C 1 321 ? -8.395 45.236 49.478 1.00 15.60 320 ASP C C 1
ATOM 7651 O O . ASP C 1 321 ? -8.358 46.179 48.687 1.00 13.61 320 ASP C O 1
ATOM 7656 N N . GLN C 1 322 ? -8.854 45.348 50.724 1.00 15.56 321 GLN C N 1
ATOM 7657 C CA . GLN C 1 322 ? -9.338 46.617 51.271 1.00 15.23 321 GLN C CA 1
ATOM 7658 C C . GLN C 1 322 ? -8.215 47.644 51.298 1.00 14.05 321 GLN C C 1
ATOM 7659 O O . GLN C 1 322 ? -8.422 48.820 51.003 1.00 11.71 321 GLN C O 1
ATOM 7665 N N . HIS C 1 323 ? -7.022 47.187 51.668 1.00 13.27 322 HIS C N 1
ATOM 7666 C CA . HIS C 1 323 ? -5.867 48.067 51.741 1.00 12.66 322 HIS C CA 1
ATOM 7667 C C . HIS C 1 323 ? -5.542 48.673 50.379 1.00 12.68 322 HIS C C 1
ATOM 7668 O O . HIS C 1 323 ? -5.462 49.892 50.242 1.00 13.01 322 HIS C O 1
ATOM 7675 N N . ILE C 1 324 ? -5.361 47.824 49.373 1.00 12.31 323 ILE C N 1
ATOM 7676 C CA . ILE C 1 324 ? -5.044 48.310 48.038 1.00 13.49 323 ILE C CA 1
ATOM 7677 C C . ILE C 1 324 ? -6.121 49.279 47.557 1.00 14.36 323 ILE C C 1
ATOM 7678 O O . ILE C 1 324 ? -5.817 50.336 47.007 1.00 13.13 323 ILE C O 1
ATOM 7683 N N . GLU C 1 325 ? -7.379 48.922 47.783 1.00 16.67 324 GLU C N 1
ATOM 7684 C CA . GLU C 1 325 ? -8.500 49.764 47.383 1.00 19.77 324 GLU C CA 1
ATOM 7685 C C . GLU C 1 325 ? -8.380 51.146 48.022 1.00 18.81 324 GLU C C 1
ATOM 7686 O O . GLU C 1 325 ? -8.530 52.165 47.351 1.00 19.78 324 GLU C O 1
ATOM 7692 N N . LYS C 1 326 ? -8.104 51.165 49.323 1.00 18.60 325 LYS C N 1
ATOM 7693 C CA . LYS C 1 326 ? -7.977 52.412 50.074 1.00 19.48 325 LYS C CA 1
ATOM 7694 C C . LYS C 1 326 ? -6.832 53.302 49.611 1.00 20.94 325 LYS C C 1
ATOM 7695 O O . LYS C 1 326 ? -7.037 54.474 49.295 1.00 20.92 325 LYS C O 1
ATOM 7701 N N . TYR C 1 327 ? -5.626 52.748 49.570 1.00 21.22 326 TYR C N 1
ATOM 7702 C CA . TYR C 1 327 ? -4.465 53.530 49.175 1.00 23.81 326 TYR C CA 1
ATOM 7703 C C . TYR C 1 327 ? -4.287 53.750 47.680 1.00 25.73 326 TYR C C 1
ATOM 7704 O O . TYR C 1 327 ? -3.367 54.449 47.264 1.00 26.89 326 TYR C O 1
ATOM 7713 N N . ALA C 1 328 ? -5.165 53.168 46.871 1.00 27.89 327 ALA C N 1
ATOM 7714 C CA . ALA C 1 328 ? -5.062 53.334 45.426 1.00 30.83 327 ALA C CA 1
ATOM 7715 C C . ALA C 1 328 ? -5.331 54.787 45.041 1.00 32.31 327 ALA C C 1
ATOM 7716 O O . ALA C 1 328 ? -5.729 55.571 45.924 1.00 34.97 327 ALA C O 1
ATOM 7718 N N . SER D 1 2 ? 1.915 27.886 -5.523 1.00 26.07 1 SER D N 1
ATOM 7719 C CA . SER D 1 2 ? 2.265 29.142 -6.248 1.00 26.62 1 SER D CA 1
ATOM 7720 C C . SER D 1 2 ? 1.197 30.205 -6.040 1.00 26.04 1 SER D C 1
ATOM 7721 O O . SER D 1 2 ? 1.511 31.392 -5.937 1.00 27.07 1 SER D O 1
ATOM 7724 N N . LEU D 1 3 ? -0.066 29.787 -6.018 1.00 24.23 2 LEU D N 1
ATOM 7725 C CA . LEU D 1 3 ? -1.154 30.718 -5.742 1.00 21.94 2 LEU D CA 1
ATOM 7726 C C . LEU D 1 3 ? -1.254 30.700 -4.221 1.00 20.66 2 LEU D C 1
ATOM 7727 O O . LEU D 1 3 ? -1.906 31.544 -3.609 1.00 20.43 2 LEU D O 1
ATOM 7732 N N . ASP D 1 4 ? -0.598 29.702 -3.635 1.00 18.27 3 ASP D N 1
ATOM 7733 C CA . ASP D 1 4 ? -0.524 29.514 -2.187 1.00 16.73 3 ASP D CA 1
ATOM 7734 C C . ASP D 1 4 ? 0.525 30.546 -1.777 1.00 15.01 3 ASP D C 1
ATOM 7735 O O . ASP D 1 4 ? 1.697 30.386 -2.100 1.00 14.91 3 ASP D O 1
ATOM 7740 N N . ALA D 1 5 ? 0.115 31.600 -1.077 1.00 12.65 4 ALA D N 1
ATOM 7741 C CA . ALA D 1 5 ? 1.052 32.656 -0.703 1.00 12.21 4 ALA D CA 1
ATOM 7742 C C . ALA D 1 5 ? 1.601 32.622 0.718 1.00 11.48 4 ALA D C 1
ATOM 7743 O O . ALA D 1 5 ? 2.315 33.536 1.125 1.00 11.41 4 ALA D O 1
ATOM 7745 N N . ARG D 1 6 ? 1.295 31.570 1.464 1.00 9.84 5 ARG D N 1
ATOM 7746 C CA . ARG D 1 6 ? 1.760 31.466 2.839 1.00 8.82 5 ARG D CA 1
ATOM 7747 C C . ARG D 1 6 ? 3.269 31.604 2.997 1.00 9.44 5 ARG D C 1
ATOM 7748 O O . ARG D 1 6 ? 3.743 32.147 3.989 1.00 10.22 5 ARG D O 1
ATOM 7756 N N . PHE D 1 7 ? 4.018 31.123 2.011 1.00 8.62 6 PHE D N 1
ATOM 7757 C CA . PHE D 1 7 ? 5.472 31.125 2.099 1.00 9.95 6 PHE D CA 1
ATOM 7758 C C . PHE D 1 7 ? 6.208 32.151 1.244 1.00 8.48 6 PHE D C 1
ATOM 7759 O O . PHE D 1 7 ? 7.431 32.100 1.136 1.00 9.08 6 PHE D O 1
ATOM 7767 N N . ASP D 1 8 ? 5.472 33.087 0.653 1.00 8.94 7 ASP D N 1
ATOM 7768 C CA . ASP D 1 8 ? 6.077 34.104 -0.201 1.00 8.87 7 ASP D CA 1
ATOM 7769 C C . ASP D 1 8 ? 7.002 35.104 0.500 1.00 7.09 7 ASP D C 1
ATOM 7770 O O . ASP D 1 8 ? 7.949 35.602 -0.105 1.00 7.43 7 ASP D O 1
ATOM 7775 N N . ILE D 1 9 ? 6.734 35.411 1.762 1.00 7.59 8 ILE D N 1
ATOM 7776 C CA . ILE D 1 9 ? 7.590 36.344 2.488 1.00 8.15 8 ILE D CA 1
ATOM 7777 C C . ILE D 1 9 ? 8.473 35.536 3.426 1.00 7.92 8 ILE D C 1
ATOM 7778 O O . ILE D 1 9 ? 7.978 34.738 4.222 1.00 7.85 8 ILE D O 1
ATOM 7783 N N . ALA D 1 10 ? 9.783 35.736 3.315 1.00 8.27 9 ALA D N 1
ATOM 7784 C CA . ALA D 1 10 ? 10.744 35.012 4.142 1.00 6.59 9 ALA D CA 1
ATOM 7785 C C . ALA D 1 10 ? 10.939 35.653 5.509 1.00 7.23 9 ALA D C 1
ATOM 7786 O O . ALA D 1 10 ? 10.773 34.999 6.536 1.00 6.81 9 ALA D O 1
ATOM 7788 N N . HIS D 1 11 ? 11.298 36.932 5.525 1.00 8.00 10 HIS D N 1
ATOM 7789 C CA . HIS D 1 11 ? 11.523 37.608 6.796 1.00 8.74 10 HIS D CA 1
ATOM 7790 C C . HIS D 1 11 ? 11.726 39.110 6.656 1.00 8.61 10 HIS D C 1
ATOM 7791 O O . HIS D 1 11 ? 11.812 39.644 5.547 1.00 8.53 10 HIS D O 1
ATOM 7798 N N . LEU D 1 12 ? 11.793 39.782 7.801 1.00 8.64 11 LEU D N 1
ATOM 7799 C CA . LEU D 1 12 ? 12.014 41.223 7.855 1.00 8.70 11 LEU D CA 1
ATOM 7800 C C . LEU D 1 12 ? 13.510 41.440 7.665 1.00 9.00 11 LEU D C 1
ATOM 7801 O O . LEU D 1 12 ? 14.314 41.051 8.514 1.00 8.50 11 LEU D O 1
ATOM 7806 N N . ALA D 1 13 ? 13.879 42.070 6.557 1.00 7.11 12 ALA D N 1
ATOM 7807 C CA . ALA D 1 13 ? 15.280 42.300 6.250 1.00 6.96 12 ALA D CA 1
ATOM 7808 C C . ALA D 1 13 ? 15.929 43.524 6.889 1.00 7.41 12 ALA D C 1
ATOM 7809 O O . ALA D 1 13 ? 17.058 43.444 7.375 1.00 6.73 12 ALA D O 1
ATOM 7811 N N . ARG D 1 14 ? 15.228 44.651 6.889 1.00 6.83 13 ARG D N 1
ATOM 7812 C CA . ARG D 1 14 ? 15.819 45.872 7.409 1.00 6.60 13 ARG D CA 1
ATOM 7813 C C . ARG D 1 14 ? 14.765 46.921 7.726 1.00 7.44 13 ARG D C 1
ATOM 7814 O O . ARG D 1 14 ? 13.600 46.779 7.367 1.00 6.45 13 ARG D O 1
ATOM 7822 N N . ALA D 1 15 ? 15.204 47.989 8.384 1.00 7.27 14 ALA D N 1
ATOM 7823 C CA . ALA D 1 15 ? 14.331 49.098 8.724 1.00 8.00 14 ALA D CA 1
ATOM 7824 C C . ALA D 1 15 ? 15.181 50.359 8.731 1.00 8.72 14 ALA D C 1
ATOM 7825 O O . ALA D 1 15 ? 16.384 50.300 8.974 1.00 9.31 14 ALA D O 1
ATOM 7827 N N . GLU D 1 16 ? 14.558 51.494 8.438 1.00 9.80 15 GLU D N 1
ATOM 7828 C CA . GLU D 1 16 ? 15.264 52.765 8.448 1.00 9.48 15 GLU D CA 1
ATOM 7829 C C . GLU D 1 16 ? 14.616 53.656 9.498 1.00 8.99 15 GLU D C 1
ATOM 7830 O O . GLU D 1 16 ? 13.390 53.772 9.554 1.00 9.25 15 GLU D O 1
ATOM 7836 N N . LEU D 1 17 ? 15.442 54.271 10.337 1.00 8.86 16 LEU D N 1
ATOM 7837 C CA . LEU D 1 17 ? 14.954 55.163 11.377 1.00 9.40 16 LEU D CA 1
ATOM 7838 C C . LEU D 1 17 ? 15.387 56.601 11.123 1.00 10.51 16 LEU D C 1
ATOM 7839 O O . LEU D 1 17 ? 16.529 56.855 10.738 1.00 10.20 16 LEU D O 1
ATOM 7844 N N . PHE D 1 18 ? 14.466 57.535 11.332 1.00 11.60 17 PHE D N 1
ATOM 7845 C CA . PHE D 1 18 ? 14.774 58.946 11.176 1.00 12.33 17 PHE D CA 1
ATOM 7846 C C . PHE D 1 18 ? 15.147 59.455 12.556 1.00 11.99 17 PHE D C 1
ATOM 7847 O O . PHE D 1 18 ? 14.562 59.036 13.556 1.00 12.11 17 PHE D O 1
ATOM 7855 N N . SER D 1 19 ? 16.121 60.354 12.616 1.00 11.07 18 SER D N 1
ATOM 7856 C CA . SER D 1 19 ? 16.542 60.896 13.896 1.00 11.51 18 SER D CA 1
ATOM 7857 C C . SER D 1 19 ? 17.044 62.324 13.791 1.00 12.00 18 SER D C 1
ATOM 7858 O O . SER D 1 19 ? 17.850 62.648 12.916 1.00 10.85 18 SER D O 1
ATOM 7861 N N . PRO D 1 20 ? 16.567 63.199 14.687 1.00 14.12 19 PRO D N 1
ATOM 7862 C CA . PRO D 1 20 ? 16.968 64.607 14.717 1.00 15.33 19 PRO D CA 1
ATOM 7863 C C . PRO D 1 20 ? 18.324 64.740 15.416 1.00 16.66 19 PRO D C 1
ATOM 7864 O O . PRO D 1 20 ? 18.904 65.826 15.478 1.00 17.64 19 PRO D O 1
ATOM 7868 N N . LYS D 1 21 ? 18.810 63.621 15.948 1.00 15.81 20 LYS D N 1
ATOM 7869 C CA . LYS D 1 21 ? 20.101 63.560 16.632 1.00 14.84 20 LYS D CA 1
ATOM 7870 C C . LYS D 1 21 ? 20.799 62.304 16.112 1.00 13.88 20 LYS D C 1
ATOM 7871 O O . LYS D 1 21 ? 21.072 61.366 16.866 1.00 11.17 20 LYS D O 1
ATOM 7877 N N . PRO D 1 22 ? 21.114 62.287 14.810 1.00 13.86 21 PRO D N 1
ATOM 7878 C CA . PRO D 1 22 ? 21.770 61.160 14.141 1.00 14.35 21 PRO D CA 1
ATOM 7879 C C . PRO D 1 22 ? 23.022 60.580 14.789 1.00 14.38 21 PRO D C 1
ATOM 7880 O O . PRO D 1 22 ? 23.171 59.360 14.855 1.00 14.52 21 PRO D O 1
ATOM 7884 N N . GLN D 1 23 ? 23.920 61.437 15.267 1.00 14.17 22 GLN D N 1
ATOM 7885 C CA . GLN D 1 23 ? 25.144 60.960 15.894 1.00 14.95 22 GLN D CA 1
ATOM 7886 C C . GLN D 1 23 ? 24.877 60.257 17.226 1.00 14.39 22 GLN D C 1
ATOM 7887 O O . GLN D 1 23 ? 25.482 59.226 17.523 1.00 14.06 22 GLN D O 1
ATOM 7893 N N . GLU D 1 24 ? 23.980 60.820 18.032 1.00 13.86 23 GLU D N 1
ATOM 7894 C CA . GLU D 1 24 ? 23.655 60.219 19.315 1.00 13.25 23 GLU D CA 1
ATOM 7895 C C . GLU D 1 24 ? 22.959 58.881 19.070 1.00 12.86 23 GLU D C 1
ATOM 7896 O O . GLU D 1 24 ? 23.179 57.907 19.792 1.00 11.34 23 GLU D O 1
ATOM 7902 N N . THR D 1 25 ? 22.123 58.843 18.039 1.00 11.25 24 THR D N 1
ATOM 7903 C CA . THR D 1 25 ? 21.411 57.621 17.672 1.00 10.09 24 THR D CA 1
ATOM 7904 C C . THR D 1 25 ? 22.443 56.593 17.200 1.00 8.64 24 THR D C 1
ATOM 7905 O O . THR D 1 25 ? 22.372 55.420 17.556 1.00 7.52 24 THR D O 1
ATOM 7909 N N . LEU D 1 26 ? 23.412 57.039 16.404 1.00 8.81 25 LEU D N 1
ATOM 7910 C CA . LEU D 1 26 ? 24.455 56.138 15.920 1.00 8.94 25 LEU D CA 1
ATOM 7911 C C . LEU D 1 26 ? 25.229 55.557 17.097 1.00 9.66 25 LEU D C 1
ATOM 7912 O O . LEU D 1 26 ? 25.475 54.354 17.152 1.00 10.01 25 LEU D O 1
ATOM 7917 N N . ASP D 1 27 ? 25.609 56.414 18.041 1.00 10.04 26 ASP D N 1
ATOM 7918 C CA . ASP D 1 27 ? 26.357 55.956 19.213 1.00 12.36 26 ASP D CA 1
ATOM 7919 C C . ASP D 1 27 ? 25.554 54.939 20.017 1.00 9.63 26 ASP D C 1
ATOM 7920 O O . ASP D 1 27 ? 26.106 53.980 20.546 1.00 9.15 26 ASP D O 1
ATOM 7925 N N . PHE D 1 28 ? 24.246 55.154 20.107 1.00 9.22 27 PHE D N 1
ATOM 7926 C CA . PHE D 1 28 ? 23.376 54.240 20.839 1.00 8.05 27 PHE D CA 1
ATOM 7927 C C . PHE D 1 28 ? 23.484 52.828 20.254 1.00 7.64 27 PHE D C 1
ATOM 7928 O O . PHE D 1 28 ? 23.677 51.855 20.977 1.00 8.49 27 PHE D O 1
ATOM 7936 N N . PHE D 1 29 ? 23.371 52.724 18.938 1.00 7.32 28 PHE D N 1
ATOM 7937 C CA . PHE D 1 29 ? 23.419 51.424 18.285 1.00 6.73 28 PHE D CA 1
ATOM 7938 C C . PHE D 1 29 ? 24.791 50.771 18.177 1.00 7.29 28 PHE D C 1
ATOM 7939 O O . PHE D 1 29 ? 24.884 49.559 17.995 1.00 8.38 28 PHE D O 1
ATOM 7947 N N . THR D 1 30 ? 25.849 51.565 18.288 1.00 7.33 29 THR D N 1
ATOM 7948 C CA . THR D 1 30 ? 27.205 51.032 18.206 1.00 6.59 29 THR D CA 1
ATOM 7949 C C . THR D 1 30 ? 27.830 50.854 19.586 1.00 8.50 29 THR D C 1
ATOM 7950 O O . THR D 1 30 ? 28.301 49.768 19.924 1.00 10.07 29 THR D O 1
ATOM 7954 N N . LYS D 1 31 ? 27.835 51.922 20.382 1.00 9.14 30 LYS D N 1
ATOM 7955 C CA . LYS D 1 31 ? 28.406 51.878 21.727 1.00 10.14 30 LYS D CA 1
ATOM 7956 C C . LYS D 1 31 ? 27.655 50.964 22.693 1.00 9.30 30 LYS D C 1
ATOM 7957 O O . LYS D 1 31 ? 28.275 50.268 23.496 1.00 8.91 30 LYS D O 1
ATOM 7963 N N . PHE D 1 32 ? 26.325 50.976 22.627 1.00 7.45 31 PHE D N 1
ATOM 7964 C CA . PHE D 1 32 ? 25.518 50.147 23.527 1.00 7.12 31 PHE D CA 1
ATOM 7965 C C . PHE D 1 32 ? 25.059 48.824 22.933 1.00 7.59 31 PHE D C 1
ATOM 7966 O O . PHE D 1 32 ? 25.184 47.783 23.575 1.00 7.88 31 PHE D O 1
ATOM 7974 N N . LEU D 1 33 ? 24.523 48.865 21.710 1.00 7.38 32 LEU D N 1
ATOM 7975 C CA . LEU D 1 33 ? 24.020 47.650 21.067 1.00 6.90 32 LEU D CA 1
ATOM 7976 C C . LEU D 1 33 ? 25.022 46.921 20.171 1.00 7.21 32 LEU D C 1
ATOM 7977 O O . LEU D 1 33 ? 24.676 45.941 19.510 1.00 6.19 32 LEU D O 1
ATOM 7982 N N . GLY D 1 34 ? 26.262 47.400 20.177 1.00 6.27 33 GLY D N 1
ATOM 7983 C CA . GLY D 1 34 ? 27.336 46.796 19.403 1.00 7.53 33 GLY D CA 1
ATOM 7984 C C . GLY D 1 34 ? 27.096 46.387 17.960 1.00 7.85 33 GLY D C 1
ATOM 7985 O O . GLY D 1 34 ? 27.522 45.302 17.554 1.00 8.26 33 GLY D O 1
ATOM 7994 N N . TYR D 1 36 ? 27.623 46.646 13.849 1.00 7.53 35 TYR D N 1
ATOM 7995 C CA . TYR D 1 36 ? 28.698 46.967 12.911 1.00 8.05 35 TYR D CA 1
ATOM 7996 C C . TYR D 1 36 ? 28.209 48.032 11.935 1.00 8.76 35 TYR D C 1
ATOM 7997 O O . TYR D 1 36 ? 27.063 47.981 11.496 1.00 9.92 35 TYR D O 1
ATOM 8006 N N . VAL D 1 37 ? 29.073 48.991 11.605 1.00 8.89 36 VAL D N 1
ATOM 8007 C CA . VAL D 1 37 ? 28.734 50.026 10.627 1.00 8.54 36 VAL D CA 1
ATOM 8008 C C . VAL D 1 37 ? 29.354 49.539 9.316 1.00 8.39 36 VAL D C 1
ATOM 8009 O O . VAL D 1 37 ? 30.565 49.318 9.236 1.00 7.46 36 VAL D O 1
ATOM 8013 N N . THR D 1 38 ? 28.527 49.363 8.295 1.00 7.83 37 THR D N 1
ATOM 8014 C CA . THR D 1 38 ? 29.018 48.860 7.015 1.00 9.23 37 THR D CA 1
ATOM 8015 C C . THR D 1 38 ? 29.023 49.860 5.866 1.00 10.21 37 THR D C 1
ATOM 8016 O O . THR D 1 38 ? 29.573 49.576 4.799 1.00 11.90 37 THR D O 1
ATOM 8020 N N . HIS D 1 39 ? 28.433 51.030 6.074 1.00 10.95 38 HIS D N 1
ATOM 8021 C CA . HIS D 1 39 ? 28.381 52.022 5.009 1.00 12.49 38 HIS D CA 1
ATOM 8022 C C . HIS D 1 39 ? 27.928 53.385 5.521 1.00 11.99 38 HIS D C 1
ATOM 8023 O O . HIS D 1 39 ? 27.197 53.484 6.499 1.00 11.98 38 HIS D O 1
ATOM 8030 N N . ARG D 1 40 ? 28.391 54.428 4.844 1.00 13.22 39 ARG D N 1
ATOM 8031 C CA . ARG D 1 40 ? 28.040 55.800 5.168 1.00 14.93 39 ARG D CA 1
ATOM 8032 C C . ARG D 1 40 ? 27.795 56.478 3.831 1.00 15.94 39 ARG D C 1
ATOM 8033 O O . ARG D 1 40 ? 28.563 56.292 2.891 1.00 15.07 39 ARG D O 1
ATOM 8041 N N . GLU D 1 41 ? 26.718 57.248 3.746 1.00 17.82 40 GLU D N 1
ATOM 8042 C CA . GLU D 1 41 ? 26.366 57.937 2.517 1.00 20.57 40 GLU D CA 1
ATOM 8043 C C . GLU D 1 41 ? 25.433 59.097 2.832 1.00 20.18 40 GLU D C 1
ATOM 8044 O O . GLU D 1 41 ? 24.439 58.929 3.534 1.00 20.66 40 GLU D O 1
ATOM 8050 N N . GLY D 1 42 ? 25.769 60.277 2.318 1.00 20.65 41 GLY D N 1
ATOM 8051 C CA . GLY D 1 42 ? 24.948 61.449 2.553 1.00 20.07 41 GLY D CA 1
ATOM 8052 C C . GLY D 1 42 ? 24.656 61.666 4.023 1.00 19.98 41 GLY D C 1
ATOM 8053 O O . GLY D 1 42 ? 25.571 61.846 4.826 1.00 20.16 41 GLY D O 1
ATOM 8054 N N . GLN D 1 43 ? 23.377 61.648 4.383 1.00 20.27 42 GLN D N 1
ATOM 8055 C CA . GLN D 1 43 ? 22.989 61.844 5.773 1.00 20.39 42 GLN D CA 1
ATOM 8056 C C . GLN D 1 43 ? 22.546 60.539 6.422 1.00 18.27 42 GLN D C 1
ATOM 8057 O O . GLN D 1 43 ? 21.769 60.551 7.375 1.00 17.13 42 GLN D O 1
ATOM 8063 N N . SER D 1 44 ? 23.044 59.416 5.912 1.00 15.04 43 SER D N 1
ATOM 8064 C CA . SER D 1 44 ? 22.670 58.115 6.464 1.00 13.05 43 SER D CA 1
ATOM 8065 C C . SER D 1 44 ? 23.862 57.226 6.792 1.00 12.44 43 SER D C 1
ATOM 8066 O O . SER D 1 44 ? 24.926 57.324 6.175 1.00 10.06 43 SER D O 1
ATOM 8069 N N . VAL D 1 45 ? 23.669 56.360 7.780 1.00 11.23 44 VAL D N 1
ATOM 8070 C CA . VAL D 1 45 ? 24.693 55.409 8.182 1.00 10.20 44 VAL D CA 1
ATOM 8071 C C . VAL D 1 45 ? 24.002 54.054 8.183 1.00 9.07 44 VAL D C 1
ATOM 8072 O O . VAL D 1 45 ? 22.850 53.941 8.604 1.00 10.16 44 VAL D O 1
ATOM 8076 N N . TYR D 1 46 ? 24.694 53.031 7.695 1.00 8.97 45 TYR D N 1
ATOM 8077 C CA . TYR D 1 46 ? 24.116 51.696 7.610 1.00 7.03 45 TYR D CA 1
ATOM 8078 C C . TYR D 1 46 ? 24.818 50.752 8.563 1.00 6.25 45 TYR D C 1
ATOM 8079 O O . TYR D 1 46 ? 26.048 50.710 8.617 1.00 5.99 45 TYR D O 1
ATOM 8088 N N . LEU D 1 47 ? 24.025 49.987 9.304 1.00 6.24 46 LEU D N 1
ATOM 8089 C CA . LEU D 1 47 ? 24.563 49.058 10.287 1.00 6.10 46 LEU D CA 1
ATOM 8090 C C . LEU D 1 47 ? 23.922 47.677 10.217 1.00 5.86 46 LEU D C 1
ATOM 8091 O O . LEU D 1 47 ? 22.844 47.510 9.643 1.00 6.29 46 LEU D O 1
ATOM 8096 N N . ARG D 1 48 ? 24.595 46.691 10.809 1.00 6.81 47 ARG D N 1
ATOM 8097 C CA . ARG D 1 48 ? 24.080 45.324 10.857 1.00 6.03 47 ARG D CA 1
ATOM 8098 C C . ARG D 1 48 ? 24.512 44.623 12.143 1.00 6.30 47 ARG D C 1
ATOM 8099 O O . ARG D 1 48 ? 25.598 44.882 12.667 1.00 7.68 47 ARG D O 1
ATOM 8107 N N . GLY D 1 49 ? 23.646 43.754 12.662 1.00 5.31 48 GLY D N 1
ATOM 8108 C CA . GLY D 1 49 ? 23.988 42.985 13.849 1.00 4.61 48 GLY D CA 1
ATOM 8109 C C . GLY D 1 49 ? 24.944 41.922 13.346 1.00 3.89 48 GLY D C 1
ATOM 8110 O O . GLY D 1 49 ? 24.941 41.639 12.144 1.00 4.02 48 GLY D O 1
ATOM 8111 N N . TYR D 1 50 ? 25.741 41.315 14.226 1.00 5.40 49 TYR D N 1
ATOM 8112 C CA . TYR D 1 50 ? 26.713 40.320 13.776 1.00 6.15 49 TYR D CA 1
ATOM 8113 C C . TYR D 1 50 ? 26.142 39.068 13.110 1.00 5.67 49 TYR D C 1
ATOM 8114 O O . TYR D 1 50 ? 26.871 38.341 12.426 1.00 6.49 49 TYR D O 1
ATOM 8123 N N . GLU D 1 51 ? 24.846 38.824 13.282 1.00 5.82 50 GLU D N 1
ATOM 8124 C CA . GLU D 1 51 ? 24.221 37.675 12.632 1.00 6.43 50 GLU D CA 1
ATOM 8125 C C . GLU D 1 51 ? 23.162 38.058 11.595 1.00 7.33 50 GLU D C 1
ATOM 8126 O O . GLU D 1 51 ? 22.381 37.209 11.159 1.00 6.79 50 GLU D O 1
ATOM 8132 N N . ASP D 1 52 ? 23.120 39.335 11.210 1.00 6.24 51 ASP D N 1
ATOM 8133 C CA . ASP D 1 52 ? 22.193 39.759 10.157 1.00 6.34 51 ASP D CA 1
ATOM 8134 C C . ASP D 1 52 ? 22.889 39.237 8.895 1.00 5.99 51 ASP D C 1
ATOM 8135 O O . ASP D 1 52 ? 24.108 39.358 8.758 1.00 6.04 51 ASP D O 1
ATOM 8140 N N . PRO D 1 53 ? 22.130 38.663 7.952 1.00 5.57 52 PRO D N 1
ATOM 8141 C CA . PRO D 1 53 ? 22.705 38.119 6.721 1.00 5.94 52 PRO D CA 1
ATOM 8142 C C . PRO D 1 53 ? 23.117 39.069 5.594 1.00 6.61 52 PRO D C 1
ATOM 8143 O O . PRO D 1 53 ? 23.959 38.715 4.769 1.00 6.79 52 PRO D O 1
ATOM 8147 N N . TYR D 1 54 ? 22.535 40.260 5.544 1.00 6.83 53 TYR D N 1
ATOM 8148 C CA . TYR D 1 54 ? 22.865 41.196 4.469 1.00 6.52 53 TYR D CA 1
ATOM 8149 C C . TYR D 1 54 ? 23.770 42.329 4.967 1.00 6.28 53 TYR D C 1
ATOM 8150 O O . TYR D 1 54 ? 24.078 42.398 6.156 1.00 6.63 53 TYR D O 1
ATOM 8159 N N . PRO D 1 55 ? 24.240 43.208 4.062 1.00 7.49 54 PRO D N 1
ATOM 8160 C CA . PRO D 1 55 ? 25.116 44.316 4.467 1.00 7.66 54 PRO D CA 1
ATOM 8161 C C . PRO D 1 55 ? 24.601 45.198 5.598 1.00 7.81 54 PRO D C 1
ATOM 8162 O O . PRO D 1 55 ? 25.390 45.732 6.380 1.00 8.71 54 PRO D O 1
ATOM 8166 N N . TRP D 1 56 ? 23.285 45.367 5.672 1.00 8.72 55 TRP D N 1
ATOM 8167 C CA . TRP D 1 56 ? 22.682 46.167 6.736 1.00 9.10 55 TRP D CA 1
ATOM 8168 C C . TRP D 1 56 ? 21.258 45.734 7.034 1.00 8.65 55 TRP D C 1
ATOM 8169 O O . TRP D 1 56 ? 20.577 45.162 6.181 1.00 9.68 55 TRP D O 1
ATOM 8180 N N . SER D 1 57 ? 20.826 45.989 8.267 1.00 7.48 56 SER D N 1
ATOM 8181 C CA . SER D 1 57 ? 19.471 45.670 8.694 1.00 7.18 56 SER D CA 1
ATOM 8182 C C . SER D 1 57 ? 18.909 46.954 9.298 1.00 6.38 56 SER D C 1
ATOM 8183 O O . SER D 1 57 ? 17.714 47.065 9.553 1.00 5.42 56 SER D O 1
ATOM 8186 N N . LEU D 1 58 ? 19.796 47.918 9.538 1.00 6.83 57 LEU D N 1
ATOM 8187 C CA . LEU D 1 58 ? 19.389 49.199 10.103 1.00 6.62 57 LEU D CA 1
ATOM 8188 C C . LEU D 1 58 ? 20.050 50.367 9.373 1.00 7.15 57 LEU D C 1
ATOM 8189 O O . LEU D 1 58 ? 21.252 50.354 9.098 1.00 8.67 57 LEU D O 1
ATOM 8194 N N . LYS D 1 59 ? 19.247 51.367 9.044 1.00 7.62 58 LYS D N 1
ATOM 8195 C CA . LYS D 1 59 ? 19.739 52.569 8.381 1.00 7.53 58 LYS D CA 1
ATOM 8196 C C . LYS D 1 59 ? 19.296 53.735 9.257 1.00 8.18 58 LYS D C 1
ATOM 8197 O O . LYS D 1 59 ? 18.121 53.831 9.619 1.00 10.45 58 LYS D O 1
ATOM 8203 N N . ILE D 1 60 ? 20.238 54.594 9.626 1.00 7.15 59 ILE D N 1
ATOM 8204 C CA . ILE D 1 60 ? 19.928 55.754 10.451 1.00 8.31 59 ILE D CA 1
ATOM 8205 C C . ILE D 1 60 ? 20.079 56.984 9.570 1.00 8.66 59 ILE D C 1
ATOM 8206 O O . ILE D 1 60 ? 21.143 57.215 8.996 1.00 8.62 59 ILE D O 1
ATOM 8211 N N . THR D 1 61 ? 19.015 57.772 9.467 1.00 9.47 60 THR D N 1
ATOM 8212 C CA . THR D 1 61 ? 19.040 58.959 8.616 1.00 10.52 60 THR D CA 1
ATOM 8213 C C . THR D 1 61 ? 18.685 60.239 9.361 1.00 11.95 60 THR D C 1
ATOM 8214 O O . THR D 1 61 ? 17.702 60.289 10.092 1.00 11.87 60 THR D O 1
ATOM 8218 N N . GLU D 1 62 ? 19.496 61.274 9.160 1.00 12.70 61 GLU D N 1
ATOM 8219 C CA . GLU D 1 62 ? 19.263 62.559 9.801 1.00 15.08 61 GLU D CA 1
ATOM 8220 C C . GLU D 1 62 ? 17.971 63.159 9.269 1.00 14.82 61 GLU D C 1
ATOM 8221 O O . GLU D 1 62 ? 17.746 63.186 8.059 1.00 16.42 61 GLU D O 1
ATOM 8227 N N . ALA D 1 63 ? 17.124 63.636 10.175 1.00 15.47 62 ALA D N 1
ATOM 8228 C CA . ALA D 1 63 ? 15.847 64.232 9.793 1.00 16.05 62 ALA D CA 1
ATOM 8229 C C . ALA D 1 63 ? 15.354 65.163 10.894 1.00 16.88 62 ALA D C 1
ATOM 8230 O O . ALA D 1 63 ? 15.829 65.099 12.024 1.00 17.61 62 ALA D O 1
ATOM 8232 N N . PRO D 1 64 ? 14.392 66.045 10.575 1.00 18.48 63 PRO D N 1
ATOM 8233 C CA . PRO D 1 64 ? 13.840 66.991 11.553 1.00 19.46 63 PRO D CA 1
ATOM 8234 C C . PRO D 1 64 ? 12.999 66.314 12.628 1.00 20.18 63 PRO D C 1
ATOM 8235 O O . PRO D 1 64 ? 12.767 66.880 13.694 1.00 21.20 63 PRO D O 1
ATOM 8239 N N . GLU D 1 65 ? 12.536 65.103 12.340 1.00 20.67 64 GLU D N 1
ATOM 8240 C CA . GLU D 1 65 ? 11.720 64.352 13.289 1.00 21.14 64 GLU D CA 1
ATOM 8241 C C . GLU D 1 65 ? 12.102 62.884 13.285 1.00 19.24 64 GLU D C 1
ATOM 8242 O O . GLU D 1 65 ? 12.751 62.408 12.359 1.00 18.32 64 GLU D O 1
ATOM 8248 N N . ALA D 1 66 ? 11.686 62.171 14.325 1.00 16.93 65 ALA D N 1
ATOM 8249 C CA . ALA D 1 66 ? 11.963 60.747 14.426 1.00 14.81 65 ALA D CA 1
ATOM 8250 C C . ALA D 1 66 ? 10.867 60.009 13.664 1.00 14.32 65 ALA D C 1
ATOM 8251 O O . ALA D 1 66 ? 9.948 60.630 13.125 1.00 14.92 65 ALA D O 1
ATOM 8253 N N . GLY D 1 67 ? 10.967 58.686 13.626 1.00 13.34 66 GLY D N 1
ATOM 8254 C CA . GLY D 1 67 ? 9.977 57.891 12.927 1.00 11.29 66 GLY D CA 1
ATOM 8255 C C . GLY D 1 67 ? 10.625 56.821 12.072 1.00 11.27 66 GLY D C 1
ATOM 8256 O O . GLY D 1 67 ? 11.845 56.636 12.116 1.00 11.79 66 GLY D O 1
ATOM 8265 N N . GLY D 1 69 ? 11.633 55.465 8.413 1.00 11.90 68 GLY D N 1
ATOM 8266 C CA . GLY D 1 69 ? 11.825 55.824 7.021 1.00 11.65 68 GLY D CA 1
ATOM 8267 C C . GLY D 1 69 ? 11.166 54.761 6.165 1.00 12.83 68 GLY D C 1
ATOM 8268 O O . GLY D 1 69 ? 10.445 55.062 5.209 1.00 13.04 68 GLY D O 1
ATOM 8269 N N . HIS D 1 70 ? 11.424 53.506 6.514 1.00 12.89 69 HIS D N 1
ATOM 8270 C CA . HIS D 1 70 ? 10.835 52.375 5.818 1.00 11.48 69 HIS D CA 1
ATOM 8271 C C . HIS D 1 70 ? 11.213 51.072 6.506 1.00 10.68 69 HIS D C 1
ATOM 8272 O O . HIS D 1 70 ? 12.005 51.052 7.447 1.00 11.10 69 HIS D O 1
ATOM 8279 N N . ALA D 1 71 ? 10.611 49.989 6.036 1.00 9.98 70 ALA D N 1
ATOM 8280 C CA . ALA D 1 71 ? 10.884 48.653 6.528 1.00 10.36 70 ALA D CA 1
ATOM 8281 C C . ALA D 1 71 ? 10.804 47.810 5.262 1.00 9.80 70 ALA D C 1
ATOM 8282 O O . ALA D 1 71 ? 9.922 48.024 4.429 1.00 9.63 70 ALA D O 1
ATOM 8284 N N . ALA D 1 72 ? 11.730 46.875 5.102 1.00 9.40 71 ALA D N 1
ATOM 8285 C CA . ALA D 1 72 ? 11.736 46.031 3.913 1.00 9.01 71 ALA D CA 1
ATOM 8286 C C . ALA D 1 72 ? 11.740 44.554 4.278 1.00 9.25 71 ALA D C 1
ATOM 8287 O O . ALA D 1 72 ? 12.502 44.122 5.136 1.00 7.56 71 ALA D O 1
ATOM 8297 N N . ARG D 1 74 ? 12.062 40.539 2.894 1.00 7.24 73 ARG D N 1
ATOM 8298 C CA . ARG D 1 74 ? 12.623 39.776 1.792 1.00 5.87 73 ARG D CA 1
ATOM 8299 C C . ARG D 1 74 ? 11.733 38.580 1.493 1.00 5.56 73 ARG D C 1
ATOM 8300 O O . ARG D 1 74 ? 11.281 37.885 2.407 1.00 6.71 73 ARG D O 1
ATOM 8308 N N . THR D 1 75 ? 11.484 38.345 0.211 1.00 5.18 74 THR D N 1
ATOM 8309 C CA . THR D 1 75 ? 10.646 37.235 -0.216 1.00 5.87 74 THR D CA 1
ATOM 8310 C C . THR D 1 75 ? 11.423 35.922 -0.228 1.00 6.90 74 THR D C 1
ATOM 8311 O O . THR D 1 75 ? 12.631 35.907 -0.008 1.00 7.69 74 THR D O 1
ATOM 8315 N N . SER D 1 76 ? 10.725 34.822 -0.496 1.00 7.48 75 SER D N 1
ATOM 8316 C CA . SER D 1 76 ? 11.363 33.512 -0.506 1.00 8.22 75 SER D CA 1
ATOM 8317 C C . SER D 1 76 ? 11.902 33.120 -1.875 1.00 8.53 75 SER D C 1
ATOM 8318 O O . SER D 1 76 ? 12.510 32.062 -2.024 1.00 9.29 75 SER D O 1
ATOM 8321 N N . SER D 1 77 ? 11.673 33.976 -2.867 1.00 8.48 76 SER D N 1
ATOM 8322 C CA . SER D 1 77 ? 12.155 33.741 -4.230 1.00 10.14 76 SER D CA 1
ATOM 8323 C C . SER D 1 77 ? 11.839 34.953 -5.096 1.00 9.76 76 SER D C 1
ATOM 8324 O O . SER D 1 77 ? 11.030 35.798 -4.722 1.00 9.45 76 SER D O 1
ATOM 8327 N N . PRO D 1 78 ? 12.480 35.056 -6.272 1.00 10.30 77 PRO D N 1
ATOM 8328 C CA . PRO D 1 78 ? 12.247 36.180 -7.179 1.00 10.92 77 PRO D CA 1
ATOM 8329 C C . PRO D 1 78 ? 10.796 36.196 -7.652 1.00 11.63 77 PRO D C 1
ATOM 8330 O O . PRO D 1 78 ? 10.199 37.260 -7.843 1.00 11.08 77 PRO D O 1
ATOM 8334 N N . GLU D 1 79 ? 10.242 35.003 -7.849 1.00 12.40 78 GLU D N 1
ATOM 8335 C CA . GLU D 1 79 ? 8.862 34.858 -8.294 1.00 12.93 78 GLU D CA 1
ATOM 8336 C C . GLU D 1 79 ? 7.905 35.398 -7.228 1.00 12.67 78 GLU D C 1
ATOM 8337 O O . GLU D 1 79 ? 6.931 36.082 -7.542 1.00 11.27 78 GLU D O 1
ATOM 8343 N N . ALA D 1 80 ? 8.188 35.097 -5.963 1.00 11.29 79 ALA D N 1
ATOM 8344 C CA . ALA D 1 80 ? 7.327 35.571 -4.890 1.00 9.60 79 ALA D CA 1
ATOM 8345 C C . ALA D 1 80 ? 7.263 37.097 -4.880 1.00 8.06 79 ALA D C 1
ATOM 8346 O O . ALA D 1 80 ? 6.225 37.672 -4.575 1.00 9.80 79 ALA D O 1
ATOM 8348 N N . LEU D 1 81 ? 8.370 37.753 -5.219 1.00 8.89 80 LEU D N 1
ATOM 8349 C CA . LEU D 1 81 ? 8.384 39.213 -5.238 1.00 9.65 80 LEU D CA 1
ATOM 8350 C C . LEU D 1 81 ? 7.410 39.741 -6.289 1.00 11.08 80 LEU D C 1
ATOM 8351 O O . LEU D 1 81 ? 6.631 40.656 -6.027 1.00 10.39 80 LEU D O 1
ATOM 8356 N N . GLU D 1 82 ? 7.460 39.159 -7.481 1.00 12.13 81 GLU D N 1
ATOM 8357 C CA . GLU D 1 82 ? 6.577 39.580 -8.557 1.00 13.40 81 GLU D CA 1
ATOM 8358 C C . GLU D 1 82 ? 5.121 39.307 -8.197 1.00 13.28 81 GLU D C 1
ATOM 8359 O O . GLU D 1 82 ? 4.248 40.140 -8.444 1.00 12.07 81 GLU D O 1
ATOM 8365 N N . ARG D 1 83 ? 4.856 38.146 -7.606 1.00 11.85 82 ARG D N 1
ATOM 8366 C CA . ARG D 1 83 ? 3.490 37.812 -7.215 1.00 11.51 82 ARG D CA 1
ATOM 8367 C C . ARG D 1 83 ? 2.938 38.786 -6.170 1.00 9.90 82 ARG D C 1
ATOM 8368 O O . ARG D 1 83 ? 1.819 39.275 -6.307 1.00 10.13 82 ARG D O 1
ATOM 8376 N N . ARG D 1 84 ? 3.720 39.061 -5.128 1.00 9.83 83 ARG D N 1
ATOM 8377 C CA . ARG D 1 84 ? 3.271 39.972 -4.075 1.00 10.26 83 ARG D CA 1
ATOM 8378 C C . ARG D 1 84 ? 3.094 41.396 -4.590 1.00 10.73 83 ARG D C 1
ATOM 8379 O O . ARG D 1 84 ? 2.130 42.080 -4.239 1.00 9.48 83 ARG D O 1
ATOM 8387 N N . ALA D 1 85 ? 4.032 41.842 -5.418 1.00 11.89 84 ALA D N 1
ATOM 8388 C CA . ALA D 1 85 ? 3.961 43.182 -5.981 1.00 14.13 84 ALA D CA 1
ATOM 8389 C C . ALA D 1 85 ? 2.719 43.298 -6.863 1.00 13.95 84 ALA D C 1
ATOM 8390 O O . ALA D 1 85 ? 2.042 44.324 -6.866 1.00 15.14 84 ALA D O 1
ATOM 8392 N N . LYS D 1 86 ? 2.420 42.234 -7.602 1.00 14.47 85 LYS D N 1
ATOM 8393 C CA . LYS D 1 86 ? 1.255 42.232 -8.487 1.00 15.70 85 LYS D CA 1
ATOM 8394 C C . LYS D 1 86 ? -0.044 42.218 -7.695 1.00 15.29 85 LYS D C 1
ATOM 8395 O O . LYS D 1 86 ? -1.021 42.863 -8.080 1.00 14.52 85 LYS D O 1
ATOM 8401 N N . SER D 1 87 ? -0.061 41.475 -6.595 1.00 13.72 86 SER D N 1
ATOM 8402 C CA . SER D 1 87 ? -1.252 41.403 -5.758 1.00 13.14 86 SER D CA 1
ATOM 8403 C C . SER D 1 87 ? -1.583 42.801 -5.254 1.00 12.81 86 SER D C 1
ATOM 8404 O O . SER D 1 87 ? -2.734 43.227 -5.275 1.00 13.73 86 SER D O 1
ATOM 8407 N N . LEU D 1 88 ? -0.554 43.509 -4.804 1.00 13.82 87 LEU D N 1
ATOM 8408 C CA . LEU D 1 88 ? -0.713 44.863 -4.296 1.00 14.43 87 LEU D CA 1
ATOM 8409 C C . LEU D 1 88 ? -1.194 45.796 -5.401 1.00 16.18 87 LEU D C 1
ATOM 8410 O O . LEU D 1 88 ? -2.084 46.620 -5.187 1.00 17.63 87 LEU D O 1
ATOM 8415 N N . THR D 1 89 ? -0.604 45.658 -6.585 1.00 18.23 88 THR D N 1
ATOM 8416 C CA . THR D 1 89 ? -0.975 46.492 -7.721 1.00 21.11 88 THR D CA 1
ATOM 8417 C C . THR D 1 89 ? -2.421 46.246 -8.137 1.00 22.62 88 THR D C 1
ATOM 8418 O O . THR D 1 89 ? -3.181 47.195 -8.346 1.00 22.98 88 THR D O 1
ATOM 8422 N N . ASP D 1 90 ? -2.806 44.978 -8.255 1.00 23.99 89 ASP D N 1
ATOM 8423 C CA . ASP D 1 90 ? -4.174 44.646 -8.645 1.00 25.24 89 ASP D CA 1
ATOM 8424 C C . ASP D 1 90 ? -5.153 45.112 -7.577 1.00 25.28 89 ASP D C 1
ATOM 8425 O O . ASP D 1 90 ? -6.344 45.271 -7.844 1.00 25.63 89 ASP D O 1
ATOM 8430 N N . GLY D 1 91 ? -4.643 45.325 -6.368 1.00 24.27 90 GLY D N 1
ATOM 8431 C CA . GLY D 1 91 ? -5.484 45.774 -5.275 1.00 24.49 90 GLY D CA 1
ATOM 8432 C C . GLY D 1 91 ? -5.551 47.286 -5.195 1.00 23.58 90 GLY D C 1
ATOM 8433 O O . GLY D 1 91 ? -6.019 47.846 -4.204 1.00 23.77 90 GLY D O 1
ATOM 8434 N N . ASN D 1 92 ? -5.077 47.943 -6.249 1.00 24.23 91 ASN D N 1
ATOM 8435 C CA . ASN D 1 92 ? -5.066 49.399 -6.344 1.00 24.46 91 ASN D CA 1
ATOM 8436 C C . ASN D 1 92 ? -4.122 50.090 -5.368 1.00 24.35 91 ASN D C 1
ATOM 8437 O O . ASN D 1 92 ? -4.291 51.273 -5.056 1.00 23.18 91 ASN D O 1
ATOM 8442 N N . VAL D 1 93 ? -3.131 49.353 -4.881 1.00 21.72 92 VAL D N 1
ATOM 8443 C CA . VAL D 1 93 ? -2.153 49.939 -3.980 1.00 21.39 92 VAL D CA 1
ATOM 8444 C C . VAL D 1 93 ? -1.086 50.575 -4.863 1.00 21.47 92 VAL D C 1
ATOM 8445 O O . VAL D 1 93 ? -0.525 49.918 -5.734 1.00 21.20 92 VAL D O 1
ATOM 8449 N N . ASP D 1 94 ? -0.823 51.857 -4.649 1.00 22.78 93 ASP D N 1
ATOM 8450 C CA . ASP D 1 94 ? 0.182 52.559 -5.435 1.00 25.27 93 ASP D CA 1
ATOM 8451 C C . ASP D 1 94 ? 1.547 51.964 -5.096 1.00 24.52 93 ASP D C 1
ATOM 8452 O O . ASP D 1 94 ? 1.881 51.796 -3.926 1.00 24.73 93 ASP D O 1
ATOM 8457 N N . GLY D 1 95 ? 2.328 51.633 -6.117 1.00 22.65 94 GLY D N 1
ATOM 8458 C CA . GLY D 1 95 ? 3.640 51.062 -5.874 1.00 23.23 94 GLY D CA 1
ATOM 8459 C C . GLY D 1 95 ? 4.699 51.626 -6.799 1.00 22.90 94 GLY D C 1
ATOM 8460 O O . GLY D 1 95 ? 4.390 52.096 -7.892 1.00 23.89 94 GLY D O 1
ATOM 8461 N N . THR D 1 96 ? 5.953 51.588 -6.367 1.00 22.50 95 THR D N 1
ATOM 8462 C CA . THR D 1 96 ? 7.038 52.100 -7.189 1.00 22.34 95 THR D CA 1
ATOM 8463 C C . THR D 1 96 ? 8.276 51.219 -7.067 1.00 20.55 95 THR D C 1
ATOM 8464 O O . THR D 1 96 ? 8.666 50.833 -5.967 1.00 19.86 95 THR D O 1
ATOM 8468 N N . TRP D 1 97 ? 8.876 50.884 -8.205 1.00 18.56 96 TRP D N 1
ATOM 8469 C CA . TRP D 1 97 ? 10.071 50.048 -8.219 1.00 17.13 96 TRP D CA 1
ATOM 8470 C C . TRP D 1 97 ? 11.333 50.896 -8.185 1.00 17.43 96 TRP D C 1
ATOM 8471 O O . TRP D 1 97 ? 11.392 51.963 -8.796 1.00 15.92 96 TRP D O 1
ATOM 8482 N N . SER D 1 98 ? 12.348 50.412 -7.477 1.00 15.90 97 SER D N 1
ATOM 8483 C CA . SER D 1 98 ? 13.607 51.134 -7.372 1.00 16.10 97 SER D CA 1
ATOM 8484 C C . SER D 1 98 ? 14.765 50.186 -7.107 1.00 16.30 97 SER D C 1
ATOM 8485 O O . SER D 1 98 ? 14.569 48.997 -6.877 1.00 15.38 97 SER D O 1
ATOM 8488 N N . GLU D 1 99 ? 15.973 50.733 -7.162 1.00 16.62 98 GLU D N 1
ATOM 8489 C CA . GLU D 1 99 ? 17.201 49.994 -6.887 1.00 18.75 98 GLU D CA 1
ATOM 8490 C C . GLU D 1 99 ? 18.132 51.114 -6.450 1.00 19.64 98 GLU D C 1
ATOM 8491 O O . GLU D 1 99 ? 19.078 51.488 -7.146 1.00 19.93 98 GLU D O 1
ATOM 8497 N N . ASP D 1 100 ? 17.807 51.636 -5.272 1.00 21.33 99 ASP D N 1
ATOM 8498 C CA . ASP D 1 100 ? 18.460 52.768 -4.627 1.00 22.69 99 ASP D CA 1
ATOM 8499 C C . ASP D 1 100 ? 19.444 52.458 -3.508 1.00 20.96 99 ASP D C 1
ATOM 8500 O O . ASP D 1 100 ? 20.333 53.259 -3.226 1.00 22.07 99 ASP D O 1
ATOM 8505 N N . GLN D 1 101 ? 19.281 51.308 -2.866 1.00 19.64 100 GLN D N 1
ATOM 8506 C CA . GLN D 1 101 ? 20.100 50.974 -1.708 1.00 17.73 100 GLN D CA 1
ATOM 8507 C C . GLN D 1 101 ? 21.339 50.097 -1.825 1.00 16.03 100 GLN D C 1
ATOM 8508 O O . GLN D 1 101 ? 21.365 49.094 -2.532 1.00 15.51 100 GLN D O 1
ATOM 8514 N N . PHE D 1 102 ? 22.359 50.507 -1.080 1.00 14.40 101 PHE D N 1
ATOM 8515 C CA . PHE D 1 102 ? 23.630 49.807 -0.992 1.00 14.62 101 PHE D CA 1
ATOM 8516 C C . PHE D 1 102 ? 23.358 48.417 -0.427 1.00 12.00 101 PHE D C 1
ATOM 8517 O O . PHE D 1 102 ? 22.582 48.274 0.520 1.00 11.98 101 PHE D O 1
ATOM 8525 N N . GLY D 1 103 ? 23.978 47.400 -1.021 1.00 10.81 102 GLY D N 1
ATOM 8526 C CA . GLY D 1 103 ? 23.816 46.034 -0.544 1.00 10.37 102 GLY D CA 1
ATOM 8527 C C . GLY D 1 103 ? 22.562 45.280 -0.949 1.00 10.27 102 GLY D C 1
ATOM 8528 O O . GLY D 1 103 ? 22.407 44.104 -0.611 1.00 10.65 102 GLY D O 1
ATOM 8529 N N . TYR D 1 104 ? 21.669 45.939 -1.678 1.00 8.31 103 TYR D N 1
ATOM 8530 C CA . TYR D 1 104 ? 20.421 45.316 -2.107 1.00 8.62 103 TYR D CA 1
ATOM 8531 C C . TYR D 1 104 ? 20.107 45.652 -3.556 1.00 9.39 103 TYR D C 1
ATOM 8532 O O . TYR D 1 104 ? 20.714 46.552 -4.132 1.00 9.57 103 TYR D O 1
ATOM 8541 N N . GLY D 1 105 ? 19.138 44.936 -4.123 1.00 9.73 104 GLY D N 1
ATOM 8542 C CA . GLY D 1 105 ? 18.758 45.162 -5.507 1.00 9.75 104 GLY D CA 1
ATOM 8543 C C . GLY D 1 105 ? 17.365 45.721 -5.734 1.00 10.63 104 GLY D C 1
ATOM 8544 O O . GLY D 1 105 ? 16.921 46.627 -5.026 1.00 11.78 104 GLY D O 1
ATOM 8545 N N . LYS D 1 106 ? 16.681 45.168 -6.734 1.00 11.73 105 LYS D N 1
ATOM 8546 C CA . LYS D 1 106 ? 15.333 45.578 -7.131 1.00 13.73 105 LYS D CA 1
ATOM 8547 C C . LYS D 1 106 ? 14.335 45.552 -5.974 1.00 13.22 105 LYS D C 1
ATOM 8548 O O . LYS D 1 106 ? 14.092 44.504 -5.378 1.00 13.21 105 LYS D O 1
ATOM 8554 N N . THR D 1 107 ? 13.732 46.700 -5.683 1.00 12.34 106 THR D N 1
ATOM 8555 C CA . THR D 1 107 ? 12.787 46.793 -4.573 1.00 12.62 106 THR D CA 1
ATOM 8556 C C . THR D 1 107 ? 11.448 47.442 -4.929 1.00 13.05 106 THR D C 1
ATOM 8557 O O . THR D 1 107 ? 11.406 48.417 -5.674 1.00 13.67 106 THR D O 1
ATOM 8561 N N . PHE D 1 108 ? 10.361 46.903 -4.378 1.00 12.52 107 PHE D N 1
ATOM 8562 C CA . PHE D 1 108 ? 9.022 47.449 -4.615 1.00 12.59 107 PHE D CA 1
ATOM 8563 C C . PHE D 1 108 ? 8.595 48.264 -3.397 1.00 13.17 107 PHE D C 1
ATOM 8564 O O . PHE D 1 108 ? 8.456 47.720 -2.299 1.00 11.73 107 PHE D O 1
ATOM 8572 N N . GLU D 1 109 ? 8.378 49.560 -3.588 1.00 13.00 108 GLU D N 1
ATOM 8573 C CA . GLU D 1 109 ? 7.978 50.429 -2.485 1.00 13.32 108 GLU D CA 1
ATOM 8574 C C . GLU D 1 109 ? 6.483 50.745 -2.488 1.00 14.12 108 GLU D C 1
ATOM 8575 O O . GLU D 1 109 ? 5.901 51.046 -3.533 1.00 12.63 108 GLU D O 1
ATOM 8581 N N . TYR D 1 110 ? 5.863 50.678 -1.312 1.00 12.78 109 TYR D N 1
ATOM 8582 C CA . TYR D 1 110 ? 4.441 50.970 -1.195 1.00 12.54 109 TYR D CA 1
ATOM 8583 C C . TYR D 1 110 ? 4.103 51.393 0.229 1.00 13.98 109 TYR D C 1
ATOM 8584 O O . TYR D 1 110 ? 4.950 51.323 1.121 1.00 14.99 109 TYR D O 1
ATOM 8593 N N . GLN D 1 111 ? 2.872 51.848 0.440 1.00 13.85 110 GLN D N 1
ATOM 8594 C CA . GLN D 1 111 ? 2.458 52.274 1.772 1.00 15.27 110 GLN D CA 1
ATOM 8595 C C . GLN D 1 111 ? 1.301 51.457 2.307 1.00 14.56 110 GLN D C 1
ATOM 8596 O O . GLN D 1 111 ? 0.437 51.017 1.552 1.00 12.34 110 GLN D O 1
ATOM 8602 N N . SER D 1 112 ? 1.294 51.262 3.622 1.00 13.23 111 SER D N 1
ATOM 8603 C CA . SER D 1 112 ? 0.227 50.517 4.269 1.00 12.56 111 SER D CA 1
ATOM 8604 C C . SER D 1 112 ? -1.006 51.406 4.200 1.00 13.33 111 SER D C 1
ATOM 8605 O O . SER D 1 112 ? -0.906 52.584 3.858 1.00 14.33 111 SER D O 1
ATOM 8608 N N . PRO D 1 113 ? -2.182 50.859 4.532 1.00 12.45 112 PRO D N 1
ATOM 8609 C CA . PRO D 1 113 ? -3.409 51.656 4.490 1.00 13.62 112 PRO D CA 1
ATOM 8610 C C . PRO D 1 113 ? -3.344 52.878 5.397 1.00 15.19 112 PRO D C 1
ATOM 8611 O O . PRO D 1 113 ? -4.081 53.844 5.198 1.00 16.61 112 PRO D O 1
ATOM 8615 N N . ASP D 1 114 ? -2.452 52.839 6.385 1.00 13.97 113 ASP D N 1
ATOM 8616 C CA . ASP D 1 114 ? -2.319 53.937 7.335 1.00 14.58 113 ASP D CA 1
ATOM 8617 C C . ASP D 1 114 ? -1.160 54.880 7.009 1.00 14.21 113 ASP D C 1
ATOM 8618 O O . ASP D 1 114 ? -0.928 55.860 7.719 1.00 15.10 113 ASP D O 1
ATOM 8623 N N . GLY D 1 115 ? -0.432 54.581 5.938 1.00 12.65 114 GLY D N 1
ATOM 8624 C CA . GLY D 1 115 ? 0.669 55.441 5.544 1.00 12.80 114 GLY D CA 1
ATOM 8625 C C . GLY D 1 115 ? 2.070 55.008 5.944 1.00 12.56 114 GLY D C 1
ATOM 8626 O O . GLY D 1 115 ? 3.001 55.800 5.844 1.00 13.72 114 GLY D O 1
ATOM 8627 N N . HIS D 1 116 ? 2.235 53.772 6.400 1.00 11.91 115 HIS D N 1
ATOM 8628 C CA . HIS D 1 116 ? 3.565 53.302 6.779 1.00 11.57 115 HIS D CA 1
ATOM 8629 C C . HIS D 1 116 ? 4.320 52.941 5.507 1.00 11.38 115 HIS D C 1
ATOM 8630 O O . HIS D 1 116 ? 3.762 52.300 4.620 1.00 10.74 115 HIS D O 1
ATOM 8637 N N . ASN D 1 117 ? 5.586 53.351 5.421 1.00 11.80 116 ASN D N 1
ATOM 8638 C CA . ASN D 1 117 ? 6.397 53.055 4.245 1.00 12.94 116 ASN D CA 1
ATOM 8639 C C . ASN D 1 117 ? 6.947 51.640 4.312 1.00 11.84 116 ASN D C 1
ATOM 8640 O O . ASN D 1 117 ? 7.823 51.345 5.125 1.00 10.88 116 ASN D O 1
ATOM 8645 N N . LEU D 1 118 ? 6.434 50.777 3.441 1.00 11.51 117 LEU D N 1
ATOM 8646 C CA . LEU D 1 118 ? 6.846 49.381 3.390 1.00 10.55 117 LEU D CA 1
ATOM 8647 C C . LEU D 1 118 ? 7.513 49.056 2.063 1.00 10.19 117 LEU D C 1
ATOM 8648 O O . LEU D 1 118 ? 7.261 49.716 1.051 1.00 9.79 117 LEU D O 1
ATOM 8653 N N . GLN D 1 119 ? 8.357 48.030 2.067 1.00 9.21 118 GLN D N 1
ATOM 8654 C CA . GLN D 1 119 ? 9.060 47.627 0.856 1.00 10.11 118 GLN D CA 1
ATOM 8655 C C . GLN D 1 119 ? 9.250 46.119 0.780 1.00 10.05 118 GLN D C 1
ATOM 8656 O O . GLN D 1 119 ? 9.358 45.441 1.806 1.00 9.41 118 GLN D O 1
ATOM 8662 N N . LEU D 1 120 ? 9.292 45.606 -0.446 1.00 9.00 119 LEU D N 1
ATOM 8663 C CA . LEU D 1 120 ? 9.485 44.184 -0.702 1.00 8.34 119 LEU D CA 1
ATOM 8664 C C . LEU D 1 120 ? 10.679 44.013 -1.636 1.00 8.11 119 LEU D C 1
ATOM 8665 O O . LEU D 1 120 ? 10.854 44.790 -2.572 1.00 7.89 119 LEU D O 1
ATOM 8670 N N . LEU D 1 121 ? 11.499 43.000 -1.387 1.00 8.08 120 LEU D N 1
ATOM 8671 C CA . LEU D 1 121 ? 12.651 42.758 -2.255 1.00 8.57 120 LEU D CA 1
ATOM 8672 C C . LEU D 1 121 ? 13.150 41.327 -2.201 1.00 8.72 120 LEU D C 1
ATOM 8673 O O . LEU D 1 121 ? 12.825 40.575 -1.279 1.00 8.24 120 LEU D O 1
ATOM 8678 N N . TRP D 1 122 ? 13.925 40.944 -3.212 1.00 10.20 121 TRP D N 1
ATOM 8679 C CA . TRP D 1 122 ? 14.501 39.606 -3.254 1.00 9.73 121 TRP D CA 1
ATOM 8680 C C . TRP D 1 122 ? 16.019 39.665 -3.326 1.00 8.47 121 TRP D C 1
ATOM 8681 O O . TRP D 1 122 ? 16.707 38.926 -2.622 1.00 9.49 121 TRP D O 1
ATOM 8692 N N . GLU D 1 123 ? 16.537 40.546 -4.177 1.00 7.91 122 GLU D N 1
ATOM 8693 C CA . GLU D 1 123 ? 17.979 40.676 -4.359 1.00 8.70 122 GLU D CA 1
ATOM 8694 C C . GLU D 1 123 ? 18.656 41.283 -3.138 1.00 9.62 122 GLU D C 1
ATOM 8695 O O . GLU D 1 123 ? 18.452 42.452 -2.805 1.00 10.33 122 GLU D O 1
ATOM 8701 N N . ALA D 1 124 ? 19.461 40.471 -2.466 1.00 8.63 123 ALA D N 1
ATOM 8702 C CA . ALA D 1 124 ? 20.169 40.917 -1.277 1.00 9.84 123 ALA D CA 1
ATOM 8703 C C . ALA D 1 124 ? 21.564 40.310 -1.261 1.00 11.00 123 ALA D C 1
ATOM 8704 O O . ALA D 1 124 ? 21.732 39.098 -1.397 1.00 11.44 123 ALA D O 1
ATOM 8706 N N . GLU D 1 125 ? 22.563 41.163 -1.095 1.00 11.45 124 GLU D N 1
ATOM 8707 C CA . GLU D 1 125 ? 23.944 40.720 -1.045 1.00 12.21 124 GLU D CA 1
ATOM 8708 C C . GLU D 1 125 ? 24.134 39.981 0.278 1.00 10.39 124 GLU D C 1
ATOM 8709 O O . GLU D 1 125 ? 23.605 40.404 1.302 1.00 8.86 124 GLU D O 1
ATOM 8715 N N . LYS D 1 126 ? 24.857 38.868 0.258 1.00 8.85 125 LYS D N 1
ATOM 8716 C CA . LYS D 1 126 ? 25.103 38.141 1.495 1.00 8.14 125 LYS D CA 1
ATOM 8717 C C . LYS D 1 126 ? 26.374 38.736 2.080 1.00 8.56 125 LYS D C 1
ATOM 8718 O O . LYS D 1 126 ? 27.411 38.787 1.420 1.00 8.74 125 LYS D O 1
ATOM 8724 N N . TYR D 1 127 ? 26.289 39.208 3.314 1.00 8.71 126 TYR D N 1
ATOM 8725 C CA . TYR D 1 127 ? 27.442 39.827 3.940 1.00 9.85 126 TYR D CA 1
ATOM 8726 C C . TYR D 1 127 ? 28.536 38.846 4.327 1.00 9.39 126 TYR D C 1
ATOM 8727 O O . TYR D 1 127 ? 28.286 37.835 4.983 1.00 9.58 126 TYR D O 1
ATOM 8736 N N . VAL D 1 128 ? 29.757 39.163 3.906 1.00 9.82 127 VAL D N 1
ATOM 8737 C CA . VAL D 1 128 ? 30.912 38.340 4.217 1.00 10.28 127 VAL D CA 1
ATOM 8738 C C . VAL D 1 128 ? 31.931 39.234 4.901 1.00 10.85 127 VAL D C 1
ATOM 8739 O O . VAL D 1 128 ? 32.402 40.211 4.322 1.00 10.92 127 VAL D O 1
ATOM 8743 N N . ALA D 1 129 ? 32.258 38.895 6.141 1.00 10.09 128 ALA D N 1
ATOM 8744 C CA . ALA D 1 129 ? 33.204 39.672 6.924 1.00 10.52 128 ALA D CA 1
ATOM 8745 C C . ALA D 1 129 ? 34.629 39.476 6.438 1.00 11.81 128 ALA D C 1
ATOM 8746 O O . ALA D 1 129 ? 34.964 38.439 5.865 1.00 11.48 128 ALA D O 1
ATOM 8748 N N . PRO D 1 130 ? 35.488 40.484 6.645 1.00 13.33 129 PRO D N 1
ATOM 8749 C CA . PRO D 1 130 ? 36.870 40.306 6.201 1.00 14.48 129 PRO D CA 1
ATOM 8750 C C . PRO D 1 130 ? 37.410 39.134 7.015 1.00 14.56 129 PRO D C 1
ATOM 8751 O O . PRO D 1 130 ? 36.917 38.858 8.109 1.00 12.55 129 PRO D O 1
ATOM 8755 N N . PRO D 1 131 ? 38.417 38.427 6.490 1.00 15.09 130 PRO D N 1
ATOM 8756 C CA . PRO D 1 131 ? 39.003 37.278 7.185 1.00 15.98 130 PRO D CA 1
ATOM 8757 C C . PRO D 1 131 ? 39.151 37.424 8.698 1.00 15.61 130 PRO D C 1
ATOM 8758 O O . PRO D 1 131 ? 38.764 36.533 9.454 1.00 15.95 130 PRO D O 1
ATOM 8762 N N . GLU D 1 132 ? 39.695 38.555 9.131 1.00 15.54 131 GLU D N 1
ATOM 8763 C CA . GLU D 1 132 ? 39.924 38.816 10.546 1.00 16.62 131 GLU D CA 1
ATOM 8764 C C . GLU D 1 132 ? 38.666 38.881 11.420 1.00 15.59 131 GLU D C 1
ATOM 8765 O O . GLU D 1 132 ? 38.739 38.641 12.628 1.00 15.41 131 GLU D O 1
ATOM 8771 N N . LEU D 1 133 ? 37.520 39.200 10.821 1.00 13.36 132 LEU D N 1
ATOM 8772 C CA . LEU D 1 133 ? 36.272 39.300 11.579 1.00 11.68 132 LEU D CA 1
ATOM 8773 C C . LEU D 1 133 ? 35.317 38.114 11.430 1.00 9.56 132 LEU D C 1
ATOM 8774 O O . LEU D 1 133 ? 34.227 38.122 12.000 1.00 8.50 132 LEU D O 1
ATOM 8779 N N . ARG D 1 134 ? 35.718 37.093 10.681 1.00 8.59 133 ARG D N 1
ATOM 8780 C CA . ARG D 1 134 ? 34.862 35.925 10.501 1.00 8.92 133 ARG D CA 1
ATOM 8781 C C . ARG D 1 134 ? 34.816 35.094 11.776 1.00 7.04 133 ARG D C 1
ATOM 8782 O O . ARG D 1 134 ? 35.802 35.004 12.508 1.00 7.22 133 ARG D O 1
ATOM 8790 N N . SER D 1 135 ? 33.661 34.502 12.056 1.00 6.61 134 SER D N 1
ATOM 8791 C CA . SER D 1 135 ? 33.512 33.683 13.256 1.00 6.42 134 SER D CA 1
ATOM 8792 C C . SER D 1 135 ? 33.854 32.234 12.969 1.00 6.89 134 SER D C 1
ATOM 8793 O O . SER D 1 135 ? 33.698 31.766 11.840 1.00 6.45 134 SER D O 1
ATOM 8796 N N . LYS D 1 136 ? 34.330 31.528 13.992 1.00 5.97 135 LYS D N 1
ATOM 8797 C CA . LYS D 1 136 ? 34.645 30.114 13.854 1.00 6.99 135 LYS D CA 1
ATOM 8798 C C . LYS D 1 136 ? 33.332 29.338 13.793 1.00 6.60 135 LYS D C 1
ATOM 8799 O O . LYS D 1 136 ? 33.320 28.159 13.444 1.00 8.53 135 LYS D O 1
ATOM 8805 N N . ILE D 1 137 ? 32.236 29.998 14.173 1.00 6.01 136 ILE D N 1
ATOM 8806 C CA . ILE D 1 137 ? 30.899 29.395 14.112 1.00 5.45 136 ILE D CA 1
ATOM 8807 C C . ILE D 1 137 ? 30.450 29.723 12.680 1.00 5.77 136 ILE D C 1
ATOM 8808 O O . ILE D 1 137 ? 30.145 30.864 12.367 1.00 6.31 136 ILE D O 1
ATOM 8813 N N . LEU D 1 138 ? 30.423 28.710 11.819 1.00 5.79 137 LEU D N 1
ATOM 8814 C CA . LEU D 1 138 ? 30.107 28.898 10.407 1.00 5.41 137 LEU D CA 1
ATOM 8815 C C . LEU D 1 138 ? 28.809 29.587 9.995 1.00 5.41 137 LEU D C 1
ATOM 8816 O O . LEU D 1 138 ? 28.763 30.212 8.931 1.00 5.06 137 LEU D O 1
ATOM 8821 N N . THR D 1 139 ? 27.761 29.486 10.807 1.00 3.95 138 THR D N 1
ATOM 8822 C CA . THR D 1 139 ? 26.498 30.135 10.466 1.00 4.10 138 THR D CA 1
ATOM 8823 C C . THR D 1 139 ? 26.486 31.592 10.922 1.00 5.40 138 THR D C 1
ATOM 8824 O O . THR D 1 139 ? 25.527 32.326 10.678 1.00 7.09 138 THR D O 1
ATOM 8828 N N . ARG D 1 140 ? 27.565 31.996 11.582 1.00 5.84 139 ARG D N 1
ATOM 8829 C CA . ARG D 1 140 ? 27.719 33.358 12.083 1.00 5.42 139 ARG D CA 1
ATOM 8830 C C . ARG D 1 140 ? 28.715 34.103 11.196 1.00 5.27 139 ARG D C 1
ATOM 8831 O O . ARG D 1 140 ? 29.908 33.801 11.201 1.00 5.65 139 ARG D O 1
ATOM 8839 N N . PRO D 1 141 ? 28.234 35.087 10.417 1.00 7.13 140 PRO D N 1
ATOM 8840 C CA . PRO D 1 141 ? 29.118 35.853 9.527 1.00 8.32 140 PRO D CA 1
ATOM 8841 C C . PRO D 1 141 ? 30.248 36.623 10.202 1.00 8.47 140 PRO D C 1
ATOM 8842 O O . PRO D 1 141 ? 31.378 36.613 9.721 1.00 8.80 140 PRO D O 1
ATOM 8846 N N . SER D 1 142 ? 29.944 37.293 11.311 1.00 8.75 141 SER D N 1
ATOM 8847 C CA . SER D 1 142 ? 30.944 38.092 12.018 1.00 8.53 141 SER D CA 1
ATOM 8848 C C . SER D 1 142 ? 31.049 37.730 13.489 1.00 8.41 141 SER D C 1
ATOM 8849 O O . SER D 1 142 ? 30.072 37.319 14.104 1.00 9.07 141 SER D O 1
ATOM 8852 N N . LYS D 1 143 ? 32.236 37.901 14.056 1.00 6.33 142 LYS D N 1
ATOM 8853 C CA . LYS D 1 143 ? 32.417 37.612 15.468 1.00 5.92 142 LYS D CA 1
ATOM 8854 C C . LYS D 1 143 ? 31.550 38.589 16.256 1.00 5.63 142 LYS D C 1
ATOM 8855 O O . LYS D 1 143 ? 31.295 39.708 15.805 1.00 6.05 142 LYS D O 1
ATOM 8861 N N . LYS D 1 144 ? 31.088 38.154 17.422 1.00 5.14 143 LYS D N 1
ATOM 8862 C CA . LYS D 1 144 ? 30.287 39.014 18.285 1.00 5.29 143 LYS D CA 1
ATOM 8863 C C . LYS D 1 144 ? 31.236 40.111 18.772 1.00 4.21 143 LYS D C 1
ATOM 8864 O O . LYS D 1 144 ? 32.309 39.816 19.293 1.00 7.71 143 LYS D O 1
ATOM 8870 N N . PRO D 1 145 ? 30.868 41.388 18.576 1.00 5.51 144 PRO D N 1
ATOM 8871 C CA . PRO D 1 145 ? 31.714 42.507 19.010 1.00 5.71 144 PRO D CA 1
ATOM 8872 C C . PRO D 1 145 ? 31.992 42.475 20.513 1.00 5.86 144 PRO D C 1
ATOM 8873 O O . PRO D 1 145 ? 31.301 41.791 21.270 1.00 7.11 144 PRO D O 1
ATOM 8877 N N . LEU D 1 146 ? 33.008 43.229 20.920 1.00 6.95 145 LEU D N 1
ATOM 8878 C CA . LEU D 1 146 ? 33.412 43.322 22.317 1.00 8.17 145 LEU D CA 1
ATOM 8879 C C . LEU D 1 146 ? 32.948 44.663 22.874 1.00 9.09 145 LEU D C 1
ATOM 8880 O O . LEU D 1 146 ? 33.475 45.144 23.872 1.00 12.09 145 LEU D O 1
ATOM 8885 N N . GLN D 1 147 ? 31.955 45.260 22.220 1.00 9.74 146 GLN D N 1
ATOM 8886 C CA . GLN D 1 147 ? 31.425 46.556 22.633 1.00 9.72 146 GLN D CA 1
ATOM 8887 C C . GLN D 1 147 ? 29.976 46.459 23.100 1.00 10.73 146 GLN D C 1
ATOM 8888 O O . GLN D 1 147 ? 29.127 45.919 22.394 1.00 10.81 146 GLN D O 1
ATOM 8894 N N . GLY D 1 148 ? 29.708 46.993 24.290 1.00 10.12 147 GLY D N 1
ATOM 8895 C CA . GLY D 1 148 ? 28.366 46.977 24.853 1.00 8.48 147 GLY D CA 1
ATOM 8896 C C . GLY D 1 148 ? 27.781 45.591 25.010 1.00 6.93 147 GLY D C 1
ATOM 8897 O O . GLY D 1 148 ? 28.480 44.646 25.375 1.00 6.20 147 GLY D O 1
ATOM 8898 N N . ILE D 1 149 ? 26.477 45.490 24.771 1.00 6.32 148 ILE D N 1
ATOM 8899 C CA . ILE D 1 149 ? 25.756 44.226 24.824 1.00 6.52 148 ILE D CA 1
ATOM 8900 C C . ILE D 1 149 ? 25.208 44.137 23.392 1.00 6.33 148 ILE D C 1
ATOM 8901 O O . ILE D 1 149 ? 24.102 44.592 23.100 1.00 8.11 148 ILE D O 1
ATOM 8906 N N . PRO D 1 150 ? 26.012 43.571 22.475 1.00 6.65 149 PRO D N 1
ATOM 8907 C CA . PRO D 1 150 ? 25.698 43.401 21.055 1.00 5.86 149 PRO D CA 1
ATOM 8908 C C . PRO D 1 150 ? 24.467 42.573 20.733 1.00 4.49 149 PRO D C 1
ATOM 8909 O O . PRO D 1 150 ? 24.307 41.461 21.227 1.00 5.50 149 PRO D O 1
ATOM 8913 N N . VAL D 1 151 ? 23.598 43.136 19.906 1.00 4.75 150 VAL D N 1
ATOM 8914 C CA . VAL D 1 151 ? 22.391 42.443 19.471 1.00 4.64 150 VAL D CA 1
ATOM 8915 C C . VAL D 1 151 ? 22.804 41.559 18.295 1.00 3.86 150 VAL D C 1
ATOM 8916 O O . VAL D 1 151 ? 23.744 41.887 17.574 1.00 3.39 150 VAL D O 1
ATOM 8920 N N . LYS D 1 152 ? 22.102 40.448 18.096 1.00 5.06 151 LYS D N 1
ATOM 8921 C CA . LYS D 1 152 ? 22.426 39.529 17.004 1.00 6.20 151 LYS D CA 1
ATOM 8922 C C . LYS D 1 152 ? 21.879 39.952 15.654 1.00 5.71 151 LYS D C 1
ATOM 8923 O O . LYS D 1 152 ? 22.549 39.827 14.624 1.00 6.82 151 LYS D O 1
ATOM 8929 N N . ARG D 1 153 ? 20.655 40.456 15.657 1.00 6.20 152 ARG D N 1
ATOM 8930 C CA . ARG D 1 153 ? 20.021 40.845 14.412 1.00 5.47 152 ARG D CA 1
ATOM 8931 C C . ARG D 1 153 ? 18.777 41.653 14.695 1.00 5.40 152 ARG D C 1
ATOM 8932 O O . ARG D 1 153 ? 18.419 41.882 15.851 1.00 5.55 152 ARG D O 1
ATOM 8940 N N . ILE D 1 154 ? 18.121 42.088 13.626 1.00 6.31 153 ILE D N 1
ATOM 8941 C CA . ILE D 1 154 ? 16.868 42.823 13.754 1.00 7.27 153 ILE D CA 1
ATOM 8942 C C . ILE D 1 154 ? 15.874 41.701 14.092 1.00 6.17 153 ILE D C 1
ATOM 8943 O O . ILE D 1 154 ? 16.146 40.546 13.777 1.00 7.14 153 ILE D O 1
ATOM 8948 N N . ASP D 1 155 ? 14.755 42.008 14.747 1.00 6.86 154 ASP D N 1
ATOM 8949 C CA . ASP D 1 155 ? 13.781 40.955 15.077 1.00 7.00 154 ASP D CA 1
ATOM 8950 C C . ASP D 1 155 ? 12.394 41.201 14.499 1.00 7.77 154 ASP D C 1
ATOM 8951 O O . ASP D 1 155 ? 11.868 40.377 13.754 1.00 8.93 154 ASP D O 1
ATOM 8956 N N . HIS D 1 156 ? 11.791 42.325 14.866 1.00 7.54 155 HIS D N 1
ATOM 8957 C CA . HIS D 1 156 ? 10.464 42.652 14.361 1.00 7.62 155 HIS D CA 1
ATOM 8958 C C . HIS D 1 156 ? 10.185 44.135 14.473 1.00 8.07 155 HIS D C 1
ATOM 8959 O O . HIS D 1 156 ? 11.019 44.900 14.950 1.00 8.28 155 HIS D O 1
ATOM 8966 N N . LEU D 1 157 ? 9.002 44.534 14.021 1.00 10.45 156 LEU D N 1
ATOM 8967 C CA . LEU D 1 157 ? 8.603 45.925 14.096 1.00 12.56 156 LEU D CA 1
ATOM 8968 C C . LEU D 1 157 ? 7.132 46.018 14.467 1.00 11.32 156 LEU D C 1
ATOM 8969 O O . LEU D 1 157 ? 6.329 45.148 14.117 1.00 10.66 156 LEU D O 1
ATOM 8974 N N . ASN D 1 158 ? 6.797 47.063 15.213 1.00 10.52 157 ASN D N 1
ATOM 8975 C CA . ASN D 1 158 ? 5.432 47.294 15.655 1.00 8.97 157 ASN D CA 1
ATOM 8976 C C . ASN D 1 158 ? 4.988 48.643 15.122 1.00 8.36 157 ASN D C 1
ATOM 8977 O O . ASN D 1 158 ? 5.573 49.674 15.457 1.00 8.71 157 ASN D O 1
ATOM 8982 N N . LEU D 1 159 ? 3.960 48.618 14.279 1.00 8.25 158 LEU D N 1
ATOM 8983 C CA . LEU D 1 159 ? 3.424 49.826 13.668 1.00 7.84 158 LEU D CA 1
ATOM 8984 C C . LEU D 1 159 ? 2.197 50.306 14.424 1.00 9.05 158 LEU D C 1
ATOM 8985 O O . LEU D 1 159 ? 1.351 49.501 14.827 1.00 9.31 158 LEU D O 1
ATOM 8998 N N . SER D 1 161 ? -1.244 52.383 14.369 1.00 9.88 160 SER D N 1
ATOM 8999 C CA . SER D 1 161 ? -2.196 52.716 13.318 1.00 10.90 160 SER D CA 1
ATOM 9000 C C . SER D 1 161 ? -3.558 53.203 13.793 1.00 10.89 160 SER D C 1
ATOM 9001 O O . SER D 1 161 ? -4.007 52.869 14.886 1.00 10.76 160 SER D O 1
ATOM 9004 N N . SER D 1 162 ? -4.214 53.989 12.945 1.00 12.81 161 SER D N 1
ATOM 9005 C CA . SER D 1 162 ? -5.536 54.511 13.248 1.00 13.96 161 SER D CA 1
ATOM 9006 C C . SER D 1 162 ? -6.559 53.413 12.976 1.00 14.37 161 SER D C 1
ATOM 9007 O O . SER D 1 162 ? -7.694 53.488 13.435 1.00 15.66 161 SER D O 1
ATOM 9010 N N . ASP D 1 163 ? -6.150 52.397 12.220 1.00 14.09 162 ASP D N 1
ATOM 9011 C CA . ASP D 1 163 ? -7.029 51.276 11.893 1.00 14.23 162 ASP D CA 1
ATOM 9012 C C . ASP D 1 163 ? -6.207 49.994 11.797 1.00 13.11 162 ASP D C 1
ATOM 9013 O O . ASP D 1 163 ? -5.617 49.697 10.759 1.00 12.32 162 ASP D O 1
ATOM 9018 N N . VAL D 1 164 ? -6.169 49.238 12.886 1.00 12.99 163 VAL D N 1
ATOM 9019 C CA . VAL D 1 164 ? -5.407 47.997 12.924 1.00 12.42 163 VAL D CA 1
ATOM 9020 C C . VAL D 1 164 ? -5.940 46.983 11.922 1.00 12.20 163 VAL D C 1
ATOM 9021 O O . VAL D 1 164 ? -5.175 46.362 11.182 1.00 11.50 163 VAL D O 1
ATOM 9025 N N . THR D 1 165 ? -7.258 46.826 11.889 1.00 11.46 164 THR D N 1
ATOM 9026 C CA . THR D 1 165 ? -7.874 45.865 10.990 1.00 11.70 164 THR D CA 1
ATOM 9027 C C . THR D 1 165 ? -7.491 46.079 9.529 1.00 12.07 164 THR D C 1
ATOM 9028 O O . THR D 1 165 ? -7.260 45.111 8.804 1.00 12.59 164 THR D O 1
ATOM 9032 N N . ALA D 1 166 ? -7.415 47.337 9.098 1.00 11.76 165 ALA D N 1
ATOM 9033 C CA . ALA D 1 166 ? -7.047 47.635 7.712 1.00 12.10 165 ALA D CA 1
ATOM 9034 C C . ALA D 1 166 ? -5.611 47.208 7.423 1.00 12.27 165 ALA D C 1
ATOM 9035 O O . ALA D 1 166 ? -5.320 46.671 6.352 1.00 11.85 165 ALA D O 1
ATOM 9037 N N . VAL D 1 167 ? -4.712 47.451 8.374 1.00 11.58 166 VAL D N 1
ATOM 9038 C CA . VAL D 1 167 ? -3.309 47.079 8.195 1.00 11.14 166 VAL D CA 1
ATOM 9039 C C . VAL D 1 167 ? -3.162 45.560 8.184 1.00 10.31 166 VAL D C 1
ATOM 9040 O O . VAL D 1 167 ? -2.442 45.004 7.354 1.00 9.18 166 VAL D O 1
ATOM 9044 N N . LYS D 1 168 ? -3.853 44.893 9.104 1.00 9.95 167 LYS D N 1
ATOM 9045 C CA . LYS D 1 168 ? -3.815 43.434 9.193 1.00 10.91 167 LYS D CA 1
ATOM 9046 C C . LYS D 1 168 ? -4.317 42.810 7.889 1.00 10.56 167 LYS D C 1
ATOM 9047 O O . LYS D 1 168 ? -3.685 41.907 7.338 1.00 9.91 167 LYS D O 1
ATOM 9053 N N . ASP D 1 169 ? -5.459 43.296 7.406 1.00 12.65 168 ASP D N 1
ATOM 9054 C CA . ASP D 1 169 ? -6.042 42.782 6.171 1.00 14.62 168 ASP D CA 1
ATOM 9055 C C . ASP D 1 169 ? -5.071 42.869 4.996 1.00 14.68 168 ASP D C 1
ATOM 9056 O O . ASP D 1 169 ? -5.020 41.966 4.160 1.00 15.61 168 ASP D O 1
ATOM 9061 N N . SER D 1 170 ? -4.310 43.957 4.930 1.00 14.11 169 SER D N 1
ATOM 9062 C CA . SER D 1 170 ? -3.344 44.135 3.850 1.00 14.85 169 SER D CA 1
ATOM 9063 C C . SER D 1 170 ? -2.259 43.061 3.924 1.00 13.85 169 SER D C 1
ATOM 9064 O O . SER D 1 170 ? -1.962 42.404 2.927 1.00 13.87 169 SER D O 1
ATOM 9067 N N . PHE D 1 171 ? -1.667 42.882 5.103 1.00 11.80 170 PHE D N 1
ATOM 9068 C CA . PHE D 1 171 ? -0.635 41.867 5.262 1.00 11.07 170 PHE D CA 1
ATOM 9069 C C . PHE D 1 171 ? -1.166 40.464 4.968 1.00 11.06 170 PHE D C 1
ATOM 9070 O O . PHE D 1 171 ? -0.487 39.663 4.330 1.00 10.90 170 PHE D O 1
ATOM 9078 N N . GLU D 1 172 ? -2.384 40.177 5.415 1.00 11.11 171 GLU D N 1
ATOM 9079 C CA . GLU D 1 172 ? -2.973 38.865 5.195 1.00 11.86 171 GLU D CA 1
ATOM 9080 C C . GLU D 1 172 ? -3.278 38.561 3.730 1.00 13.56 171 GLU D C 1
ATOM 9081 O O . GLU D 1 172 ? -2.772 37.584 3.177 1.00 12.94 171 GLU D O 1
ATOM 9087 N N . ARG D 1 173 ? -4.094 39.400 3.096 1.00 14.68 172 ARG D N 1
ATOM 9088 C CA . ARG D 1 173 ? -4.476 39.159 1.705 1.00 15.77 172 ARG D CA 1
ATOM 9089 C C . ARG D 1 173 ? -3.432 39.487 0.642 1.00 14.63 172 ARG D C 1
ATOM 9090 O O . ARG D 1 173 ? -3.390 38.838 -0.402 1.00 14.90 172 ARG D O 1
ATOM 9098 N N . HIS D 1 174 ? -2.592 40.484 0.889 1.00 12.22 173 HIS D N 1
ATOM 9099 C CA . HIS D 1 174 ? -1.586 40.850 -0.103 1.00 12.33 173 HIS D CA 1
ATOM 9100 C C . HIS D 1 174 ? -0.210 40.236 0.104 1.00 11.48 173 HIS D C 1
ATOM 9101 O O . HIS D 1 174 ? 0.492 39.950 -0.868 1.00 11.94 173 HIS D O 1
ATOM 9108 N N . LEU D 1 175 ? 0.189 40.031 1.357 1.00 9.64 174 LEU D N 1
ATOM 9109 C CA . LEU D 1 175 ? 1.497 39.443 1.615 1.00 9.65 174 LEU D CA 1
ATOM 9110 C C . LEU D 1 175 ? 1.445 37.984 2.039 1.00 9.18 174 LEU D C 1
ATOM 9111 O O . LEU D 1 175 ? 2.477 37.318 2.101 1.00 10.49 174 LEU D O 1
ATOM 9116 N N . GLY D 1 176 ? 0.247 37.483 2.331 1.00 9.43 175 GLY D N 1
ATOM 9117 C CA . GLY D 1 176 ? 0.112 36.092 2.732 1.00 7.99 175 GLY D CA 1
ATOM 9118 C C . GLY D 1 176 ? 0.365 35.810 4.205 1.00 9.40 175 GLY D C 1
ATOM 9119 O O . GLY D 1 176 ? 0.414 34.651 4.620 1.00 8.03 175 GLY D O 1
ATOM 9120 N N . PHE D 1 177 ? 0.528 36.862 5.003 1.00 7.47 176 PHE D N 1
ATOM 9121 C CA . PHE D 1 177 ? 0.762 36.689 6.433 1.00 7.18 176 PHE D CA 1
ATOM 9122 C C . PHE D 1 177 ? -0.445 36.065 7.130 1.00 6.98 176 PHE D C 1
ATOM 9123 O O . PHE D 1 177 ? -1.568 36.111 6.630 1.00 7.36 176 PHE D O 1
ATOM 9131 N N . ARG D 1 178 ? -0.198 35.475 8.293 1.00 7.17 177 ARG D N 1
ATOM 9132 C CA . ARG D 1 178 ? -1.267 34.908 9.102 1.00 6.55 177 ARG D CA 1
ATOM 9133 C C . ARG D 1 178 ? -1.179 35.711 10.398 1.00 6.32 177 ARG D C 1
ATOM 9134 O O . ARG D 1 178 ? -0.113 36.231 10.722 1.00 6.16 177 ARG D O 1
ATOM 9142 N N . THR D 1 179 ? -2.286 35.830 11.121 1.00 4.60 178 THR D N 1
ATOM 9143 C CA . THR D 1 179 ? -2.284 36.560 12.385 1.00 5.61 178 THR D CA 1
ATOM 9144 C C . THR D 1 179 ? -2.284 35.500 13.486 1.00 6.07 178 THR D C 1
ATOM 9145 O O . THR D 1 179 ? -3.208 34.694 13.591 1.00 6.11 178 THR D O 1
ATOM 9149 N N . THR D 1 180 ? -1.228 35.483 14.291 1.00 5.94 179 THR D N 1
ATOM 9150 C CA . THR D 1 180 ? -1.121 34.488 15.344 1.00 5.27 179 THR D CA 1
ATOM 9151 C C . THR D 1 180 ? -1.923 34.860 16.578 1.00 4.21 179 THR D C 1
ATOM 9152 O O . THR D 1 180 ? -2.549 34.006 17.201 1.00 6.10 179 THR D O 1
ATOM 9156 N N . GLU D 1 181 ? -1.894 36.136 16.942 1.00 5.32 180 GLU D N 1
ATOM 9157 C CA . GLU D 1 181 ? -2.635 36.594 18.107 1.00 5.57 180 GLU D CA 1
ATOM 9158 C C . GLU D 1 181 ? -3.154 37.996 17.857 1.00 5.96 180 GLU D C 1
ATOM 9159 O O . GLU D 1 181 ? -2.587 38.747 17.066 1.00 6.32 180 GLU D O 1
ATOM 9165 N N . ARG D 1 182 ? -4.240 38.345 18.533 1.00 6.58 181 ARG D N 1
ATOM 9166 C CA . ARG D 1 182 ? -4.795 39.678 18.399 1.00 7.22 181 ARG D CA 1
ATOM 9167 C C . ARG D 1 182 ? -5.474 40.060 19.697 1.00 7.64 181 ARG D C 1
ATOM 9168 O O . ARG D 1 182 ? -5.747 39.208 20.543 1.00 7.95 181 ARG D O 1
ATOM 9176 N N . VAL D 1 183 ? -5.719 41.353 19.854 1.00 7.68 182 VAL D N 1
ATOM 9177 C CA . VAL D 1 183 ? -6.394 41.865 21.032 1.00 8.47 182 VAL D CA 1
ATOM 9178 C C . VAL D 1 183 ? -7.571 42.686 20.554 1.00 9.73 182 VAL D C 1
ATOM 9179 O O . VAL D 1 183 ? -7.447 43.494 19.635 1.00 7.54 182 VAL D O 1
ATOM 9183 N N . VAL D 1 184 ? -8.719 42.464 21.176 1.00 11.78 183 VAL D N 1
ATOM 9184 C CA . VAL D 1 184 ? -9.911 43.204 20.823 1.00 15.34 183 VAL D CA 1
ATOM 9185 C C . VAL D 1 184 ? -10.474 43.880 22.062 1.00 17.49 183 VAL D C 1
ATOM 9186 O O . VAL D 1 184 ? -10.274 43.421 23.189 1.00 16.59 183 VAL D O 1
ATOM 9190 N N . ASP D 1 185 ? -11.143 45.001 21.843 1.00 21.61 184 ASP D N 1
ATOM 9191 C CA . ASP D 1 185 ? -11.791 45.738 22.915 1.00 26.05 184 ASP D CA 1
ATOM 9192 C C . ASP D 1 185 ? -13.221 45.822 22.427 1.00 28.47 184 ASP D C 1
ATOM 9193 O O . ASP D 1 185 ? -13.565 46.700 21.637 1.00 29.03 184 ASP D O 1
ATOM 9198 N N . GLY D 1 186 ? -14.045 44.888 22.887 1.00 30.26 185 GLY D N 1
ATOM 9199 C CA . GLY D 1 186 ? -15.420 44.854 22.445 1.00 32.45 185 GLY D CA 1
ATOM 9200 C C . GLY D 1 186 ? -15.418 44.118 21.121 1.00 33.86 185 GLY D C 1
ATOM 9201 O O . GLY D 1 186 ? -15.160 42.915 21.073 1.00 35.11 185 GLY D O 1
ATOM 9202 N N . ASN D 1 187 ? -15.682 44.842 20.040 1.00 34.46 186 ASN D N 1
ATOM 9203 C CA . ASN D 1 187 ? -15.702 44.245 18.712 1.00 34.80 186 ASN D CA 1
ATOM 9204 C C . ASN D 1 187 ? -14.691 44.961 17.824 1.00 32.57 186 ASN D C 1
ATOM 9205 O O . ASN D 1 187 ? -14.787 44.924 16.596 1.00 34.16 186 ASN D O 1
ATOM 9210 N N . VAL D 1 188 ? -13.719 45.609 18.454 1.00 29.49 187 VAL D N 1
ATOM 9211 C CA . VAL D 1 188 ? -12.693 46.351 17.732 1.00 26.88 187 VAL D CA 1
ATOM 9212 C C . VAL D 1 188 ? -11.301 45.785 17.983 1.00 24.05 187 VAL D C 1
ATOM 9213 O O . VAL D 1 188 ? -10.919 45.551 19.128 1.00 22.87 187 VAL D O 1
ATOM 9217 N N . GLU D 1 189 ? -10.547 45.565 16.911 1.00 22.01 188 GLU D N 1
ATOM 9218 C CA . GLU D 1 189 ? -9.190 45.048 17.042 1.00 19.48 188 GLU D CA 1
ATOM 9219 C C . GLU D 1 189 ? -8.263 46.207 17.379 1.00 16.93 188 GLU D C 1
ATOM 9220 O O . GLU D 1 189 ? -8.183 47.180 16.633 1.00 16.29 188 GLU D O 1
ATOM 9226 N N . ILE D 1 190 ? -7.561 46.109 18.499 1.00 14.43 189 ILE D N 1
ATOM 9227 C CA . ILE D 1 190 ? -6.648 47.175 18.869 1.00 14.50 189 ILE D CA 1
ATOM 9228 C C . ILE D 1 190 ? -5.197 46.718 18.783 1.00 11.92 189 ILE D C 1
ATOM 9229 O O . ILE D 1 190 ? -4.271 47.492 19.024 1.00 12.04 189 ILE D O 1
ATOM 9234 N N . GLY D 1 191 ? -5.009 45.453 18.422 1.00 11.39 190 GLY D N 1
ATOM 9235 C CA . GLY D 1 191 ? -3.667 44.913 18.281 1.00 9.56 190 GLY D CA 1
ATOM 9236 C C . GLY D 1 191 ? -3.647 43.620 17.485 1.00 8.32 190 GLY D C 1
ATOM 9237 O O . GLY D 1 191 ? -4.514 42.771 17.651 1.00 9.02 190 GLY D O 1
ATOM 9238 N N . ALA D 1 192 ? -2.653 43.473 16.615 1.00 7.17 191 ALA D N 1
ATOM 9239 C CA . ALA D 1 192 ? -2.519 42.275 15.801 1.00 7.48 191 ALA D CA 1
ATOM 9240 C C . ALA D 1 192 ? -1.042 41.931 15.613 1.00 8.17 191 ALA D C 1
ATOM 9241 O O . ALA D 1 192 ? -0.219 42.809 15.352 1.00 9.44 191 ALA D O 1
ATOM 9243 N N . TRP D 1 193 ? -0.714 40.649 15.746 1.00 7.91 192 TRP D N 1
ATOM 9244 C CA . TRP D 1 193 ? 0.664 40.180 15.586 1.00 7.85 192 TRP D CA 1
ATOM 9245 C C . TRP D 1 193 ? 0.657 39.180 14.441 1.00 8.67 192 TRP D C 1
ATOM 9246 O O . TRP D 1 193 ? -0.043 38.167 14.485 1.00 9.05 192 TRP D O 1
ATOM 9265 N N . SER D 1 195 ? 2.710 36.941 11.094 1.00 7.05 194 SER D N 1
ATOM 9266 C CA . SER D 1 195 ? 3.906 36.227 10.680 1.00 7.18 194 SER D CA 1
ATOM 9267 C C . SER D 1 195 ? 3.702 35.399 9.417 1.00 7.16 194 SER D C 1
ATOM 9268 O O . SER D 1 195 ? 2.572 35.064 9.056 1.00 7.73 194 SER D O 1
ATOM 9271 N N . SER D 1 196 ? 4.812 35.075 8.757 1.00 7.73 195 SER D N 1
ATOM 9272 C CA . SER D 1 196 ? 4.800 34.253 7.553 1.00 7.41 195 SER D CA 1
ATOM 9273 C C . SER D 1 196 ? 5.693 33.028 7.781 1.00 7.90 195 SER D C 1
ATOM 9274 O O . SER D 1 196 ? 5.904 32.222 6.877 1.00 8.69 195 SER D O 1
ATOM 9277 N N . ASN D 1 197 ? 6.225 32.896 8.994 1.00 9.36 196 ASN D N 1
ATOM 9278 C CA . ASN D 1 197 ? 7.091 31.760 9.323 1.00 9.54 196 ASN D CA 1
ATOM 9279 C C . ASN D 1 197 ? 6.806 31.282 10.739 1.00 10.60 196 ASN D C 1
ATOM 9280 O O . ASN D 1 197 ? 5.797 31.670 11.327 1.00 9.48 196 ASN D O 1
ATOM 9285 N N . LEU D 1 198 ? 7.669 30.449 11.308 1.00 10.61 197 LEU D N 1
ATOM 9286 C CA . LEU D 1 198 ? 7.351 29.958 12.642 1.00 11.00 197 LEU D CA 1
ATOM 9287 C C . LEU D 1 198 ? 7.483 30.980 13.769 1.00 8.93 197 LEU D C 1
ATOM 9288 O O . LEU D 1 198 ? 7.158 30.682 14.913 1.00 8.90 197 LEU D O 1
ATOM 9293 N N . LEU D 1 199 ? 7.938 32.191 13.467 1.00 9.06 198 LEU D N 1
ATOM 9294 C CA . LEU D 1 199 ? 8.030 33.197 14.519 1.00 9.29 198 LEU D CA 1
ATOM 9295 C C . LEU D 1 199 ? 6.604 33.621 14.865 1.00 8.97 198 LEU D C 1
ATOM 9296 O O . LEU D 1 199 ? 5.712 33.529 14.026 1.00 8.39 198 LEU D O 1
ATOM 9301 N N . GLY D 1 200 ? 6.388 34.056 16.105 1.00 9.19 199 GLY D N 1
ATOM 9302 C CA . GLY D 1 200 ? 5.060 34.491 16.504 1.00 12.15 199 GLY D CA 1
ATOM 9303 C C . GLY D 1 200 ? 4.673 35.705 15.687 1.00 11.52 199 GLY D C 1
ATOM 9304 O O . GLY D 1 200 ? 3.500 35.910 15.362 1.00 12.30 199 GLY D O 1
ATOM 9305 N N . HIS D 1 201 ? 5.672 36.518 15.354 1.00 10.93 200 HIS D N 1
ATOM 9306 C CA . HIS D 1 201 ? 5.449 37.711 14.545 1.00 11.60 200 HIS D CA 1
ATOM 9307 C C . HIS D 1 201 ? 6.748 38.428 14.187 1.00 11.22 200 HIS D C 1
ATOM 9308 O O . HIS D 1 201 ? 7.746 38.344 14.911 1.00 11.86 200 HIS D O 1
ATOM 9315 N N . GLU D 1 202 ? 6.728 39.123 13.055 1.00 9.67 201 GLU D N 1
ATOM 9316 C CA . GLU D 1 202 ? 7.856 39.934 12.629 1.00 10.18 201 GLU D CA 1
ATOM 9317 C C . GLU D 1 202 ? 7.275 41.320 12.391 1.00 10.07 201 GLU D C 1
ATOM 9318 O O . GLU D 1 202 ? 7.997 42.313 12.314 1.00 9.63 201 GLU D O 1
ATOM 9324 N N . VAL D 1 203 ? 5.951 41.372 12.280 1.00 9.94 202 VAL D N 1
ATOM 9325 C CA . VAL D 1 203 ? 5.255 42.632 12.092 1.00 7.76 202 VAL D CA 1
ATOM 9326 C C . VAL D 1 203 ? 3.996 42.654 12.951 1.00 7.65 202 VAL D C 1
ATOM 9327 O O . VAL D 1 203 ? 3.172 41.738 12.898 1.00 7.74 202 VAL D O 1
ATOM 9331 N N . ALA D 1 204 ? 3.865 43.699 13.759 1.00 7.04 203 ALA D N 1
ATOM 9332 C CA . ALA D 1 204 ? 2.705 43.853 14.615 1.00 6.94 203 ALA D CA 1
ATOM 9333 C C . ALA D 1 204 ? 2.101 45.217 14.345 1.00 7.97 203 ALA D C 1
ATOM 9334 O O . ALA D 1 204 ? 2.761 46.107 13.806 1.00 8.61 203 ALA D O 1
ATOM 9336 N N . CYS D 1 205 ? 0.839 45.377 14.722 1.00 8.97 204 CYS D N 1
ATOM 9337 C CA . CYS D 1 205 ? 0.144 46.635 14.529 1.00 9.38 204 CYS D CA 1
ATOM 9338 C C . CYS D 1 205 ? -0.764 46.906 15.724 1.00 9.36 204 CYS D C 1
ATOM 9339 O O . CYS D 1 205 ? -1.578 46.063 16.098 1.00 10.67 204 CYS D O 1
ATOM 9350 N N . ARG D 1 207 ? -3.315 49.919 17.790 1.00 13.51 206 ARG D N 1
ATOM 9351 C CA . ARG D 1 207 ? -4.082 51.142 17.632 1.00 16.05 206 ARG D CA 1
ATOM 9352 C C . ARG D 1 207 ? -3.441 52.367 18.278 1.00 15.98 206 ARG D C 1
ATOM 9353 O O . ARG D 1 207 ? -2.960 52.309 19.404 1.00 14.55 206 ARG D O 1
ATOM 9361 N N . ASP D 1 208 ? -3.430 53.474 17.541 1.00 18.32 207 ASP D N 1
ATOM 9362 C CA . ASP D 1 208 ? -2.883 54.732 18.032 1.00 20.61 207 ASP D CA 1
ATOM 9363 C C . ASP D 1 208 ? -3.999 55.339 18.882 1.00 21.57 207 ASP D C 1
ATOM 9364 O O . ASP D 1 208 ? -5.057 55.685 18.360 1.00 21.65 207 ASP D O 1
ATOM 9377 N N . THR D 1 210 ? -4.058 58.185 20.307 1.00 26.20 209 THR D N 1
ATOM 9378 C CA . THR D 1 210 ? -4.032 59.644 20.283 1.00 26.14 209 THR D CA 1
ATOM 9379 C C . THR D 1 210 ? -4.772 60.175 19.059 1.00 26.73 209 THR D C 1
ATOM 9380 O O . THR D 1 210 ? -4.981 61.380 18.923 1.00 26.88 209 THR D O 1
ATOM 9384 N N . GLY D 1 211 ? -5.158 59.267 18.170 1.00 26.59 210 GLY D N 1
ATOM 9385 C CA . GLY D 1 211 ? -5.867 59.667 16.971 1.00 26.97 210 GLY D CA 1
ATOM 9386 C C . GLY D 1 211 ? -4.968 59.821 15.760 1.00 26.87 210 GLY D C 1
ATOM 9387 O O . GLY D 1 211 ? -5.451 60.005 14.644 1.00 28.17 210 GLY D O 1
ATOM 9388 N N . GLY D 1 212 ? -3.658 59.752 15.968 1.00 25.02 211 GLY D N 1
ATOM 9389 C CA . GLY D 1 212 ? -2.733 59.887 14.856 1.00 23.77 211 GLY D CA 1
ATOM 9390 C C . GLY D 1 212 ? -2.743 58.648 13.983 1.00 23.21 211 GLY D C 1
ATOM 9391 O O . GLY D 1 212 ? -3.581 57.766 14.169 1.00 22.19 211 GLY D O 1
ATOM 9392 N N . HIS D 1 213 ? -1.819 58.580 13.028 1.00 22.50 212 HIS D N 1
ATOM 9393 C CA . HIS D 1 213 ? -1.727 57.430 12.136 1.00 22.52 212 HIS D CA 1
ATOM 9394 C C . HIS D 1 213 ? -0.360 57.341 11.455 1.00 19.87 212 HIS D C 1
ATOM 9395 O O . HIS D 1 213 ? 0.415 58.297 11.471 1.00 20.47 212 HIS D O 1
ATOM 9402 N N . GLY D 1 214 ? -0.073 56.181 10.869 1.00 17.04 213 GLY D N 1
ATOM 9403 C CA . GLY D 1 214 ? 1.184 55.977 10.171 1.00 15.93 213 GLY D CA 1
ATOM 9404 C C . GLY D 1 214 ? 2.441 56.114 11.008 1.00 14.26 213 GLY D C 1
ATOM 9405 O O . GLY D 1 214 ? 3.525 56.362 10.473 1.00 14.10 213 GLY D O 1
ATOM 9406 N N . LYS D 1 215 ? 2.310 55.936 12.317 1.00 14.05 214 LYS D N 1
ATOM 9407 C CA . LYS D 1 215 ? 3.457 56.057 13.216 1.00 13.02 214 LYS D CA 1
ATOM 9408 C C . LYS D 1 215 ? 4.160 54.738 13.508 1.00 11.64 214 LYS D C 1
ATOM 9409 O O . LYS D 1 215 ? 3.614 53.657 13.281 1.00 10.37 214 LYS D O 1
ATOM 9415 N N . LEU D 1 216 ? 5.382 54.854 14.022 1.00 10.06 215 LEU D N 1
ATOM 9416 C CA . LEU D 1 216 ? 6.195 53.709 14.414 1.00 8.45 215 LEU D CA 1
ATOM 9417 C C . LEU D 1 216 ? 6.094 53.533 15.924 1.00 7.29 215 LEU D C 1
ATOM 9418 O O . LEU D 1 216 ? 6.407 54.458 16.673 1.00 7.80 215 LEU D O 1
ATOM 9423 N N . HIS D 1 217 ? 5.654 52.367 16.384 1.00 7.25 216 HIS D N 1
ATOM 9424 C CA . HIS D 1 217 ? 5.613 52.160 17.825 1.00 7.97 216 HIS D CA 1
ATOM 9425 C C . HIS D 1 217 ? 7.030 51.788 18.267 1.00 7.64 216 HIS D C 1
ATOM 9426 O O . HIS D 1 217 ? 7.583 52.418 19.164 1.00 8.33 216 HIS D O 1
ATOM 9433 N N . HIS D 1 218 ? 7.620 50.772 17.637 1.00 7.68 217 HIS D N 1
ATOM 9434 C CA . HIS D 1 218 ? 8.993 50.383 17.956 1.00 7.37 217 HIS D CA 1
ATOM 9435 C C . HIS D 1 218 ? 9.639 49.385 16.995 1.00 7.77 217 HIS D C 1
ATOM 9436 O O . HIS D 1 218 ? 8.965 48.648 16.271 1.00 7.06 217 HIS D O 1
ATOM 9443 N N . LEU D 1 219 ? 10.967 49.392 16.999 1.00 6.24 218 LEU D N 1
ATOM 9444 C CA . LEU D 1 219 ? 11.762 48.479 16.185 1.00 5.78 218 LEU D CA 1
ATOM 9445 C C . LEU D 1 219 ? 12.440 47.609 17.238 1.00 5.88 218 LEU D C 1
ATOM 9446 O O . LEU D 1 219 ? 12.933 48.127 18.233 1.00 6.23 218 LEU D O 1
ATOM 9451 N N . ALA D 1 220 ? 12.446 46.297 17.028 1.00 5.48 219 ALA D N 1
ATOM 9452 C CA . ALA D 1 220 ? 13.041 45.375 17.993 1.00 3.94 219 ALA D CA 1
ATOM 9453 C C . ALA D 1 220 ? 14.256 44.626 17.462 1.00 5.61 219 ALA D C 1
ATOM 9454 O O . ALA D 1 220 ? 14.293 44.239 16.295 1.00 6.03 219 ALA D O 1
ATOM 9456 N N . PHE D 1 221 ? 15.244 44.429 18.338 1.00 5.59 220 PHE D N 1
ATOM 9457 C CA . PHE D 1 221 ? 16.468 43.710 18.000 1.00 5.79 220 PHE D CA 1
ATOM 9458 C C . PHE D 1 221 ? 16.601 42.489 18.908 1.00 6.17 220 PHE D C 1
ATOM 9459 O O . PHE D 1 221 ? 16.245 42.532 20.085 1.00 7.06 220 PHE D O 1
ATOM 9467 N N . PHE D 1 222 ? 17.139 41.418 18.337 1.00 7.01 221 PHE D N 1
ATOM 9468 C CA . PHE D 1 222 ? 17.268 40.119 18.990 1.00 4.82 221 PHE D CA 1
ATOM 9469 C C . PHE D 1 222 ? 18.540 39.799 19.778 1.00 4.93 221 PHE D C 1
ATOM 9470 O O . PHE D 1 222 ? 19.653 40.017 19.303 1.00 5.07 221 PHE D O 1
ATOM 9478 N N . TYR D 1 223 ? 18.343 39.268 20.983 1.00 3.83 222 TYR D N 1
ATOM 9479 C CA . TYR D 1 223 ? 19.431 38.825 21.852 1.00 3.92 222 TYR D CA 1
ATOM 9480 C C . TYR D 1 223 ? 19.327 37.301 21.964 1.00 4.19 222 TYR D C 1
ATOM 9481 O O . TYR D 1 223 ? 20.327 36.594 21.874 1.00 6.52 222 TYR D O 1
ATOM 9490 N N . GLY D 1 224 ? 18.106 36.811 22.175 1.00 6.81 223 GLY D N 1
ATOM 9491 C CA . GLY D 1 224 ? 17.871 35.381 22.306 1.00 5.30 223 GLY D CA 1
ATOM 9492 C C . GLY D 1 224 ? 18.162 34.844 23.694 1.00 7.99 223 GLY D C 1
ATOM 9493 O O . GLY D 1 224 ? 17.982 33.655 23.967 1.00 7.19 223 GLY D O 1
ATOM 9494 N N . THR D 1 225 ? 18.596 35.728 24.581 1.00 8.26 224 THR D N 1
ATOM 9495 C CA . THR D 1 225 ? 18.935 35.342 25.942 1.00 10.27 224 THR D CA 1
ATOM 9496 C C . THR D 1 225 ? 18.331 36.352 26.917 1.00 9.54 224 THR D C 1
ATOM 9497 O O . THR D 1 225 ? 18.578 37.550 26.808 1.00 10.80 224 THR D O 1
ATOM 9501 N N . GLY D 1 226 ? 17.532 35.864 27.860 1.00 8.11 225 GLY D N 1
ATOM 9502 C CA . GLY D 1 226 ? 16.903 36.753 28.825 1.00 8.04 225 GLY D CA 1
ATOM 9503 C C . GLY D 1 226 ? 17.888 37.582 29.630 1.00 7.44 225 GLY D C 1
ATOM 9504 O O . GLY D 1 226 ? 17.628 38.742 29.941 1.00 6.10 225 GLY D O 1
ATOM 9505 N N . GLN D 1 227 ? 19.029 36.990 29.965 1.00 6.75 226 GLN D N 1
ATOM 9506 C CA . GLN D 1 227 ? 20.035 37.691 30.749 1.00 5.90 226 GLN D CA 1
ATOM 9507 C C . GLN D 1 227 ? 20.555 38.941 30.052 1.00 7.05 226 GLN D C 1
ATOM 9508 O O . GLN D 1 227 ? 20.970 39.896 30.709 1.00 5.52 226 GLN D O 1
ATOM 9514 N N . HIS D 1 228 ? 20.537 38.948 28.724 1.00 5.44 227 HIS D N 1
ATOM 9515 C CA . HIS D 1 228 ? 21.045 40.113 28.023 1.00 6.99 227 HIS D CA 1
ATOM 9516 C C . HIS D 1 228 ? 20.113 41.316 28.111 1.00 6.01 227 HIS D C 1
ATOM 9517 O O . HIS D 1 228 ? 20.546 42.452 27.928 1.00 7.14 227 HIS D O 1
ATOM 9524 N N . ASN D 1 229 ? 18.840 41.073 28.423 1.00 6.47 228 ASN D N 1
ATOM 9525 C CA . ASN D 1 229 ? 17.915 42.184 28.613 1.00 5.72 228 ASN D CA 1
ATOM 9526 C C . ASN D 1 229 ? 18.223 42.761 29.998 1.00 5.60 228 ASN D C 1
ATOM 9527 O O . ASN D 1 229 ? 18.128 43.967 30.213 1.00 6.59 228 ASN D O 1
ATOM 9532 N N . ILE D 1 230 ? 18.617 41.897 30.928 1.00 5.77 229 ILE D N 1
ATOM 9533 C CA . ILE D 1 230 ? 18.972 42.351 32.269 1.00 5.87 229 ILE D CA 1
ATOM 9534 C C . ILE D 1 230 ? 20.268 43.155 32.198 1.00 6.30 229 ILE D C 1
ATOM 9535 O O . ILE D 1 230 ? 20.386 44.212 32.825 1.00 6.26 229 ILE D O 1
ATOM 9540 N N . ASP D 1 231 ? 21.243 42.653 31.440 1.00 4.77 230 ASP D N 1
ATOM 9541 C CA . ASP D 1 231 ? 22.522 43.349 31.287 1.00 6.10 230 ASP D CA 1
ATOM 9542 C C . ASP D 1 231 ? 22.297 44.663 30.546 1.00 4.47 230 ASP D C 1
ATOM 9543 O O . ASP D 1 231 ? 22.886 45.692 30.880 1.00 6.80 230 ASP D O 1
ATOM 9548 N N . ALA D 1 232 ? 21.445 44.619 29.526 1.00 4.74 231 ALA D N 1
ATOM 9549 C CA . ALA D 1 232 ? 21.160 45.806 28.741 1.00 4.75 231 ALA D CA 1
ATOM 9550 C C . ALA D 1 232 ? 20.511 46.899 29.578 1.00 5.33 231 ALA D C 1
ATOM 9551 O O . ALA D 1 232 ? 20.937 48.053 29.543 1.00 7.29 231 ALA D O 1
ATOM 9553 N N . VAL D 1 233 ? 19.482 46.551 30.345 1.00 5.24 232 VAL D N 1
ATOM 9554 C CA . VAL D 1 233 ? 18.820 47.583 31.129 1.00 5.58 232 VAL D CA 1
ATOM 9555 C C . VAL D 1 233 ? 19.744 48.212 32.171 1.00 7.45 232 VAL D C 1
ATOM 9556 O O . VAL D 1 233 ? 19.665 49.419 32.422 1.00 6.87 232 VAL D O 1
ATOM 9560 N N . GLU D 1 234 ? 20.621 47.411 32.776 1.00 5.18 233 GLU D N 1
ATOM 9561 C CA . GLU D 1 234 ? 21.557 47.948 33.760 1.00 6.89 233 GLU D CA 1
ATOM 9562 C C . GLU D 1 234 ? 22.485 48.946 33.070 1.00 6.44 233 GLU D C 1
ATOM 9563 O O . GLU D 1 234 ? 22.852 49.973 33.635 1.00 7.41 233 GLU D O 1
ATOM 9577 N N . PHE D 1 236 ? 21.770 50.724 30.260 1.00 6.16 235 PHE D N 1
ATOM 9578 C CA . PHE D 1 236 ? 20.989 51.916 29.932 1.00 6.32 235 PHE D CA 1
ATOM 9579 C C . PHE D 1 236 ? 20.764 52.799 31.159 1.00 6.14 235 PHE D C 1
ATOM 9580 O O . PHE D 1 236 ? 20.878 54.022 31.083 1.00 7.40 235 PHE D O 1
ATOM 9588 N N . ARG D 1 237 ? 20.462 52.176 32.292 1.00 5.94 236 ARG D N 1
ATOM 9589 C CA . ARG D 1 237 ? 20.230 52.935 33.514 1.00 5.96 236 ARG D CA 1
ATOM 9590 C C . ARG D 1 237 ? 21.461 53.736 33.933 1.00 6.67 236 ARG D C 1
ATOM 9591 O O . ARG D 1 237 ? 21.368 54.933 34.201 1.00 7.52 236 ARG D O 1
ATOM 9599 N N . ASP D 1 238 ? 22.616 53.082 33.980 1.00 5.45 237 ASP D N 1
ATOM 9600 C CA . ASP D 1 238 ? 23.829 53.770 34.404 1.00 7.90 237 ASP D CA 1
ATOM 9601 C C . ASP D 1 238 ? 24.415 54.706 33.356 1.00 8.63 237 ASP D C 1
ATOM 9602 O O . ASP D 1 238 ? 25.216 55.577 33.684 1.00 10.58 237 ASP D O 1
ATOM 9607 N N . TYR D 1 239 ? 24.021 54.535 32.097 1.00 7.53 238 TYR D N 1
ATOM 9608 C CA . TYR D 1 239 ? 24.543 55.400 31.048 1.00 6.67 238 TYR D CA 1
ATOM 9609 C C . TYR D 1 239 ? 23.522 56.406 30.524 1.00 8.94 238 TYR D C 1
ATOM 9610 O O . TYR D 1 239 ? 23.653 56.936 29.422 1.00 9.72 238 TYR D O 1
ATOM 9619 N N . ASP D 1 240 ? 22.502 56.655 31.342 1.00 8.65 239 ASP D N 1
ATOM 9620 C CA . ASP D 1 240 ? 21.466 57.638 31.054 1.00 11.68 239 ASP D CA 1
ATOM 9621 C C . ASP D 1 240 ? 20.567 57.476 29.829 1.00 11.26 239 ASP D C 1
ATOM 9622 O O . ASP D 1 240 ? 20.341 58.431 29.088 1.00 12.12 239 ASP D O 1
ATOM 9627 N N . ILE D 1 241 ? 20.062 56.268 29.618 1.00 9.40 240 ILE D N 1
ATOM 9628 C CA . ILE D 1 241 ? 19.133 56.016 28.528 1.00 8.94 240 ILE D CA 1
ATOM 9629 C C . ILE D 1 241 ? 17.790 55.799 29.220 1.00 8.41 240 ILE D C 1
ATOM 9630 O O . ILE D 1 241 ? 17.702 55.024 30.172 1.00 10.02 240 ILE D O 1
ATOM 9635 N N . GLN D 1 242 ? 16.757 56.498 28.755 1.00 7.84 241 GLN D N 1
ATOM 9636 C CA . GLN D 1 242 ? 15.426 56.402 29.349 1.00 8.62 241 GLN D CA 1
ATOM 9637 C C . GLN D 1 242 ? 14.805 55.022 29.174 1.00 8.31 241 GLN D C 1
ATOM 9638 O O . GLN D 1 242 ? 14.707 54.509 28.061 1.00 8.69 241 GLN D O 1
ATOM 9644 N N . ILE D 1 243 ? 14.379 54.430 30.284 1.00 8.32 242 ILE D N 1
ATOM 9645 C CA . ILE D 1 243 ? 13.771 53.107 30.271 1.00 7.64 242 ILE D CA 1
ATOM 9646 C C . ILE D 1 243 ? 12.257 53.223 30.425 1.00 8.11 242 ILE D C 1
ATOM 9647 O O . ILE D 1 243 ? 11.769 53.888 31.337 1.00 10.06 242 ILE D O 1
ATOM 9652 N N . GLU D 1 244 ? 11.512 52.581 29.532 1.00 7.44 243 GLU D N 1
ATOM 9653 C CA . GLU D 1 244 ? 10.055 52.638 29.602 1.00 6.17 243 GLU D CA 1
ATOM 9654 C C . GLU D 1 244 ? 9.476 51.498 30.428 1.00 6.39 243 GLU D C 1
ATOM 9655 O O . GLU D 1 244 ? 8.702 51.730 31.360 1.00 6.81 243 GLU D O 1
ATOM 9661 N N . ALA D 1 245 ? 9.844 50.267 30.086 1.00 6.17 244 ALA D N 1
ATOM 9662 C CA . ALA D 1 245 ? 9.336 49.100 30.800 1.00 5.52 244 ALA D CA 1
ATOM 9663 C C . ALA D 1 245 ? 10.193 47.875 30.524 1.00 7.30 244 ALA D C 1
ATOM 9664 O O . ALA D 1 245 ? 10.883 47.812 29.509 1.00 7.31 244 ALA D O 1
ATOM 9666 N N . GLY D 1 246 ? 10.131 46.898 31.426 1.00 7.03 245 GLY D N 1
ATOM 9667 C CA . GLY D 1 246 ? 10.914 45.687 31.264 1.00 8.40 245 GLY D CA 1
ATOM 9668 C C . GLY D 1 246 ? 12.180 45.756 32.099 1.00 8.55 245 GLY D C 1
ATOM 9669 O O . GLY D 1 246 ? 12.470 46.801 32.681 1.00 8.53 245 GLY D O 1
ATOM 9670 N N . PRO D 1 247 ? 12.971 44.674 32.168 1.00 9.45 246 PRO D N 1
ATOM 9671 C CA . PRO D 1 247 ? 12.757 43.380 31.511 1.00 9.63 246 PRO D CA 1
ATOM 9672 C C . PRO D 1 247 ? 11.630 42.558 32.132 1.00 9.46 246 PRO D C 1
ATOM 9673 O O . PRO D 1 247 ? 11.490 42.495 33.349 1.00 8.80 246 PRO D O 1
ATOM 9677 N N . ASP D 1 248 ? 10.822 41.945 31.278 1.00 8.37 247 ASP D N 1
ATOM 9678 C CA . ASP D 1 248 ? 9.735 41.079 31.714 1.00 7.96 247 ASP D CA 1
ATOM 9679 C C . ASP D 1 248 ? 9.327 40.322 30.460 1.00 7.75 247 ASP D C 1
ATOM 9680 O O . ASP D 1 248 ? 10.056 40.340 29.459 1.00 6.54 247 ASP D O 1
ATOM 9685 N N . LYS D 1 249 ? 8.174 39.668 30.507 1.00 5.35 248 LYS D N 1
ATOM 9686 C CA . LYS D 1 249 ? 7.694 38.880 29.376 1.00 6.60 248 LYS D CA 1
ATOM 9687 C C . LYS D 1 249 ? 6.204 39.097 29.116 1.00 5.92 248 LYS D C 1
ATOM 9688 O O . LYS D 1 249 ? 5.391 39.008 30.037 1.00 6.11 248 LYS D O 1
ATOM 9694 N N . HIS D 1 250 ? 5.860 39.378 27.861 1.00 5.14 249 HIS D N 1
ATOM 9695 C CA . HIS D 1 250 ? 4.465 39.571 27.464 1.00 6.22 249 HIS D CA 1
ATOM 9696 C C . HIS D 1 250 ? 3.815 38.195 27.289 1.00 6.59 249 HIS D C 1
ATOM 9697 O O . HIS D 1 250 ? 4.389 37.323 26.635 1.00 6.85 249 HIS D O 1
ATOM 9704 N N . GLY D 1 251 ? 2.633 37.989 27.864 1.00 5.75 250 GLY D N 1
ATOM 9705 C CA . GLY D 1 251 ? 1.957 36.715 27.670 1.00 6.30 250 GLY D CA 1
ATOM 9706 C C . GLY D 1 251 ? 1.629 36.632 26.190 1.00 6.03 250 GLY D C 1
ATOM 9707 O O . GLY D 1 251 ? 1.764 35.581 25.552 1.00 7.06 250 GLY D O 1
ATOM 9708 N N . ILE D 1 252 ? 1.201 37.765 25.643 1.00 6.55 251 ILE D N 1
ATOM 9709 C CA . ILE D 1 252 ? 0.887 37.872 24.220 1.00 8.15 251 ILE D CA 1
ATOM 9710 C C . ILE D 1 252 ? 2.217 37.772 23.472 1.00 9.48 251 ILE D C 1
ATOM 9711 O O . ILE D 1 252 ? 3.109 38.595 23.676 1.00 10.36 251 ILE D O 1
ATOM 9716 N N . THR D 1 253 ? 2.326 36.755 22.617 1.00 8.59 252 THR D N 1
ATOM 9717 C CA . THR D 1 253 ? 3.521 36.451 21.816 1.00 11.08 252 THR D CA 1
ATOM 9718 C C . THR D 1 253 ? 4.674 35.888 22.649 1.00 10.62 252 THR D C 1
ATOM 9719 O O . THR D 1 253 ? 5.758 35.637 22.119 1.00 11.96 252 THR D O 1
ATOM 9723 N N . GLN D 1 254 ? 4.435 35.680 23.939 1.00 9.52 253 GLN D N 1
ATOM 9724 C CA . GLN D 1 254 ? 5.457 35.155 24.848 1.00 9.53 253 GLN D CA 1
ATOM 9725 C C . GLN D 1 254 ? 6.830 35.752 24.529 1.00 9.35 253 GLN D C 1
ATOM 9726 O O . GLN D 1 254 ? 7.776 35.021 24.246 1.00 10.81 253 GLN D O 1
ATOM 9732 N N . SER D 1 255 ? 6.935 37.076 24.577 1.00 8.08 254 SER D N 1
ATOM 9733 C CA . SER D 1 255 ? 8.191 37.748 24.272 1.00 8.30 254 SER D CA 1
ATOM 9734 C C . SER D 1 255 ? 8.845 38.390 25.486 1.00 7.15 254 SER D C 1
ATOM 9735 O O . SER D 1 255 ? 8.188 39.125 26.228 1.00 7.81 254 SER D O 1
ATOM 9738 N N . GLN D 1 256 ? 10.133 38.110 25.692 1.00 6.82 255 GLN D N 1
ATOM 9739 C CA . GLN D 1 256 ? 10.873 38.736 26.788 1.00 6.44 255 GLN D CA 1
ATOM 9740 C C . GLN D 1 256 ? 11.226 40.108 26.237 1.00 6.16 255 GLN D C 1
ATOM 9741 O O . GLN D 1 256 ? 11.968 40.227 25.258 1.00 6.62 255 GLN D O 1
ATOM 9747 N N . PHE D 1 257 ? 10.694 41.147 26.869 1.00 6.27 256 PHE D N 1
ATOM 9748 C CA . PHE D 1 257 ? 10.880 42.504 26.376 1.00 5.97 256 PHE D CA 1
ATOM 9749 C C . PHE D 1 257 ? 11.620 43.483 27.270 1.00 5.06 256 PHE D C 1
ATOM 9750 O O . PHE D 1 257 ? 11.693 43.309 28.482 1.00 6.70 256 PHE D O 1
ATOM 9758 N N . LEU D 1 258 ? 12.128 44.531 26.629 1.00 4.98 257 LEU D N 1
ATOM 9759 C CA . LEU D 1 258 ? 12.808 45.644 27.279 1.00 5.18 257 LEU D CA 1
ATOM 9760 C C . LEU D 1 258 ? 12.639 46.823 26.323 1.00 5.17 257 LEU D C 1
ATOM 9761 O O . LEU D 1 258 ? 13.175 46.809 25.215 1.00 6.11 257 LEU D O 1
ATOM 9766 N N . TYR D 1 259 ? 11.881 47.828 26.746 1.00 5.27 258 TYR D N 1
ATOM 9767 C CA . TYR D 1 259 ? 11.647 49.005 25.918 1.00 5.70 258 TYR D CA 1
ATOM 9768 C C . TYR D 1 259 ? 12.423 50.204 26.448 1.00 4.59 258 TYR D C 1
ATOM 9769 O O . TYR D 1 259 ? 12.382 50.499 27.638 1.00 7.05 258 TYR D O 1
ATOM 9778 N N . VAL D 1 260 ? 13.134 50.883 25.556 1.00 5.95 259 VAL D N 1
ATOM 9779 C CA . VAL D 1 260 ? 13.895 52.069 25.912 1.00 4.60 259 VAL D CA 1
ATOM 9780 C C . VAL D 1 260 ? 13.756 53.071 24.766 1.00 6.39 259 VAL D C 1
ATOM 9781 O O . VAL D 1 260 ? 13.294 52.726 23.677 1.00 5.30 259 VAL D O 1
ATOM 9785 N N . PHE D 1 261 ? 14.148 54.314 25.017 1.00 7.26 260 PHE D N 1
ATOM 9786 C CA . PHE D 1 261 ? 14.052 55.353 24.006 1.00 7.54 260 PHE D CA 1
ATOM 9787 C C . PHE D 1 261 ? 15.435 55.797 23.592 1.00 8.25 260 PHE D C 1
ATOM 9788 O O . PHE D 1 261 ? 16.192 56.304 24.414 1.00 7.42 260 PHE D O 1
ATOM 9796 N N . GLU D 1 262 ? 15.775 55.606 22.323 1.00 8.81 261 GLU D N 1
ATOM 9797 C CA . GLU D 1 262 ? 17.085 56.035 21.867 1.00 9.83 261 GLU D CA 1
ATOM 9798 C C . GLU D 1 262 ? 17.055 57.569 21.817 1.00 10.07 261 GLU D C 1
ATOM 9799 O O . GLU D 1 262 ? 15.980 58.174 21.788 1.00 9.48 261 GLU D O 1
ATOM 9805 N N . PRO D 1 263 ? 18.232 58.217 21.847 1.00 10.95 262 PRO D N 1
ATOM 9806 C CA . PRO D 1 263 ? 18.372 59.678 21.821 1.00 10.93 262 PRO D CA 1
ATOM 9807 C C . PRO D 1 263 ? 17.482 60.453 20.854 1.00 11.47 262 PRO D C 1
ATOM 9808 O O . PRO D 1 263 ? 17.033 61.555 21.173 1.00 10.53 262 PRO D O 1
ATOM 9812 N N . GLY D 1 264 ? 17.233 59.881 19.680 1.00 11.13 263 GLY D N 1
ATOM 9813 C CA . GLY D 1 264 ? 16.408 60.548 18.689 1.00 10.77 263 GLY D CA 1
ATOM 9814 C C . GLY D 1 264 ? 14.931 60.571 19.040 1.00 10.89 263 GLY D C 1
ATOM 9815 O O . GLY D 1 264 ? 14.162 61.337 18.462 1.00 12.06 263 GLY D O 1
ATOM 9816 N N . GLY D 1 265 ? 14.526 59.722 19.980 1.00 8.64 264 GLY D N 1
ATOM 9817 C CA . GLY D 1 265 ? 13.131 59.691 20.377 1.00 8.12 264 GLY D CA 1
ATOM 9818 C C . GLY D 1 265 ? 12.362 58.447 19.976 1.00 7.59 264 GLY D C 1
ATOM 9819 O O . GLY D 1 265 ? 11.216 58.286 20.383 1.00 10.02 264 GLY D O 1
ATOM 9820 N N . ASN D 1 266 ? 12.973 57.565 19.186 1.00 7.63 265 ASN D N 1
ATOM 9821 C CA . ASN D 1 266 ? 12.296 56.338 18.767 1.00 6.13 265 ASN D CA 1
ATOM 9822 C C . ASN D 1 266 ? 12.359 55.293 19.875 1.00 6.17 265 ASN D C 1
ATOM 9823 O O . ASN D 1 266 ? 13.343 55.209 20.610 1.00 6.81 265 ASN D O 1
ATOM 9828 N N . ARG D 1 267 ? 11.305 54.496 19.982 1.00 5.48 266 ARG D N 1
ATOM 9829 C CA . ARG D 1 267 ? 11.252 53.437 20.976 1.00 6.08 266 ARG D CA 1
ATOM 9830 C C . ARG D 1 267 ? 11.900 52.199 20.368 1.00 6.43 266 ARG D C 1
ATOM 9831 O O . ARG D 1 267 ? 11.547 51.789 19.257 1.00 6.87 266 ARG D O 1
ATOM 9839 N N . ILE D 1 268 ? 12.852 51.619 21.092 1.00 7.07 267 ILE D N 1
ATOM 9840 C CA . ILE D 1 268 ? 13.552 50.426 20.637 1.00 6.60 267 ILE D CA 1
ATOM 9841 C C . ILE D 1 268 ? 13.339 49.313 21.660 1.00 6.22 267 ILE D C 1
ATOM 9842 O O . ILE D 1 268 ? 13.351 49.553 22.867 1.00 5.68 267 ILE D O 1
ATOM 9847 N N . GLU D 1 269 ? 13.120 48.102 21.168 1.00 5.61 268 GLU D N 1
ATOM 9848 C CA . GLU D 1 269 ? 12.913 46.957 22.036 1.00 4.57 268 GLU D CA 1
ATOM 9849 C C . GLU D 1 269 ? 14.058 45.967 21.935 1.00 4.73 268 GLU D C 1
ATOM 9850 O O . GLU D 1 269 ? 14.539 45.666 20.840 1.00 4.53 268 GLU D O 1
ATOM 9856 N N . LEU D 1 270 ? 14.507 45.482 23.087 1.00 4.91 269 LEU D N 1
ATOM 9857 C CA . LEU D 1 270 ? 15.554 44.475 23.138 1.00 5.16 269 LEU D CA 1
ATOM 9858 C C . LEU D 1 270 ? 14.759 43.215 23.454 1.00 5.83 269 LEU D C 1
ATOM 9859 O O . LEU D 1 270 ? 13.993 43.172 24.416 1.00 5.09 269 LEU D O 1
ATOM 9864 N N . PHE D 1 271 ? 14.929 42.212 22.600 1.00 6.69 270 PHE D N 1
ATOM 9865 C CA . PHE D 1 271 ? 14.186 40.959 22.665 1.00 7.45 270 PHE D CA 1
ATOM 9866 C C . PHE D 1 271 ? 15.015 39.793 23.208 1.00 7.81 270 PHE D C 1
ATOM 9867 O O . PHE D 1 271 ? 16.103 39.522 22.716 1.00 7.89 270 PHE D O 1
ATOM 9875 N N . GLY D 1 272 ? 14.490 39.109 24.223 1.00 7.05 271 GLY D N 1
ATOM 9876 C CA . GLY D 1 272 ? 15.207 37.990 24.810 1.00 7.27 271 GLY D CA 1
ATOM 9877 C C . GLY D 1 272 ? 15.003 36.671 24.082 1.00 9.00 271 GLY D C 1
ATOM 9878 O O . GLY D 1 272 ? 15.194 36.591 22.869 1.00 10.41 271 GLY D O 1
ATOM 9879 N N . GLU D 1 273 ? 14.622 35.635 24.823 1.00 10.36 272 GLU D N 1
ATOM 9880 C CA . GLU D 1 273 ? 14.398 34.307 24.250 1.00 11.24 272 GLU D CA 1
ATOM 9881 C C . GLU D 1 273 ? 13.384 34.331 23.117 1.00 12.10 272 GLU D C 1
ATOM 9882 O O . GLU D 1 273 ? 12.378 35.026 23.201 1.00 12.59 272 GLU D O 1
ATOM 9888 N N . ALA D 1 274 ? 13.651 33.557 22.066 1.00 10.73 273 ALA D N 1
ATOM 9889 C CA . ALA D 1 274 ? 12.750 33.477 20.922 1.00 11.52 273 ALA D CA 1
ATOM 9890 C C . ALA D 1 274 ? 11.338 33.216 21.431 1.00 11.70 273 ALA D C 1
ATOM 9891 O O . ALA D 1 274 ? 10.364 33.742 20.890 1.00 14.84 273 ALA D O 1
ATOM 9893 N N . GLY D 1 275 ? 11.243 32.399 22.476 1.00 11.86 274 GLY D N 1
ATOM 9894 C CA . GLY D 1 275 ? 9.961 32.088 23.080 1.00 13.31 274 GLY D CA 1
ATOM 9895 C C . GLY D 1 275 ? 9.216 30.907 22.487 1.00 13.10 274 GLY D C 1
ATOM 9896 O O . GLY D 1 275 ? 9.757 29.804 22.368 1.00 13.27 274 GLY D O 1
ATOM 9897 N N . TYR D 1 276 ? 7.960 31.152 22.123 1.00 11.77 275 TYR D N 1
ATOM 9898 C CA . TYR D 1 276 ? 7.093 30.133 21.546 1.00 10.54 275 TYR D CA 1
ATOM 9899 C C . TYR D 1 276 ? 7.138 30.146 20.023 1.00 8.81 275 TYR D C 1
ATOM 9900 O O . TYR D 1 276 ? 6.747 31.124 19.389 1.00 7.86 275 TYR D O 1
ATOM 9909 N N . LEU D 1 277 ? 7.613 29.054 19.440 1.00 9.56 276 LEU D N 1
ATOM 9910 C CA . LEU D 1 277 ? 7.681 28.944 17.993 1.00 8.34 276 LEU D CA 1
ATOM 9911 C C . LEU D 1 277 ? 6.405 28.271 17.515 1.00 8.57 276 LEU D C 1
ATOM 9912 O O . LEU D 1 277 ? 5.947 27.296 18.115 1.00 8.84 276 LEU D O 1
ATOM 9917 N N . HIS D 1 278 ? 5.825 28.795 16.441 1.00 8.30 277 HIS D N 1
ATOM 9918 C CA . HIS D 1 278 ? 4.586 28.242 15.909 1.00 8.09 277 HIS D CA 1
ATOM 9919 C C . HIS D 1 278 ? 4.808 27.063 14.972 1.00 7.41 277 HIS D C 1
ATOM 9920 O O . HIS D 1 278 ? 4.738 27.206 13.753 1.00 9.38 277 HIS D O 1
ATOM 9927 N N . LEU D 1 279 ? 5.069 25.899 15.558 1.00 6.23 278 LEU D N 1
ATOM 9928 C CA . LEU D 1 279 ? 5.302 24.679 14.798 1.00 7.36 278 LEU D CA 1
ATOM 9929 C C . LEU D 1 279 ? 4.025 24.166 14.135 1.00 5.89 278 LEU D C 1
ATOM 9930 O O . LEU D 1 279 ? 4.055 23.722 12.982 1.00 7.21 278 LEU D O 1
ATOM 9935 N N . ASP D 1 280 ? 2.915 24.224 14.868 1.00 5.22 279 ASP D N 1
ATOM 9936 C CA . ASP D 1 280 ? 1.616 23.802 14.353 1.00 4.59 279 ASP D CA 1
ATOM 9937 C C . ASP D 1 280 ? 1.270 24.730 13.191 1.00 6.23 279 ASP D C 1
ATOM 9938 O O . ASP D 1 280 ? 1.038 25.922 13.378 1.00 6.94 279 ASP D O 1
ATOM 9943 N N . PRO D 1 281 ? 1.207 24.185 11.968 1.00 7.46 280 PRO D N 1
ATOM 9944 C CA . PRO D 1 281 ? 0.899 24.978 10.774 1.00 7.17 280 PRO D CA 1
ATOM 9945 C C . PRO D 1 281 ? -0.559 25.356 10.616 1.00 9.19 280 PRO D C 1
ATOM 9946 O O . PRO D 1 281 ? -0.901 26.150 9.745 1.00 9.83 280 PRO D O 1
ATOM 9950 N N . ASP D 1 282 ? -1.401 24.810 11.487 1.00 10.26 281 ASP D N 1
ATOM 9951 C CA . ASP D 1 282 ? -2.850 24.980 11.393 1.00 13.10 281 ASP D CA 1
ATOM 9952 C C . ASP D 1 282 ? -3.516 25.534 12.655 1.00 10.95 281 ASP D C 1
ATOM 9953 O O . ASP D 1 282 ? -4.696 25.271 12.900 1.00 8.78 281 ASP D O 1
ATOM 9958 N N . ALA D 1 283 ? -2.770 26.296 13.451 1.00 9.46 282 ALA D N 1
ATOM 9959 C CA . ALA D 1 283 ? -3.303 26.853 14.696 1.00 8.23 282 ALA D CA 1
ATOM 9960 C C . ALA D 1 283 ? -4.232 28.050 14.493 1.00 9.08 282 ALA D C 1
ATOM 9961 O O . ALA D 1 283 ? -3.955 28.932 13.695 1.00 9.20 282 ALA D O 1
ATOM 9963 N N . GLU D 1 284 ? -5.341 28.075 15.226 1.00 9.72 283 GLU D N 1
ATOM 9964 C CA . GLU D 1 284 ? -6.284 29.183 15.128 1.00 11.86 283 GLU D CA 1
ATOM 9965 C C . GLU D 1 284 ? -5.705 30.416 15.824 1.00 10.25 283 GLU D C 1
ATOM 9966 O O . GLU D 1 284 ? -4.978 30.293 16.812 1.00 9.34 283 GLU D O 1
ATOM 9972 N N . THR D 1 285 ? -6.025 31.595 15.300 1.00 7.63 284 THR D N 1
ATOM 9973 C CA . THR D 1 285 ? -5.567 32.852 15.889 1.00 7.55 284 THR D CA 1
ATOM 9974 C C . THR D 1 285 ? -6.050 32.898 17.334 1.00 7.10 284 THR D C 1
ATOM 9975 O O . THR D 1 285 ? -7.204 32.569 17.615 1.00 6.26 284 THR D O 1
ATOM 9979 N N . LYS D 1 286 ? -5.177 33.295 18.254 1.00 6.63 285 LYS D N 1
ATOM 9980 C CA . LYS D 1 286 ? -5.569 33.391 19.656 1.00 7.24 285 LYS D CA 1
ATOM 9981 C C . LYS D 1 286 ? -5.999 34.830 19.906 1.00 8.00 285 LYS D C 1
ATOM 9982 O O . LYS D 1 286 ? -5.242 35.769 19.640 1.00 8.79 285 LYS D O 1
ATOM 9988 N N . THR D 1 287 ? -7.226 35.000 20.391 1.00 8.66 286 THR D N 1
ATOM 9989 C CA . THR D 1 287 ? -7.765 36.332 20.651 1.00 8.65 286 THR D CA 1
ATOM 9990 C C . THR D 1 287 ? -7.826 36.665 22.138 1.00 7.68 286 THR D C 1
ATOM 9991 O O . THR D 1 287 ? -8.412 35.923 22.927 1.00 7.28 286 THR D O 1
ATOM 9995 N N . TRP D 1 288 ? -7.214 37.790 22.498 1.00 7.21 287 TRP D N 1
ATOM 9996 C CA . TRP D 1 288 ? -7.181 38.273 23.866 1.00 7.25 287 TRP D CA 1
ATOM 9997 C C . TRP D 1 288 ? -8.191 39.396 24.040 1.00 8.59 287 TRP D C 1
ATOM 9998 O O . TRP D 1 288 ? -8.385 40.212 23.137 1.00 8.17 287 TRP D O 1
ATOM 10009 N N . GLN D 1 289 ? -8.818 39.434 25.213 1.00 11.49 288 GLN D N 1
ATOM 10010 C CA . GLN D 1 289 ? -9.806 40.450 25.544 1.00 13.99 288 GLN D CA 1
ATOM 10011 C C . GLN D 1 289 ? -9.130 41.567 26.324 1.00 15.17 288 GLN D C 1
ATOM 10012 O O . GLN D 1 289 ? -8.427 41.312 27.304 1.00 12.98 288 GLN D O 1
ATOM 10026 N N . SER D 1 291 ? -10.315 43.395 28.316 1.00 17.99 290 SER D N 1
ATOM 10027 C CA . SER D 1 291 ? -10.879 43.386 29.657 1.00 17.90 290 SER D CA 1
ATOM 10028 C C . SER D 1 291 ? -10.307 42.299 30.570 1.00 17.60 290 SER D C 1
ATOM 10029 O O . SER D 1 291 ? -10.600 42.281 31.761 1.00 16.92 290 SER D O 1
ATOM 10032 N N . ASP D 1 292 ? -9.501 41.399 30.010 1.00 16.62 291 ASP D N 1
ATOM 10033 C CA . ASP D 1 292 ? -8.884 40.292 30.761 1.00 16.31 291 ASP D CA 1
ATOM 10034 C C . ASP D 1 292 ? -7.486 40.130 30.157 1.00 14.79 291 ASP D C 1
ATOM 10035 O O . ASP D 1 292 ? -7.124 39.067 29.655 1.00 15.88 291 ASP D O 1
ATOM 10040 N N . ILE D 1 293 ? -6.706 41.202 30.248 1.00 12.83 292 ILE D N 1
ATOM 10041 C CA . ILE D 1 293 ? -5.383 41.277 29.633 1.00 14.76 292 ILE D CA 1
ATOM 10042 C C . ILE D 1 293 ? -4.135 41.241 30.533 1.00 13.94 292 ILE D C 1
ATOM 10043 O O . ILE D 1 293 ? -3.013 41.274 30.027 1.00 12.44 292 ILE D O 1
ATOM 10048 N N . ASP D 1 294 ? -4.311 41.167 31.848 1.00 14.93 293 ASP D N 1
ATOM 10049 C CA . ASP D 1 294 ? -3.156 41.168 32.747 1.00 16.31 293 ASP D CA 1
ATOM 10050 C C . ASP D 1 294 ? -1.993 40.284 32.302 1.00 14.91 293 ASP D C 1
ATOM 10051 O O . ASP D 1 294 ? -0.878 40.772 32.113 1.00 12.95 293 ASP D O 1
ATOM 10056 N N . THR D 1 295 ? -2.249 38.990 32.138 1.00 12.59 294 THR D N 1
ATOM 10057 C CA . THR D 1 295 ? -1.195 38.062 31.722 1.00 10.41 294 THR D CA 1
ATOM 10058 C C . THR D 1 295 ? -0.639 38.438 30.346 1.00 10.48 294 THR D C 1
ATOM 10059 O O . THR D 1 295 ? 0.562 38.317 30.094 1.00 8.41 294 THR D O 1
ATOM 10063 N N . GLY D 1 296 ? -1.526 38.883 29.461 1.00 7.96 295 GLY D N 1
ATOM 10064 C CA . GLY D 1 296 ? -1.116 39.267 28.127 1.00 8.36 295 GLY D CA 1
ATOM 10065 C C . GLY D 1 296 ? -0.098 40.393 28.101 1.00 9.07 295 GLY D C 1
ATOM 10066 O O . GLY D 1 296 ? 0.842 40.354 27.313 1.00 7.76 295 GLY D O 1
ATOM 10067 N N . LEU D 1 297 ? -0.280 41.393 28.964 1.00 8.53 296 LEU D N 1
ATOM 10068 C CA . LEU D 1 297 ? 0.634 42.531 29.024 1.00 8.80 296 LEU D CA 1
ATOM 10069 C C . LEU D 1 297 ? 1.974 42.157 29.657 1.00 7.67 296 LEU D C 1
ATOM 10070 O O . LEU D 1 297 ? 3.033 42.564 29.177 1.00 7.88 296 LEU D O 1
ATOM 10075 N N . ALA D 1 298 ? 1.926 41.388 30.738 1.00 6.78 297 ALA D N 1
ATOM 10076 C CA . ALA D 1 298 ? 3.144 40.984 31.416 1.00 6.25 297 ALA D CA 1
ATOM 10077 C C . ALA D 1 298 ? 2.908 39.828 32.374 1.00 7.23 297 ALA D C 1
ATOM 10078 O O . ALA D 1 298 ? 1.973 39.850 33.179 1.00 6.88 297 ALA D O 1
ATOM 10080 N N . VAL D 1 299 ? 3.759 38.812 32.273 1.00 5.26 298 VAL D N 1
ATOM 10081 C CA . VAL D 1 299 ? 3.657 37.649 33.145 1.00 7.08 298 VAL D CA 1
ATOM 10082 C C . VAL D 1 299 ? 4.103 38.070 34.536 1.00 6.73 298 VAL D C 1
ATOM 10083 O O . VAL D 1 299 ? 3.490 37.696 35.541 1.00 8.12 298 VAL D O 1
ATOM 10087 N N . GLY D 1 300 ? 5.167 38.870 34.576 1.00 8.41 299 GLY D N 1
ATOM 10088 C CA . GLY D 1 300 ? 5.704 39.360 35.835 1.00 8.16 299 GLY D CA 1
ATOM 10089 C C . GLY D 1 300 ? 4.946 40.576 36.334 1.00 8.71 299 GLY D C 1
ATOM 10090 O O . GLY D 1 300 ? 3.813 40.817 35.919 1.00 9.07 299 GLY D O 1
ATOM 10091 N N . GLY D 1 301 ? 5.571 41.352 37.212 1.00 9.46 300 GLY D N 1
ATOM 10092 C CA . GLY D 1 301 ? 4.910 42.521 37.763 1.00 9.40 300 GLY D CA 1
ATOM 10093 C C . GLY D 1 301 ? 5.045 43.812 36.981 1.00 10.73 300 GLY D C 1
ATOM 10094 O O . GLY D 1 301 ? 4.609 44.865 37.445 1.00 10.91 300 GLY D O 1
ATOM 10095 N N . ALA D 1 302 ? 5.639 43.740 35.794 1.00 10.55 301 ALA D N 1
ATOM 10096 C CA . ALA D 1 302 ? 5.836 44.914 34.954 1.00 11.72 301 ALA D CA 1
ATOM 10097 C C . ALA D 1 302 ? 4.541 45.668 34.665 1.00 14.31 301 ALA D C 1
ATOM 10098 O O . ALA D 1 302 ? 3.477 45.064 34.498 1.00 12.72 301 ALA D O 1
ATOM 10100 N N . LYS D 1 303 ? 4.641 46.992 34.604 1.00 16.37 302 LYS D N 1
ATOM 10101 C CA . LYS D 1 303 ? 3.487 47.834 34.307 1.00 20.01 302 LYS D CA 1
ATOM 10102 C C . LYS D 1 303 ? 3.813 48.700 33.096 1.00 19.77 302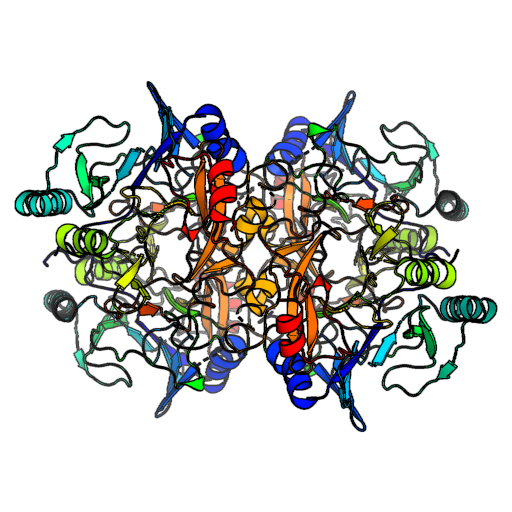 LYS D C 1
ATOM 10103 O O . LYS D 1 303 ? 4.841 49.381 33.070 1.00 21.95 302 LYS D O 1
ATOM 10109 N N . LEU D 1 304 ? 2.948 48.659 32.088 1.00 18.45 303 LEU D N 1
ATOM 10110 C CA . LEU D 1 304 ? 3.152 49.448 30.880 1.00 19.49 303 LEU D CA 1
ATOM 10111 C C . LEU D 1 304 ? 2.433 50.781 31.052 1.00 20.86 303 LEU D C 1
ATOM 10112 O O . LEU D 1 304 ? 1.206 50.833 31.135 1.00 22.87 303 LEU D O 1
ATOM 10117 N N . PRO D 1 305 ? 3.196 51.880 31.115 1.00 20.72 304 PRO D N 1
ATOM 10118 C CA . PRO D 1 305 ? 2.630 53.221 31.288 1.00 20.50 304 PRO D CA 1
ATOM 10119 C C . PRO D 1 305 ? 1.717 53.672 30.159 1.00 19.96 304 PRO D C 1
ATOM 10120 O O . PRO D 1 305 ? 2.118 53.690 28.998 1.00 18.37 304 PRO D O 1
ATOM 10124 N N . TRP D 1 306 ? 0.486 54.041 30.505 1.00 19.14 305 TRP D N 1
ATOM 10125 C CA . TRP D 1 306 ? -0.459 54.517 29.507 1.00 19.43 305 TRP D CA 1
ATOM 10126 C C . TRP D 1 306 ? 0.056 55.827 28.920 1.00 18.82 305 TRP D C 1
ATOM 10127 O O . TRP D 1 306 ? -0.193 56.134 27.751 1.00 18.64 305 TRP D O 1
ATOM 10138 N N . GLU D 1 307 ? 0.782 56.582 29.741 1.00 17.61 306 GLU D N 1
ATOM 10139 C CA . GLU D 1 307 ? 1.336 57.877 29.350 1.00 18.11 306 GLU D CA 1
ATOM 10140 C C . GLU D 1 307 ? 2.365 57.779 28.226 1.00 16.03 306 GLU D C 1
ATOM 10141 O O . GLU D 1 307 ? 2.738 58.791 27.633 1.00 15.46 306 GLU D O 1
ATOM 10147 N N . SER D 1 308 ? 2.842 56.573 27.941 1.00 14.58 307 SER D N 1
ATOM 10148 C CA . SER D 1 308 ? 3.822 56.422 26.873 1.00 13.55 307 SER D CA 1
ATOM 10149 C C . SER D 1 308 ? 3.652 55.162 26.043 1.00 12.66 307 SER D C 1
ATOM 10150 O O . SER D 1 308 ? 3.582 55.233 24.818 1.00 12.38 307 SER D O 1
ATOM 10153 N N . TYR D 1 309 ? 3.575 54.005 26.694 1.00 12.28 308 TYR D N 1
ATOM 10154 C CA . TYR D 1 309 ? 3.454 52.768 25.933 1.00 12.46 308 TYR D CA 1
ATOM 10155 C C . TYR D 1 309 ? 2.242 52.708 25.015 1.00 11.96 308 TYR D C 1
ATOM 10156 O O . TYR D 1 309 ? 2.360 52.310 23.861 1.00 13.38 308 TYR D O 1
ATOM 10165 N N . PHE D 1 310 ? 1.077 53.105 25.514 1.00 12.95 309 PHE D N 1
ATOM 10166 C CA . PHE D 1 310 ? -0.129 53.052 24.695 1.00 14.34 309 PHE D CA 1
ATOM 10167 C C . PHE D 1 310 ? -0.438 54.332 23.923 1.00 13.69 309 PHE D C 1
ATOM 10168 O O . PHE D 1 310 ? -1.388 54.373 23.143 1.00 13.95 309 PHE D O 1
ATOM 10176 N N . THR D 1 311 ? 0.372 55.367 24.112 1.00 12.53 310 THR D N 1
ATOM 10177 C CA . THR D 1 311 ? 0.109 56.637 23.447 1.00 11.15 310 THR D CA 1
ATOM 10178 C C . THR D 1 311 ? 1.246 57.251 22.636 1.00 10.34 310 THR D C 1
ATOM 10179 O O . THR D 1 311 ? 0.997 58.024 21.718 1.00 11.72 310 THR D O 1
ATOM 10183 N N . TYR D 1 312 ? 2.490 56.923 22.968 1.00 10.02 311 TYR D N 1
ATOM 10184 C CA . TYR D 1 312 ? 3.617 57.504 22.248 1.00 8.65 311 TYR D CA 1
ATOM 10185 C C . TYR D 1 312 ? 4.131 56.662 21.085 1.00 8.88 311 TYR D C 1
ATOM 10186 O O . TYR D 1 312 ? 4.363 55.462 21.225 1.00 8.72 311 TYR D O 1
ATOM 10195 N N . GLY D 1 313 ? 4.316 57.330 19.949 1.00 7.82 312 GLY D N 1
ATOM 10196 C CA . GLY D 1 313 ? 4.816 56.702 18.741 1.00 10.10 312 GLY D CA 1
ATOM 10197 C C . GLY D 1 313 ? 5.534 57.787 17.956 1.00 9.93 312 GLY D C 1
ATOM 10198 O O . GLY D 1 313 ? 5.364 58.971 18.252 1.00 11.08 312 GLY D O 1
ATOM 10199 N N . THR D 1 314 ? 6.330 57.405 16.963 1.00 9.73 313 THR D N 1
ATOM 10200 C CA . THR D 1 314 ? 7.067 58.389 16.178 1.00 9.68 313 THR D CA 1
ATOM 10201 C C . THR D 1 314 ? 6.717 58.386 14.686 1.00 11.72 313 THR D C 1
ATOM 10202 O O . THR D 1 314 ? 6.502 57.330 14.086 1.00 9.98 313 THR D O 1
ATOM 10206 N N . PRO D 1 315 ? 6.650 59.583 14.072 1.00 12.05 314 PRO D N 1
ATOM 10207 C CA . PRO D 1 315 ? 6.892 60.874 14.729 1.00 13.03 314 PRO D CA 1
ATOM 10208 C C . PRO D 1 315 ? 5.766 61.257 15.688 1.00 14.01 314 PRO D C 1
ATOM 10209 O O . PRO D 1 315 ? 4.603 60.901 15.478 1.00 13.88 314 PRO D O 1
ATOM 10213 N N . SER D 1 316 ? 6.125 61.993 16.734 1.00 15.27 315 SER D N 1
ATOM 10214 C CA . SER D 1 316 ? 5.163 62.429 17.737 1.00 17.45 315 SER D CA 1
ATOM 10215 C C . SER D 1 316 ? 4.950 63.937 17.703 1.00 17.97 315 SER D C 1
ATOM 10216 O O . SER D 1 316 ? 5.904 64.704 17.606 1.00 16.47 315 SER D O 1
ATOM 10219 N N . PRO D 1 317 ? 3.688 64.379 17.777 1.00 19.63 316 PRO D N 1
ATOM 10220 C CA . PRO D 1 317 ? 3.379 65.813 17.760 1.00 19.78 316 PRO D CA 1
ATOM 10221 C C . PRO D 1 317 ? 4.150 66.540 18.868 1.00 19.72 316 PRO D C 1
ATOM 10222 O O . PRO D 1 317 ? 4.653 67.648 18.674 1.00 19.42 316 PRO D O 1
ATOM 10226 N N . LEU D 1 318 ? 4.235 65.899 20.030 1.00 19.48 317 LEU D N 1
ATOM 10227 C CA . LEU D 1 318 ? 4.947 66.458 21.176 1.00 19.46 317 LEU D CA 1
ATOM 10228 C C . LEU D 1 318 ? 6.201 65.642 21.447 1.00 18.39 317 LEU D C 1
ATOM 10229 O O . LEU D 1 318 ? 6.245 64.445 21.166 1.00 17.02 317 LEU D O 1
ATOM 10234 N N . SER D 1 319 ? 7.225 66.289 21.989 1.00 17.70 318 SER D N 1
ATOM 10235 C CA . SER D 1 319 ? 8.453 65.584 22.309 1.00 18.23 318 SER D CA 1
ATOM 10236 C C . SER D 1 319 ? 8.118 64.638 23.457 1.00 16.85 318 SER D C 1
ATOM 10237 O O . SER D 1 319 ? 7.176 64.880 24.209 1.00 16.13 318 SER D O 1
ATOM 10240 N N . LEU D 1 320 ? 8.893 63.568 23.586 1.00 15.39 319 LEU D N 1
ATOM 10241 C CA . LEU D 1 320 ? 8.665 62.574 24.628 1.00 15.10 319 LEU D CA 1
ATOM 10242 C C . LEU D 1 320 ? 8.328 63.128 26.020 1.00 16.23 319 LEU D C 1
ATOM 10243 O O . LEU D 1 320 ? 7.339 62.722 26.634 1.00 15.09 319 LEU D O 1
ATOM 10248 N N . ASP D 1 321 ? 9.144 64.045 26.528 1.00 16.82 320 ASP D N 1
ATOM 10249 C CA . ASP D 1 321 ? 8.887 64.594 27.860 1.00 18.47 320 ASP D CA 1
ATOM 10250 C C . ASP D 1 321 ? 7.523 65.253 27.969 1.00 17.93 320 ASP D C 1
ATOM 10251 O O . ASP D 1 321 ? 6.767 64.996 28.911 1.00 18.12 320 ASP D O 1
ATOM 10256 N N . GLN D 1 322 ? 7.216 66.110 27.003 1.00 15.62 321 GLN D N 1
ATOM 10257 C CA . GLN D 1 322 ? 5.946 66.820 26.983 1.00 15.73 321 GLN D CA 1
ATOM 10258 C C . GLN D 1 322 ? 4.771 65.879 26.761 1.00 15.15 321 GLN D C 1
ATOM 10259 O O . GLN D 1 322 ? 3.671 66.113 27.264 1.00 13.44 321 GLN D O 1
ATOM 10265 N N . HIS D 1 323 ? 5.007 64.817 26.000 1.00 13.51 322 HIS D N 1
ATOM 10266 C CA . HIS D 1 323 ? 3.956 63.854 25.728 1.00 13.89 322 HIS D CA 1
ATOM 10267 C C . HIS D 1 323 ? 3.565 63.115 27.002 1.00 13.72 322 HIS D C 1
ATOM 10268 O O . HIS D 1 323 ? 2.384 62.963 27.307 1.00 15.84 322 HIS D O 1
ATOM 10275 N N . ILE D 1 324 ? 4.565 62.665 27.751 1.00 14.61 323 ILE D N 1
ATOM 10276 C CA . ILE D 1 324 ? 4.307 61.943 28.987 1.00 15.42 323 ILE D CA 1
ATOM 10277 C C . ILE D 1 324 ? 3.569 62.817 29.996 1.00 16.21 323 ILE D C 1
ATOM 10278 O O . ILE D 1 324 ? 2.649 62.356 30.665 1.00 16.03 323 ILE D O 1
ATOM 10283 N N . GLU D 1 325 ? 3.971 64.079 30.099 1.00 16.81 324 GLU D N 1
ATOM 10284 C CA . GLU D 1 325 ? 3.330 64.996 31.035 1.00 18.95 324 GLU D CA 1
ATOM 10285 C C . GLU D 1 325 ? 1.868 65.207 30.656 1.00 20.08 324 GLU D C 1
ATOM 10286 O O . GLU D 1 325 ? 0.986 65.226 31.516 1.00 20.17 324 GLU D O 1
ATOM 10288 N N . LYS D 1 326 ? 1.615 65.352 29.360 1.00 21.65 325 LYS D N 1
ATOM 10289 C CA . LYS D 1 326 ? 0.265 65.570 28.863 1.00 23.12 325 LYS D CA 1
ATOM 10290 C C . LYS D 1 326 ? -0.672 64.391 29.102 1.00 24.66 325 LYS D C 1
ATOM 10291 O O . LYS D 1 326 ? -1.792 64.571 29.578 1.00 25.39 325 LYS D O 1
ATOM 10297 N N . TYR D 1 327 ? -0.221 63.184 28.776 1.00 24.39 326 TYR D N 1
ATOM 10298 C CA . TYR D 1 327 ? -1.067 62.009 28.943 1.00 25.99 326 TYR D CA 1
ATOM 10299 C C . TYR D 1 327 ? -1.031 61.347 30.316 1.00 27.73 326 TYR D C 1
ATOM 10300 O O . TYR D 1 327 ? -1.747 60.375 30.553 1.00 28.23 326 TYR D O 1
ATOM 10309 N N . ALA D 1 328 ? -0.213 61.873 31.220 1.00 29.49 327 ALA D N 1
ATOM 10310 C CA . ALA D 1 328 ? -0.126 61.314 32.564 1.00 32.14 327 ALA D CA 1
ATOM 10311 C C . ALA D 1 328 ? -1.405 61.638 33.332 1.00 34.49 327 ALA D C 1
ATOM 10312 O O . ALA D 1 328 ? -1.965 60.781 34.019 1.00 35.12 327 ALA D O 1
ATOM 10314 N N . HIS D 1 329 ? -1.863 62.879 33.206 1.00 36.05 328 HIS D N 1
ATOM 10315 C CA . HIS D 1 329 ? -3.075 63.325 33.880 1.00 38.11 328 HIS D CA 1
ATOM 10316 C C . HIS D 1 329 ? -4.214 63.488 32.879 1.00 38.92 328 HIS D C 1
ATOM 10317 O O . HIS D 1 329 ? -4.659 64.638 32.670 1.00 39.44 328 HIS D O 1
#

B-factor: mean 12.58, std 7.09, range [2.09, 52.59]

Secondary structure (DSSP, 8-state):
-GGGSB-----EEEEESSHHHHHHIIIIIT--EEEEETTEEEE--TT-SSS-SEEEEE-SS---EE--BSSHHHHHHHHHHHHHTT--EEEE--STTB--EEEEE-TT--EEEEE--B------GGG--SSTT-SSPPPSBSS---EEEEEE----HHHHHHHHHHHH-----EEEEETTEEEEE---SSSS-SEE-------S-B-EEEEE---HHHHHHHH--TTTT-EEEEEEEEETGGGEEEEEEE-TTS-EEEEE--------STTPPPEEE----HHHH-SSS----TTTTTT--BS-SS-HHHHHHHT-/--SS-B-----EEEEESSHHHHHHIIIIIT--EEEEETTEEEE--TT-SSS-SEEEEE-SS---EE--BSSHHHHHHHHHHHHHTT--EEEE--STTB--EEEEE-TT--EEEEE--B------GGGB-SSTT-SBPPPSBSS---EEEEEE----HHHHHHHHHHHH-----EEEEETTEEEEE---SSSS-SEE-------S-B-EEEEE---HHHHHHHH--TTTT-EEEEEEEEETGGGEEEEEEE-TTS-EEEEE--------STTPPPEEE---HHHHH-SSS----TTTTTT--BS-SS-HHHHHHHHT-/--TTSB-----EEEEESSHHHHHHIIIIIT--EEEEETTEEEE--TT-SSS-SEEEEE-SS---EE--BSSHHHHHHHHHHHHHTT--EEEE--STTB--EEEEE-TTS-EEEEE--B------GGG--SSTT-SSPPPSBSS---EEEEEE----HHHHHHIIIIIH-----EEEEETTEEEEE---SSSS-SEE-------S-B-EEEEE---HHHHHHHH--TTTT--EEEEEEEETGGGEEEEEEE-TTS-EEEEE--------STTPPPEEE----HHHH-SSS----TTTTTT--BS-SS-HHHHHHHH-/----TTSB-----EEEEESSHHHHHHIIIIIT--EEEEETTEEEE--TT-SSS-SEEEEE-SS---EE--BSSHHHHHHHHHHHHHTT--EEEE--STTB--EEEEE-TT--EEEEE--BPPP---GGG--SSTT-SSPPPSBSS---EEEEEE----HHHHHHHHHHHH-----EEEEETTEEEEE---SSSS-SEE-------S-B-EEEEE---HHHHHHHH--TTTT-EEEEEEEEETGGGEEEEEEE-TTS-EEEEE---------TTPPPEEE----HHHH-SSS----TTTTTT--BS-SS-HHHHHHHHH-